Protein 2W8D (pdb70)

CATH classification: 3.30.1120.170 (+1 more: 3.40.720.10)

Foldseek 3Di:
DQVLVVVQLVVLVQAFDDDPLQFQLLAFFAAEEEAQEQFWLVLAVADAPNHRLQVQVNCLLVDFFKAKEFQEFEQDDVLLVQLVPLALFGFDLDDGCLVPQLVFQGDGPVQLCVLVVAQAEEAEQADCPVSDNLSVLSSVHFAYHYNVQADDDPQQDPRGALQRSLVSPVVVVVGDPPYYYYYYGDQLAPLQADPPLDDDFFHDLPDSSNRNNSVSSSSSSVSVVVNVVVCVVVVSLLRYKYKKHSWHRDDPVCQSSCVSVVHPTQDLLNVVSRSHMMMMIRRHSGGHDHDHANAYSSQPSVLVCRSNNHDCSQDGFAHRPNGPSHDRWADHSNLFTDGCQWGADPRWIAGNVPRHTDDPVPDDCVSSVVRVVSNVSCCCSVVSNVVNGDGDSGDTRDSVSHDHDDD/DDQCLCPVLLVVLVPAQDDDVLQFALQAQFAEEEEAQEQFFLVLQVADDPNHRLQVLVNVLLVDQFKAKEFQEFEQAAPLLVQLVPLALFGFALDDGCLVPQLVFQGQGPQLLCVLVVAAAEEQEQADCPVSDNLSVLSSPHFEYHYNVQADDPPQQDDRGALQSSLVSPVVVVPDDPPYYYYYYGDQLAPLADDPPLFDDAFHDLPDVSNRRSSGRSSSSSVSVVVNQVVCVVVVNNLRHKYKKHSWHRDDPVCQRSVVSVVHPTQDQLNVLSRSHMMMMIRRHSDRHDHDHQRYYSSAVSCQVQRSHNHDCSFGGFAHRPNRPPHDRWAAHSNLFTDGCQWGGDPRWIAGNPPRHTDDPVPDDCVSSVVRVVSNCSCSCSVVSNVVNGDGPPGDGRDSVVHDHDDD

Secondary structure (DSSP, 8-state):
-TTHHHHHHH---S-----TTTTTTTTT-EEEEEEBTT--GGGTT-EETTEESSHHHHHHHHSSS-EEESSEE----TT--TTT---S----SSS-HHHH-TTS----HHHHGGGGT-EEEEEESS-TTGGGTT--TTTT--EEE-GGG---GGG--S---HHHHHHH--TGGGSPSSEEEEEE--SS-TT---TTS--PPPP-SS-HHHHHHHHHHHHHHHHHHHHHHHHHHTT-STTEEE--B-S-SS-GGG----TTTT-S---HHHHHHTTB--EEEEETTS---EE---EEGGGHHHHHHHHTT---TT------TTSTT----EE-TTS-EE-SSEEEETTEEEETTT--EE-GGG--THHHHHHHHHH--HHHHHTTGGGG---SS-----GGG------/--GGGHHHHHH--TT-----TTTTTTTTT-EEEEEEBTT--GGGTT-EETTEESSHHHHHHHHSSSSEEESSEE----TT--TTT--------SSS-HHHH-TTS----HHHHGGGGT-EEEEEESS-TTGGGTT--TTTT--EEE-GGG---TTT--S---HHHHHHH--TTTTS-SSEEEEEE--SS-TT---BTTB-PPPP-SS-HHHHHHHHHHHHHHHHHHHHHHHHHHTS-GGGEEE--B-S-SS-GGGS---TTTTSS---HHHHHHTTB--EEEEETTS---EE-S-EEGGGHHHHHHHHTT---TT------TTSTT----EE-TTS-EE-SSEEEETTEEEETTT--B--TTTS-THHHHHHHHHH--HHHHHHTGGGG---TT-----GGG---S--

Nearest PDB structures (foldseek):
  2w8d-assembly1_A  TM=1.001E+00  e=4.281E-83  Bacillus subtilis
  4uor-assembly1_A  TM=9.825E-01  e=2.312E-56  Listeria monocytogenes EGD-e
  2w5r-assembly1_A  TM=9.721E-01  e=2.677E-51  Staphylococcus aureus
  2w5s-assembly1_A  TM=9.723E-01  e=6.902E-51  Staphylococcus aureus
  4uop-assembly1_A  TM=8.738E-01  e=2.005E-29  Listeria monocytogenes EGD-e

InterPro domains:
  IPR000917 Sulfatase, N-terminal [PF00884] (245-536)
  IPR012160 Lipoteichoic acid synthase-like [PIRSF005091] (9-619)
  IPR017850 Alkaline-phosphatase-like, core domain superfamily [G3DSA:3.40.720.10] (237-546)
  IPR017850 Alkaline-phosphatase-like, core domain superfamily [SSF53649] (243-636)
  IPR050448 OpgB/LTA synthase bacterial cell wall biosynthesis [PTHR47371] (1-624)
  IPR060270 Lipoteichoic acid synthase, N-terminal domain [PF27449] (1-213)

Structure (mmCIF, N/CA/C/O backbone):
data_2W8D
#
_entry.id   2W8D
#
_cell.length_a   56.627
_cell.length_b   54.408
_cell.length_c   140.783
_cell.angle_alpha   90.00
_cell.angle_beta   90.97
_cell.angle_gamma   90.00
#
_symmetry.space_group_name_H-M   'P 1 21 1'
#
loop_
_entity.id
_entity.type
_entity.pdbx_description
1 polymer 'PROCESSED GLYCEROL PHOSPHATE LIPOTEICHOIC ACID SYNTHASE 2'
2 non-polymer 'MAGNESIUM ION'
3 non-polymer 'TETRAETHYLENE GLYCOL'
4 non-polymer DI(HYDROXYETHYL)ETHER
5 water water
#
loop_
_atom_site.group_PDB
_atom_site.id
_atom_site.type_symbol
_atom_site.label_atom_id
_atom_site.label_alt_id
_atom_site.label_comp_id
_atom_site.label_asym_id
_atom_site.label_entity_id
_atom_site.label_seq_id
_atom_site.pdbx_PDB_ins_code
_atom_site.Cartn_x
_atom_site.Cartn_y
_atom_site.Cartn_z
_atom_site.occupancy
_atom_site.B_iso_or_equiv
_atom_site.auth_seq_id
_atom_site.auth_comp_id
_atom_site.auth_asym_id
_atom_site.auth_atom_id
_atom_site.pdbx_PDB_model_num
ATOM 1 N N . ASP A 1 3 ? 58.430 -28.416 121.157 1.00 42.96 216 ASP A N 1
ATOM 2 C CA . ASP A 1 3 ? 58.375 -29.488 122.203 1.00 43.51 216 ASP A CA 1
ATOM 3 C C . ASP A 1 3 ? 58.460 -28.929 123.635 1.00 43.69 216 ASP A C 1
ATOM 4 O O . ASP A 1 3 ? 58.542 -27.717 123.823 1.00 43.70 216 ASP A O 1
ATOM 9 N N . SER A 1 4 ? 58.463 -29.825 124.626 1.00 44.13 217 SER A N 1
ATOM 10 C CA . SER A 1 4 ? 58.404 -29.467 126.057 1.00 44.25 217 SER A CA 1
ATOM 11 C C . SER A 1 4 ? 59.513 -28.542 126.574 1.00 44.22 217 SER A C 1
ATOM 12 O O . SER A 1 4 ? 59.267 -27.714 127.463 1.00 44.43 217 SER A O 1
ATOM 15 N N . SER A 1 5 ? 60.722 -28.694 126.031 1.00 43.81 218 SER A N 1
ATOM 16 C CA . SER A 1 5 ? 61.883 -27.895 126.450 1.00 43.14 218 SER A CA 1
ATOM 17 C C . SER A 1 5 ? 61.862 -26.412 126.032 1.00 42.46 218 SER A C 1
ATOM 18 O O . SER A 1 5 ? 62.603 -25.608 126.589 1.00 42.48 218 SER A O 1
ATOM 21 N N . ASP A 1 6 ? 61.014 -26.038 125.075 1.00 41.80 219 ASP A N 1
ATOM 22 C CA . ASP A 1 6 ? 60.945 -24.636 124.632 1.00 41.12 219 ASP A CA 1
ATOM 23 C C . ASP A 1 6 ? 60.107 -23.768 125.566 1.00 40.32 219 ASP A C 1
ATOM 24 O O . ASP A 1 6 ? 60.182 -22.533 125.521 1.00 40.25 219 ASP A O 1
ATOM 29 N N . VAL A 1 7 ? 59.300 -24.426 126.394 1.00 39.29 220 VAL A N 1
ATOM 30 C CA . VAL A 1 7 ? 58.475 -23.767 127.396 1.00 38.36 220 VAL A CA 1
ATOM 31 C C . VAL A 1 7 ? 59.364 -23.159 128.475 1.00 37.86 220 VAL A C 1
ATOM 32 O O . VAL A 1 7 ? 59.052 -22.088 129.016 1.00 37.72 220 VAL A O 1
ATOM 36 N N . THR A 1 8 ? 60.481 -23.831 128.752 1.00 37.08 221 THR A N 1
ATOM 37 C CA . THR A 1 8 ? 61.367 -23.467 129.856 1.00 36.59 221 THR A CA 1
ATOM 38 C C . THR A 1 8 ? 61.807 -22.004 129.787 1.00 36.38 221 THR A C 1
ATOM 39 O O . THR A 1 8 ? 61.647 -21.259 130.758 1.00 36.05 221 THR A O 1
ATOM 43 N N . GLU A 1 9 ? 62.343 -21.604 128.636 1.00 36.23 222 GLU A N 1
ATOM 44 C CA . GLU A 1 9 ? 62.863 -20.251 128.445 1.00 36.39 222 GLU A CA 1
ATOM 45 C C . GLU A 1 9 ? 61.763 -19.195 128.618 1.00 36.04 222 GLU A C 1
ATOM 46 O O . GLU A 1 9 ? 61.986 -18.144 129.245 1.00 35.58 222 GLU A O 1
ATOM 52 N N . VAL A 1 10 ? 60.580 -19.486 128.073 1.00 35.78 223 VAL A N 1
ATOM 53 C CA . VAL A 1 10 ? 59.443 -18.578 128.198 1.00 35.81 223 VAL A CA 1
ATOM 54 C C . VAL A 1 10 ? 58.934 -18.503 129.641 1.00 35.72 223 VAL A C 1
ATOM 55 O O . VAL A 1 10 ? 58.595 -17.423 130.132 1.00 35.62 223 VAL A O 1
ATOM 59 N N . GLU A 1 11 ? 58.903 -19.641 130.325 1.00 35.44 224 GLU A N 1
ATOM 60 C CA . GLU A 1 11 ? 58.447 -19.668 131.709 1.00 35.31 224 GLU A CA 1
ATOM 61 C C . GLU A 1 11 ? 59.385 -18.886 132.643 1.00 35.08 224 GLU A C 1
ATOM 62 O O . GLU A 1 11 ? 58.924 -18.176 133.540 1.00 34.82 224 GLU A O 1
ATOM 68 N N . ASN A 1 12 ? 60.691 -19.006 132.414 1.00 34.93 225 ASN A N 1
ATOM 69 C CA . ASN A 1 12 ? 61.688 -18.307 133.233 1.00 35.34 225 ASN A CA 1
ATOM 70 C C . ASN A 1 12 ? 61.644 -16.790 133.096 1.00 35.69 225 ASN A C 1
ATOM 71 O O . ASN A 1 12 ? 61.932 -16.059 134.042 1.00 35.63 225 ASN A O 1
ATOM 76 N N . TYR A 1 13 ? 61.282 -16.330 131.907 1.00 36.21 226 TYR A N 1
ATOM 77 C CA . TYR A 1 13 ? 61.121 -14.915 131.654 1.00 36.62 226 TYR A CA 1
ATOM 78 C C . TYR A 1 13 ? 59.786 -14.390 132.225 1.00 36.85 226 TYR A C 1
ATOM 79 O O . TYR A 1 13 ? 59.769 -13.326 132.845 1.00 36.32 226 TYR A O 1
ATOM 96 N N . LYS A 1 15 ? 58.163 -15.460 134.823 1.00 37.34 228 LYS A N 1
ATOM 97 C CA . LYS A 1 15 ? 58.399 -15.355 136.267 1.00 36.56 228 LYS A CA 1
ATOM 98 C C . LYS A 1 15 ? 59.429 -14.284 136.647 1.00 35.92 228 LYS A C 1
ATOM 99 O O . LYS A 1 15 ? 59.355 -13.706 137.728 1.00 35.82 228 LYS A O 1
ATOM 105 N N . ALA A 1 16 ? 60.382 -14.017 135.760 1.00 35.14 229 ALA A N 1
ATOM 106 C CA . ALA A 1 16 ? 61.410 -13.012 136.023 1.00 34.53 229 ALA A CA 1
ATOM 107 C C . ALA A 1 16 ? 60.910 -11.586 135.822 1.00 34.44 229 ALA A C 1
ATOM 108 O O . ALA A 1 16 ? 61.652 -10.636 136.046 1.00 34.50 229 ALA A O 1
ATOM 110 N N . ASN A 1 17 ? 59.657 -11.435 135.402 1.00 34.23 230 ASN A N 1
ATOM 111 C CA . ASN A 1 17 ? 59.100 -10.113 135.130 1.00 33.98 230 ASN A CA 1
ATOM 112 C C . ASN A 1 17 ? 57.769 -9.866 135.804 1.00 33.29 230 ASN A C 1
ATOM 113 O O . ASN A 1 17 ? 57.291 -8.735 135.860 1.00 33.94 230 ASN A O 1
ATOM 118 N N . TYR A 1 18 ? 57.183 -10.925 136.334 1.00 32.17 231 TYR A N 1
ATOM 119 C CA . TYR A 1 18 ? 55.885 -10.829 136.939 1.00 30.71 231 TYR A CA 1
ATOM 120 C C . TYR A 1 18 ? 55.843 -9.620 137.849 1.00 30.27 231 TYR A C 1
ATOM 121 O O . TYR A 1 18 ? 56.770 -9.352 138.618 1.00 30.19 231 TYR A O 1
ATOM 130 N N . ASP A 1 19 ? 54.769 -8.865 137.712 1.00 29.79 232 ASP A N 1
ATOM 131 C CA . ASP A 1 19 ? 54.552 -7.694 138.528 1.00 29.03 232 ASP A CA 1
ATOM 132 C C . ASP A 1 19 ? 53.459 -8.035 139.556 1.00 28.51 232 ASP A C 1
ATOM 133 O O . ASP A 1 19 ? 52.291 -8.220 139.192 1.00 28.48 232 ASP A O 1
ATOM 138 N N . VAL A 1 20 ? 53.860 -8.142 140.829 1.00 27.75 233 VAL A N 1
ATOM 139 C CA . VAL A 1 20 ? 52.984 -8.629 141.920 1.00 27.01 233 VAL A CA 1
ATOM 140 C C . VAL A 1 20 ? 51.793 -7.682 142.203 1.00 26.46 233 VAL A C 1
ATOM 141 O O . VAL A 1 20 ? 51.870 -6.497 141.887 1.00 26.40 233 VAL A O 1
ATOM 145 N N . PRO A 1 21 ? 50.692 -8.212 142.788 1.00 25.79 234 PRO A N 1
ATOM 146 C CA . PRO A 1 21 ? 49.459 -7.439 143.023 1.00 24.90 234 PRO A CA 1
ATOM 147 C C . PRO A 1 21 ? 49.518 -6.398 144.151 1.00 24.29 234 PRO A C 1
ATOM 148 O O . PRO A 1 21 ? 50.163 -6.618 145.169 1.00 23.92 234 PRO A O 1
ATOM 152 N N . ASN A 1 22 ? 48.837 -5.270 143.926 1.00 23.66 235 ASN A N 1
ATOM 153 C CA . ASN A 1 22 ? 48.566 -4.214 144.904 1.00 22.66 235 ASN A CA 1
ATOM 154 C C . ASN A 1 22 ? 47.540 -4.730 145.945 1.00 22.29 235 ASN A C 1
ATOM 155 O O . ASN A 1 22 ? 46.390 -5.006 145.576 1.00 21.94 235 ASN A O 1
ATOM 160 N N . ASN A 1 23 ? 47.926 -4.877 147.223 1.00 21.36 236 ASN A N 1
ATOM 161 C CA . ASN A 1 23 ? 46.941 -5.365 148.206 1.00 21.28 236 ASN A CA 1
ATOM 162 C C . ASN A 1 23 ? 45.822 -4.383 148.548 1.00 20.98 236 ASN A C 1
ATOM 163 O O . ASN A 1 23 ? 44.826 -4.768 149.153 1.00 20.88 236 ASN A O 1
ATOM 168 N N . VAL A 1 24 ? 45.974 -3.125 148.149 1.00 20.56 237 VAL A N 1
ATOM 169 C CA . VAL A 1 24 ? 44.855 -2.191 148.188 1.00 19.99 237 VAL A CA 1
ATOM 170 C C . VAL A 1 24 ? 43.714 -2.706 147.311 1.00 19.30 237 VAL A C 1
ATOM 171 O O . VAL A 1 24 ? 42.540 -2.433 147.588 1.00 20.15 237 VAL A O 1
ATOM 175 N N . TYR A 1 25 ? 44.056 -3.471 146.277 1.00 17.42 238 TYR A N 1
ATOM 176 C CA . TYR A 1 25 ? 43.068 -3.910 145.282 1.00 15.69 238 TYR A CA 1
ATOM 177 C C . TYR A 1 25 ? 42.884 -5.425 145.146 1.00 14.56 238 TYR A C 1
ATOM 178 O O . TYR A 1 25 ? 41.844 -5.869 144.690 1.00 13.95 238 TYR A O 1
ATOM 187 N N . PHE A 1 26 ? 43.878 -6.210 145.550 1.00 14.02 239 PHE A N 1
ATOM 188 C CA . PHE A 1 26 ? 43.877 -7.634 145.265 1.00 13.86 239 PHE A CA 1
ATOM 189 C C . PHE A 1 26 ? 42.803 -8.373 146.037 1.00 14.71 239 PHE A C 1
ATOM 190 O O . PHE A 1 26 ? 42.824 -8.401 147.267 1.00 14.86 239 PHE A O 1
ATOM 198 N N . GLY A 1 27 ? 41.862 -8.973 145.322 1.00 15.09 240 GLY A N 1
ATOM 199 C CA . GLY A 1 27 ? 40.839 -9.791 145.971 1.00 15.39 240 GLY A CA 1
ATOM 200 C C . GLY A 1 27 ? 39.640 -8.979 146.422 1.00 15.91 240 GLY A C 1
ATOM 201 O O . GLY A 1 27 ? 38.665 -9.539 146.901 1.00 15.75 240 GLY A O 1
ATOM 202 N N . LYS A 1 28 ? 39.696 -7.664 146.219 1.00 16.11 241 LYS A N 1
ATOM 203 C CA . LYS A 1 28 ? 38.653 -6.749 146.692 1.00 16.56 241 LYS A CA 1
ATOM 204 C C . LYS A 1 28 ? 37.333 -6.874 145.933 1.00 16.20 241 LYS A C 1
ATOM 205 O O . LYS A 1 28 ? 36.317 -6.305 146.336 1.00 16.42 241 LYS A O 1
ATOM 211 N N . ALA A 1 29 ? 37.350 -7.614 144.840 1.00 16.00 242 ALA A N 1
ATOM 212 C CA . ALA A 1 29 ? 36.143 -7.857 144.065 1.00 16.46 242 ALA A CA 1
ATOM 213 C C . ALA A 1 29 ? 35.916 -9.362 143.919 1.00 16.95 242 ALA A C 1
ATOM 214 O O . ALA A 1 29 ? 35.198 -9.836 143.023 1.00 17.10 242 ALA A O 1
ATOM 216 N N . GLU A 1 30 ? 36.538 -10.110 144.816 1.00 17.48 243 GLU A N 1
ATOM 217 C CA . GLU A 1 30 ? 36.337 -11.533 144.877 1.00 18.37 243 GLU A CA 1
ATOM 218 C C . GLU A 1 30 ? 34.866 -11.918 144.952 1.00 18.25 243 GLU A C 1
ATOM 219 O O . GLU A 1 30 ? 34.118 -11.387 145.768 1.00 17.44 243 GLU A O 1
ATOM 225 N N . GLY A 1 31 ? 34.482 -12.860 144.084 1.00 18.58 244 GLY A N 1
ATOM 226 C CA . GLY A 1 31 ? 33.131 -13.434 144.049 1.00 18.18 244 GLY A CA 1
ATOM 227 C C . GLY A 1 31 ? 32.209 -12.825 143.003 1.00 17.89 244 GLY A C 1
ATOM 228 O O . GLY A 1 31 ? 31.144 -13.392 142.692 1.00 17.81 244 GLY A O 1
ATOM 229 N N . LYS A 1 32 ? 32.608 -11.668 142.475 1.00 16.81 245 LYS A N 1
ATOM 230 C CA . LYS A 1 32 ? 31.770 -10.918 141.551 1.00 16.78 245 LYS A CA 1
ATOM 231 C C . LYS A 1 32 ? 31.712 -11.444 140.120 1.00 16.60 245 LYS A C 1
ATOM 232 O O . LYS A 1 32 ? 32.646 -12.091 139.616 1.00 16.54 245 LYS A O 1
ATOM 238 N N . ASN A 1 33 ? 30.587 -11.170 139.474 1.00 15.39 246 ASN A N 1
ATOM 239 C CA . ASN A 1 33 ? 30.462 -11.394 138.073 1.00 14.71 246 ASN A CA 1
ATOM 240 C C . ASN A 1 33 ? 31.437 -10.466 137.314 1.00 14.95 246 ASN A C 1
ATOM 241 O O . ASN A 1 33 ? 31.919 -9.457 137.860 1.00 14.23 246 ASN A O 1
ATOM 246 N N . VAL A 1 34 ? 31.733 -10.833 136.068 1.00 14.20 247 VAL A N 1
ATOM 247 C CA . VAL A 1 34 ? 32.478 -9.983 135.187 1.00 14.23 247 VAL A CA 1
ATOM 248 C C . VAL A 1 34 ? 31.589 -9.792 133.963 1.00 14.47 247 VAL A C 1
ATOM 249 O O . VAL A 1 34 ? 31.011 -10.757 133.451 1.00 14.12 247 VAL A O 1
ATOM 253 N N . ILE A 1 35 ? 31.491 -8.542 133.502 1.00 14.02 248 ILE A N 1
ATOM 254 C CA . ILE A 1 35 ? 30.785 -8.200 132.276 1.00 12.79 248 ILE A CA 1
ATOM 255 C C . ILE A 1 35 ? 31.768 -7.370 131.416 1.00 13.31 248 ILE A C 1
ATOM 256 O O . ILE A 1 35 ? 32.107 -6.238 131.758 1.00 13.07 248 ILE A O 1
ATOM 261 N N . TYR A 1 36 ? 32.252 -7.934 130.316 1.00 12.75 249 TYR A N 1
ATOM 262 C CA . TYR A 1 36 ? 33.089 -7.160 129.428 1.00 13.54 249 TYR A CA 1
ATOM 263 C C . TYR A 1 36 ? 32.185 -6.550 128.379 1.00 13.14 249 TYR A C 1
ATOM 264 O O . TYR A 1 36 ? 31.235 -7.205 127.923 1.00 14.85 249 TYR A O 1
ATOM 273 N N . VAL A 1 37 ? 32.499 -5.329 127.969 1.00 12.87 250 VAL A N 1
ATOM 274 C CA . VAL A 1 37 ? 31.875 -4.684 126.810 1.00 12.62 250 VAL A CA 1
ATOM 275 C C . VAL A 1 37 ? 32.929 -4.157 125.853 1.00 13.71 250 VAL A C 1
ATOM 276 O O . VAL A 1 37 ? 33.741 -3.323 126.225 1.00 14.77 250 VAL A O 1
ATOM 280 N N . SER A 1 38 ? 32.914 -4.663 124.626 1.00 14.08 251 SER A N 1
ATOM 281 C CA . SER A 1 38 ? 33.775 -4.182 123.575 1.00 14.58 251 SER A CA 1
ATOM 282 C C . SER A 1 38 ? 33.069 -3.057 122.843 1.00 15.10 251 SER A C 1
ATOM 283 O O . SER A 1 38 ? 32.060 -3.284 122.174 1.00 15.73 251 SER A O 1
ATOM 286 N N . LEU A 1 39 ? 33.618 -1.845 122.970 1.00 16.30 252 LEU A N 1
ATOM 287 C CA . LEU A 1 39 ? 33.092 -0.597 122.380 1.00 15.85 252 LEU A CA 1
ATOM 288 C C . LEU A 1 39 ? 33.688 -0.390 121.010 1.00 16.30 252 LEU A C 1
ATOM 289 O O . LEU A 1 39 ? 34.816 0.120 120.882 1.00 18.00 252 LEU A O 1
ATOM 294 N N . GLU A 1 40 ? 32.954 -0.793 119.983 1.00 15.91 253 GLU A N 1
ATOM 295 C CA . GLU A 1 40 ? 33.448 -0.848 118.613 1.00 15.63 253 GLU A CA 1
ATOM 296 C C . GLU A 1 40 ? 34.062 0.471 118.118 1.00 16.20 253 GLU A C 1
ATOM 297 O O . GLU A 1 40 ? 33.387 1.535 118.144 1.00 15.88 253 GLU A O 1
ATOM 303 N N . SER A 1 41 ? 35.317 0.384 117.649 1.00 15.80 254 SER A N 1
ATOM 304 C CA . SER A 1 41 ? 35.992 1.471 116.919 1.00 15.92 254 SER A CA 1
ATOM 305 C C . SER A 1 41 ? 36.060 2.789 117.693 1.00 16.65 254 SER A C 1
ATOM 306 O O . SER A 1 41 ? 36.228 3.846 117.092 1.00 16.28 254 SER A O 1
ATOM 309 N N . LEU A 1 42 ? 35.912 2.718 119.019 1.00 17.29 255 LEU A N 1
ATOM 310 C CA . LEU A 1 42 ? 35.882 3.913 119.871 1.00 17.65 255 LEU A CA 1
ATOM 311 C C . LEU A 1 42 ? 37.273 4.329 120.389 1.00 17.84 255 LEU A C 1
ATOM 312 O O . LEU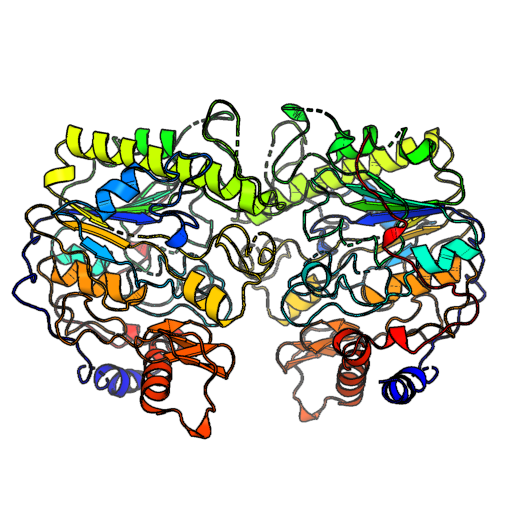 A 1 42 ? 37.945 3.569 121.094 1.00 18.84 255 LEU A O 1
ATOM 317 N N . GLN A 1 43 ? 37.704 5.528 120.029 1.00 17.30 256 GLN A N 1
ATOM 318 C CA . GLN A 1 43 ? 39.058 6.035 120.409 1.00 16.28 256 GLN A CA 1
ATOM 319 C C . GLN A 1 43 ? 38.918 7.025 121.565 1.00 15.94 256 GLN A C 1
ATOM 320 O O . GLN A 1 43 ? 37.898 7.685 121.698 1.00 14.08 256 GLN A O 1
ATOM 326 N N . SER A 1 44 ? 39.972 7.153 122.358 1.00 16.34 257 SER A N 1
ATOM 327 C CA . SER A 1 44 ? 39.974 8.002 123.532 1.00 16.42 257 SER A CA 1
ATOM 328 C C . SER A 1 44 ? 39.783 9.487 123.221 1.00 16.44 257 SER A C 1
ATOM 329 O O . SER A 1 44 ? 39.306 10.205 124.077 1.00 16.67 257 SER A O 1
ATOM 332 N N . PHE A 1 45 ? 40.154 9.961 122.030 1.00 15.84 258 PHE A N 1
ATOM 333 C CA . PHE A 1 45 ? 39.950 11.389 121.734 1.00 15.80 258 PHE A CA 1
ATOM 334 C C . PHE A 1 45 ? 38.489 11.835 121.840 1.00 15.61 258 PHE A C 1
ATOM 335 O O . PHE A 1 45 ? 38.227 13.006 122.095 1.00 16.55 258 PHE A O 1
ATOM 343 N N . ILE A 1 46 ? 37.568 10.905 121.618 1.00 14.95 259 ILE A N 1
ATOM 344 C CA . ILE A 1 46 ? 36.139 11.123 121.759 1.00 15.96 259 ILE A CA 1
ATOM 345 C C . ILE A 1 46 ? 35.684 11.495 123.175 1.00 15.36 259 ILE A C 1
ATOM 346 O O . ILE A 1 46 ? 34.690 12.211 123.337 1.00 14.25 259 ILE A O 1
ATOM 351 N N . ILE A 1 47 ? 36.403 10.998 124.180 1.00 15.39 260 ILE A N 1
ATOM 352 C CA . ILE A 1 47 ? 36.089 11.279 125.574 1.00 16.54 260 ILE A CA 1
ATOM 353 C C . ILE A 1 47 ? 36.289 12.768 125.834 1.00 17.20 260 ILE A C 1
ATOM 354 O O . ILE A 1 47 ? 37.362 13.327 125.562 1.00 18.79 260 ILE A O 1
ATOM 359 N N . ASP A 1 48 ? 35.223 13.414 126.267 1.00 17.68 261 ASP A N 1
ATOM 360 C CA . ASP A 1 48 ? 35.175 14.855 126.548 1.00 18.10 261 ASP A CA 1
ATOM 361 C C . ASP A 1 48 ? 35.108 15.726 125.344 1.00 17.30 261 ASP A C 1
ATOM 362 O O . ASP A 1 48 ? 35.102 16.938 125.486 1.00 17.07 261 ASP A O 1
ATOM 367 N N . TYR A 1 49 ? 35.061 15.122 124.158 1.00 17.08 262 TYR A N 1
ATOM 368 C CA . TYR A 1 49 ? 34.932 15.887 122.930 1.00 16.38 262 TYR A CA 1
ATOM 369 C C . TYR A 1 49 ? 33.515 16.461 122.814 1.00 16.76 262 TYR A C 1
ATOM 370 O O . TYR A 1 49 ? 32.528 15.831 123.232 1.00 15.58 262 TYR A O 1
ATOM 379 N N . LYS A 1 50 ? 33.424 17.650 122.239 1.00 16.99 263 LYS A N 1
ATOM 380 C CA . LYS A 1 50 ? 32.124 18.277 122.002 1.00 18.44 263 LYS A CA 1
ATOM 381 C C . LYS A 1 50 ? 32.030 18.790 120.580 1.00 18.68 263 LYS A C 1
ATOM 382 O O . LYS A 1 50 ? 33.031 19.176 119.987 1.00 18.91 263 LYS A O 1
ATOM 388 N N . ILE A 1 51 ? 30.801 18.764 120.072 1.00 18.97 264 ILE A N 1
ATOM 389 C CA . ILE A 1 51 ? 30.394 19.302 118.780 1.00 19.37 264 ILE A CA 1
ATOM 390 C C . ILE A 1 51 ? 29.274 20.301 119.115 1.00 20.01 264 ILE A C 1
ATOM 391 O O . ILE A 1 51 ? 28.294 19.912 119.763 1.00 19.17 264 ILE A O 1
ATOM 396 N N . ASP A 1 52 ? 29.422 21.562 118.684 1.00 20.46 265 ASP A N 1
ATOM 397 C CA . ASP A 1 52 ? 28.459 22.657 118.965 1.00 21.88 265 ASP A CA 1
ATOM 398 C C . ASP A 1 52 ? 28.081 22.798 120.454 1.00 21.66 265 ASP A C 1
ATOM 399 O O . ASP A 1 52 ? 26.909 23.071 120.800 1.00 21.51 265 ASP A O 1
ATOM 404 N N . GLY A 1 53 ? 29.062 22.589 121.328 1.00 21.24 266 GLY A N 1
ATOM 405 C CA . GLY A 1 53 ? 28.809 22.597 122.763 1.00 20.95 266 GLY A CA 1
ATOM 406 C C . GLY A 1 53 ? 28.092 21.376 123.332 1.00 20.52 266 GLY A C 1
ATOM 407 O O . GLY A 1 53 ? 27.891 21.310 124.536 1.00 20.49 266 GLY A O 1
ATOM 408 N N . LYS A 1 54 ? 27.715 20.415 122.479 1.00 20.12 267 LYS A N 1
ATOM 409 C CA . LYS A 1 54 ? 27.077 19.162 122.896 1.00 19.41 267 LYS A CA 1
ATOM 410 C C . LYS A 1 54 ? 28.102 18.036 122.982 1.00 18.93 267 LYS A C 1
ATOM 411 O O . LYS A 1 54 ? 28.850 17.788 122.037 1.00 19.25 267 LYS A O 1
ATOM 417 N N . GLU A 1 55 ? 28.115 17.330 124.106 1.00 18.00 268 GLU A N 1
ATOM 418 C CA . GLU A 1 55 ? 29.036 16.225 124.300 1.00 16.89 268 GLU A CA 1
ATOM 419 C C . GLU A 1 55 ? 28.672 15.056 123.406 1.00 16.42 268 GLU A C 1
ATOM 420 O O . GLU A 1 55 ? 27.500 14.782 123.165 1.00 16.15 268 GLU A O 1
ATOM 426 N N . VAL A 1 56 ? 29.694 14.370 122.906 1.00 16.04 269 VAL A N 1
ATOM 427 C CA . VAL A 1 56 ? 29.510 13.265 121.998 1.00 14.36 269 VAL A CA 1
ATOM 428 C C . VAL A 1 56 ? 29.232 12.031 122.827 1.00 14.40 269 VAL A C 1
ATOM 429 O O . VAL A 1 56 ? 28.316 11.272 122.521 1.00 14.57 269 VAL A O 1
ATOM 433 N N . THR A 1 57 ? 30.021 11.801 123.871 1.00 14.53 270 THR A N 1
ATOM 434 C CA . THR A 1 57 ? 29.775 10.609 124.715 1.00 14.48 270 THR A CA 1
ATOM 435 C C . THR A 1 57 ? 29.431 10.942 126.208 1.00 14.32 270 THR A C 1
ATOM 436 O O . THR A 1 57 ? 30.199 10.599 127.121 1.00 14.42 270 THR A O 1
ATOM 440 N N . PRO A 1 58 ? 28.284 11.629 126.455 1.00 13.19 271 PRO A N 1
ATOM 441 C CA . PRO A 1 58 ? 28.024 12.118 127.822 1.00 13.82 271 PRO A CA 1
ATOM 442 C C . PRO A 1 58 ? 27.984 11.044 128.926 1.00 14.44 271 PRO A C 1
ATOM 443 O O . PRO A 1 58 ? 28.381 11.330 130.068 1.00 14.33 271 PRO A O 1
ATOM 447 N N . PHE A 1 59 ? 27.508 9.834 128.631 1.00 14.48 272 PHE A N 1
ATOM 448 C CA . PHE A 1 59 ? 27.547 8.805 129.684 1.00 14.80 272 PHE A CA 1
ATOM 449 C C . PHE A 1 59 ? 28.969 8.376 130.037 1.00 14.47 272 PHE A C 1
ATOM 450 O O . PHE A 1 59 ? 29.327 8.278 131.218 1.00 13.99 272 PHE A O 1
ATOM 458 N N . LEU A 1 60 ? 29.768 8.143 129.001 1.00 14.61 273 LEU A N 1
ATOM 459 C CA . LEU A 1 60 ? 31.139 7.668 129.165 1.00 14.94 273 LEU A CA 1
ATOM 460 C C . LEU A 1 60 ? 31.938 8.750 129.862 1.00 15.90 273 LEU A C 1
ATOM 461 O O . LEU A 1 60 ? 32.728 8.448 130.757 1.00 17.33 273 LEU A O 1
ATOM 466 N N . ASN A 1 61 ? 31.705 10.007 129.481 1.00 15.95 274 ASN A N 1
ATOM 467 C CA . ASN A 1 61 ? 32.277 11.166 130.193 1.00 17.16 274 ASN A CA 1
ATOM 468 C C . ASN A 1 61 ? 31.987 11.182 131.686 1.00 17.19 274 ASN A C 1
ATOM 469 O O . ASN A 1 61 ? 32.884 11.443 132.485 1.00 17.65 274 ASN A O 1
ATOM 474 N N . LYS A 1 62 ? 30.750 10.898 132.070 1.00 17.74 275 LYS A N 1
ATOM 475 C CA . LYS A 1 62 ? 30.413 10.897 133.499 1.00 18.72 275 LYS A CA 1
ATOM 476 C C . LYS A 1 62 ? 31.240 9.817 134.221 1.00 17.87 275 LYS A C 1
ATOM 477 O O . LYS A 1 62 ? 31.822 10.064 135.265 1.00 18.74 275 LYS A O 1
ATOM 483 N N . LEU A 1 63 ? 31.336 8.646 133.632 1.00 16.62 276 LEU A N 1
ATOM 484 C CA . LEU A 1 63 ? 32.166 7.578 134.203 1.00 16.71 276 LEU A CA 1
ATOM 485 C C . LEU A 1 63 ? 33.627 7.991 134.316 1.00 17.09 276 LEU A C 1
ATOM 486 O O . LEU A 1 63 ? 34.296 7.673 135.299 1.00 16.93 276 LEU A O 1
ATOM 491 N N . ALA A 1 64 ? 34.114 8.655 133.269 1.00 17.29 277 ALA A N 1
ATOM 492 C CA . ALA A 1 64 ? 35.449 9.183 133.234 1.00 18.28 277 ALA A CA 1
ATOM 493 C C . ALA A 1 64 ? 35.674 10.187 134.345 1.00 19.23 277 ALA A C 1
ATOM 494 O O . ALA A 1 64 ? 36.793 10.297 134.837 1.00 19.66 277 ALA A O 1
ATOM 496 N N . HIS A 1 65 ? 34.617 10.891 134.770 1.00 19.90 278 HIS A N 1
ATOM 497 C CA . HIS A 1 65 ? 34.784 11.941 135.760 1.00 20.66 278 HIS A CA 1
ATOM 498 C C . HIS A 1 65 ? 34.267 11.638 137.154 1.00 20.28 278 HIS A C 1
ATOM 499 O O . HIS A 1 65 ? 34.439 12.457 138.060 1.00 18.72 278 HIS A O 1
ATOM 506 N N . ASP A 1 66 ? 33.682 10.445 137.331 1.00 20.24 279 ASP A N 1
ATOM 507 C CA . ASP A 1 66 ? 33.044 10.107 138.612 1.00 19.88 279 ASP A CA 1
ATOM 508 C C . ASP A 1 66 ? 34.051 9.759 139.702 1.00 19.34 279 ASP A C 1
ATOM 509 O O . ASP A 1 66 ? 35.239 9.675 139.464 1.00 19.42 279 ASP A O 1
ATOM 514 N N . ASN A 1 67 ? 33.550 9.543 140.905 1.00 19.22 280 ASN A N 1
ATOM 515 C CA . ASN A 1 67 ? 34.384 9.229 142.046 1.00 18.91 280 ASN A CA 1
ATOM 516 C C . ASN A 1 67 ? 34.592 7.727 142.283 1.00 19.22 280 ASN A C 1
ATOM 517 O O . ASN A 1 67 ? 35.196 7.341 143.279 1.00 20.30 280 ASN A O 1
ATOM 522 N N . GLU A 1 68 ? 34.122 6.881 141.367 1.00 19.13 281 GLU A N 1
ATOM 523 C CA . GLU A 1 68 ? 34.084 5.426 141.617 1.00 18.94 281 GLU A CA 1
ATOM 524 C C . GLU A 1 68 ? 34.614 4.535 140.504 1.00 18.21 281 GLU A C 1
ATOM 525 O O . GLU A 1 68 ? 35.048 3.415 140.761 1.00 18.51 281 GLU A O 1
ATOM 531 N N . THR A 1 69 ? 34.581 5.019 139.267 1.00 17.30 282 THR A N 1
ATOM 532 C CA . THR A 1 69 ? 34.977 4.198 138.129 1.00 15.40 282 THR A CA 1
ATOM 533 C C . THR A 1 69 ? 36.450 4.431 137.796 1.00 14.77 282 THR A C 1
ATOM 534 O O . THR A 1 69 ? 36.905 5.571 137.760 1.00 13.81 282 THR A O 1
ATOM 538 N N . PHE A 1 70 ? 37.193 3.339 137.608 1.00 14.04 283 PHE A N 1
ATOM 539 C CA . PHE A 1 70 ? 38.567 3.409 137.130 1.00 14.01 283 PHE A CA 1
ATOM 540 C C . PHE A 1 70 ?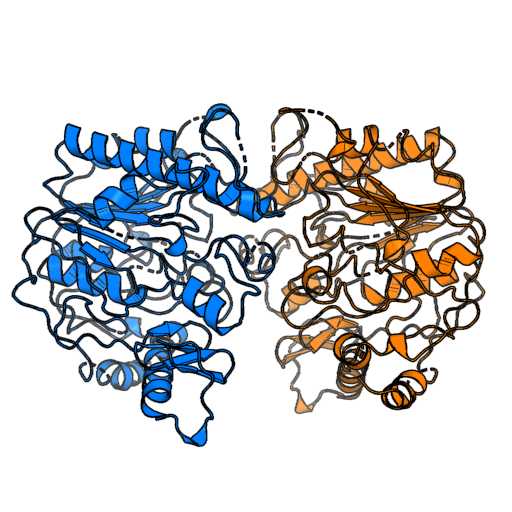 38.474 3.790 135.685 1.00 14.26 283 PHE A C 1
ATOM 541 O O . PHE A 1 70 ? 37.785 3.118 134.911 1.00 14.28 283 PHE A O 1
ATOM 549 N N . TYR A 1 71 ? 39.163 4.859 135.315 1.00 14.82 284 TYR A N 1
ATOM 550 C CA . TYR A 1 71 ? 39.300 5.218 133.916 1.00 15.24 284 TYR A CA 1
ATOM 551 C C . TYR A 1 71 ? 40.796 5.368 133.612 1.00 15.80 284 TYR A C 1
ATOM 552 O O . TYR A 1 71 ? 41.524 5.958 134.408 1.00 15.72 284 TYR A O 1
ATOM 561 N N . PHE A 1 72 ? 41.229 4.801 132.484 1.00 15.69 285 PHE A N 1
ATOM 562 C CA . PHE A 1 72 ? 42.618 4.796 132.051 1.00 15.99 285 PHE A CA 1
ATOM 563 C C . PHE A 1 72 ? 42.716 5.566 130.731 1.00 16.41 285 PHE A C 1
ATOM 564 O O . PHE A 1 72 ? 42.201 5.103 129.700 1.00 16.60 285 PHE A O 1
ATOM 572 N N . ASP A 1 73 ? 43.388 6.728 130.769 1.00 16.12 286 ASP A N 1
ATOM 573 C CA . ASP A 1 73 ? 43.493 7.640 129.628 1.00 16.04 286 ASP A CA 1
ATOM 574 C C . ASP A 1 73 ? 44.793 7.491 128.789 1.00 15.39 286 ASP A C 1
ATOM 575 O O . ASP A 1 73 ? 44.989 8.175 127.761 1.00 14.82 286 ASP A O 1
ATOM 580 N N . ASN A 1 74 ? 45.674 6.608 129.236 1.00 14.64 287 ASN A N 1
ATOM 581 C CA . ASN A 1 74 ? 46.833 6.219 128.456 1.00 13.91 287 ASN A CA 1
ATOM 582 C C . ASN A 1 74 ? 46.869 4.698 128.182 1.00 13.69 287 ASN A C 1
ATOM 583 O O . ASN A 1 74 ? 47.872 4.028 128.384 1.00 13.12 287 ASN A O 1
ATOM 588 N N . PHE A 1 75 ? 45.748 4.178 127.710 1.00 13.51 288 PHE A N 1
ATOM 589 C CA . PHE A 1 75 ? 45.594 2.765 127.434 1.00 13.84 288 PHE A CA 1
ATOM 590 C C . PHE A 1 75 ? 45.497 2.600 125.913 1.00 13.73 288 PHE A C 1
ATOM 591 O O . PHE A 1 75 ? 44.781 3.327 125.264 1.00 15.22 288 PHE A O 1
ATOM 599 N N . PHE A 1 76 ? 46.254 1.675 125.356 1.00 13.66 289 PHE A N 1
ATOM 600 C CA . PHE A 1 76 ? 46.406 1.554 123.931 1.00 13.75 289 PHE A CA 1
ATOM 601 C C . PHE A 1 76 ? 45.896 0.202 123.415 1.00 13.76 289 PHE A C 1
ATOM 602 O O . PHE A 1 76 ? 46.174 -0.848 124.010 1.00 13.34 289 PHE A O 1
ATOM 610 N N . HIS A 1 77 ? 45.217 0.207 122.268 1.00 14.07 290 HIS A N 1
ATOM 611 C CA . HIS A 1 77 ? 44.947 -1.084 121.599 1.00 15.31 290 HIS A CA 1
ATOM 612 C C . HIS A 1 77 ? 46.262 -1.668 121.029 1.00 16.09 290 HIS A C 1
ATOM 613 O O . HIS A 1 77 ? 47.164 -0.935 120.654 1.00 15.64 290 HIS A O 1
ATOM 620 N N . GLN A 1 78 ? 46.370 -2.988 120.974 1.00 16.94 291 GLN A N 1
ATOM 621 C CA . GLN A 1 78 ? 47.586 -3.603 120.456 1.00 17.46 291 GLN A CA 1
ATOM 622 C C . GLN A 1 78 ? 47.272 -4.550 119.306 1.00 18.01 291 GLN A C 1
ATOM 623 O O . GLN A 1 78 ? 48.041 -5.480 119.049 1.00 19.12 291 GLN A O 1
ATOM 629 N N . THR A 1 79 ? 46.164 -4.295 118.614 1.00 17.34 292 THR A N 1
ATOM 630 C CA . THR A 1 79 ? 45.657 -5.159 117.573 1.00 18.18 292 THR A CA 1
ATOM 631 C C . THR A 1 79 ? 46.412 -5.046 116.266 1.00 19.65 292 THR A C 1
ATOM 632 O O . THR A 1 79 ? 47.118 -4.045 116.009 1.00 19.36 292 THR A O 1
ATOM 636 N N . GLY A 1 80 ? 46.275 -6.099 115.457 1.00 20.15 293 GLY A N 1
ATOM 637 C CA . GLY A 1 80 ? 46.787 -6.129 114.083 1.00 20.82 293 GLY A CA 1
ATOM 638 C C . GLY A 1 80 ? 45.607 -6.405 113.144 1.00 21.41 293 GLY A C 1
ATOM 639 O O . GLY A 1 80 ? 44.478 -5.852 113.316 1.00 22.22 293 GLY A O 1
ATOM 640 N N . GLN A 1 81 ? 45.804 -7.294 112.194 1.00 20.28 294 GLN A N 1
ATOM 641 C CA . GLN A 1 81 ? 44.729 -7.505 111.204 1.00 21.85 294 GLN A CA 1
ATOM 642 C C . GLN A 1 81 ? 43.446 -8.225 111.654 1.00 21.59 294 GLN A C 1
ATOM 643 O O . GLN A 1 81 ? 42.448 -8.196 110.949 1.00 23.08 294 GLN A O 1
ATOM 649 N N . GLY A 1 82 ? 43.450 -8.838 112.829 1.00 21.55 295 GLY A N 1
ATOM 650 C CA . GLY A 1 82 ? 42.248 -9.491 113.330 1.00 21.02 295 GLY A CA 1
ATOM 651 C C . GLY A 1 82 ? 41.356 -8.516 114.077 1.00 20.83 295 GLY A C 1
ATOM 652 O O . GLY A 1 82 ? 40.347 -8.914 114.609 1.00 21.39 295 GLY A O 1
ATOM 653 N N . LYS A 1 83 ? 41.754 -7.246 114.141 1.00 20.98 296 LYS A N 1
ATOM 654 C CA . LYS A 1 83 ? 40.902 -6.125 114.640 1.00 21.14 296 LYS A CA 1
ATOM 655 C C . LYS A 1 83 ? 40.049 -6.456 115.888 1.00 19.61 296 LYS A C 1
ATOM 656 O O . LYS A 1 83 ? 40.613 -6.657 116.947 1.00 20.33 296 LYS A O 1
ATOM 673 N N . SER A 1 85 ? 38.468 -9.181 116.897 1.00 16.47 298 SER A N 1
ATOM 674 C CA . SER A 1 85 ? 38.841 -10.451 117.501 1.00 16.66 298 SER A CA 1
ATOM 675 C C . SER A 1 85 ? 40.285 -10.519 118.075 1.00 16.76 298 SER A C 1
ATOM 676 O O . SER A 1 85 ? 40.514 -11.254 119.029 1.00 17.50 298 SER A O 1
ATOM 679 N N . ASP A 1 86 ? 41.237 -9.781 117.497 1.00 16.90 299 ASP A N 1
ATOM 680 C CA . ASP A 1 86 ? 42.555 -9.553 118.108 1.00 17.01 299 ASP A CA 1
ATOM 681 C C . ASP A 1 86 ? 42.401 -8.981 119.504 1.00 16.79 299 ASP A C 1
ATOM 682 O O . ASP A 1 86 ? 43.012 -9.480 120.413 1.00 17.61 299 ASP A O 1
ATOM 687 N N . ALA A 1 87 ? 41.589 -7.934 119.695 1.00 17.19 300 ALA A N 1
ATOM 688 C CA . ALA A 1 87 ? 41.369 -7.426 121.055 1.00 17.03 300 ALA A CA 1
ATOM 689 C C . ALA A 1 87 ? 40.687 -8.483 121.967 1.00 17.28 300 ALA A C 1
ATOM 690 O O . ALA A 1 87 ? 41.083 -8.661 123.117 1.00 18.02 300 ALA A O 1
ATOM 692 N N . GLU A 1 88 ? 39.709 -9.223 121.466 1.00 17.49 301 GLU A N 1
ATOM 693 C CA . GLU A 1 88 ? 39.099 -10.309 122.311 1.00 18.46 301 GLU A CA 1
ATOM 694 C C . GLU A 1 88 ? 40.142 -11.360 122.703 1.00 17.88 301 GLU A C 1
ATOM 695 O O . GLU A 1 88 ? 40.151 -11.868 123.839 1.00 18.70 301 GLU A O 1
ATOM 701 N N . PHE A 1 89 ? 41.022 -11.695 121.774 1.00 17.35 302 PHE A N 1
ATOM 702 C CA . PHE A 1 89 ? 42.052 -12.692 122.066 1.00 17.48 302 PHE A CA 1
ATOM 703 C C . PHE A 1 89 ? 42.963 -12.284 123.225 1.00 16.92 302 PHE A C 1
ATOM 704 O O . PHE A 1 89 ? 43.321 -13.097 124.073 1.00 16.80 302 PHE A O 1
ATOM 728 N N . GLU A 1 92 ? 41.131 -12.380 126.712 1.00 20.95 305 GLU A N 1
ATOM 729 C CA . GLU A 1 92 ? 41.019 -13.746 127.266 1.00 21.01 305 GLU A CA 1
ATOM 730 C C . GLU A 1 92 ? 42.364 -14.415 127.522 1.00 20.18 305 GLU A C 1
ATOM 731 O O . GLU A 1 92 ? 42.415 -15.349 128.282 1.00 20.35 305 GLU A O 1
ATOM 737 N N . ASN A 1 93 ? 43.451 -13.960 126.894 1.00 19.27 306 ASN A N 1
ATOM 738 C CA . ASN A 1 93 ? 44.700 -14.740 126.972 1.00 18.05 306 ASN A CA 1
ATOM 739 C C . ASN A 1 93 ? 45.938 -14.041 127.474 1.00 16.83 306 ASN A C 1
ATOM 740 O O . ASN A 1 93 ? 46.868 -14.709 127.897 1.00 17.16 306 ASN A O 1
ATOM 745 N N . SER A 1 94 ? 45.949 -12.715 127.411 1.00 16.59 307 SER A N 1
ATOM 746 C CA . SER A 1 94 ? 47.137 -11.908 127.713 1.00 16.32 307 SER A CA 1
ATOM 747 C C . SER A 1 94 ? 48.310 -12.391 126.865 1.00 16.07 307 SER A C 1
ATOM 748 O O . SER A 1 94 ? 49.436 -12.577 127.331 1.00 16.32 307 SER A O 1
ATOM 751 N N . LEU A 1 95 ? 47.993 -12.643 125.607 1.00 16.66 308 LEU A N 1
ATOM 752 C CA . LEU A 1 95 ? 48.961 -13.005 124.588 1.00 16.66 308 LEU A CA 1
ATOM 753 C C . LEU A 1 95 ? 48.671 -12.201 123.331 1.00 16.51 308 LEU A C 1
ATOM 754 O O . LEU A 1 95 ? 47.523 -11.964 122.977 1.00 16.08 308 LEU A O 1
ATOM 759 N N . TYR A 1 96 ? 49.727 -11.773 122.660 1.00 16.92 309 TYR A N 1
ATOM 760 C CA . TYR A 1 96 ? 49.589 -10.990 121.438 1.00 16.69 309 TYR A CA 1
ATOM 761 C C . TYR A 1 96 ? 49.009 -11.804 120.270 1.00 17.29 309 TYR A C 1
ATOM 762 O O . TYR A 1 96 ? 49.260 -13.005 120.136 1.00 16.16 309 TYR A O 1
ATOM 771 N N . PRO A 1 97 ? 48.224 -11.131 119.420 1.00 17.83 310 PRO A N 1
ATOM 772 C CA . PRO A 1 97 ? 47.680 -11.706 118.195 1.00 17.96 310 PRO A CA 1
ATOM 773 C C . PRO A 1 97 ? 48.797 -11.878 117.171 1.00 18.24 310 PRO A C 1
ATOM 774 O O . PRO A 1 97 ? 49.959 -11.577 117.461 1.00 18.36 310 PRO A O 1
ATOM 778 N N . LEU A 1 98 ? 48.468 -12.376 115.988 1.00 18.95 311 LEU A N 1
ATOM 779 C CA . LEU A 1 98 ? 49.519 -12.603 114.970 1.00 19.11 311 LEU A CA 1
ATOM 780 C C . LEU A 1 98 ? 49.976 -11.267 114.361 1.00 18.37 311 LEU A C 1
ATOM 781 O O . LEU A 1 98 ? 49.197 -10.321 114.297 1.00 18.28 311 LEU A O 1
ATOM 786 N N . ALA A 1 99 ? 51.226 -11.209 113.936 1.00 18.18 312 ALA A N 1
ATOM 787 C CA . ALA A 1 99 ? 51.765 -10.069 113.239 1.00 19.91 312 ALA A CA 1
ATOM 788 C C . ALA A 1 99 ? 51.087 -9.806 111.885 1.00 20.61 312 ALA A C 1
ATOM 789 O O . ALA A 1 99 ? 51.005 -8.638 111.488 1.00 21.70 312 ALA A O 1
ATOM 791 N N . GLN A 1 100 ? 50.680 -10.878 111.182 1.00 20.18 313 GLN A N 1
ATOM 792 C CA . GLN A 1 100 ? 49.865 -10.838 109.943 1.00 21.02 313 GLN A CA 1
ATOM 793 C C . GLN A 1 100 ? 48.707 -11.873 110.018 1.00 19.95 313 GLN A C 1
ATOM 794 O O . GLN A 1 100 ? 48.891 -12.964 110.555 1.00 19.71 313 GLN A O 1
ATOM 800 N N . GLY A 1 101 ? 47.553 -11.549 109.440 1.00 17.89 314 GLY A N 1
ATOM 801 C CA . GLY A 1 101 ? 46.417 -12.424 109.495 1.00 16.93 314 GLY A CA 1
ATOM 802 C C . GLY A 1 101 ? 45.803 -12.422 110.897 1.00 17.21 314 GLY A C 1
ATOM 803 O O . GLY A 1 101 ? 46.210 -11.660 111.793 1.00 18.41 314 GLY A O 1
ATOM 804 N N . SER A 1 102 ? 44.816 -13.277 111.082 1.00 16.18 315 SER A N 1
ATOM 805 C CA . SER A 1 102 ? 43.999 -13.267 112.255 1.00 15.19 315 SER A CA 1
ATOM 806 C C . SER A 1 102 ? 44.281 -14.517 113.102 1.00 14.45 315 SER A C 1
ATOM 807 O O . SER A 1 102 ? 44.166 -15.666 112.611 1.00 12.89 315 SER A O 1
ATOM 810 N N . VAL A 1 103 ? 44.594 -14.281 114.381 1.00 13.59 316 VAL A N 1
ATOM 811 C CA . VAL A 1 103 ? 44.806 -15.385 115.311 1.00 13.53 316 VAL A CA 1
ATOM 812 C C . VAL A 1 103 ? 43.520 -16.212 115.537 1.00 13.75 316 VAL A C 1
ATOM 813 O O . VAL A 1 103 ? 43.600 -17.419 115.641 1.00 14.06 316 VAL A O 1
ATOM 817 N N . PHE A 1 104 ? 42.356 -15.561 115.595 1.00 14.03 317 PHE A N 1
ATOM 818 C CA . PHE A 1 104 ? 41.068 -16.282 115.673 1.00 14.96 317 PHE A CA 1
ATOM 819 C C . PHE A 1 104 ? 40.858 -17.255 114.531 1.00 15.12 317 PHE A C 1
ATOM 820 O O . PHE A 1 104 ? 40.381 -18.378 114.742 1.00 15.75 317 PHE A O 1
ATOM 828 N N . VAL A 1 105 ? 41.184 -16.814 113.311 1.00 15.14 318 VAL A N 1
ATOM 829 C CA . VAL A 1 105 ? 41.002 -17.654 112.148 1.00 14.44 318 VAL A CA 1
ATOM 830 C C . VAL A 1 105 ? 42.029 -18.776 112.114 1.00 15.53 318 VAL A C 1
ATOM 831 O O . VAL A 1 105 ? 41.698 -19.895 111.729 1.00 15.69 318 VAL A O 1
ATOM 835 N N . ASN A 1 106 ? 43.276 -18.497 112.494 1.00 15.91 319 ASN A N 1
ATOM 836 C CA . ASN A 1 106 ? 44.355 -19.456 112.166 1.00 16.66 319 ASN A CA 1
ATOM 837 C C . ASN A 1 106 ? 44.857 -20.316 113.333 1.00 16.56 319 ASN A C 1
ATOM 838 O O . ASN A 1 106 ? 45.459 -21.357 113.101 1.00 16.81 319 ASN A O 1
ATOM 843 N N . LYS A 1 107 ? 44.591 -19.894 114.570 1.00 16.01 320 LYS A N 1
ATOM 844 C CA . LYS A 1 107 ? 45.159 -20.555 115.737 1.00 15.66 320 LYS A CA 1
ATOM 845 C C . LYS A 1 107 ? 44.119 -21.105 116.673 1.00 15.60 320 LYS A C 1
ATOM 846 O O . LYS A 1 107 ? 44.412 -21.319 117.865 1.00 14.96 320 LYS A O 1
ATOM 852 N N . ALA A 1 108 ? 42.914 -21.349 116.147 1.00 15.96 321 ALA A N 1
ATOM 853 C CA . ALA A 1 108 ? 41.787 -21.814 116.980 1.00 16.71 321 ALA A CA 1
ATOM 854 C C . ALA A 1 108 ? 41.947 -23.254 117.496 1.00 16.53 321 ALA A C 1
ATOM 855 O O . ALA A 1 108 ? 41.214 -23.660 118.400 1.00 16.35 321 ALA A O 1
ATOM 857 N N . GLN A 1 109 ? 42.924 -23.978 116.957 1.00 15.70 322 GLN A N 1
ATOM 858 C CA . GLN A 1 109 ? 43.284 -25.305 117.454 1.00 16.92 322 GLN A CA 1
ATOM 859 C C . GLN A 1 109 ? 44.458 -25.271 118.439 1.00 16.52 322 GLN A C 1
ATOM 860 O O . GLN A 1 109 ? 44.855 -26.324 118.972 1.00 15.71 322 GLN A O 1
ATOM 866 N N . ASN A 1 110 ? 45.022 -24.088 118.694 1.00 15.78 323 ASN A N 1
ATOM 867 C CA . ASN A 1 110 ? 46.014 -24.000 119.775 1.00 16.03 323 ASN A CA 1
ATOM 868 C C . ASN A 1 110 ? 45.406 -24.491 121.113 1.00 15.93 323 ASN A C 1
ATOM 869 O O . ASN A 1 110 ? 44.184 -24.419 121.291 1.00 15.98 323 ASN A O 1
ATOM 874 N N . THR A 1 111 ? 46.240 -25.007 122.022 1.00 15.49 324 THR A N 1
ATOM 875 C CA . THR A 1 111 ? 45.815 -25.227 123.401 1.00 15.45 324 THR A CA 1
ATOM 876 C C . THR A 1 111 ? 45.911 -23.908 124.187 1.00 16.22 324 THR A C 1
ATOM 877 O O . THR A 1 111 ? 46.963 -23.265 124.244 1.00 16.32 324 THR A O 1
ATOM 881 N N . LEU A 1 112 ? 44.797 -23.495 124.777 1.00 16.49 325 LEU A N 1
ATOM 882 C CA . LEU A 1 112 ? 44.738 -22.224 125.478 1.00 16.35 325 LEU A CA 1
ATOM 883 C C . LEU A 1 112 ? 44.398 -22.371 126.962 1.00 16.51 325 LEU A C 1
ATOM 884 O O . LEU A 1 112 ? 43.790 -23.361 127.385 1.00 15.57 325 LEU A O 1
ATOM 889 N N . GLN A 1 113 ? 44.805 -21.378 127.749 1.00 16.70 326 GLN A N 1
ATOM 890 C CA . GLN A 1 113 ? 44.508 -21.372 129.175 1.00 17.25 326 GLN A CA 1
ATOM 891 C C . GLN A 1 113 ? 43.900 -20.024 129.527 1.00 17.91 326 GLN A C 1
ATOM 892 O O . GLN A 1 113 ? 44.466 -19.231 130.269 1.00 18.96 326 GLN A O 1
ATOM 898 N N . SER A 1 114 ? 42.729 -19.777 128.958 1.00 18.41 327 SER A N 1
ATOM 899 C CA . SER A 1 114 ? 42.031 -18.499 129.080 1.00 19.73 327 SER A CA 1
ATOM 900 C C . SER A 1 114 ? 41.463 -18.189 130.466 1.00 19.31 327 SER A C 1
ATOM 901 O O . SER A 1 114 ? 41.257 -19.092 131.290 1.00 20.32 327 SER A O 1
ATOM 904 N N . VAL A 1 115 ? 41.166 -16.913 130.673 1.00 17.91 328 VAL A N 1
ATOM 905 C CA . VAL A 1 115 ? 40.428 -16.428 131.827 1.00 17.08 328 VAL A CA 1
ATOM 906 C C . VAL A 1 115 ? 39.086 -17.151 132.036 1.00 16.51 328 VAL A C 1
ATOM 907 O O . VAL A 1 115 ? 38.866 -17.711 133.096 1.00 17.12 328 VAL A O 1
ATOM 911 N N . PRO A 1 116 ? 38.203 -17.181 131.026 1.00 16.31 329 PRO A N 1
ATOM 912 C CA . PRO A 1 116 ? 36.993 -17.963 131.327 1.00 16.58 329 PRO A CA 1
ATOM 913 C C . PRO A 1 116 ? 37.283 -19.385 131.777 1.00 16.83 329 PRO A C 1
ATOM 914 O O . PRO A 1 116 ? 36.521 -19.928 132.572 1.00 18.04 329 PRO A O 1
ATOM 918 N N . ALA A 1 117 ? 38.377 -19.976 131.307 1.00 17.06 330 ALA A N 1
ATOM 919 C CA . ALA A 1 117 ? 38.732 -21.347 131.701 1.00 17.10 330 ALA A CA 1
ATOM 920 C C . ALA A 1 117 ? 39.363 -21.401 133.102 1.00 17.68 330 ALA A C 1
ATOM 921 O O . ALA A 1 117 ? 39.056 -22.305 133.892 1.00 17.78 330 ALA A O 1
ATOM 923 N N . ILE A 1 118 ? 40.217 -20.420 133.408 1.00 17.83 331 ILE A N 1
ATOM 924 C CA . ILE A 1 118 ? 40.790 -20.278 134.742 1.00 17.99 331 ILE A CA 1
ATOM 925 C C . ILE A 1 118 ? 39.664 -20.190 135.784 1.00 18.40 331 ILE A C 1
ATOM 926 O O . ILE A 1 118 ? 39.646 -20.911 136.781 1.00 18.36 331 ILE A O 1
ATOM 931 N N . LEU A 1 119 ? 38.712 -19.315 135.501 1.00 18.99 332 LEU A N 1
ATOM 932 C CA . LEU A 1 119 ? 37.594 -19.065 136.373 1.00 19.49 332 LEU A CA 1
ATOM 933 C C . LEU A 1 119 ? 36.624 -20.241 136.602 1.00 20.45 332 LEU A C 1
ATOM 934 O O . LEU A 1 119 ? 35.779 -20.151 137.484 1.00 20.20 332 LEU A O 1
ATOM 939 N N . LYS A 1 120 ? 36.749 -21.337 135.842 1.00 21.51 333 LYS A N 1
ATOM 940 C CA . LYS A 1 120 ? 35.862 -22.496 136.019 1.00 22.65 333 LYS A CA 1
ATOM 941 C C . LYS A 1 120 ? 36.021 -23.114 137.389 1.00 22.85 333 LYS A C 1
ATOM 942 O O . LYS A 1 120 ? 35.058 -23.592 137.965 1.00 23.31 333 LYS A O 1
ATOM 948 N N . SER A 1 121 ? 37.252 -23.126 137.886 1.00 23.02 334 SER A N 1
ATOM 949 C CA . SER A 1 121 ? 37.577 -23.710 139.184 1.00 22.61 334 SER A CA 1
ATOM 950 C C . SER A 1 121 ? 37.008 -22.861 140.330 1.00 21.87 334 SER A C 1
ATOM 951 O O . SER A 1 121 ? 36.928 -23.325 141.480 1.00 22.04 334 SER A O 1
ATOM 954 N N . LYS A 1 122 ? 36.626 -21.629 140.003 1.00 20.19 335 LYS A N 1
ATOM 955 C CA . LYS A 1 122 ? 35.824 -20.780 140.875 1.00 19.21 335 LYS A CA 1
ATOM 956 C C . LYS A 1 122 ? 34.315 -20.799 140.514 1.00 18.31 335 LYS A C 1
ATOM 957 O O . LYS A 1 122 ? 33.556 -19.984 141.026 1.00 18.25 335 LYS A O 1
ATOM 963 N N . ASN A 1 123 ? 33.887 -21.727 139.646 1.00 17.25 336 ASN A N 1
ATOM 964 C CA . ASN A 1 123 ? 32.453 -21.924 139.279 1.00 16.31 336 ASN A CA 1
ATOM 965 C C . ASN A 1 123 ? 31.798 -20.850 138.392 1.00 15.63 336 ASN A C 1
ATOM 966 O O . ASN A 1 123 ? 30.571 -20.658 138.439 1.00 15.25 336 ASN A O 1
ATOM 971 N N . TYR A 1 124 ? 32.599 -20.167 137.577 1.00 14.55 337 TYR A N 1
ATOM 972 C CA . TYR A 1 124 ? 32.055 -19.160 136.655 1.00 14.12 337 TYR A CA 1
ATOM 973 C C . TYR A 1 124 ? 31.450 -19.815 135.418 1.00 13.68 337 TYR A C 1
ATOM 974 O O . TYR A 1 124 ? 32.070 -20.667 134.772 1.00 13.83 337 TYR A O 1
ATOM 983 N N . THR A 1 125 ? 30.235 -19.418 135.081 1.00 13.07 338 THR A N 1
ATOM 984 C CA . THR A 1 125 ? 29.701 -19.767 133.790 1.00 13.14 338 THR A CA 1
ATOM 985 C C . THR A 1 125 ? 30.118 -18.636 132.840 1.00 13.02 338 THR A C 1
ATOM 986 O O . THR A 1 125 ? 30.076 -17.477 133.215 1.00 13.45 338 THR A O 1
ATOM 990 N N . SER A 1 126 ? 30.574 -18.957 131.641 1.00 12.61 339 SER A N 1
ATOM 991 C CA . SER A 1 126 ? 30.976 -17.925 130.695 1.00 13.23 339 SER A CA 1
ATOM 992 C C . SER A 1 126 ? 30.084 -17.924 129.452 1.00 13.45 339 SER A C 1
ATOM 993 O O . SER A 1 126 ? 29.666 -18.998 128.978 1.00 13.25 339 SER A O 1
ATOM 996 N N . ALA A 1 127 ? 29.773 -16.722 128.957 1.00 14.04 340 ALA A N 1
ATOM 997 C CA . ALA A 1 127 ? 28.962 -16.545 127.738 1.00 14.66 340 ALA A CA 1
ATOM 998 C C . ALA A 1 127 ? 29.370 -15.294 126.946 1.00 15.47 340 ALA A C 1
ATOM 999 O O . ALA A 1 127 ? 29.686 -14.266 127.539 1.00 15.08 340 ALA A O 1
ATOM 1001 N N . THR A 1 128 ? 29.337 -15.372 125.609 1.00 15.79 341 THR A N 1
ATOM 1002 C CA . THR A 1 128 ? 29.484 -14.183 124.780 1.00 15.73 341 THR A CA 1
ATOM 1003 C C . THR A 1 128 ? 28.133 -13.786 124.217 1.00 15.80 341 THR A C 1
ATOM 1004 O O . THR A 1 128 ? 27.336 -14.665 123.891 1.00 15.24 341 THR A O 1
ATOM 1008 N N . PHE A 1 129 ? 27.883 -12.472 124.103 1.00 15.82 342 PHE A N 1
ATOM 1009 C CA . PHE A 1 129 ? 26.696 -11.948 123.434 1.00 15.91 342 PHE A CA 1
ATOM 1010 C C . PHE A 1 129 ? 27.125 -11.167 122.218 1.00 16.15 342 PHE A C 1
ATOM 1011 O O . PHE A 1 129 ? 28.056 -10.375 122.283 1.00 17.72 342 PHE A O 1
ATOM 1019 N N . HIS A 1 130 ? 26.453 -11.354 121.102 1.00 16.30 343 HIS A N 1
ATOM 1020 C CA . HIS A 1 130 ? 26.825 -10.641 119.896 1.00 16.21 343 HIS A CA 1
ATOM 1021 C C . HIS A 1 130 ? 25.717 -10.785 118.876 1.00 16.60 343 HIS A C 1
ATOM 1022 O O . HIS A 1 130 ? 25.173 -11.872 118.687 1.00 16.22 343 HIS A O 1
ATOM 1029 N N . GLY A 1 131 ? 25.363 -9.676 118.234 1.00 16.78 344 GLY A N 1
ATOM 1030 C CA . GLY A 1 131 ? 24.210 -9.650 117.337 1.00 16.85 344 GLY A CA 1
ATOM 1031 C C . GLY A 1 131 ? 24.543 -9.994 115.902 1.00 17.23 344 GLY A C 1
ATOM 1032 O O . GLY A 1 131 ? 24.058 -9.335 115.001 1.00 18.20 344 GLY A O 1
ATOM 1033 N N . ASN A 1 132 ? 25.370 -11.013 115.687 1.00 16.95 345 ASN A N 1
ATOM 1034 C CA . ASN A 1 132 ? 25.781 -11.421 114.344 1.00 17.72 345 ASN A CA 1
ATOM 1035 C C . ASN A 1 132 ? 26.049 -12.920 114.380 1.00 17.72 345 ASN A C 1
ATOM 1036 O O . ASN A 1 132 ? 26.149 -13.485 115.460 1.00 18.04 345 ASN A O 1
ATOM 1041 N N . THR A 1 133 ? 26.148 -13.567 113.227 1.00 17.28 346 THR A N 1
ATOM 1042 C CA . THR A 1 133 ? 26.354 -14.998 113.225 1.00 18.35 346 THR A CA 1
ATOM 1043 C C . THR A 1 133 ? 27.667 -15.385 113.930 1.00 17.80 346 THR A C 1
ATOM 1044 O O . THR A 1 133 ? 28.639 -14.639 113.921 1.00 18.34 346 THR A O 1
ATOM 1048 N N . GLN A 1 134 ? 27.628 -16.528 114.600 1.00 17.47 347 GLN A N 1
ATOM 1049 C CA . GLN A 1 134 ? 28.762 -17.104 115.324 1.00 16.97 347 GLN A CA 1
ATOM 1050 C C . GLN A 1 134 ? 29.968 -17.468 114.446 1.00 17.01 347 GLN A C 1
ATOM 1051 O O . GLN A 1 134 ? 31.068 -17.618 114.962 1.00 18.37 347 GLN A O 1
ATOM 1057 N N . THR A 1 135 ? 29.783 -17.607 113.138 1.00 16.53 348 THR A N 1
ATOM 1058 C CA . THR A 1 135 ? 30.914 -17.947 112.267 1.00 16.25 348 THR A CA 1
ATOM 1059 C C . THR A 1 135 ? 31.800 -16.745 111.985 1.00 16.55 348 THR A C 1
ATOM 1060 O O . THR A 1 135 ? 32.946 -16.928 111.577 1.00 15.85 348 THR A O 1
ATOM 1064 N N . PHE A 1 136 ? 31.290 -15.525 112.233 1.00 16.18 349 PHE A N 1
ATOM 1065 C CA . PHE A 1 136 ? 32.049 -14.317 111.934 1.00 15.93 349 PHE A CA 1
ATOM 1066 C C . PHE A 1 136 ? 33.329 -14.326 112.765 1.00 16.06 349 PHE A C 1
ATOM 1067 O O . PHE A 1 136 ? 33.295 -14.679 113.933 1.00 15.21 349 PHE A O 1
ATOM 1075 N N . TRP A 1 137 ? 34.452 -13.946 112.139 1.00 15.59 350 TRP A N 1
ATOM 1076 C CA . TRP A 1 137 ? 35.769 -14.061 112.758 1.00 15.48 350 TRP A CA 1
ATOM 1077 C C . TRP A 1 137 ? 36.046 -15.441 113.352 1.00 15.30 350 TRP A C 1
ATOM 1078 O O . TRP A 1 137 ? 36.846 -15.548 114.264 1.00 16.10 350 TRP A O 1
ATOM 1089 N N . ASN A 1 138 ? 35.431 -16.505 112.835 1.00 15.27 351 ASN A N 1
ATOM 1090 C CA . ASN A 1 138 ? 35.682 -17.855 113.356 1.00 15.14 351 ASN A CA 1
ATOM 1091 C C . ASN A 1 138 ? 35.449 -17.986 114.902 1.00 15.84 351 ASN A C 1
ATOM 1092 O O . ASN A 1 138 ? 36.024 -18.870 115.570 1.00 16.31 351 ASN A O 1
ATOM 1097 N N . ARG A 1 139 ? 34.607 -17.119 115.464 1.00 15.79 352 ARG A N 1
ATOM 1098 C CA . ARG A 1 139 ? 34.358 -17.133 116.908 1.00 16.64 352 ARG A CA 1
ATOM 1099 C C . ARG A 1 139 ? 33.871 -18.487 117.411 1.00 16.35 352 ARG A C 1
ATOM 1100 O O . ARG A 1 139 ? 34.291 -18.924 118.452 1.00 15.94 352 ARG A O 1
ATOM 1108 N N . ASN A 1 140 ? 32.974 -19.136 116.696 1.00 17.14 353 ASN A N 1
ATOM 1109 C CA . ASN A 1 140 ? 32.476 -20.405 117.198 1.00 19.42 353 ASN A CA 1
ATOM 1110 C C . ASN A 1 140 ? 33.547 -21.493 117.370 1.00 19.53 353 ASN A C 1
ATOM 1111 O O . ASN A 1 140 ? 33.381 -22.378 118.188 1.00 21.01 353 ASN A O 1
ATOM 1116 N N . GLU A 1 141 ? 34.638 -21.423 116.622 1.00 19.93 354 GLU A N 1
ATOM 1117 C CA . GLU A 1 141 ? 35.742 -22.390 116.806 1.00 19.86 354 GLU A CA 1
ATOM 1118 C C . GLU A 1 141 ? 36.654 -21.939 117.971 1.00 18.67 354 GLU A C 1
ATOM 1119 O O . GLU A 1 141 ? 36.954 -22.743 118.857 1.00 19.88 354 GLU A O 1
ATOM 1133 N N . TYR A 1 143 ? 36.216 -19.742 120.583 1.00 15.91 356 TYR A N 1
ATOM 1134 C CA . TYR A 1 143 ? 35.621 -19.679 121.893 1.00 16.48 356 TYR A CA 1
ATOM 1135 C C . TYR A 1 143 ? 35.622 -21.042 122.536 1.00 17.23 356 TYR A C 1
ATOM 1136 O O . TYR A 1 143 ? 35.701 -21.146 123.746 1.00 18.06 356 TYR A O 1
ATOM 1145 N N . LYS A 1 144 ? 35.550 -22.094 121.731 1.00 17.50 357 LYS A N 1
ATOM 1146 C CA . LYS A 1 144 ? 35.516 -23.436 122.286 1.00 17.70 357 LYS A CA 1
ATOM 1147 C C . LYS A 1 144 ? 36.877 -23.735 122.877 1.00 17.91 357 LYS A C 1
ATOM 1148 O O . LYS A 1 144 ? 36.980 -24.340 123.956 1.00 18.41 357 LYS A O 1
ATOM 1154 N N . ALA A 1 145 ? 37.921 -23.295 122.178 1.00 17.32 358 ALA A N 1
ATOM 1155 C CA . ALA A 1 145 ? 39.280 -23.466 122.666 1.00 17.39 358 ALA A CA 1
ATOM 1156 C C . ALA A 1 145 ? 39.467 -22.655 123.959 1.00 16.72 358 ALA A C 1
ATOM 1157 O O . ALA A 1 145 ? 40.269 -23.025 124.826 1.00 16.23 358 ALA A O 1
ATOM 1159 N N . GLU A 1 146 ? 38.724 -21.558 124.078 1.00 16.33 359 GLU A N 1
ATOM 1160 C CA . GLU A 1 146 ? 38.879 -20.644 125.226 1.00 17.41 359 GLU A CA 1
ATOM 1161 C C . GLU A 1 146 ? 38.041 -21.052 126.449 1.00 17.79 359 GLU A C 1
ATOM 1162 O O . GLU A 1 146 ? 38.135 -20.438 127.514 1.00 18.64 359 GLU A O 1
ATOM 1168 N N . GLY A 1 147 ? 37.245 -22.102 126.271 1.00 17.92 360 GLY A N 1
ATOM 1169 C CA . GLY A 1 147 ? 36.313 -22.575 127.259 1.00 17.73 360 GLY A CA 1
ATOM 1170 C C . GLY A 1 147 ? 35.049 -21.774 127.468 1.00 17.54 360 GLY A C 1
ATOM 1171 O O . GLY A 1 147 ? 34.430 -21.885 128.527 1.00 18.19 360 GLY A O 1
ATOM 1172 N N . ILE A 1 148 ? 34.641 -20.957 126.509 1.00 17.64 361 ILE A N 1
ATOM 1173 C CA . ILE A 1 148 ? 33.443 -20.173 126.735 1.00 17.42 361 ILE A CA 1
ATOM 1174 C C . ILE A 1 148 ? 32.260 -21.161 126.699 1.00 16.89 361 ILE A C 1
ATOM 1175 O O . ILE A 1 148 ? 32.112 -21.890 125.707 1.00 15.97 361 ILE A O 1
ATOM 1180 N N . ASP A 1 149 ? 31.437 -21.187 127.765 1.00 16.42 362 ASP A N 1
ATOM 1181 C CA . ASP A 1 149 ? 30.339 -22.191 127.867 1.00 16.65 362 ASP A CA 1
ATOM 1182 C C . ASP A 1 149 ? 29.222 -21.890 126.899 1.00 16.05 362 ASP A C 1
ATOM 1183 O O . ASP A 1 149 ? 28.598 -22.807 126.398 1.00 16.19 362 ASP A O 1
ATOM 1188 N N . LYS A 1 150 ? 28.935 -20.608 126.673 1.00 14.93 363 LYS A N 1
ATOM 1189 C CA . LYS A 1 150 ? 27.761 -20.255 125.880 1.00 14.68 363 LYS A CA 1
ATOM 1190 C C . LYS A 1 150 ? 28.004 -19.122 124.879 1.00 15.65 363 LYS A C 1
ATOM 1191 O O . LYS A 1 150 ? 28.692 -18.145 125.167 1.00 16.20 363 LYS A O 1
ATOM 1197 N N . PHE A 1 151 ? 27.412 -19.250 123.697 1.00 15.83 364 PHE A N 1
ATOM 1198 C CA . PHE A 1 151 ? 27.542 -18.221 122.693 1.00 14.80 364 PHE A CA 1
ATOM 1199 C C . PHE A 1 151 ? 26.165 -17.739 122.247 1.00 14.25 364 PHE A C 1
ATOM 1200 O O . PHE A 1 151 ? 25.521 -18.381 121.460 1.00 14.03 364 PHE A O 1
ATOM 1208 N N . PHE A 1 152 ? 25.714 -16.595 122.761 1.00 14.78 365 PHE A N 1
ATOM 1209 C CA . PHE A 1 152 ? 24.436 -16.016 122.330 1.00 14.95 365 PHE A CA 1
ATOM 1210 C C . PHE A 1 152 ? 24.625 -15.188 121.076 1.00 15.13 365 PHE A C 1
ATOM 1211 O O . PHE A 1 152 ? 24.779 -13.975 121.154 1.00 15.59 365 PHE A O 1
ATOM 1219 N N . ASP A 1 153 ? 24.619 -15.832 119.915 1.00 15.29 366 ASP A N 1
ATOM 1220 C CA . ASP A 1 153 ? 24.791 -15.086 118.672 1.00 16.17 366 ASP A CA 1
ATOM 1221 C C . ASP A 1 153 ? 23.438 -14.579 118.124 1.00 15.72 366 ASP A C 1
ATOM 1222 O O . ASP A 1 153 ? 22.415 -14.581 118.844 1.00 15.88 366 ASP A O 1
ATOM 1227 N N . SER A 1 154 ? 23.455 -14.138 116.862 1.00 15.45 367 SER A N 1
ATOM 1228 C CA . SER A 1 154 ? 22.289 -13.570 116.187 1.00 15.27 367 SER A CA 1
ATOM 1229 C C . SER A 1 154 ? 21.065 -14.480 116.148 1.00 15.20 367 SER A C 1
ATOM 1230 O O . SER A 1 154 ? 19.955 -13.996 115.963 1.00 15.95 367 SER A O 1
ATOM 1233 N N . ALA A 1 155 ? 21.241 -15.780 116.337 1.00 14.97 368 ALA A N 1
ATOM 1234 C CA . ALA A 1 155 ? 20.076 -16.681 116.377 1.00 14.60 368 ALA A CA 1
ATOM 1235 C C . ALA A 1 155 ? 19.144 -16.349 117.560 1.00 15.13 368 ALA A C 1
ATOM 1236 O O . ALA A 1 155 ? 17.975 -16.695 117.537 1.00 15.11 368 ALA A O 1
ATOM 1238 N N . TYR A 1 156 ? 19.661 -15.672 118.580 1.00 16.08 369 TYR A N 1
ATOM 1239 C CA . TYR A 1 156 ? 18.882 -15.400 119.779 1.00 17.73 369 TYR A CA 1
ATOM 1240 C C . TYR A 1 156 ? 18.257 -14.006 119.814 1.00 19.14 369 TYR A C 1
ATOM 1241 O O . TYR A 1 156 ? 17.602 -13.655 120.794 1.00 19.63 369 TYR A O 1
ATOM 1250 N N . TYR A 1 157 ? 18.469 -13.225 118.754 1.00 20.91 370 TYR A N 1
ATOM 1251 C CA . TYR A 1 157 ? 17.867 -11.911 118.600 1.00 22.61 370 TYR A CA 1
ATOM 1252 C C . TYR A 1 157 ? 16.876 -11.873 117.440 1.00 24.83 370 TYR A C 1
ATOM 1253 O O . TYR A 1 157 ? 17.023 -12.604 116.478 1.00 25.33 370 TYR A O 1
ATOM 1262 N N . ASP A 1 158 ? 15.838 -11.055 117.578 1.00 27.77 371 ASP A N 1
ATOM 1263 C CA . ASP A 1 158 ? 14.898 -10.723 116.507 1.00 30.75 371 ASP A CA 1
ATOM 1264 C C . ASP A 1 158 ? 15.597 -9.884 115.423 1.00 32.49 371 ASP A C 1
ATOM 1265 O O . ASP A 1 158 ? 15.858 -8.687 115.615 1.00 32.47 371 ASP A O 1
ATOM 1278 N N . ASN A 1 160 ? 14.838 -8.358 112.634 1.00 37.78 373 ASN A N 1
ATOM 1279 C CA . ASN A 1 160 ? 13.927 -7.703 111.693 1.00 38.31 373 ASN A CA 1
ATOM 1280 C C . ASN A 1 160 ? 14.432 -6.396 111.066 1.00 38.41 373 ASN A C 1
ATOM 1281 O O . ASN A 1 160 ? 15.469 -5.858 111.450 1.00 37.94 373 ASN A O 1
ATOM 1286 N N . GLU A 1 161 ? 13.679 -5.936 110.069 1.00 38.82 374 GLU A N 1
ATOM 1287 C CA . GLU A 1 161 ? 13.770 -4.602 109.458 1.00 39.21 374 GLU A CA 1
ATOM 1288 C C . GLU A 1 161 ? 14.546 -3.570 110.280 1.00 38.84 374 GLU A C 1
ATOM 1289 O O . GLU A 1 161 ? 15.669 -3.200 109.940 1.00 38.65 374 GLU A O 1
ATOM 1295 N N . GLU A 1 162 ? 13.928 -3.130 111.372 1.00 38.60 375 GLU A N 1
ATOM 1296 C CA . GLU A 1 162 ? 14.370 -1.960 112.129 1.00 38.31 375 GLU A CA 1
ATOM 1297 C C . GLU A 1 162 ? 15.435 -2.233 113.193 1.00 38.04 375 GLU A C 1
ATOM 1298 O O . GLU A 1 162 ? 15.952 -1.300 113.803 1.00 38.00 375 GLU A O 1
ATOM 1304 N N . ASN A 1 163 ? 15.750 -3.505 113.423 1.00 37.82 376 ASN A N 1
ATOM 1305 C CA . ASN A 1 163 ? 16.772 -3.883 114.408 1.00 37.67 376 ASN A CA 1
ATOM 1306 C C . ASN A 1 163 ? 18.167 -4.107 113.798 1.00 37.17 376 ASN A C 1
ATOM 1307 O O . ASN A 1 163 ? 19.141 -4.218 114.526 1.00 36.52 376 ASN A O 1
ATOM 1312 N N . THR A 1 164 ? 18.232 -4.154 112.467 1.00 37.41 377 THR A N 1
ATOM 1313 C CA . THR A 1 164 ? 19.399 -4.590 111.701 1.00 38.45 377 THR A CA 1
ATOM 1314 C C . THR A 1 164 ? 20.024 -3.460 110.910 1.00 38.72 377 THR A C 1
ATOM 1315 O O . THR A 1 164 ? 19.311 -2.709 110.243 1.00 39.39 377 THR A O 1
ATOM 1319 N N . LYS A 1 165 ? 21.345 -3.331 110.960 1.00 38.92 378 LYS A N 1
ATOM 1320 C CA . LYS A 1 165 ? 21.988 -2.332 110.108 1.00 39.40 378 LYS A CA 1
ATOM 1321 C C . LYS A 1 165 ? 22.855 -2.986 109.049 1.00 39.39 378 LYS A C 1
ATOM 1322 O O . LYS A 1 165 ? 22.358 -3.329 107.978 1.00 40.21 378 LYS A O 1
ATOM 1328 N N . ASN A 1 166 ? 24.137 -3.165 109.340 1.00 38.82 379 ASN A N 1
ATOM 1329 C CA . ASN A 1 166 ? 25.060 -3.741 108.360 1.00 38.66 379 ASN A CA 1
ATOM 1330 C C . ASN A 1 166 ? 25.595 -5.116 108.779 1.00 37.58 379 ASN A C 1
ATOM 1331 O O . ASN A 1 166 ? 25.310 -6.124 108.116 1.00 37.50 379 ASN A O 1
ATOM 1336 N N . TYR A 1 167 ? 26.345 -5.163 109.882 1.00 36.00 380 TYR A N 1
ATOM 1337 C CA . TYR A 1 167 ? 26.857 -6.445 110.373 1.00 34.94 380 TYR A CA 1
ATOM 1338 C C . TYR A 1 167 ? 25.865 -7.233 111.223 1.00 33.54 380 TYR A C 1
ATOM 1339 O O . TYR A 1 167 ? 26.150 -8.385 111.578 1.00 33.73 380 TYR A O 1
ATOM 1348 N N . GLY A 1 168 ? 24.713 -6.630 111.534 1.00 31.73 381 GLY A N 1
ATOM 1349 C CA . GLY A 1 168 ? 23.662 -7.314 112.286 1.00 28.66 381 GLY A CA 1
ATOM 1350 C C . GLY A 1 168 ? 22.903 -6.393 113.212 1.00 27.35 381 GLY A C 1
ATOM 1351 O O . GLY A 1 168 ? 22.458 -5.311 112.807 1.00 27.21 381 GLY A O 1
ATOM 1360 N N . LYS A 1 170 ? 21.611 -3.702 115.791 1.00 21.36 383 LYS A N 1
ATOM 1361 C CA . LYS A 1 170 ? 21.950 -2.424 116.399 1.00 20.34 383 LYS A CA 1
ATOM 1362 C C . LYS A 1 170 ? 22.114 -2.579 117.920 1.00 19.59 383 LYS A C 1
ATOM 1363 O O . LYS A 1 170 ? 21.392 -3.355 118.541 1.00 20.72 383 LYS A O 1
ATOM 1369 N N . ASP A 1 171 ? 23.039 -1.833 118.514 1.00 18.27 384 ASP A N 1
ATOM 1370 C CA . ASP A 1 171 ? 23.321 -1.894 119.944 1.00 17.38 384 ASP A CA 1
ATOM 1371 C C . ASP A 1 171 ? 22.109 -1.698 120.902 1.00 17.37 384 ASP A C 1
ATOM 1372 O O . ASP A 1 171 ? 21.968 -2.465 121.831 1.00 17.91 384 ASP A O 1
ATOM 1377 N N . LYS A 1 172 ? 21.256 -0.694 120.690 1.00 16.64 385 LYS A N 1
ATOM 1378 C CA . LYS A 1 172 ? 20.085 -0.480 121.572 1.00 17.75 385 LYS A CA 1
ATOM 1379 C C . LYS A 1 172 ? 19.175 -1.700 121.751 1.00 17.19 385 LYS A C 1
ATOM 1380 O O . LYS A 1 172 ? 19.003 -2.128 122.880 1.00 17.42 385 LYS A O 1
ATOM 1386 N N . PRO A 1 173 ? 18.640 -2.290 120.656 1.00 16.78 386 PRO A N 1
ATOM 1387 C CA . PRO A 1 173 ? 17.870 -3.544 120.840 1.00 17.06 386 PRO A CA 1
ATOM 1388 C C . PRO A 1 173 ? 18.730 -4.763 121.206 1.00 17.23 386 PRO A C 1
ATOM 1389 O O . PRO A 1 173 ? 18.248 -5.678 121.864 1.00 16.74 386 PRO A O 1
ATOM 1393 N N . PHE A 1 174 ? 19.995 -4.777 120.789 1.00 17.93 387 PHE A N 1
ATOM 1394 C CA . PHE A 1 174 ? 20.880 -5.868 121.174 1.00 17.66 387 PHE A CA 1
ATOM 1395 C C . PHE A 1 174 ? 21.005 -5.895 122.700 1.00 17.89 387 PHE A C 1
ATOM 1396 O O . PHE A 1 174 ? 20.840 -6.939 123.306 1.00 18.75 387 PHE A O 1
ATOM 1404 N N . PHE A 1 175 ? 21.247 -4.747 123.323 1.00 18.25 388 PHE A N 1
ATOM 1405 C CA . PHE A 1 175 ? 21.297 -4.691 124.789 1.00 18.38 388 PHE A CA 1
ATOM 1406 C C . PHE A 1 175 ? 19.980 -4.991 125.524 1.00 19.05 388 PHE A C 1
ATOM 1407 O O . PHE A 1 175 ? 20.011 -5.622 126.580 1.00 19.40 388 PHE A O 1
ATOM 1415 N N . LYS A 1 176 ? 18.840 -4.563 124.982 1.00 19.74 389 LYS A N 1
ATOM 1416 C CA . LYS A 1 176 ? 17.556 -4.871 125.586 1.00 20.82 389 LYS A CA 1
ATOM 1417 C C . LYS A 1 176 ? 17.306 -6.370 125.661 1.00 20.96 389 LYS A C 1
ATOM 1418 O O . LYS A 1 176 ? 17.004 -6.910 126.723 1.00 20.40 389 LYS A O 1
ATOM 1424 N N . GLU A 1 177 ? 17.423 -7.010 124.497 1.00 21.46 390 GLU A N 1
ATOM 1425 C CA . GLU A 1 177 ? 17.202 -8.441 124.299 1.00 21.99 390 GLU A CA 1
ATOM 1426 C C . GLU A 1 177 ? 18.178 -9.349 125.061 1.00 21.36 390 GLU A C 1
ATOM 1427 O O . GLU A 1 177 ? 17.814 -10.462 125.462 1.00 21.46 390 GLU A O 1
ATOM 1433 N N . SER A 1 178 ? 19.389 -8.848 125.298 1.00 20.30 391 SER A N 1
ATOM 1434 C CA . SER A 1 178 ? 20.373 -9.575 126.094 1.00 19.30 391 SER A CA 1
ATOM 1435 C C . SER A 1 178 ? 20.032 -9.701 127.587 1.00 19.00 391 SER A C 1
ATOM 1436 O O . SER A 1 178 ? 20.522 -10.624 128.240 1.00 19.10 391 SER A O 1
ATOM 1447 N N . PRO A 1 180 ? 17.182 -10.675 129.535 1.00 17.48 393 PRO A N 1
ATOM 1448 C CA . PRO A 1 180 ? 16.696 -11.976 130.059 1.00 17.20 393 PRO A CA 1
ATOM 1449 C C . PRO A 1 180 ? 17.681 -13.114 129.826 1.00 16.57 393 PRO A C 1
ATOM 1450 O O . PRO A 1 180 ? 17.746 -14.053 130.601 1.00 15.90 393 PRO A O 1
ATOM 1454 N N . LEU A 1 181 ? 18.471 -13.020 128.767 1.00 16.28 394 LEU A N 1
ATOM 1455 C CA . LEU A 1 181 ? 19.453 -14.039 128.534 1.00 15.39 394 LEU A CA 1
ATOM 1456 C C . LEU A 1 181 ? 20.507 -13.947 129.637 1.00 16.15 394 LEU A C 1
ATOM 1457 O O . LEU A 1 181 ? 20.887 -14.944 130.233 1.00 17.23 394 LEU A O 1
ATOM 1462 N N . LEU A 1 182 ? 20.936 -12.742 129.955 1.00 16.60 395 LEU A N 1
ATOM 1463 C CA . LEU A 1 182 ? 21.965 -12.558 130.969 1.00 17.20 395 LEU A CA 1
ATOM 1464 C C . LEU A 1 182 ? 21.497 -12.932 132.371 1.00 18.17 395 LEU A C 1
ATOM 1465 O O . LEU A 1 182 ? 22.275 -13.476 133.154 1.00 19.21 395 LEU A O 1
ATOM 1470 N N . GLU A 1 183 ? 20.238 -12.628 132.672 1.00 18.40 396 GLU A N 1
ATOM 1471 C CA . GLU A 1 183 ? 19.641 -12.893 133.965 1.00 19.26 396 GLU A CA 1
ATOM 1472 C C . GLU A 1 183 ? 19.318 -14.386 134.165 1.00 19.30 396 GLU A C 1
ATOM 1473 O O . GLU A 1 183 ? 19.015 -14.815 135.274 1.00 18.84 396 GLU A O 1
ATOM 1479 N N . SER A 1 184 ? 19.404 -15.180 133.096 1.00 19.56 397 SER A N 1
ATOM 1480 C CA . SER A 1 184 ? 19.192 -16.622 133.205 1.00 19.50 397 SER A CA 1
ATOM 1481 C C . SER A 1 184 ? 20.513 -17.357 133.545 1.00 19.02 397 SER A C 1
ATOM 1482 O O . SER A 1 184 ? 20.522 -18.555 133.798 1.00 18.65 397 SER A O 1
ATOM 1485 N N . LEU A 1 185 ? 21.618 -16.628 133.585 1.00 18.90 398 LEU A N 1
ATOM 1486 C CA . LEU A 1 185 ? 22.922 -17.260 133.784 1.00 19.29 398 LEU A CA 1
ATOM 1487 C C . LEU A 1 185 ? 23.165 -17.619 135.246 1.00 19.68 398 LEU A C 1
ATOM 1488 O O . LEU A 1 185 ? 23.052 -16.770 136.131 1.00 19.58 398 LEU A O 1
ATOM 1493 N N . PRO A 1 186 ? 23.535 -18.884 135.510 1.00 20.42 399 PRO A N 1
ATOM 1494 C CA . PRO A 1 186 ? 23.859 -19.212 136.903 1.00 20.53 399 PRO A CA 1
ATOM 1495 C C . PRO A 1 186 ? 25.080 -18.374 137.329 1.00 20.72 399 PRO A C 1
ATOM 1496 O O . PRO A 1 186 ? 25.997 -18.157 136.539 1.00 21.16 399 PRO A O 1
ATOM 1500 N N . GLN A 1 187 ? 25.047 -17.875 138.554 1.00 20.33 400 GLN A N 1
ATOM 1501 C CA . GLN A 1 187 ? 26.043 -16.947 139.071 1.00 19.58 400 GLN A CA 1
ATOM 1502 C C . GLN A 1 187 ? 27.075 -17.690 139.919 1.00 18.62 400 GLN A C 1
ATOM 1503 O O . GLN A 1 187 ? 26.721 -18.643 140.602 1.00 19.21 400 GLN A O 1
ATOM 1509 N N . PRO A 1 188 ? 28.356 -17.275 139.875 1.00 17.47 401 PRO A N 1
ATOM 1510 C CA . PRO A 1 188 ? 28.925 -16.120 139.172 1.00 16.30 401 PRO A CA 1
ATOM 1511 C C . PRO A 1 188 ? 29.100 -16.363 137.689 1.00 15.84 401 PRO A C 1
ATOM 1512 O O . PRO A 1 188 ? 29.310 -17.493 137.268 1.00 14.94 401 PRO A O 1
ATOM 1516 N N . PHE A 1 189 ? 29.026 -15.299 136.893 1.00 15.75 402 PHE A N 1
ATOM 1517 C CA . PHE A 1 189 ? 29.208 -15.438 135.454 1.00 15.11 402 PHE A CA 1
ATOM 1518 C C . PHE A 1 189 ? 30.244 -14.487 134.906 1.00 15.48 402 PHE A C 1
ATOM 1519 O O . PHE A 1 189 ? 30.450 -13.400 135.445 1.00 15.87 402 PHE A O 1
ATOM 1527 N N . TYR A 1 190 ? 30.884 -14.894 133.808 1.00 15.86 403 TYR A N 1
ATOM 1528 C CA . TYR A 1 190 ? 31.863 -14.086 133.103 1.00 15.63 403 TYR A CA 1
ATOM 1529 C C . TYR A 1 190 ? 31.375 -13.945 131.658 1.00 15.32 403 TYR A C 1
ATOM 1530 O O . TYR A 1 190 ? 31.230 -14.952 130.962 1.00 15.99 403 TYR A O 1
ATOM 1539 N N . THR A 1 191 ? 31.130 -12.717 131.214 1.00 13.75 404 THR A N 1
ATOM 1540 C CA . THR A 1 191 ? 30.377 -12.462 129.981 1.00 13.02 404 THR A CA 1
ATOM 1541 C C . THR A 1 191 ? 30.996 -11.378 129.130 1.00 13.72 404 THR A C 1
ATOM 1542 O O . THR A 1 191 ? 31.641 -10.467 129.664 1.00 12.90 404 THR A O 1
ATOM 1546 N N . LYS A 1 192 ? 30.802 -11.496 127.811 1.00 13.84 405 LYS A N 1
ATOM 1547 C CA . LYS A 1 192 ? 31.346 -10.559 126.841 1.00 14.89 405 LYS A CA 1
ATOM 1548 C C . LYS A 1 192 ? 30.240 -10.034 125.957 1.00 14.90 405 LYS A C 1
ATOM 1549 O O . LYS A 1 192 ? 29.529 -10.830 125.327 1.00 14.73 405 LYS A O 1
ATOM 1555 N N . PHE A 1 193 ? 30.113 -8.704 125.897 1.00 14.53 406 PHE A N 1
ATOM 1556 C CA . PHE A 1 193 ? 29.192 -8.061 124.975 1.00 15.15 406 PHE A CA 1
ATOM 1557 C C . PHE A 1 193 ? 29.935 -7.360 123.835 1.00 15.84 406 PHE A C 1
ATOM 1558 O O . PHE A 1 193 ? 30.681 -6.389 124.055 1.00 16.22 406 PHE A O 1
ATOM 1566 N N . ILE A 1 194 ? 29.771 -7.868 122.617 1.00 16.41 407 ILE A N 1
ATOM 1567 C CA . ILE A 1 194 ? 30.485 -7.294 121.474 1.00 16.56 407 ILE A CA 1
ATOM 1568 C C . ILE A 1 194 ? 29.536 -6.410 120.667 1.00 16.22 407 ILE A C 1
ATOM 1569 O O . ILE A 1 194 ? 28.652 -6.918 119.965 1.00 15.73 407 ILE A O 1
ATOM 1574 N N . THR A 1 195 ? 29.704 -5.093 120.795 1.00 16.19 408 THR A N 1
ATOM 1575 C CA . THR A 1 195 ? 28.842 -4.129 120.111 1.00 16.38 408 THR A CA 1
ATOM 1576 C C . THR A 1 195 ? 29.193 -4.130 118.633 1.00 16.98 408 THR A C 1
ATOM 1577 O O . THR A 1 195 ? 30.263 -4.573 118.275 1.00 17.60 408 THR A O 1
ATOM 1581 N N . LEU A 1 196 ? 28.302 -3.585 117.807 1.00 17.84 409 LEU A N 1
ATOM 1582 C CA . LEU A 1 196 ? 28.371 -3.597 116.341 1.00 17.64 409 LEU A CA 1
ATOM 1583 C C . LEU A 1 196 ? 28.176 -2.254 115.642 1.00 18.06 409 LEU A C 1
ATOM 1584 O O . LEU A 1 196 ? 28.667 -2.077 114.512 1.00 18.65 409 LEU A O 1
ATOM 1589 N N . SER A 1 197 ? 27.396 -1.360 116.258 1.00 17.64 410 SER A N 1
ATOM 1590 C CA . SER A 1 197 ? 26.837 -0.201 115.591 1.00 17.81 410 SER A CA 1
ATOM 1591 C C . SER A 1 197 ? 27.884 0.844 115.175 1.00 18.66 410 SER A C 1
ATOM 1592 O O . SER A 1 197 ? 27.721 1.466 114.143 1.00 18.48 410 SER A O 1
ATOM 1595 N N . ASN A 1 198 ? 28.954 1.032 115.950 1.00 18.38 411 ASN A N 1
ATOM 1596 C CA . ASN A 1 198 ? 29.948 2.052 115.586 1.00 19.61 411 ASN A CA 1
ATOM 1597 C C . ASN A 1 198 ? 31.007 1.514 114.605 1.00 20.34 411 ASN A C 1
ATOM 1598 O O . ASN A 1 198 ? 32.215 1.625 114.865 1.00 20.30 411 ASN A O 1
ATOM 1603 N N . HIS A 1 199 ? 30.542 0.916 113.502 1.00 21.02 412 HIS A N 1
ATOM 1604 C CA . HIS A 1 199 ? 31.406 0.307 112.473 1.00 21.44 412 HIS A CA 1
ATOM 1605 C C . HIS A 1 199 ? 31.574 1.250 111.311 1.00 20.74 412 HIS A C 1
ATOM 1606 O O . HIS A 1 199 ? 30.622 1.929 110.936 1.00 20.24 412 HIS A O 1
ATOM 1613 N N . PHE A 1 200 ? 32.808 1.336 110.776 1.00 20.30 413 PHE A N 1
ATOM 1614 C CA . PHE A 1 200 ? 33.098 2.049 109.528 1.00 19.10 413 PHE A CA 1
ATOM 1615 C C . PHE A 1 200 ? 32.070 1.677 108.442 1.00 19.09 413 PHE A C 1
ATOM 1616 O O . PHE A 1 200 ? 31.701 0.525 108.354 1.00 19.35 413 PHE A O 1
ATOM 1624 N N . PRO A 1 201 ? 31.606 2.631 107.611 1.00 19.10 414 PRO A N 1
ATOM 1625 C CA . PRO A 1 201 ? 31.847 4.081 107.497 1.00 20.10 414 PRO A CA 1
ATOM 1626 C C . PRO A 1 201 ? 31.023 4.947 108.469 1.00 21.06 414 PRO A C 1
ATOM 1627 O O . PRO A 1 201 ? 30.973 6.142 108.279 1.00 20.38 414 PRO A O 1
ATOM 1631 N N . PHE A 1 202 ? 30.391 4.350 109.488 1.00 22.80 415 PHE A N 1
ATOM 1632 C CA . PHE A 1 202 ? 29.789 5.121 110.608 1.00 24.95 415 PHE A CA 1
ATOM 1633 C C . PHE A 1 202 ? 28.454 5.849 110.308 1.00 26.23 415 PHE A C 1
ATOM 1634 O O . PHE A 1 202 ? 27.998 6.684 111.093 1.00 26.64 415 PHE A O 1
ATOM 1642 N N . GLY A 1 203 ? 27.824 5.563 109.184 1.00 28.55 416 GLY A N 1
ATOM 1643 C CA . GLY A 1 203 ? 26.461 6.104 108.988 1.00 32.62 416 GLY A CA 1
ATOM 1644 C C . GLY A 1 203 ? 25.555 5.623 110.128 1.00 35.01 416 GLY A C 1
ATOM 1645 O O . GLY A 1 203 ? 25.769 4.548 110.698 1.00 35.76 416 GLY A O 1
ATOM 1654 N N . ASP A 1 205 ? 21.143 5.522 110.794 1.00 40.56 418 ASP A N 1
ATOM 1655 C CA . ASP A 1 205 ? 19.850 5.884 110.184 1.00 41.05 418 ASP A CA 1
ATOM 1656 C C . ASP A 1 205 ? 19.142 6.960 111.002 1.00 40.58 418 ASP A C 1
ATOM 1657 O O . ASP A 1 205 ? 19.129 6.896 112.226 1.00 40.33 418 ASP A O 1
ATOM 1662 N N . GLU A 1 206 ? 18.569 7.959 110.333 1.00 40.96 419 GLU A N 1
ATOM 1663 C CA . GLU A 1 206 ? 17.552 8.812 110.974 1.00 40.84 419 GLU A CA 1
ATOM 1664 C C . GLU A 1 206 ? 16.311 7.955 111.139 1.00 40.63 419 GLU A C 1
ATOM 1665 O O . GLU A 1 206 ? 15.977 7.165 110.255 1.00 41.04 419 GLU A O 1
ATOM 1671 N N . GLY A 1 207 ? 15.653 8.057 112.288 1.00 40.25 420 GLY A N 1
ATOM 1672 C CA . GLY A 1 207 ? 16.112 8.862 113.399 1.00 39.56 420 GLY A CA 1
ATOM 1673 C C . GLY A 1 207 ? 16.407 7.910 114.530 1.00 39.19 420 GLY A C 1
ATOM 1674 O O . GLY A 1 207 ? 15.615 7.779 115.458 1.00 39.87 420 GLY A O 1
ATOM 1675 N N . ASP A 1 208 ? 17.538 7.220 114.438 1.00 38.46 421 ASP A N 1
ATOM 1676 C CA . ASP A 1 208 ? 18.022 6.412 115.553 1.00 37.49 421 ASP A CA 1
ATOM 1677 C C . ASP A 1 208 ? 18.860 7.200 116.553 1.00 36.82 421 ASP A C 1
ATOM 1678 O O . ASP A 1 208 ? 19.033 6.774 117.697 1.00 37.08 421 ASP A O 1
ATOM 1683 N N . THR A 1 209 ? 19.360 8.354 116.124 1.00 35.56 422 THR A N 1
ATOM 1684 C CA . THR A 1 209 ? 19.953 9.299 117.056 1.00 34.78 422 THR A CA 1
ATOM 1685 C C . THR A 1 209 ? 19.731 10.731 116.550 1.00 34.16 422 THR A C 1
ATOM 1686 O O . THR A 1 209 ? 19.413 10.943 115.372 1.00 33.80 422 THR A O 1
ATOM 1690 N N . ASP A 1 210 ? 19.837 11.700 117.453 1.00 33.53 423 ASP A N 1
ATOM 1691 C CA . ASP A 1 210 ? 19.521 13.099 117.123 1.00 33.26 423 ASP A CA 1
ATOM 1692 C C . ASP A 1 210 ? 20.758 13.995 116.999 1.00 32.08 423 ASP A C 1
ATOM 1693 O O . ASP A 1 210 ? 20.648 15.205 116.752 1.00 32.49 423 ASP A O 1
ATOM 1698 N N . PHE A 1 211 ? 21.928 13.402 117.170 1.00 29.75 424 PHE A N 1
ATOM 1699 C CA . PHE A 1 211 ? 23.161 14.175 117.232 1.00 28.16 424 PHE A CA 1
ATOM 1700 C C . PHE A 1 211 ? 23.543 14.807 115.894 1.00 27.45 424 PHE A C 1
ATOM 1701 O O . PHE A 1 211 ? 23.380 14.180 114.863 1.00 27.68 424 PHE A O 1
ATOM 1709 N N . PRO A 1 212 ? 24.079 16.039 115.907 1.00 26.82 425 PRO A N 1
ATOM 1710 C CA . PRO A 1 212 ? 24.611 16.595 114.661 1.00 26.58 425 PRO A CA 1
ATOM 1711 C C . PRO A 1 212 ? 25.860 15.855 114.152 1.00 26.85 425 PRO A C 1
ATOM 1712 O O . PRO A 1 212 ? 26.577 15.188 114.925 1.00 26.48 425 PRO A O 1
ATOM 1716 N N . ALA A 1 213 ? 26.118 15.954 112.853 1.00 26.69 426 ALA A N 1
ATOM 1717 C CA . ALA A 1 213 ? 27.358 15.404 112.313 1.00 26.03 426 ALA A CA 1
ATOM 1718 C C . ALA A 1 213 ? 28.353 16.541 112.434 1.00 24.92 426 ALA A C 1
ATOM 1719 O O . ALA A 1 213 ? 27.958 17.696 112.384 1.00 24.38 426 ALA A O 1
ATOM 1721 N N . GLY A 1 214 ? 29.630 16.226 112.646 1.00 24.02 427 GLY A N 1
ATOM 1722 C CA . GLY A 1 214 ? 30.648 17.269 112.675 1.00 23.12 427 GLY A CA 1
ATOM 1723 C C . GLY A 1 214 ? 30.779 17.861 111.282 1.00 22.68 427 GLY A C 1
ATOM 1724 O O . GLY A 1 214 ? 30.189 17.347 110.335 1.00 22.28 427 GLY A O 1
ATOM 1725 N N . ASP A 1 215 ? 31.557 18.928 111.150 1.00 22.82 428 ASP A N 1
ATOM 1726 C CA . ASP A 1 215 ? 31.746 19.582 109.865 1.00 23.31 428 ASP A CA 1
ATOM 1727 C C . ASP A 1 215 ? 33.246 19.673 109.591 1.00 23.23 428 ASP A C 1
ATOM 1728 O O . ASP A 1 215 ? 33.844 20.747 109.761 1.00 23.81 428 ASP A O 1
ATOM 1733 N N . PHE A 1 216 ? 33.854 18.544 109.187 1.00 22.50 429 PHE A N 1
ATOM 1734 C CA . PHE A 1 216 ? 35.305 18.470 108.958 1.00 22.04 429 PHE A CA 1
ATOM 1735 C C . PHE A 1 216 ? 35.757 18.140 107.518 1.00 21.64 429 PHE A C 1
ATOM 1736 O O . PHE A 1 216 ? 36.938 17.897 107.274 1.00 21.65 429 PHE A O 1
ATOM 1744 N N . GLY A 1 217 ? 34.824 18.129 106.572 1.00 21.19 430 GLY A N 1
ATOM 1745 C CA . GLY A 1 217 ? 35.148 17.910 105.162 1.00 20.36 430 GLY A CA 1
ATOM 1746 C C . GLY A 1 217 ? 35.349 16.462 104.765 1.00 20.77 430 GLY A C 1
ATOM 1747 O O . GLY A 1 217 ? 36.042 16.171 103.782 1.00 20.65 430 GLY A O 1
ATOM 1748 N N . ASP A 1 218 ? 34.736 15.544 105.514 1.00 20.21 431 ASP A N 1
ATOM 1749 C CA . ASP A 1 218 ? 34.943 14.129 105.294 1.00 20.20 431 ASP A CA 1
ATOM 1750 C C . ASP A 1 218 ? 33.847 13.389 106.048 1.00 20.64 431 ASP A C 1
ATOM 1751 O O . ASP A 1 218 ? 33.748 13.474 107.272 1.00 20.84 431 ASP A O 1
ATOM 1756 N N . SER A 1 219 ? 33.025 12.673 105.291 1.00 20.41 432 SER A N 1
ATOM 1757 C CA . SER A 1 219 ? 31.786 12.145 105.786 1.00 19.89 432 SER A CA 1
ATOM 1758 C C . SER A 1 219 ? 32.001 10.927 106.651 1.00 20.09 432 SER A C 1
ATOM 1759 O O . SER A 1 219 ? 31.180 10.637 107.516 1.00 21.29 432 SER A O 1
ATOM 1762 N N . VAL A 1 220 ? 33.096 10.199 106.444 1.00 19.43 433 VAL A N 1
ATOM 1763 C CA . VAL A 1 220 ? 33.442 9.133 107.382 1.00 18.35 433 VAL A CA 1
ATOM 1764 C C . VAL A 1 220 ? 33.661 9.685 108.811 1.00 17.37 433 VAL A C 1
ATOM 1765 O O . VAL A 1 220 ? 33.090 9.177 109.792 1.00 17.20 433 VAL A O 1
ATOM 1769 N N . VAL A 1 221 ? 34.477 10.727 108.900 1.00 15.70 434 VAL A N 1
ATOM 1770 C CA . VAL A 1 221 ? 34.793 11.409 110.152 1.00 14.74 434 VAL A CA 1
ATOM 1771 C C . VAL A 1 221 ? 33.581 12.176 110.690 1.00 14.11 434 VAL A C 1
ATOM 1772 O O . VAL A 1 221 ? 33.338 12.147 111.875 1.00 13.52 434 VAL A O 1
ATOM 1776 N N . ASP A 1 222 ? 32.861 12.872 109.823 1.00 14.23 435 ASP A N 1
ATOM 1777 C CA . ASP A 1 222 ? 31.610 13.546 110.198 1.00 16.29 435 ASP A CA 1
ATOM 1778 C C . ASP A 1 222 ? 30.606 12.624 110.879 1.00 16.40 435 ASP A C 1
ATOM 1779 O O . ASP A 1 222 ? 29.984 13.034 111.850 1.00 16.82 435 ASP A O 1
ATOM 1784 N N . ASN A 1 223 ? 30.478 11.385 110.388 1.00 16.81 436 ASN A N 1
ATOM 1785 C CA . ASN A 1 223 ? 29.438 10.453 110.858 1.00 16.74 436 ASN A CA 1
ATOM 1786 C C . ASN A 1 223 ? 29.900 9.632 112.051 1.00 16.47 436 ASN A C 1
ATOM 1787 O O . ASN A 1 223 ? 29.091 9.031 112.776 1.00 17.24 436 ASN A O 1
ATOM 1792 N N . TYR A 1 224 ? 31.211 9.597 112.248 1.00 15.73 437 TYR A N 1
ATOM 1793 C CA . TYR A 1 224 ? 31.770 8.950 113.414 1.00 14.49 437 TYR A CA 1
ATOM 1794 C C . TYR A 1 224 ? 31.058 9.436 114.690 1.00 14.05 437 TYR A C 1
ATOM 1795 O O . TYR A 1 224 ? 30.703 8.633 115.533 1.00 12.85 437 TYR A O 1
ATOM 1804 N N . PHE A 1 225 ? 30.892 10.750 114.818 1.00 13.78 438 PHE A N 1
ATOM 1805 C CA . PHE A 1 225 ? 30.424 11.355 116.053 1.00 15.52 438 PHE A CA 1
ATOM 1806 C C . PHE A 1 225 ? 28.992 10.993 116.358 1.00 15.73 438 PHE A C 1
ATOM 1807 O O . PHE A 1 225 ? 28.656 10.890 117.524 1.00 15.37 438 PHE A O 1
ATOM 1815 N N . GLN A 1 226 ? 28.172 10.817 115.312 1.00 16.45 439 GLN A N 1
ATOM 1816 C CA . GLN A 1 226 ? 26.796 10.350 115.436 1.00 17.37 439 GLN A CA 1
ATOM 1817 C C . GLN A 1 226 ? 26.670 8.913 115.911 1.00 16.44 439 GLN A C 1
ATOM 1818 O O . GLN A 1 226 ? 25.871 8.633 116.803 1.00 15.63 439 GLN A O 1
ATOM 1824 N N . SER A 1 227 ? 27.435 7.990 115.326 1.00 15.96 440 SER A N 1
ATOM 1825 C CA . SER A 1 227 ? 27.337 6.604 115.787 1.00 15.73 440 SER A CA 1
ATOM 1826 C C . SER A 1 227 ? 28.012 6.412 117.137 1.00 15.07 440 SER A C 1
ATOM 1827 O O . SER A 1 227 ? 27.603 5.555 117.918 1.00 14.99 440 SER A O 1
ATOM 1830 N N . ALA A 1 228 ? 29.020 7.228 117.432 1.00 14.23 441 ALA A N 1
ATOM 1831 C CA . ALA A 1 228 ? 29.616 7.205 118.772 1.00 13.74 441 ALA A CA 1
ATOM 1832 C C . ALA A 1 228 ? 28.564 7.653 119.825 1.00 13.58 441 ALA A C 1
ATOM 1833 O O . ALA A 1 228 ? 28.470 7.069 120.900 1.00 13.76 441 ALA A O 1
ATOM 1835 N N . HIS A 1 229 ? 27.794 8.679 119.500 1.00 12.89 442 HIS A N 1
ATOM 1836 C CA . HIS A 1 229 ? 26.765 9.206 120.398 1.00 13.81 442 HIS A CA 1
ATOM 1837 C C . HIS A 1 229 ? 25.723 8.114 120.610 1.00 14.36 442 HIS A C 1
ATOM 1838 O O . HIS A 1 229 ? 25.329 7.880 121.728 1.00 14.99 442 HIS A O 1
ATOM 1845 N N . TYR A 1 230 ? 25.341 7.406 119.542 1.00 14.82 443 TYR A N 1
ATOM 1846 C CA . TYR A 1 230 ? 24.428 6.281 119.649 1.00 14.98 443 TYR A CA 1
ATOM 1847 C C . TYR A 1 230 ? 24.970 5.151 120.580 1.00 15.72 443 TYR A C 1
ATOM 1848 O O . TYR A 1 230 ? 24.226 4.622 121.451 1.00 16.58 443 TYR A O 1
ATOM 1857 N N . LEU A 1 231 ? 26.232 4.775 120.385 1.00 15.60 444 LEU A N 1
ATOM 1858 C CA . LEU A 1 231 ? 26.936 3.823 121.257 1.00 15.25 444 LEU A CA 1
ATOM 1859 C C . LEU A 1 231 ? 26.825 4.265 122.732 1.00 15.26 444 LEU A C 1
ATOM 1860 O O . LEU A 1 231 ? 26.509 3.465 123.606 1.00 14.86 444 LEU A O 1
ATOM 1865 N N . ASP A 1 232 ? 27.077 5.539 122.979 1.00 15.08 445 ASP A N 1
ATOM 1866 C CA . ASP A 1 232 ? 27.018 6.080 124.324 1.00 16.57 445 ASP A CA 1
ATOM 1867 C C . ASP A 1 232 ? 25.624 5.955 124.982 1.00 15.79 445 ASP A C 1
ATOM 1868 O O . ASP A 1 232 ? 25.522 5.599 126.138 1.00 15.65 445 ASP A O 1
ATOM 1873 N N . GLN A 1 233 ? 24.563 6.226 124.238 1.00 15.92 446 GLN A N 1
ATOM 1874 C CA . GLN A 1 233 ? 23.200 5.985 124.730 1.00 16.26 446 GLN A CA 1
ATOM 1875 C C . GLN A 1 233 ? 22.924 4.520 125.038 1.00 16.24 446 GLN A C 1
ATOM 1876 O O . GLN A 1 233 ? 22.233 4.218 126.004 1.00 17.93 446 GLN A O 1
ATOM 1882 N N . SER A 1 234 ? 23.461 3.618 124.223 1.00 16.26 447 SER A N 1
ATOM 1883 C CA . SER A 1 234 ? 23.318 2.182 124.404 1.00 16.18 447 SER A CA 1
ATOM 1884 C C . SER A 1 234 ? 23.968 1.721 125.692 1.00 15.55 447 SER A C 1
ATOM 1885 O O . SER A 1 234 ? 23.439 0.858 126.357 1.00 16.03 447 SER A O 1
ATOM 1888 N N . ILE A 1 235 ? 25.132 2.267 126.030 1.00 15.14 448 ILE A N 1
ATOM 1889 C CA . ILE A 1 235 ? 25.833 1.871 127.252 1.00 14.24 448 ILE A CA 1
ATOM 1890 C C . ILE A 1 235 ? 25.038 2.371 128.461 1.00 14.36 448 ILE A C 1
ATOM 1891 O O . ILE A 1 235 ? 24.842 1.627 129.432 1.00 13.44 448 ILE A O 1
ATOM 1896 N N . GLU A 1 236 ? 24.587 3.620 128.377 1.00 14.03 449 GLU A N 1
ATOM 1897 C CA . GLU A 1 236 ? 23.669 4.206 129.377 1.00 14.70 449 GLU A CA 1
ATOM 1898 C C . GLU A 1 236 ? 22.462 3.306 129.642 1.00 14.61 449 GLU A C 1
ATOM 1899 O O . GLU A 1 236 ? 22.188 2.954 130.796 1.00 14.69 449 GLU A O 1
ATOM 1905 N N . GLN A 1 237 ? 21.755 2.904 128.585 1.00 14.81 450 GLN A N 1
ATOM 1906 C CA . GLN A 1 237 ? 20.593 2.007 128.765 1.00 14.76 450 GLN A CA 1
ATOM 1907 C C . GLN A 1 237 ? 21.038 0.693 129.427 1.00 14.57 450 GLN A C 1
ATOM 1908 O O . GLN A 1 237 ? 20.476 0.290 130.431 1.00 15.92 450 GLN A O 1
ATOM 1914 N N . PHE A 1 238 ? 22.065 0.050 128.900 1.00 14.40 451 PHE A N 1
ATOM 1915 C CA . PHE A 1 238 ? 22.628 -1.167 129.515 1.00 14.31 451 PHE A CA 1
ATOM 1916 C C . PHE A 1 238 ? 22.900 -1.017 131.023 1.00 14.80 451 PHE A C 1
ATOM 1917 O O . PHE A 1 238 ? 22.500 -1.879 131.826 1.00 14.47 451 PHE A O 1
ATOM 1925 N N . PHE A 1 239 ? 23.572 0.067 131.404 1.00 15.69 452 PHE A N 1
ATOM 1926 C CA . PHE A 1 239 ? 23.807 0.386 132.816 1.00 16.88 452 PHE A CA 1
ATOM 1927 C C . PHE A 1 239 ? 22.515 0.586 133.603 1.00 17.83 452 PHE A C 1
ATOM 1928 O O . PHE A 1 239 ? 22.392 0.055 134.699 1.00 18.89 452 PHE A O 1
ATOM 1936 N N . ASN A 1 240 ? 21.552 1.344 133.075 1.00 18.74 453 ASN A N 1
ATOM 1937 C CA . ASN A 1 240 ? 20.263 1.500 133.775 1.00 19.79 453 ASN A CA 1
ATOM 1938 C C . ASN A 1 240 ? 19.645 0.136 134.052 1.00 19.44 453 ASN A C 1
ATOM 1939 O O . ASN A 1 240 ? 19.247 -0.149 135.168 1.00 19.72 453 ASN A O 1
ATOM 1944 N N . ASP A 1 241 ? 19.597 -0.714 133.031 1.00 19.98 454 ASP A N 1
ATOM 1945 C CA . ASP A 1 241 ? 19.046 -2.076 133.176 1.00 19.74 454 ASP A CA 1
ATOM 1946 C C . ASP A 1 241 ? 19.863 -2.973 134.110 1.00 19.42 454 ASP A C 1
ATOM 1947 O O . ASP A 1 241 ? 19.294 -3.759 134.847 1.00 19.74 454 ASP A O 1
ATOM 1952 N N . LEU A 1 242 ? 21.185 -2.842 134.118 1.00 19.14 455 LEU A N 1
ATOM 1953 C CA . LEU A 1 242 ? 21.985 -3.591 135.090 1.00 19.33 455 LEU A CA 1
ATOM 1954 C C . LEU A 1 242 ? 21.686 -3.200 136.558 1.00 19.99 455 LEU A C 1
ATOM 1955 O O . LEU A 1 242 ? 21.941 -3.968 137.497 1.00 19.01 455 LEU A O 1
ATOM 1960 N N . LYS A 1 243 ? 21.160 -1.991 136.738 1.00 20.54 456 LYS A N 1
ATOM 1961 C CA . LYS A 1 243 ? 20.839 -1.472 138.052 1.00 21.02 456 LYS A CA 1
ATOM 1962 C C . LYS A 1 243 ? 19.428 -1.840 138.468 1.00 20.94 456 LYS A C 1
ATOM 1963 O O . LYS A 1 243 ? 19.196 -2.043 139.646 1.00 20.98 456 LYS A O 1
ATOM 1969 N N . LYS A 1 244 ? 18.495 -1.951 137.521 1.00 21.44 457 LYS A N 1
ATOM 1970 C CA . LYS A 1 244 ? 17.159 -2.481 137.846 1.00 22.26 457 LYS A CA 1
ATOM 1971 C C . LYS A 1 244 ? 17.285 -3.915 138.360 1.00 22.20 457 LYS A C 1
ATOM 1972 O O . LYS A 1 244 ? 16.756 -4.227 139.416 1.00 21.73 457 LYS A O 1
ATOM 1978 N N . ASP A 1 245 ? 17.981 -4.784 137.613 1.00 21.88 458 ASP A N 1
ATOM 1979 C CA . ASP A 1 245 ? 17.985 -6.208 137.956 1.00 21.80 458 ASP A CA 1
ATOM 1980 C C . ASP A 1 245 ? 18.955 -6.601 139.073 1.00 21.14 458 ASP A C 1
ATOM 1981 O O . ASP A 1 245 ? 18.990 -7.755 139.480 1.00 20.57 458 ASP A O 1
ATOM 1986 N N . GLY A 1 246 ? 19.725 -5.641 139.579 1.00 20.82 459 GLY A N 1
ATOM 1987 C CA . GLY A 1 246 ? 20.615 -5.894 140.723 1.00 20.59 459 GLY A CA 1
ATOM 1988 C C . GLY A 1 246 ? 22.006 -6.436 140.385 1.00 20.10 459 GLY A C 1
ATOM 1989 O O . GLY A 1 246 ? 22.812 -6.722 141.275 1.00 20.03 459 GLY A O 1
ATOM 1990 N N . LEU A 1 247 ? 22.309 -6.572 139.103 1.00 19.92 460 LEU A N 1
ATOM 1991 C CA . L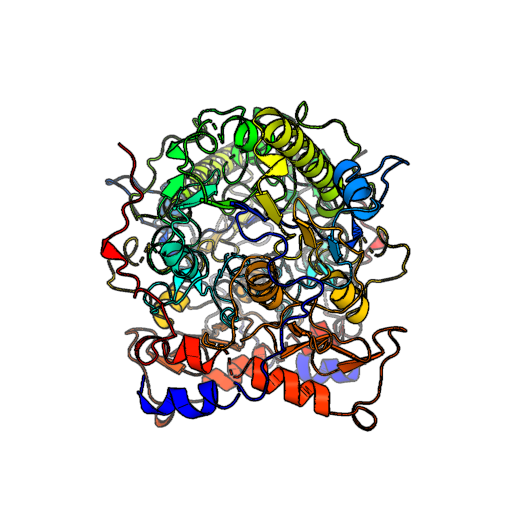EU A 1 247 ? 23.608 -7.129 138.705 1.00 19.52 460 LEU A CA 1
ATOM 1992 C C . LEU A 1 247 ? 24.761 -6.119 138.776 1.00 19.18 460 LEU A C 1
ATOM 1993 O O . LEU A 1 247 ? 25.929 -6.512 138.765 1.00 18.68 460 LEU A O 1
ATOM 1998 N N . TYR A 1 248 ? 24.428 -4.831 138.875 1.00 19.38 461 TYR A N 1
ATOM 1999 C CA . TYR A 1 248 ? 25.436 -3.753 138.873 1.00 19.97 461 TYR A CA 1
ATOM 2000 C C . TYR A 1 248 ? 26.343 -3.799 140.098 1.00 19.86 461 TYR A C 1
ATOM 2001 O O . TYR A 1 248 ? 27.562 -3.663 139.978 1.00 19.51 461 TYR A O 1
ATOM 2010 N N . ASP A 1 249 ? 25.740 -4.014 141.265 1.00 19.39 462 ASP A N 1
ATOM 2011 C CA . ASP A 1 249 ? 26.453 -4.163 142.532 1.00 19.89 462 ASP A CA 1
ATOM 2012 C C . ASP A 1 249 ? 27.101 -5.553 142.675 1.00 19.51 462 ASP A C 1
ATOM 2013 O O . ASP A 1 249 ? 27.946 -5.791 143.539 1.00 19.22 462 ASP A O 1
ATOM 2018 N N . LYS A 1 250 ? 26.707 -6.478 141.820 1.00 19.95 463 LYS A N 1
ATOM 2019 C CA . LYS A 1 250 ? 27.251 -7.821 141.910 1.00 20.28 463 LYS A CA 1
ATOM 2020 C C . LYS A 1 250 ? 28.330 -8.048 140.887 1.00 20.42 463 LYS A C 1
ATOM 2021 O O . LYS A 1 250 ? 28.678 -9.209 140.619 1.00 21.23 463 LYS A O 1
ATOM 2027 N N . SER A 1 251 ? 28.859 -6.976 140.300 1.00 19.90 464 SER A N 1
ATOM 2028 C CA . SER A 1 251 ? 29.679 -7.165 139.114 1.00 19.90 464 SER A CA 1
ATOM 2029 C C . SER A 1 251 ? 30.890 -6.263 138.938 1.00 19.83 464 SER A C 1
ATOM 2030 O O . SER A 1 251 ? 30.998 -5.184 139.534 1.00 19.90 464 SER A O 1
ATOM 2033 N N . ILE A 1 252 ? 31.811 -6.741 138.110 1.00 19.09 465 ILE A N 1
ATOM 2034 C CA . ILE A 1 252 ? 32.878 -5.920 137.614 1.00 18.39 465 ILE A CA 1
ATOM 2035 C C . ILE A 1 252 ? 32.550 -5.712 136.146 1.00 18.53 465 ILE A C 1
ATOM 2036 O O . ILE A 1 252 ? 32.536 -6.665 135.345 1.00 18.27 465 ILE A O 1
ATOM 2041 N N . ILE A 1 253 ? 32.271 -4.462 135.791 1.00 18.35 466 ILE A N 1
ATOM 2042 C CA . ILE A 1 253 ? 32.025 -4.121 134.394 1.00 17.34 466 ILE A CA 1
ATOM 2043 C C . ILE A 1 253 ? 33.301 -3.526 133.858 1.00 17.53 466 ILE A C 1
ATOM 2044 O O . ILE A 1 253 ? 33.860 -2.613 134.460 1.00 17.45 466 ILE A O 1
ATOM 2049 N N . VAL A 1 254 ? 33.770 -4.070 132.742 1.00 17.60 467 VAL A N 1
ATOM 2050 C CA . VAL A 1 254 ? 35.017 -3.666 132.114 1.00 16.85 467 VAL A CA 1
ATOM 2051 C C . VAL A 1 254 ? 34.699 -3.332 130.668 1.00 17.22 467 VAL A C 1
ATOM 2052 O O . VAL A 1 254 ? 34.271 -4.215 129.909 1.00 17.76 467 VAL A O 1
ATOM 2064 N N . TYR A 1 256 ? 36.000 -1.465 126.936 1.00 15.51 469 TYR A N 1
ATOM 2065 C CA . TYR A 1 256 ? 37.155 -1.018 126.174 1.00 15.32 469 TYR A CA 1
ATOM 2066 C C . TYR A 1 256 ? 36.837 -0.747 124.709 1.00 15.16 469 TYR A C 1
ATOM 2067 O O . TYR A 1 256 ? 36.108 -1.523 124.054 1.00 13.91 469 TYR A O 1
ATOM 2076 N N . GLY A 1 257 ? 37.448 0.307 124.168 1.00 14.86 470 GLY A N 1
ATOM 2077 C CA . GLY A 1 257 ? 37.426 0.479 122.719 1.00 15.54 470 GLY A CA 1
ATOM 2078 C C . GLY A 1 257 ? 38.293 -0.627 122.136 1.00 16.18 470 GLY A C 1
ATOM 2079 O O . GLY A 1 257 ? 39.359 -0.922 122.690 1.00 16.18 470 GLY A O 1
ATOM 2080 N N . ASP A 1 258 ? 37.858 -1.261 121.046 1.00 16.51 471 ASP A N 1
ATOM 2081 C CA . ASP A 1 258 ? 38.644 -2.422 120.535 1.00 17.08 471 ASP A CA 1
ATOM 2082 C C . ASP A 1 258 ? 39.880 -2.030 119.684 1.00 16.90 471 ASP A C 1
ATOM 2083 O O . ASP A 1 258 ? 40.926 -2.684 119.758 1.00 16.73 471 ASP A O 1
ATOM 2088 N N . HIS A 1 259 ? 39.787 -0.932 118.923 1.00 17.14 472 HIS A N 1
ATOM 2089 C CA . HIS A 1 259 ? 40.919 -0.482 118.092 1.00 17.36 472 HIS A CA 1
ATOM 2090 C C . HIS A 1 259 ? 40.506 0.820 117.479 1.00 18.06 472 HIS A C 1
ATOM 2091 O O . HIS A 1 259 ? 39.385 1.258 117.738 1.00 18.18 472 HIS A O 1
ATOM 2098 N N . TYR A 1 260 ? 41.345 1.425 116.623 1.00 17.42 473 TYR A N 1
ATOM 2099 C CA . TYR A 1 260 ? 40.947 2.728 116.065 1.00 17.81 473 TYR A CA 1
ATOM 2100 C C . TYR A 1 260 ? 39.792 2.571 115.117 1.00 17.24 473 TYR A C 1
ATOM 2101 O O . TYR A 1 260 ? 39.673 1.554 114.475 1.00 18.00 473 TYR A O 1
ATOM 2110 N N . GLY A 1 261 ? 38.965 3.599 114.995 1.00 17.20 474 GLY A N 1
ATOM 2111 C CA . GLY A 1 261 ? 37.958 3.622 113.956 1.00 17.01 474 GLY A CA 1
ATOM 2112 C C . GLY A 1 261 ? 38.386 4.466 112.759 1.00 17.75 474 GLY A C 1
ATOM 2113 O O . GLY A 1 261 ? 37.967 4.206 111.620 1.00 17.72 474 GLY A O 1
ATOM 2114 N N . ILE A 1 262 ? 39.200 5.491 113.015 1.00 17.59 475 ILE A N 1
ATOM 2115 C CA . ILE A 1 262 ? 39.607 6.427 111.974 1.00 17.08 475 ILE A CA 1
ATOM 2116 C C . ILE A 1 262 ? 41.085 6.220 111.582 1.00 17.39 475 ILE A C 1
ATOM 2117 O O . ILE A 1 262 ? 41.992 6.611 112.334 1.00 16.95 475 ILE A O 1
ATOM 2122 N N . SER A 1 263 ? 41.324 5.664 110.395 1.00 17.07 476 SER A N 1
ATOM 2123 C CA . SER A 1 263 ? 42.694 5.472 109.902 1.00 16.91 476 SER A CA 1
ATOM 2124 C C . SER A 1 263 ? 43.364 6.759 109.375 1.00 17.16 476 SER A C 1
ATOM 2125 O O . SER A 1 263 ? 42.771 7.852 109.386 1.00 17.55 476 SER A O 1
ATOM 2128 N N . GLU A 1 264 ? 44.606 6.609 108.911 1.00 17.32 477 GLU A N 1
ATOM 2129 C CA . GLU A 1 264 ? 45.393 7.688 108.284 1.00 17.14 477 GLU A CA 1
ATOM 2130 C C . GLU A 1 264 ? 44.889 8.173 106.921 1.00 16.26 477 GLU A C 1
ATOM 2131 O O . GLU A 1 264 ? 45.289 9.233 106.475 1.00 16.40 477 GLU A O 1
ATOM 2137 N N . ASN A 1 265 ? 43.961 7.440 106.294 1.00 15.85 478 ASN A N 1
ATOM 2138 C CA . ASN A 1 265 ? 43.269 7.912 105.078 1.00 15.73 478 ASN A CA 1
ATOM 2139 C C . ASN A 1 265 ? 42.430 9.186 105.310 1.00 15.48 478 ASN A C 1
ATOM 2140 O O . ASN A 1 265 ? 42.060 9.891 104.340 1.00 15.68 478 ASN A O 1
ATOM 2145 N N . HIS A 1 266 ? 42.148 9.475 106.576 1.00 14.24 479 HIS A N 1
ATOM 2146 C CA . HIS A 1 266 ? 41.328 10.629 106.976 1.00 14.60 479 HIS A CA 1
ATOM 2147 C C . HIS A 1 266 ? 42.120 11.669 107.762 1.00 14.73 479 HIS A C 1
ATOM 2148 O O . HIS A 1 266 ? 41.553 12.434 108.536 1.00 16.09 479 HIS A O 1
ATOM 2155 N N . ASN A 1 267 ? 43.429 11.696 107.570 1.00 15.25 480 ASN A N 1
ATOM 2156 C CA . ASN A 1 267 ? 44.290 12.646 108.264 1.00 15.71 480 ASN A CA 1
ATOM 2157 C C . ASN A 1 267 ? 43.908 14.090 108.015 1.00 15.60 480 ASN A C 1
ATOM 2158 O O . ASN A 1 267 ? 44.027 14.908 108.913 1.00 16.53 480 ASN A O 1
ATOM 2163 N N . LYS A 1 268 ? 43.484 14.423 106.802 1.00 15.39 481 LYS A N 1
ATOM 2164 C CA . LYS A 1 268 ? 43.122 15.803 106.507 1.00 15.23 481 LYS A CA 1
ATOM 2165 C C . LYS A 1 268 ? 41.994 16.259 107.427 1.00 15.23 481 LYS A C 1
ATOM 2166 O O . LYS A 1 268 ? 42.079 17.319 107.991 1.00 14.49 481 LYS A O 1
ATOM 2172 N N . ALA A 1 269 ? 40.968 15.430 107.619 1.00 15.74 482 ALA A N 1
ATOM 2173 C CA . ALA A 1 269 ? 39.840 15.828 108.461 1.00 16.22 482 ALA A CA 1
ATOM 2174 C C . ALA A 1 269 ? 40.183 15.731 109.958 1.00 16.78 482 ALA A C 1
ATOM 2175 O O . ALA A 1 269 ? 39.739 16.568 110.764 1.00 17.58 482 ALA A O 1
ATOM 2185 N N . ALA A 1 271 ? 42.987 16.326 111.421 1.00 17.16 484 ALA A N 1
ATOM 2186 C CA . ALA A 1 271 ? 43.700 17.534 111.842 1.00 17.36 484 ALA A CA 1
ATOM 2187 C C . ALA A 1 271 ? 42.742 18.672 112.208 1.00 17.26 484 ALA A C 1
ATOM 2188 O O . ALA A 1 271 ? 43.014 19.433 113.135 1.00 17.00 484 ALA A O 1
ATOM 2190 N N . LYS A 1 272 ? 41.647 18.816 111.459 1.00 17.59 485 LYS A N 1
ATOM 2191 C CA . LYS A 1 272 ? 40.592 19.756 111.856 1.00 17.98 485 LYS A CA 1
ATOM 2192 C C . LYS A 1 272 ? 39.911 19.330 113.148 1.00 17.67 485 LYS A C 1
ATOM 2193 O O . LYS A 1 272 ? 39.655 20.169 114.010 1.00 17.48 485 LYS A O 1
ATOM 2199 N N . VAL A 1 273 ? 39.647 18.036 113.300 1.00 18.08 486 VAL A N 1
ATOM 2200 C CA . VAL A 1 273 ? 38.998 17.536 114.523 1.00 18.97 486 VAL A CA 1
ATOM 2201 C C . VAL A 1 273 ? 39.838 17.994 115.725 1.00 19.55 486 VAL A C 1
ATOM 2202 O O . VAL A 1 273 ? 39.301 18.553 116.707 1.00 19.35 486 VAL A O 1
ATOM 2206 N N . LEU A 1 274 ? 41.155 17.820 115.600 1.00 19.51 487 LEU A N 1
ATOM 2207 C CA . LEU A 1 274 ? 42.100 18.160 116.659 1.00 20.76 487 LEU A CA 1
ATOM 2208 C C . LEU A 1 274 ? 42.533 19.637 116.703 1.00 21.19 487 LEU A C 1
ATOM 2209 O O . LEU A 1 274 ? 43.256 20.035 117.602 1.00 21.78 487 LEU A O 1
ATOM 2214 N N . GLY A 1 275 ? 42.090 20.459 115.762 1.00 21.81 488 GLY A N 1
ATOM 2215 C CA . GLY A 1 275 ? 42.594 21.819 115.700 1.00 23.24 488 GLY A CA 1
ATOM 2216 C C . GLY A 1 275 ? 44.109 21.808 115.502 1.00 24.93 488 GLY A C 1
ATOM 2217 O O . GLY A 1 275 ? 44.845 22.453 116.245 1.00 25.27 488 GLY A O 1
ATOM 2218 N N . LYS A 1 276 ? 44.586 21.036 114.527 1.00 26.11 489 LYS A N 1
ATOM 2219 C CA . LYS A 1 276 ? 46.018 20.989 114.181 1.00 27.28 489 LYS A CA 1
ATOM 2220 C C . LYS A 1 276 ? 46.199 21.269 112.690 1.00 27.11 489 LYS A C 1
ATOM 2221 O O . LYS A 1 276 ? 45.270 21.061 111.886 1.00 26.93 489 LYS A O 1
ATOM 2227 N N . ASP A 1 277 ? 47.394 21.706 112.306 1.00 26.83 490 ASP A N 1
ATOM 2228 C CA . ASP A 1 277 ? 47.675 21.921 110.899 1.00 26.69 490 ASP A CA 1
ATOM 2229 C C . ASP A 1 277 ? 47.741 20.596 110.117 1.00 26.07 490 ASP A C 1
ATOM 2230 O O . ASP A 1 277 ? 47.207 20.480 109.005 1.00 25.65 490 ASP A O 1
ATOM 2235 N N . GLU A 1 278 ? 48.376 19.591 110.703 1.00 25.01 491 GLU A N 1
ATOM 2236 C CA . GLU A 1 278 ? 48.470 18.302 110.065 1.00 24.91 491 GLU A CA 1
ATOM 2237 C C . GLU A 1 278 ? 48.538 17.235 111.142 1.00 23.80 491 GLU A C 1
ATOM 2238 O O . GLU A 1 278 ? 48.828 17.524 112.286 1.00 23.26 491 GLU A O 1
ATOM 2244 N N . ILE A 1 279 ? 48.217 16.006 110.766 1.00 23.60 492 ILE A N 1
ATOM 2245 C CA . ILE A 1 279 ? 48.408 14.835 111.613 1.00 23.01 492 ILE A CA 1
ATOM 2246 C C . ILE A 1 279 ? 49.741 14.220 111.221 1.00 22.59 492 ILE A C 1
ATOM 2247 O O . ILE A 1 279 ? 49.866 13.710 110.117 1.00 23.18 492 ILE A O 1
ATOM 2252 N N . THR A 1 280 ? 50.731 14.264 112.106 1.00 22.23 493 THR A N 1
ATOM 2253 C CA . THR A 1 280 ? 52.014 13.557 111.865 1.00 22.08 493 THR A CA 1
ATOM 2254 C C . THR A 1 280 ? 51.974 12.062 112.285 1.00 22.76 493 THR A C 1
ATOM 2255 O O . THR A 1 280 ? 50.987 11.595 112.869 1.00 23.25 493 THR A O 1
ATOM 2259 N N . ASP A 1 281 ? 53.043 11.313 112.025 1.00 23.18 494 ASP A N 1
ATOM 2260 C CA . ASP A 1 281 ? 53.192 9.920 112.525 1.00 23.21 494 ASP A CA 1
ATOM 2261 C C . ASP A 1 281 ? 53.058 9.873 114.031 1.00 21.63 494 ASP A C 1
ATOM 2262 O O . ASP A 1 281 ? 52.420 8.987 114.575 1.00 21.95 494 ASP A O 1
ATOM 2267 N N . TYR A 1 282 ? 53.714 10.819 114.692 1.00 20.23 495 TYR A N 1
ATOM 2268 C CA . TYR A 1 282 ? 53.652 10.987 116.126 1.00 18.81 495 TYR A CA 1
ATOM 2269 C C . TYR A 1 282 ? 52.189 11.196 116.587 1.00 18.86 495 TYR A C 1
ATOM 2270 O O . TYR A 1 282 ? 51.764 10.543 117.521 1.00 19.80 495 TYR A O 1
ATOM 2279 N N . ASP A 1 283 ? 51.433 12.111 115.962 1.00 18.61 496 ASP A N 1
ATOM 2280 C CA . ASP A 1 283 ? 50.045 12.400 116.387 1.00 18.39 496 ASP A CA 1
ATOM 2281 C C . ASP A 1 283 ? 49.190 11.156 116.222 1.00 17.44 496 ASP A C 1
ATOM 2282 O O . ASP A 1 283 ? 48.458 10.793 117.131 1.00 17.37 496 ASP A O 1
ATOM 2287 N N . ASN A 1 284 ? 49.302 10.501 115.065 1.00 17.00 497 ASN A N 1
ATOM 2288 C CA . ASN A 1 284 ? 48.649 9.229 114.855 1.00 17.37 497 ASN A CA 1
ATOM 2289 C C . ASN A 1 284 ? 48.933 8.153 115.912 1.00 16.99 497 ASN A C 1
ATOM 2290 O O . ASN A 1 284 ? 48.029 7.415 116.291 1.00 17.72 497 ASN A O 1
ATOM 2295 N N . ALA A 1 285 ? 50.161 8.084 116.415 1.00 16.46 498 ALA A N 1
ATOM 2296 C CA . ALA A 1 285 ? 50.477 7.147 117.487 1.00 15.75 498 ALA A CA 1
ATOM 2297 C C . ALA A 1 285 ? 49.678 7.503 118.767 1.00 16.05 498 ALA A C 1
ATOM 2298 O O . ALA A 1 285 ? 49.110 6.607 119.444 1.00 13.73 498 ALA A O 1
ATOM 2300 N N . GLN A 1 286 ? 49.602 8.811 119.043 1.00 15.41 499 GLN A N 1
ATOM 2301 C CA . GLN A 1 286 ? 48.823 9.304 120.173 1.00 16.28 499 GLN A CA 1
ATOM 2302 C C . GLN A 1 286 ? 47.351 8.972 120.032 1.00 15.92 499 GLN A C 1
ATOM 2303 O O . GLN A 1 286 ? 46.684 8.787 121.040 1.00 15.72 499 GLN A O 1
ATOM 2309 N N . LEU A 1 287 ? 46.859 8.886 118.791 1.00 16.20 500 LEU A N 1
ATOM 2310 C CA . LEU A 1 287 ? 45.437 8.606 118.538 1.00 16.37 500 LEU A CA 1
ATOM 2311 C C . LEU A 1 287 ? 45.051 7.116 118.685 1.00 16.88 500 LEU A C 1
ATOM 2312 O O . LEU A 1 287 ? 43.905 6.749 118.444 1.00 16.89 500 LEU A O 1
ATOM 2317 N N . GLN A 1 288 ? 46.026 6.268 119.013 1.00 16.77 501 GLN A N 1
ATOM 2318 C CA . GLN A 1 288 ? 45.767 4.852 119.239 1.00 16.61 501 GLN A CA 1
ATOM 2319 C C . GLN A 1 288 ? 45.347 4.605 120.687 1.00 17.01 501 GLN A C 1
ATOM 2320 O O . GLN A 1 288 ? 45.111 3.468 121.055 1.00 17.26 501 GLN A O 1
ATOM 2326 N N . ARG A 1 289 ? 45.267 5.668 121.514 1.00 16.08 502 ARG A N 1
ATOM 2327 C CA . ARG A 1 289 ? 44.613 5.533 122.806 1.00 15.22 502 ARG A CA 1
ATOM 2328 C C . ARG A 1 289 ? 43.144 5.104 122.572 1.00 15.33 502 ARG A C 1
ATOM 2329 O O . ARG A 1 289 ? 42.430 5.717 121.763 1.00 14.88 502 ARG A O 1
ATOM 2337 N N . VAL A 1 290 ? 42.737 4.029 123.241 1.00 14.79 503 VAL A N 1
ATOM 2338 C CA . VAL A 1 290 ? 41.326 3.650 123.379 1.00 14.74 503 VAL A CA 1
ATOM 2339 C C . VAL A 1 290 ? 40.906 3.663 124.864 1.00 14.62 503 VAL A C 1
ATOM 2340 O O . VAL A 1 290 ? 41.712 3.362 125.755 1.00 13.84 503 VAL A O 1
ATOM 2344 N N . PRO A 1 291 ? 39.645 4.031 125.131 1.00 14.64 504 PRO A N 1
ATOM 2345 C CA . PRO A 1 291 ? 39.250 4.123 126.534 1.00 15.14 504 PRO A CA 1
ATOM 2346 C C . PRO A 1 291 ? 39.131 2.745 127.171 1.00 15.45 504 PRO A C 1
ATOM 2347 O O . PRO A 1 291 ? 38.867 1.767 126.468 1.00 15.59 504 PRO A O 1
ATOM 2351 N N . LEU A 1 292 ? 39.413 2.682 128.474 1.00 14.64 505 LEU A N 1
ATOM 2352 C CA . LEU A 1 292 ? 39.240 1.495 129.268 1.00 14.89 505 LEU A CA 1
ATOM 2353 C C . LEU A 1 292 ? 38.565 1.964 130.536 1.00 14.95 505 LEU A C 1
ATOM 2354 O O . LEU A 1 292 ? 39.055 2.885 131.173 1.00 14.74 505 LEU A O 1
ATOM 2359 N N . PHE A 1 293 ? 37.439 1.352 130.872 1.00 15.14 506 PHE A N 1
ATOM 2360 C CA . PHE A 1 293 ? 36.693 1.673 132.099 1.00 15.80 506 PHE A CA 1
ATOM 2361 C C . PHE A 1 293 ? 36.562 0.374 132.893 1.00 15.87 506 PHE A C 1
ATOM 2362 O O . PHE A 1 293 ? 36.315 -0.672 132.297 1.00 16.38 506 PHE A O 1
ATOM 2370 N N . ILE A 1 294 ? 36.771 0.432 134.208 1.00 15.10 507 ILE A N 1
ATOM 2371 C CA . ILE A 1 294 ? 36.502 -0.702 135.076 1.00 15.00 507 ILE A CA 1
ATOM 2372 C C . ILE A 1 294 ? 35.691 -0.195 136.277 1.00 15.38 507 ILE A C 1
ATOM 2373 O O . ILE A 1 294 ? 36.190 0.610 137.069 1.00 14.42 507 ILE A O 1
ATOM 2378 N N . HIS A 1 295 ? 34.451 -0.652 136.393 1.00 15.41 508 HIS A N 1
ATOM 2379 C CA . HIS A 1 295 ? 33.686 -0.401 137.595 1.00 16.64 508 HIS A CA 1
ATOM 2380 C C . HIS A 1 295 ? 33.547 -1.723 138.315 1.00 16.12 508 HIS A C 1
ATOM 2381 O O . HIS A 1 295 ? 32.873 -2.629 137.853 1.00 15.71 508 HIS A O 1
ATOM 2388 N N . ALA A 1 296 ? 34.289 -1.844 139.407 1.00 16.63 509 ALA A N 1
ATOM 2389 C CA . ALA A 1 296 ? 34.292 -3.003 140.250 1.00 16.67 509 ALA A CA 1
ATOM 2390 C C . ALA A 1 296 ? 33.507 -2.554 141.451 1.00 17.62 509 ALA A C 1
ATOM 2391 O O . ALA A 1 296 ? 33.892 -1.598 142.150 1.00 18.35 509 ALA A O 1
ATOM 2393 N N . ALA A 1 297 ? 32.381 -3.216 141.680 1.00 18.33 510 ALA A N 1
ATOM 2394 C CA . ALA A 1 297 ? 31.474 -2.817 142.763 1.00 18.88 510 ALA A CA 1
ATOM 2395 C C . ALA A 1 297 ? 32.058 -3.221 144.099 1.00 19.03 510 ALA A C 1
ATOM 2396 O O . ALA A 1 297 ? 32.572 -4.347 144.239 1.00 19.54 510 ALA A O 1
ATOM 2398 N N . GLY A 1 298 ? 31.951 -2.329 145.086 1.00 18.49 511 GLY A N 1
ATOM 2399 C CA . GLY A 1 298 ? 32.598 -2.547 146.375 1.00 17.93 511 GLY A CA 1
ATOM 2400 C C . GLY A 1 298 ? 34.015 -1.995 146.430 1.00 18.57 511 GLY A C 1
ATOM 2401 O O . GLY A 1 298 ? 34.616 -1.964 147.514 1.00 17.83 511 GLY A O 1
ATOM 2402 N N . VAL A 1 299 ? 34.538 -1.555 145.265 1.00 18.58 512 VAL A N 1
ATOM 2403 C CA . VAL A 1 299 ? 35.896 -1.009 145.136 1.00 18.88 512 VAL A CA 1
ATOM 2404 C C . VAL A 1 299 ? 35.903 0.428 144.587 1.00 19.55 512 VAL A C 1
ATOM 2405 O O . VAL A 1 299 ? 35.348 0.707 143.521 1.00 20.59 512 VAL A O 1
ATOM 2409 N N . LYS A 1 300 ? 36.565 1.328 145.298 1.00 19.27 513 LYS A N 1
ATOM 2410 C CA . LYS A 1 300 ? 36.679 2.705 144.862 1.00 19.53 513 LYS A CA 1
ATOM 2411 C C . LYS A 1 300 ? 37.730 2.877 143.742 1.00 19.48 513 LYS A C 1
ATOM 2412 O O . LYS A 1 300 ? 38.933 2.780 143.992 1.00 19.83 513 LYS A O 1
ATOM 2418 N N . GLY A 1 301 ? 37.268 3.128 142.518 1.00 18.92 514 GLY A N 1
ATOM 2419 C CA . GLY A 1 301 ? 38.151 3.297 141.380 1.00 18.52 514 GLY A CA 1
ATOM 2420 C C . GLY A 1 301 ? 38.917 4.613 141.379 1.00 18.89 514 GLY A C 1
ATOM 2421 O O . GLY A 1 301 ? 38.603 5.526 142.117 1.00 17.68 514 GLY A O 1
ATOM 2422 N N . GLU A 1 302 ? 39.951 4.678 140.547 1.00 19.30 515 GLU A N 1
ATOM 2423 C CA . GLU A 1 302 ? 40.760 5.872 140.394 1.00 19.83 515 GLU A CA 1
ATOM 2424 C C . GLU A 1 302 ? 40.935 6.136 138.909 1.00 19.21 515 GLU A C 1
ATOM 2425 O O . GLU A 1 302 ? 40.905 5.196 138.106 1.00 18.69 515 GLU A O 1
ATOM 2431 N N . LYS A 1 303 ? 41.130 7.402 138.558 1.00 18.16 516 LYS A N 1
ATOM 2432 C CA . LYS A 1 303 ? 41.517 7.804 137.201 1.00 18.12 516 LYS A CA 1
ATOM 2433 C C . LYS A 1 303 ? 42.996 7.565 137.055 1.00 17.27 516 LYS A C 1
ATOM 2434 O O . LYS A 1 303 ? 43.792 8.404 137.451 1.00 17.34 516 LYS A O 1
ATOM 2440 N N . VAL A 1 304 ? 43.387 6.415 136.520 1.00 16.66 517 VAL A N 1
ATOM 2441 C CA . VAL A 1 304 ? 44.833 6.088 136.473 1.00 16.40 517 VAL A CA 1
ATOM 2442 C C . VAL A 1 304 ? 45.537 6.477 135.161 1.00 16.25 517 VAL A C 1
ATOM 2443 O O . VAL A 1 304 ? 44.986 6.267 134.088 1.00 16.58 517 VAL A O 1
ATOM 2447 N N . HIS A 1 305 ? 46.729 7.079 135.269 1.00 15.85 518 HIS A N 1
ATOM 2448 C CA . HIS A 1 305 ? 47.457 7.634 134.102 1.00 15.89 518 HIS A CA 1
ATOM 2449 C C . HIS A 1 305 ? 48.618 6.773 133.617 1.00 15.49 518 HIS A C 1
ATOM 2450 O O . HIS A 1 305 ? 49.343 7.146 132.686 1.00 14.66 518 HIS A O 1
ATOM 2457 N N . LYS A 1 306 ? 48.806 5.642 134.267 1.00 15.59 519 LYS A N 1
ATOM 2458 C CA . LYS A 1 306 ? 49.811 4.695 133.833 1.00 16.27 519 LYS A CA 1
ATOM 2459 C C . LYS A 1 306 ? 49.564 4.243 132.385 1.00 15.68 519 LYS A C 1
ATOM 2460 O O . LYS A 1 306 ? 48.451 3.918 132.010 1.00 15.56 519 LYS A O 1
ATOM 2466 N N . TYR A 1 307 ? 50.621 4.242 131.587 1.00 15.57 520 TYR A N 1
ATOM 2467 C CA . TYR A 1 307 ? 50.614 3.658 130.233 1.00 15.01 520 TYR A CA 1
ATOM 2468 C C . TYR A 1 307 ? 50.330 2.164 130.359 1.00 14.87 520 TYR A C 1
ATOM 2469 O O . TYR A 1 307 ? 50.826 1.531 131.284 1.00 14.23 520 TYR A O 1
ATOM 2478 N N . ALA A 1 308 ? 49.485 1.637 129.466 1.00 14.99 521 ALA A N 1
ATOM 2479 C CA . ALA A 1 308 ? 49.032 0.252 129.503 1.00 15.97 521 ALA A CA 1
ATOM 2480 C C . ALA A 1 308 ? 48.497 -0.168 128.145 1.00 16.25 521 ALA A C 1
ATOM 2481 O O . ALA A 1 308 ? 48.049 0.670 127.394 1.00 17.02 521 ALA A O 1
ATOM 2483 N N . GLY A 1 309 ? 48.487 -1.466 127.846 1.00 16.73 522 GLY A N 1
ATOM 2484 C CA . GLY A 1 309 ? 47.893 -1.970 126.600 1.00 16.77 522 GLY A CA 1
ATOM 2485 C C . GLY A 1 309 ? 46.883 -3.091 126.820 1.00 17.10 522 GLY A C 1
ATOM 2486 O O . GLY A 1 309 ? 46.702 -3.545 127.940 1.00 18.02 522 GLY A O 1
ATOM 2487 N N . ASP A 1 310 ? 46.204 -3.516 125.758 1.00 16.93 523 ASP A N 1
ATOM 2488 C CA . ASP A 1 310 ? 45.246 -4.620 125.818 1.00 17.44 523 ASP A CA 1
ATOM 2489 C C . ASP A 1 310 ? 45.661 -5.827 126.662 1.00 17.57 523 ASP A C 1
ATOM 2490 O O . ASP A 1 310 ? 44.807 -6.360 127.343 1.00 17.65 523 ASP A O 1
ATOM 2495 N N . VAL A 1 311 ? 46.933 -6.279 126.584 1.00 17.36 524 VAL A N 1
ATOM 2496 C CA . VAL A 1 311 ? 47.376 -7.525 127.250 1.00 16.74 524 VAL A CA 1
ATOM 2497 C C . VAL A 1 311 ? 47.415 -7.365 128.785 1.00 17.31 524 VAL A C 1
ATOM 2498 O O . VAL A 1 311 ? 47.512 -8.355 129.535 1.00 16.18 524 VAL A O 1
ATOM 2502 N N . ASP A 1 312 ? 47.334 -6.116 129.246 1.00 16.70 525 ASP A N 1
ATOM 2503 C CA . ASP A 1 312 ? 47.324 -5.838 130.673 1.00 16.96 525 ASP A CA 1
ATOM 2504 C C . ASP A 1 312 ? 45.950 -6.013 131.333 1.00 16.63 525 ASP A C 1
ATOM 2505 O O . ASP A 1 312 ? 45.880 -6.107 132.547 1.00 17.09 525 ASP A O 1
ATOM 2510 N N . VAL A 1 313 ? 44.868 -6.050 130.558 1.00 16.46 526 VAL A N 1
ATOM 2511 C CA . VAL A 1 313 ? 43.523 -6.115 131.155 1.00 16.59 526 VAL A CA 1
ATOM 2512 C C . VAL A 1 313 ? 43.252 -7.387 131.971 1.00 16.87 526 VAL A C 1
ATOM 2513 O O . VAL A 1 313 ? 42.765 -7.310 133.108 1.00 18.22 526 VAL A O 1
ATOM 2517 N N . ALA A 1 314 ? 43.589 -8.536 131.413 1.00 16.81 527 ALA A N 1
ATOM 2518 C CA . ALA A 1 314 ? 43.230 -9.830 132.011 1.00 17.34 527 ALA A CA 1
ATOM 2519 C C . ALA A 1 314 ? 43.797 -10.023 133.420 1.00 17.17 527 ALA A C 1
ATOM 2520 O O . ALA A 1 314 ? 43.055 -10.442 134.303 1.00 17.01 527 ALA A O 1
ATOM 2522 N N . PRO A 1 315 ? 45.114 -9.724 133.624 1.00 17.32 528 PRO A N 1
ATOM 2523 C CA . PRO A 1 315 ? 45.681 -9.770 134.996 1.00 16.84 528 PRO A CA 1
ATOM 2524 C C . PRO A 1 315 ? 45.172 -8.693 135.942 1.00 17.57 528 PRO A C 1
ATOM 2525 O O . PRO A 1 315 ? 45.192 -8.890 137.153 1.00 18.90 528 PRO A O 1
ATOM 2529 N N . THR A 1 316 ? 44.736 -7.552 135.427 1.00 17.36 529 THR A N 1
ATOM 2530 C CA . THR A 1 316 ? 44.191 -6.530 136.294 1.00 16.47 529 THR A CA 1
ATOM 2531 C C . THR A 1 316 ? 42.923 -7.135 136.914 1.00 16.37 529 THR A C 1
ATOM 2532 O O . THR A 1 316 ? 42.746 -7.142 138.144 1.00 16.39 529 THR A O 1
ATOM 2536 N N . ILE A 1 317 ? 42.084 -7.688 136.044 1.00 16.26 530 ILE A N 1
ATOM 2537 C CA . ILE A 1 317 ? 40.789 -8.232 136.401 1.00 16.33 530 ILE A CA 1
ATOM 2538 C C . ILE A 1 317 ? 40.914 -9.436 137.291 1.00 17.05 530 ILE A C 1
ATOM 2539 O O . ILE A 1 317 ? 40.228 -9.531 138.296 1.00 17.85 530 ILE A O 1
ATOM 2544 N N . LEU A 1 318 ? 41.792 -10.360 136.926 1.00 17.51 531 LEU A N 1
ATOM 2545 C CA . LEU A 1 318 ? 42.009 -11.556 137.721 1.00 17.88 531 LEU A CA 1
ATOM 2546 C C . LEU A 1 318 ? 42.457 -11.186 139.133 1.00 17.51 531 LEU A C 1
ATOM 2547 O O . LEU A 1 318 ? 41.931 -11.709 140.106 1.00 17.78 531 LEU A O 1
ATOM 2552 N N . HIS A 1 319 ? 43.392 -10.244 139.224 1.00 17.51 532 HIS A N 1
ATOM 2553 C CA . HIS A 1 319 ? 43.872 -9.731 140.500 1.00 17.12 532 HIS A CA 1
ATOM 2554 C C . HIS A 1 319 ? 42.756 -9.140 141.333 1.00 16.63 532 HIS A C 1
ATOM 2555 O O . HIS A 1 319 ? 42.653 -9.467 142.509 1.00 16.53 532 HIS A O 1
ATOM 2562 N N . LEU A 1 320 ? 41.904 -8.325 140.713 1.00 16.67 533 LEU A N 1
ATOM 2563 C CA . LEU A 1 320 ? 40.733 -7.773 141.401 1.00 17.20 533 LEU A CA 1
ATOM 2564 C C . LEU A 1 320 ? 39.863 -8.900 141.993 1.00 17.84 533 LEU A C 1
ATOM 2565 O O . LEU A 1 320 ? 39.310 -8.752 143.088 1.00 17.99 533 LEU A O 1
ATOM 2570 N N . LEU A 1 321 ? 39.789 -10.032 141.291 1.00 18.32 534 LEU A N 1
ATOM 2571 C CA . LEU A 1 321 ? 38.977 -11.174 141.740 1.00 19.02 534 LEU A CA 1
ATOM 2572 C C . LEU A 1 321 ? 39.696 -12.067 142.737 1.00 19.46 534 LEU A C 1
ATOM 2573 O O . LEU A 1 321 ? 39.160 -13.084 143.185 1.00 19.88 534 LEU A O 1
ATOM 2578 N N . GLY A 1 322 ? 40.916 -11.698 143.088 1.00 20.25 535 GLY A N 1
ATOM 2579 C CA . GLY A 1 322 ? 41.658 -12.478 144.072 1.00 20.89 535 GLY A CA 1
ATOM 2580 C C . GLY A 1 322 ? 42.344 -13.693 143.480 1.00 21.43 535 GLY A C 1
ATOM 2581 O O . GLY A 1 322 ? 42.727 -14.586 144.209 1.00 21.08 535 GLY A O 1
ATOM 2582 N N . VAL A 1 323 ? 42.531 -13.741 142.160 1.00 22.51 536 VAL A N 1
ATOM 2583 C CA . VAL A 1 323 ? 43.279 -14.873 141.616 1.00 23.51 536 VAL A CA 1
ATOM 2584 C C . VAL A 1 323 ? 44.698 -14.574 141.176 1.00 24.63 536 VAL A C 1
ATOM 2585 O O . VAL A 1 323 ? 44.957 -13.678 140.396 1.00 25.18 536 VAL A O 1
ATOM 2589 N N . ASP A 1 324 ? 45.609 -15.347 141.745 1.00 26.52 537 ASP A N 1
ATOM 2590 C CA . ASP A 1 324 ? 47.043 -15.220 141.535 1.00 28.26 537 ASP A CA 1
ATOM 2591 C C . ASP A 1 324 ? 47.475 -15.699 140.145 1.00 28.28 537 ASP A C 1
ATOM 2592 O O . ASP A 1 324 ? 47.270 -16.862 139.790 1.00 28.46 537 ASP A O 1
ATOM 2597 N N . THR A 1 325 ? 48.101 -14.796 139.388 1.00 28.69 538 THR A N 1
ATOM 2598 C CA . THR A 1 325 ? 48.466 -15.043 137.996 1.00 28.43 538 THR A CA 1
ATOM 2599 C C . THR A 1 325 ? 49.936 -15.403 137.775 1.00 28.37 538 THR A C 1
ATOM 2600 O O . THR A 1 325 ? 50.363 -15.566 136.630 1.00 28.79 538 THR A O 1
ATOM 2604 N N . LYS A 1 326 ? 50.701 -15.528 138.856 1.00 28.05 539 LYS A N 1
ATOM 2605 C CA . LYS A 1 326 ? 52.122 -15.887 138.773 1.00 27.95 539 LYS A CA 1
ATOM 2606 C C . LYS A 1 326 ? 52.408 -17.208 138.059 1.00 27.17 539 LYS A C 1
ATOM 2607 O O . LYS A 1 326 ? 53.481 -17.375 137.482 1.00 26.92 539 LYS A O 1
ATOM 2613 N N . ASP A 1 327 ? 51.472 -18.148 138.116 1.00 26.68 540 ASP A N 1
ATOM 2614 C CA . ASP A 1 327 ? 51.713 -19.450 137.497 1.00 26.31 540 ASP A CA 1
ATOM 2615 C C . ASP A 1 327 ? 51.266 -19.554 136.026 1.00 25.44 540 ASP A C 1
ATOM 2616 O O . ASP A 1 327 ? 51.479 -20.579 135.386 1.00 25.47 540 ASP A O 1
ATOM 2621 N N . TYR A 1 328 ? 50.684 -18.488 135.483 1.00 24.27 541 TYR A N 1
ATOM 2622 C CA . TYR A 1 328 ? 50.266 -18.469 134.072 1.00 23.07 541 TYR A CA 1
ATOM 2623 C C . TYR A 1 328 ? 51.240 -17.769 133.156 1.00 22.36 541 TYR A C 1
ATOM 2624 O O . TYR A 1 328 ? 51.884 -16.796 133.539 1.00 22.04 541 TYR A O 1
ATOM 2633 N N . LEU A 1 329 ? 51.299 -18.234 131.916 1.00 21.82 542 LEU A N 1
ATOM 2634 C CA . LEU A 1 329 ? 52.159 -17.625 130.928 1.00 21.21 542 LEU A CA 1
ATOM 2635 C C . LEU A 1 329 ? 51.372 -16.549 130.189 1.00 21.49 542 LEU A C 1
ATOM 2636 O O . LEU A 1 329 ? 50.722 -16.818 129.177 1.00 22.23 542 LEU A O 1
ATOM 2649 N N . SER A 1 331 ? 51.477 -12.352 128.902 1.00 19.16 544 SER A N 1
ATOM 2650 C CA . SER A 1 331 ? 52.384 -11.299 128.483 1.00 19.17 544 SER A CA 1
ATOM 2651 C C . SER A 1 331 ? 52.176 -9.995 129.233 1.00 18.38 544 SER A C 1
ATOM 2652 O O . SER A 1 331 ? 53.112 -9.203 129.372 1.00 18.35 544 SER A O 1
ATO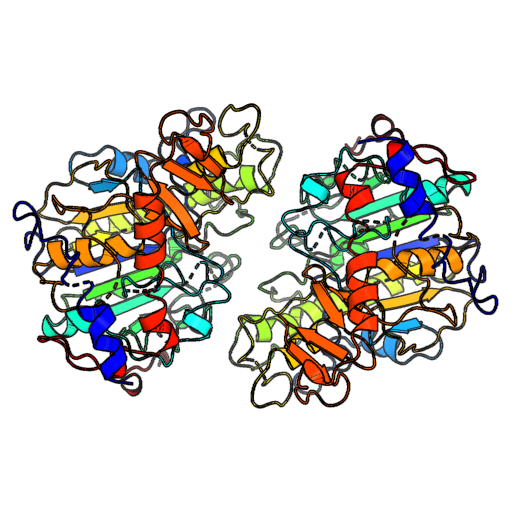M 2655 N N . GLY A 1 332 ? 50.953 -9.772 129.711 1.00 17.80 545 GLY A N 1
ATOM 2656 C CA . GLY A 1 332 ? 50.576 -8.476 130.291 1.00 17.74 545 GLY A CA 1
ATOM 2657 C C . GLY A 1 332 ? 50.910 -8.265 131.758 1.00 17.58 545 GLY A C 1
ATOM 2658 O O . GLY A 1 332 ? 51.277 -9.178 132.483 1.00 17.05 545 GLY A O 1
ATOM 2659 N N . SER A 1 333 ? 50.779 -7.031 132.192 1.00 18.05 546 SER A N 1
ATOM 2660 C CA . SER A 1 333 ? 51.167 -6.669 133.532 1.00 18.33 546 SER A CA 1
ATOM 2661 C C . SER A 1 333 ? 49.974 -5.961 134.169 1.00 17.56 546 SER A C 1
ATOM 2662 O O . SER A 1 333 ? 49.440 -5.047 133.590 1.00 17.49 546 SER A O 1
ATOM 2665 N N . ASP A 1 334 ? 49.517 -6.452 135.317 1.00 17.48 547 ASP A N 1
ATOM 2666 C CA . ASP A 1 334 ? 48.450 -5.822 136.100 1.00 16.42 547 ASP A CA 1
ATOM 2667 C C . ASP A 1 334 ? 48.691 -4.315 136.209 1.00 16.51 547 ASP A C 1
ATOM 2668 O O . ASP A 1 334 ? 49.703 -3.874 136.751 1.00 16.39 547 ASP A O 1
ATOM 2673 N N . ILE A 1 335 ? 47.750 -3.534 135.697 1.00 16.75 548 ILE A N 1
ATOM 2674 C CA . ILE A 1 335 ? 47.880 -2.085 135.704 1.00 17.99 548 ILE A CA 1
ATOM 2675 C C . ILE A 1 335 ? 47.899 -1.529 137.116 1.00 18.61 548 ILE A C 1
ATOM 2676 O O . ILE A 1 335 ? 48.584 -0.552 137.384 1.00 19.62 548 ILE A O 1
ATOM 2681 N N . LEU A 1 336 ? 47.179 -2.168 138.040 1.00 19.34 549 LEU A N 1
ATOM 2682 C CA . LEU A 1 336 ? 47.121 -1.646 139.417 1.00 19.27 549 LEU A CA 1
ATOM 2683 C C . LEU A 1 336 ? 48.347 -2.016 140.235 1.00 18.97 549 LEU A C 1
ATOM 2684 O O . LEU A 1 336 ? 48.499 -1.543 141.340 1.00 18.96 549 LEU A O 1
ATOM 2689 N N . SER A 1 337 ? 49.217 -2.859 139.690 1.00 18.66 550 SER A N 1
ATOM 2690 C CA . SER A 1 337 ? 50.444 -3.252 140.378 1.00 18.86 550 SER A CA 1
ATOM 2691 C C . SER A 1 337 ? 51.444 -2.105 140.499 1.00 19.26 550 SER A C 1
ATOM 2692 O O . SER A 1 337 ? 51.632 -1.334 139.544 1.00 18.84 550 SER A O 1
ATOM 2695 N N . LYS A 1 338 ? 52.105 -2.010 141.656 1.00 19.48 551 LYS A N 1
ATOM 2696 C CA . LYS A 1 338 ? 53.158 -1.006 141.845 1.00 20.22 551 LYS A CA 1
ATOM 2697 C C . LYS A 1 338 ? 54.273 -1.118 140.794 1.00 20.42 551 LYS A C 1
ATOM 2698 O O . LYS A 1 338 ? 54.768 -0.103 140.308 1.00 20.37 551 LYS A O 1
ATOM 2704 N N . GLU A 1 339 ? 54.645 -2.353 140.458 1.00 20.78 552 GLU A N 1
ATOM 2705 C CA . GLU A 1 339 ? 55.747 -2.655 139.551 1.00 21.34 552 GLU A CA 1
ATOM 2706 C C . GLU A 1 339 ? 55.336 -2.619 138.073 1.00 21.79 552 GLU A C 1
ATOM 2707 O O . GLU A 1 339 ? 56.157 -2.935 137.202 1.00 23.10 552 GLU A O 1
ATOM 2713 N N . HIS A 1 340 ? 54.085 -2.247 137.781 1.00 21.22 553 HIS A N 1
ATOM 2714 C CA . HIS A 1 340 ? 53.519 -2.308 136.413 1.00 20.81 553 HIS A CA 1
ATOM 2715 C C . HIS A 1 340 ? 54.406 -1.647 135.355 1.00 20.43 553 HIS A C 1
ATOM 2716 O O . HIS A 1 340 ? 54.708 -0.460 135.492 1.00 19.77 553 HIS A O 1
ATOM 2723 N N . ARG A 1 341 ? 54.806 -2.399 134.317 1.00 19.87 554 ARG A N 1
ATOM 2724 C CA . ARG A 1 341 ? 55.655 -1.840 133.238 1.00 20.27 554 ARG A CA 1
ATOM 2725 C C . ARG A 1 341 ? 54.867 -0.911 132.323 1.00 20.63 554 ARG A C 1
ATOM 2726 O O . ARG A 1 341 ? 53.709 -1.162 132.056 1.00 21.61 554 ARG A O 1
ATOM 2734 N N . GLU A 1 342 ? 55.484 0.169 131.849 1.00 20.92 555 GLU A N 1
ATOM 2735 C CA . GLU A 1 342 ? 54.758 1.165 131.070 1.00 20.08 555 GLU A CA 1
ATOM 2736 C C . GLU A 1 342 ? 55.282 1.359 129.661 1.00 20.30 555 GLU A C 1
ATOM 2737 O O . GLU A 1 342 ? 54.890 2.296 128.984 1.00 21.31 555 GLU A O 1
ATOM 2743 N N . VAL A 1 343 ? 56.148 0.466 129.209 1.00 19.53 556 VAL A N 1
ATOM 2744 C CA . VAL A 1 343 ? 56.650 0.496 127.862 1.00 18.96 556 VAL A CA 1
ATOM 2745 C C . VAL A 1 343 ? 55.699 -0.423 127.064 1.00 20.22 556 VAL A C 1
ATOM 2746 O O . VAL A 1 343 ? 55.730 -1.635 127.237 1.00 20.33 556 VAL A O 1
ATOM 2750 N N . ILE A 1 344 ? 54.856 0.162 126.205 1.00 20.06 557 ILE A N 1
ATOM 2751 C CA . ILE A 1 344 ? 53.712 -0.557 125.647 1.00 18.92 557 ILE A CA 1
ATOM 2752 C C . ILE A 1 344 ? 53.993 -0.966 124.217 1.00 19.42 557 ILE A C 1
ATOM 2753 O O . ILE A 1 344 ? 54.071 -0.121 123.340 1.00 19.91 557 ILE A O 1
ATOM 2758 N N . PRO A 1 345 ? 54.162 -2.272 123.968 1.00 19.63 558 PRO A N 1
ATOM 2759 C CA . PRO A 1 345 ? 54.357 -2.664 122.559 1.00 19.91 558 PRO A CA 1
ATOM 2760 C C . PRO A 1 345 ? 53.107 -2.464 121.732 1.00 19.82 558 PRO A C 1
ATOM 2761 O O . PRO A 1 345 ? 51.978 -2.604 122.248 1.00 20.37 558 PRO A O 1
ATOM 2765 N N . PHE A 1 346 ? 53.338 -2.151 120.460 1.00 19.63 559 PHE A N 1
ATOM 2766 C CA . PHE A 1 346 ? 52.364 -2.278 119.375 1.00 19.18 559 PHE A CA 1
ATOM 2767 C C . PHE A 1 346 ? 52.663 -3.561 118.610 1.00 18.72 559 PHE A C 1
ATOM 2768 O O . PHE A 1 346 ? 53.813 -4.031 118.585 1.00 18.50 559 PHE A O 1
ATOM 2776 N N . ARG A 1 347 ? 51.653 -4.147 117.976 1.00 18.58 560 ARG A N 1
ATOM 2777 C CA . ARG A 1 347 ? 51.881 -5.403 117.249 1.00 18.59 560 ARG A CA 1
ATOM 2778 C C . ARG A 1 347 ? 53.026 -5.314 116.181 1.00 19.15 560 ARG A C 1
ATOM 2779 O O . ARG A 1 347 ? 53.762 -6.273 115.965 1.00 18.66 560 ARG A O 1
ATOM 2787 N N . ASN A 1 348 ? 53.174 -4.181 115.512 1.00 19.07 561 ASN A N 1
ATOM 2788 C CA . ASN A 1 348 ? 54.156 -4.131 114.453 1.00 20.13 561 ASN A CA 1
ATOM 2789 C C . ASN A 1 348 ? 55.578 -3.823 114.982 1.00 20.49 561 ASN A C 1
ATOM 2790 O O . ASN A 1 348 ? 56.494 -3.656 114.197 1.00 20.75 561 ASN A O 1
ATOM 2795 N N . GLY A 1 349 ? 55.770 -3.748 116.297 1.00 20.51 562 GLY A N 1
ATOM 2796 C CA . GLY A 1 349 ? 57.123 -3.489 116.807 1.00 20.69 562 GLY A CA 1
ATOM 2797 C C . GLY A 1 349 ? 57.371 -2.027 117.192 1.00 21.13 562 GLY A C 1
ATOM 2798 O O . GLY A 1 349 ? 58.299 -1.753 117.929 1.00 21.07 562 GLY A O 1
ATOM 2799 N N . ASP A 1 350 ? 56.574 -1.081 116.670 1.00 20.16 563 ASP A N 1
ATOM 2800 C CA . ASP A 1 350 ? 56.508 0.251 117.239 1.00 20.36 563 ASP A CA 1
ATOM 2801 C C . ASP A 1 350 ? 56.149 0.102 118.719 1.00 20.32 563 ASP A C 1
ATOM 2802 O O . ASP A 1 350 ? 55.773 -0.990 119.197 1.00 19.85 563 ASP A O 1
ATOM 2807 N N . PHE A 1 351 ? 56.317 1.179 119.457 1.00 19.69 564 PHE A N 1
ATOM 2808 C CA . PHE A 1 351 ? 55.922 1.175 120.849 1.00 20.35 564 PHE A CA 1
ATOM 2809 C C . PHE A 1 351 ? 55.704 2.552 121.384 1.00 20.24 564 PHE A C 1
ATOM 2810 O O . PHE A 1 351 ? 56.066 3.531 120.746 1.00 19.41 564 PHE A O 1
ATOM 2818 N N . ILE A 1 352 ? 55.080 2.622 122.557 1.00 20.60 565 ILE A N 1
ATOM 2819 C CA . ILE A 1 352 ? 54.919 3.884 123.238 1.00 20.57 565 ILE A CA 1
ATOM 2820 C C . ILE A 1 352 ? 55.173 3.678 124.708 1.00 21.01 565 ILE A C 1
ATOM 2821 O O . ILE A 1 352 ? 54.847 2.632 125.258 1.00 21.74 565 ILE A O 1
ATOM 2826 N N . SER A 1 353 ? 55.795 4.674 125.330 1.00 21.04 566 SER A N 1
ATOM 2827 C CA . SER A 1 353 ? 56.033 4.687 126.765 1.00 19.89 566 SER A CA 1
ATOM 2828 C C . SER A 1 353 ? 56.003 6.143 127.257 1.00 19.92 566 SER A C 1
ATOM 2829 O O . SER A 1 353 ? 55.983 7.060 126.446 1.00 19.28 566 SER A O 1
ATOM 2832 N N . PRO A 1 354 ? 56.024 6.360 128.587 1.00 20.03 567 PRO A N 1
ATOM 2833 C CA . PRO A 1 354 ? 56.006 7.752 129.036 1.00 20.43 567 PRO A CA 1
ATOM 2834 C C . PRO A 1 354 ? 57.183 8.535 128.473 1.00 20.37 567 PRO A C 1
ATOM 2835 O O . PRO A 1 354 ? 57.055 9.719 128.217 1.00 20.73 567 PRO A O 1
ATOM 2839 N N . LYS A 1 355 ? 58.312 7.869 128.291 1.00 20.34 568 LYS A N 1
ATOM 2840 C CA . LYS A 1 355 ? 59.490 8.485 127.687 1.00 20.68 568 LYS A CA 1
ATOM 2841 C C . LYS A 1 355 ? 59.456 8.644 126.148 1.00 19.89 568 LYS A C 1
ATOM 2842 O O . LYS A 1 355 ? 59.696 9.735 125.622 1.00 19.13 568 LYS A O 1
ATOM 2848 N N . TYR A 1 356 ? 59.174 7.553 125.443 1.00 19.35 569 TYR A N 1
ATOM 2849 C CA . TYR A 1 356 ? 59.391 7.506 123.994 1.00 19.72 569 TYR A CA 1
ATOM 2850 C C . TYR A 1 356 ? 58.190 7.029 123.229 1.00 20.27 569 TYR A C 1
ATOM 2851 O O . TYR A 1 356 ? 57.462 6.134 123.689 1.00 20.98 569 TYR A O 1
ATOM 2860 N N . THR A 1 357 ? 57.969 7.631 122.064 1.00 20.99 570 THR A N 1
ATOM 2861 C CA . THR A 1 357 ? 57.156 6.993 121.047 1.00 21.12 570 THR A CA 1
ATOM 2862 C C . THR A 1 357 ? 57.989 6.654 119.804 1.00 21.61 570 THR A C 1
ATOM 2863 O O . THR A 1 357 ? 58.661 7.524 119.216 1.00 22.23 570 THR A O 1
ATOM 2867 N N . LYS A 1 358 ? 58.029 5.371 119.479 1.00 20.85 571 LYS A N 1
ATOM 2868 C CA . LYS A 1 358 ? 58.824 4.888 118.367 1.00 20.62 571 LYS A CA 1
ATOM 2869 C C . LYS A 1 358 ? 57.926 4.451 117.238 1.00 20.92 571 LYS A C 1
ATOM 2870 O O . LYS A 1 358 ? 57.137 3.534 117.422 1.00 20.62 571 LYS A O 1
ATOM 2876 N N . ILE A 1 359 ? 58.078 5.065 116.068 1.00 21.46 572 ILE A N 1
ATOM 2877 C CA . ILE A 1 359 ? 57.243 4.758 114.898 1.00 21.41 572 ILE A CA 1
ATOM 2878 C C . ILE A 1 359 ? 58.126 4.618 113.648 1.00 22.18 572 ILE A C 1
ATOM 2879 O O . ILE A 1 359 ? 58.888 5.535 113.312 1.00 21.98 572 ILE A O 1
ATOM 2884 N N . SER A 1 360 ? 58.029 3.460 112.981 1.00 22.83 573 SER A N 1
ATOM 2885 C CA . SER A 1 360 ? 58.880 3.107 111.818 1.00 23.78 573 SER A CA 1
ATOM 2886 C C . SER A 1 360 ? 60.328 3.491 112.036 1.00 23.08 573 SER A C 1
ATOM 2887 O O . SER A 1 360 ? 60.937 4.136 111.182 1.00 22.79 573 SER A O 1
ATOM 2890 N N . GLY A 1 361 ? 60.867 3.119 113.189 1.00 22.82 574 GLY A N 1
ATOM 2891 C CA . GLY A 1 361 ? 62.270 3.410 113.500 1.00 23.12 574 GLY A CA 1
ATOM 2892 C C . GLY A 1 361 ? 62.632 4.836 113.909 1.00 22.83 574 GLY A C 1
ATOM 2893 O O . GLY A 1 361 ? 63.778 5.105 114.211 1.00 23.86 574 GLY A O 1
ATOM 2894 N N . LYS A 1 362 ? 61.683 5.762 113.918 1.00 22.51 575 LYS A N 1
ATOM 2895 C CA . LYS A 1 362 ? 61.953 7.089 114.463 1.00 21.98 575 LYS A CA 1
ATOM 2896 C C . LYS A 1 362 ? 61.489 7.211 115.935 1.00 20.66 575 LYS A C 1
ATOM 2897 O O . LYS A 1 362 ? 60.456 6.655 116.330 1.00 19.84 575 LYS A O 1
ATOM 2903 N N . TYR A 1 363 ? 62.249 7.962 116.724 1.00 19.53 576 TYR A N 1
ATOM 2904 C CA . TYR A 1 363 ? 61.889 8.202 118.110 1.00 18.52 576 TYR A CA 1
ATOM 2905 C C . TYR A 1 363 ? 61.467 9.641 118.362 1.00 18.34 576 TYR A C 1
ATOM 2906 O O . TYR A 1 363 ? 62.120 10.599 117.923 1.00 17.92 576 TYR A O 1
ATOM 2915 N N . TYR A 1 364 ? 60.404 9.776 119.139 1.00 17.57 577 TYR A N 1
ATOM 2916 C CA . TYR A 1 364 ? 59.925 11.069 119.529 1.00 17.27 577 TYR A CA 1
ATOM 2917 C C . TYR A 1 364 ? 59.814 11.102 121.027 1.00 17.60 577 TYR A C 1
ATOM 2918 O O . TYR A 1 364 ? 59.604 10.052 121.662 1.00 17.35 577 TYR A O 1
ATOM 2927 N N . ASP A 1 365 ? 59.951 12.302 121.588 1.00 17.14 578 ASP A N 1
ATOM 2928 C CA . ASP A 1 365 ? 59.642 12.482 122.990 1.00 17.92 578 ASP A CA 1
ATOM 2929 C C . ASP A 1 365 ? 58.128 12.353 123.171 1.00 17.80 578 ASP A C 1
ATOM 2930 O O . ASP A 1 365 ? 57.361 13.088 122.560 1.00 17.19 578 ASP A O 1
ATOM 2935 N N . THR A 1 366 ? 57.705 11.399 123.989 1.00 18.68 579 THR A N 1
ATOM 2936 C CA . THR A 1 366 ? 56.282 11.147 124.180 1.00 19.58 579 THR A CA 1
ATOM 2937 C C . THR A 1 366 ? 55.522 12.393 124.638 1.00 20.74 579 THR A C 1
ATOM 2938 O O . THR A 1 366 ? 54.456 12.687 124.104 1.00 20.46 579 THR A O 1
ATOM 2942 N N . LYS A 1 367 ? 56.093 13.126 125.592 1.00 22.38 580 LYS A N 1
ATOM 2943 C CA . LYS A 1 367 ? 55.474 14.354 126.114 1.00 24.41 580 LYS A CA 1
ATOM 2944 C C . LYS A 1 367 ? 55.303 15.449 125.053 1.00 24.42 580 LYS A C 1
ATOM 2945 O O . LYS A 1 367 ? 54.213 16.013 124.927 1.00 24.40 580 LYS A O 1
ATOM 2951 N N . THR A 1 368 ? 56.365 15.734 124.283 1.00 23.91 581 THR A N 1
ATOM 2952 C CA . THR A 1 368 ? 56.373 16.930 123.452 1.00 23.03 581 THR A CA 1
ATOM 2953 C C . THR A 1 368 ? 56.194 16.706 121.951 1.00 23.13 581 THR A C 1
ATOM 2954 O O . THR A 1 368 ? 55.929 17.658 121.217 1.00 22.95 581 THR A O 1
ATOM 2958 N N . GLY A 1 369 ? 56.337 15.462 121.492 1.00 23.08 582 GLY A N 1
ATOM 2959 C CA . GLY A 1 369 ? 56.414 15.178 120.038 1.00 22.36 582 GLY A CA 1
ATOM 2960 C C . GLY A 1 369 ? 57.725 15.508 119.337 1.00 21.77 582 GLY A C 1
ATOM 2961 O O . GLY A 1 369 ? 57.890 15.241 118.141 1.00 21.75 582 GLY A O 1
ATOM 2962 N N . LYS A 1 370 ? 58.660 16.103 120.066 1.00 21.69 583 LYS A N 1
ATOM 2963 C CA . LYS A 1 370 ? 59.967 16.467 119.493 1.00 21.04 583 LYS A CA 1
ATOM 2964 C C . LYS A 1 370 ? 60.720 15.236 118.977 1.00 20.58 583 LYS A C 1
ATOM 2965 O O . LYS A 1 370 ? 60.871 14.244 119.683 1.00 19.58 583 LYS A O 1
ATOM 2971 N N . GLU A 1 371 ? 61.174 15.291 117.731 1.00 21.58 584 GLU A N 1
ATOM 2972 C CA . GLU A 1 371 ? 61.926 14.178 117.164 1.00 22.53 584 GLU A CA 1
ATOM 2973 C C . GLU A 1 371 ? 63.292 14.091 117.851 1.00 21.81 584 GLU A C 1
ATOM 2974 O O . GLU A 1 371 ? 63.911 15.090 118.100 1.00 20.72 584 GLU A O 1
ATOM 2980 N N . LEU A 1 372 ? 63.687 12.876 118.199 1.00 22.04 585 LEU A N 1
ATOM 2981 C CA . LEU A 1 372 ? 64.936 12.583 118.866 1.00 23.06 585 LEU A CA 1
ATOM 2982 C C . LEU A 1 372 ? 65.893 11.909 117.895 1.00 23.88 585 LEU A C 1
ATOM 2983 O O . LEU A 1 372 ? 65.495 11.012 117.164 1.00 23.53 585 LEU A O 1
ATOM 2988 N N . ASP A 1 373 ? 67.160 12.305 117.874 1.00 25.65 586 ASP A N 1
ATOM 2989 C CA . ASP A 1 373 ? 68.089 11.473 117.121 1.00 26.95 586 ASP A CA 1
ATOM 2990 C C . ASP A 1 373 ? 68.502 10.205 117.872 1.00 26.83 586 ASP A C 1
ATOM 2991 O O . ASP A 1 373 ? 68.662 10.188 119.097 1.00 25.69 586 ASP A O 1
ATOM 2996 N N . GLU A 1 374 ? 68.601 9.135 117.090 1.00 27.69 587 GLU A N 1
ATOM 2997 C CA . GLU A 1 374 ? 69.017 7.799 117.520 1.00 28.31 587 GLU A CA 1
ATOM 2998 C C . GLU A 1 374 ? 70.141 7.786 118.544 1.00 27.82 587 GLU A C 1
ATOM 2999 O O . GLU A 1 374 ? 70.128 6.948 119.450 1.00 28.42 587 GLU A O 1
ATOM 3005 N N . SER A 1 375 ? 71.098 8.705 118.400 1.00 26.47 588 SER A N 1
ATOM 3006 C CA . SER A 1 375 ? 72.273 8.763 119.267 1.00 26.02 588 SER A CA 1
ATOM 3007 C C . SER A 1 375 ? 71.959 8.915 120.753 1.00 25.84 588 SER A C 1
ATOM 3008 O O . SER A 1 375 ? 72.702 8.419 121.604 1.00 25.88 588 SER A O 1
ATOM 3011 N N . GLU A 1 376 ? 70.879 9.627 121.063 1.00 25.44 589 GLU A N 1
ATOM 3012 C CA . GLU A 1 376 ? 70.582 10.003 122.444 1.00 25.03 589 GLU A CA 1
ATOM 3013 C C . GLU A 1 376 ? 69.493 9.152 123.081 1.00 24.09 589 GLU A C 1
ATOM 3014 O O . GLU A 1 376 ? 69.063 9.415 124.206 1.00 24.00 589 GLU A O 1
ATOM 3020 N N . VAL A 1 377 ? 69.058 8.127 122.355 1.00 22.60 590 VAL A N 1
ATOM 3021 C CA . VAL A 1 377 ? 68.013 7.247 122.831 1.00 21.83 590 VAL A CA 1
ATOM 3022 C C . VAL A 1 377 ? 68.592 6.026 123.562 1.00 21.25 590 VAL A C 1
ATOM 3023 O O . VAL A 1 377 ? 69.498 5.352 123.070 1.00 20.53 590 VAL A O 1
ATOM 3027 N N . ASP A 1 378 ? 68.062 5.767 124.749 1.00 20.83 591 ASP A N 1
ATOM 3028 C CA . ASP A 1 378 ? 68.365 4.559 125.479 1.00 20.58 591 ASP A CA 1
ATOM 3029 C C . ASP A 1 378 ? 67.615 3.392 124.825 1.00 20.39 591 ASP A C 1
ATOM 3030 O O . ASP A 1 378 ? 66.373 3.352 124.827 1.00 20.40 591 ASP A O 1
ATOM 3035 N N . LYS A 1 379 ? 68.382 2.456 124.275 1.00 19.69 592 LYS A N 1
ATOM 3036 C CA . LYS A 1 379 ? 67.879 1.267 123.603 1.00 19.49 592 LYS A CA 1
ATOM 3037 C C . LYS A 1 379 ? 67.206 0.234 124.516 1.00 19.35 592 LYS A C 1
ATOM 3038 O O . LYS A 1 379 ? 66.613 -0.727 124.034 1.00 19.48 592 LYS A O 1
ATOM 3044 N N . SER A 1 380 ? 67.322 0.399 125.824 1.00 19.34 593 SER A N 1
ATOM 3045 C CA . SER A 1 380 ? 66.776 -0.577 126.768 1.00 20.03 593 SER A CA 1
ATOM 3046 C C . SER A 1 380 ? 65.265 -0.782 126.649 1.00 19.83 593 SER A C 1
ATOM 3047 O O . SER A 1 380 ? 64.780 -1.876 126.908 1.00 21.32 593 SER A O 1
ATOM 3050 N N . GLU A 1 381 ? 64.519 0.242 126.256 1.00 18.75 594 GLU A N 1
ATOM 3051 C CA . GLU A 1 381 ? 63.081 0.077 126.106 1.00 18.55 594 GLU A CA 1
ATOM 3052 C C . GLU A 1 381 ? 62.759 -0.729 124.868 1.00 17.97 594 GLU A C 1
ATOM 3053 O O . GLU A 1 381 ? 61.887 -1.606 124.898 1.00 18.26 594 GLU A O 1
ATOM 3059 N N . ASP A 1 382 ? 63.433 -0.422 123.769 1.00 17.17 595 ASP A N 1
ATOM 3060 C CA . ASP A 1 382 ? 63.219 -1.163 122.529 1.00 16.34 595 ASP A CA 1
ATOM 3061 C C . ASP A 1 382 ? 63.467 -2.676 122.737 1.00 15.23 595 ASP A C 1
ATOM 3062 O O . ASP A 1 382 ? 62.672 -3.503 122.271 1.00 13.71 595 ASP A O 1
ATOM 3067 N N . SER A 1 383 ? 64.548 -3.023 123.447 1.00 13.73 596 SER A N 1
ATOM 3068 C CA . SER A 1 383 ? 64.838 -4.430 123.778 1.00 14.16 596 SER A CA 1
ATOM 3069 C C . SER A 1 383 ? 63.754 -5.094 124.620 1.00 12.96 596 SER A C 1
ATOM 3070 O O . SER A 1 383 ? 63.471 -6.257 124.417 1.00 12.06 596 SER A O 1
ATOM 3073 N N . LEU A 1 384 ? 63.194 -4.359 125.583 1.00 12.48 597 LEU A N 1
ATOM 3074 C CA . LEU A 1 384 ? 62.127 -4.883 126.420 1.00 13.00 597 LEU A CA 1
ATOM 3075 C C . LEU A 1 384 ? 60.927 -5.238 125.539 1.00 12.40 597 LEU A C 1
ATOM 3076 O O . LEU A 1 384 ? 60.316 -6.299 125.719 1.00 11.99 597 LEU A O 1
ATOM 3081 N N . VAL A 1 385 ? 60.626 -4.364 124.579 1.00 12.48 598 VAL A N 1
ATOM 3082 C CA . VAL A 1 385 ? 59.525 -4.563 123.623 1.00 12.93 598 VAL A CA 1
ATOM 3083 C C . VAL A 1 385 ? 59.729 -5.825 122.768 1.00 13.93 598 VAL A C 1
ATOM 3084 O O . VAL A 1 385 ? 58.844 -6.678 122.718 1.00 13.47 598 VAL A O 1
ATOM 3088 N N . LYS A 1 386 ? 60.908 -5.948 122.142 1.00 14.46 599 LYS A N 1
ATOM 3089 C CA . LYS A 1 386 ? 61.228 -7.077 121.280 1.00 14.99 599 LYS A CA 1
ATOM 3090 C C . LYS A 1 386 ? 61.028 -8.377 122.027 1.00 14.73 599 LYS A C 1
ATOM 3091 O O . LYS A 1 386 ? 60.315 -9.253 121.529 1.00 14.98 599 LYS A O 1
ATOM 3097 N N . LYS A 1 387 ? 61.643 -8.475 123.211 1.00 14.26 600 LYS A N 1
ATOM 3098 C CA . LYS A 1 387 ? 61.517 -9.615 124.105 1.00 14.64 600 LYS A CA 1
ATOM 3099 C C . LYS A 1 387 ? 60.059 -9.905 124.517 1.00 15.15 600 LYS A C 1
ATOM 3100 O O . LYS A 1 387 ? 59.629 -11.065 124.481 1.00 15.35 600 LYS A O 1
ATOM 3106 N N . GLU A 1 388 ? 59.295 -8.870 124.884 1.00 15.13 601 GLU A N 1
ATOM 3107 C CA . GLU A 1 388 ? 57.898 -9.069 125.266 1.00 15.03 601 GLU A CA 1
ATOM 3108 C C . GLU A 1 388 ? 57.141 -9.718 124.110 1.00 15.28 601 GLU A C 1
ATOM 3109 O O . GLU A 1 388 ? 56.451 -10.708 124.299 1.00 16.51 601 GLU A O 1
ATOM 3115 N N . LEU A 1 389 ? 57.292 -9.179 122.909 1.00 15.52 602 LEU A N 1
ATOM 3116 C CA . LEU A 1 389 ? 56.655 -9.736 121.713 1.00 15.62 602 LEU A CA 1
ATOM 3117 C C . LEU A 1 389 ? 57.180 -11.141 121.373 1.00 15.67 602 LEU A C 1
ATOM 3118 O O . LEU A 1 389 ? 56.400 -12.038 121.060 1.00 15.15 602 LEU A O 1
ATOM 3123 N N . GLU A 1 390 ? 58.497 -11.326 121.470 1.00 15.89 603 GLU A N 1
ATOM 3124 C CA . GLU A 1 390 ? 59.124 -12.605 121.134 1.00 16.48 603 GLU A CA 1
ATOM 3125 C C . GLU A 1 390 ? 58.601 -13.765 122.018 1.00 16.16 603 GLU A C 1
ATOM 3126 O O . GLU A 1 390 ? 58.300 -14.849 121.512 1.00 15.87 603 GLU A O 1
ATOM 3140 N N . SER A 1 392 ? 55.741 -14.012 123.712 1.00 16.45 605 SER A N 1
ATOM 3141 C CA . SER A 1 392 ? 54.396 -14.294 123.282 1.00 16.25 605 SER A CA 1
ATOM 3142 C C . SER A 1 392 ? 54.380 -15.099 121.960 1.00 15.85 605 SER A C 1
ATOM 3143 O O . SER A 1 392 ? 53.689 -16.131 121.877 1.00 15.69 605 SER A O 1
ATOM 3146 N N . ASP A 1 393 ? 55.118 -14.635 120.945 1.00 15.22 606 ASP A N 1
ATOM 3147 C CA . ASP A 1 393 ? 55.194 -15.345 119.639 1.00 15.27 606 ASP A CA 1
ATOM 3148 C C . ASP A 1 393 ? 55.689 -16.782 119.763 1.00 15.55 606 ASP A C 1
ATOM 3149 O O . ASP A 1 393 ? 55.172 -17.666 119.075 1.00 16.11 606 ASP A O 1
ATOM 3154 N N . LYS A 1 394 ? 56.632 -17.049 120.663 1.00 15.26 607 LYS A N 1
ATOM 3155 C CA . LYS A 1 394 ? 57.048 -18.452 120.870 1.00 15.68 607 LYS A CA 1
ATOM 3156 C C . LYS A 1 394 ? 55.890 -19.317 121.338 1.00 15.10 607 LYS A C 1
ATOM 3157 O O . LYS A 1 394 ? 55.741 -20.457 120.891 1.00 14.94 607 LYS A O 1
ATOM 3163 N N . ILE A 1 395 ? 55.066 -18.761 122.221 1.00 14.90 608 ILE A N 1
ATOM 3164 C CA . ILE A 1 395 ? 53.928 -19.497 122.757 1.00 15.06 608 ILE A CA 1
ATOM 3165 C C . ILE A 1 395 ? 52.918 -19.826 121.655 1.00 15.40 608 ILE A C 1
ATOM 3166 O O . ILE A 1 395 ? 52.488 -20.981 121.513 1.00 15.11 608 ILE A O 1
ATOM 3171 N N . ILE A 1 396 ? 52.595 -18.826 120.848 1.00 15.81 609 ILE A N 1
ATOM 3172 C CA . ILE A 1 396 ? 51.557 -18.971 119.859 1.00 16.58 609 ILE A CA 1
ATOM 3173 C C . ILE A 1 396 ? 52.016 -19.800 118.665 1.00 17.10 609 ILE A C 1
ATOM 3174 O O . ILE A 1 396 ? 51.299 -20.712 118.231 1.00 17.53 609 ILE A O 1
ATOM 3179 N N . ASN A 1 397 ? 53.228 -19.525 118.179 1.00 17.00 610 ASN A N 1
ATOM 3180 C CA . ASN A 1 397 ? 53.781 -20.217 117.027 1.00 17.24 610 ASN A CA 1
ATOM 3181 C C . ASN A 1 397 ? 54.089 -21.675 117.326 1.00 17.37 610 ASN A C 1
ATOM 3182 O O . ASN A 1 397 ? 53.976 -22.517 116.444 1.00 17.03 610 ASN A O 1
ATOM 3187 N N . GLY A 1 398 ? 54.554 -21.960 118.542 1.00 17.45 611 GLY A N 1
ATOM 3188 C CA . GLY A 1 398 ? 54.921 -23.332 118.891 1.00 16.60 611 GLY A CA 1
ATOM 3189 C C . GLY A 1 398 ? 53.829 -24.023 119.687 1.00 16.80 611 GLY A C 1
ATOM 3190 O O . GLY A 1 398 ? 54.057 -25.101 120.205 1.00 16.12 611 GLY A O 1
ATOM 3191 N N . ASP A 1 399 ? 52.652 -23.376 119.828 1.00 16.70 612 ASP A N 1
ATOM 3192 C CA . ASP A 1 399 ? 51.536 -23.957 120.583 1.00 16.30 612 ASP A CA 1
ATOM 3193 C C . ASP A 1 399 ? 52.062 -24.586 121.903 1.00 16.12 612 ASP A C 1
ATOM 3194 O O . ASP A 1 399 ? 51.873 -25.778 122.180 1.00 16.74 612 ASP A O 1
ATOM 3199 N N . LEU A 1 400 ? 52.711 -23.754 122.710 1.00 15.94 613 LEU A N 1
ATOM 3200 C CA . LEU A 1 400 ? 53.561 -24.216 123.819 1.00 16.00 613 LEU A CA 1
ATOM 3201 C C . LEU A 1 400 ? 52.776 -24.625 125.047 1.00 15.64 613 LEU A C 1
ATOM 3202 O O . LEU A 1 400 ? 53.261 -25.412 125.871 1.00 15.56 613 LEU A O 1
ATOM 3207 N N . LEU A 1 401 ? 51.574 -24.078 125.171 1.00 15.14 614 LEU A N 1
ATOM 3208 C CA . LEU A 1 401 ? 50.680 -24.422 126.271 1.00 15.05 614 LEU A CA 1
ATOM 3209 C C . LEU A 1 401 ? 50.239 -25.913 126.314 1.00 15.52 614 LEU A C 1
ATOM 3210 O O . LEU A 1 401 ? 49.740 -26.365 127.341 1.00 16.55 614 LEU A O 1
ATOM 3215 N N . ARG A 1 402 ? 50.447 -26.682 125.242 1.00 15.42 615 ARG A N 1
ATOM 3216 C CA . ARG A 1 402 ? 50.339 -28.157 125.331 1.00 16.23 615 ARG A CA 1
ATOM 3217 C C . ARG A 1 402 ? 51.297 -28.745 126.383 1.00 16.79 615 ARG A C 1
ATOM 3218 O O . ARG A 1 402 ? 51.081 -29.851 126.888 1.00 16.64 615 ARG A O 1
ATOM 3226 N N . PHE A 1 403 ? 52.368 -28.016 126.679 1.00 17.34 616 PHE A N 1
ATOM 3227 C CA . PHE A 1 403 ? 53.445 -28.524 127.526 1.00 18.20 616 PHE A CA 1
ATOM 3228 C C . PHE A 1 403 ? 53.572 -27.769 128.852 1.00 19.27 616 PHE A C 1
ATOM 3229 O O . PHE A 1 403 ? 54.570 -27.905 129.535 1.00 19.55 616 PHE A O 1
ATOM 3237 N N . TYR A 1 404 ? 52.569 -26.961 129.205 1.00 20.46 617 TYR A N 1
ATOM 3238 C CA . TYR A 1 404 ? 52.585 -26.223 130.457 1.00 20.99 617 TYR A CA 1
ATOM 3239 C C . TYR A 1 404 ? 51.328 -26.468 131.276 1.00 21.78 617 TYR A C 1
ATOM 3240 O O . TYR A 1 404 ? 50.223 -26.240 130.785 1.00 22.19 617 TYR A O 1
ATOM 3249 N N . GLU A 1 405 ? 51.493 -26.899 132.527 1.00 22.27 618 GLU A N 1
ATOM 3250 C CA . GLU A 1 405 ? 50.354 -27.038 133.441 1.00 23.65 618 GLU A CA 1
ATOM 3251 C C . GLU A 1 405 ? 50.458 -26.121 134.663 1.00 23.81 618 GLU A C 1
ATOM 3252 O O . GLU A 1 405 ? 51.286 -26.359 135.542 1.00 24.11 618 GLU A O 1
ATOM 3258 N N . PRO A 1 406 ? 49.617 -25.067 134.715 1.00 23.81 619 PRO A N 1
ATOM 3259 C CA . PRO A 1 406 ? 49.515 -24.201 135.888 1.00 24.02 619 PRO A CA 1
ATOM 3260 C C . PRO A 1 406 ? 48.776 -24.962 136.973 1.00 23.98 619 PRO A C 1
ATOM 3261 O O . PRO A 1 406 ? 48.098 -25.934 136.660 1.00 23.78 619 PRO A O 1
ATOM 3265 N N . LYS A 1 407 ? 48.878 -24.513 138.224 1.00 24.28 620 LYS A N 1
ATOM 3266 C CA . LYS A 1 407 ? 48.455 -25.344 139.359 1.00 24.87 620 LYS A CA 1
ATOM 3267 C C . LYS A 1 407 ? 46.951 -25.543 139.510 1.00 24.78 620 LYS A C 1
ATOM 3268 O O . LYS A 1 407 ? 46.488 -26.653 139.787 1.00 24.25 620 LYS A O 1
ATOM 3274 N N . GLY A 1 408 ? 46.184 -24.475 139.351 1.00 24.78 621 GLY A N 1
ATOM 3275 C CA . GLY A 1 408 ? 44.754 -24.620 139.550 1.00 24.70 621 GLY A CA 1
ATOM 3276 C C . GLY A 1 408 ? 44.203 -25.403 138.384 1.00 24.22 621 GLY A C 1
ATOM 3277 O O . GLY A 1 408 ? 43.357 -26.266 138.545 1.00 24.60 621 GLY A O 1
ATOM 3278 N N . PHE A 1 409 ? 44.782 -25.136 137.222 1.00 23.77 622 PHE A N 1
ATOM 3279 C CA . PHE A 1 409 ? 44.129 -25.302 135.934 1.00 22.70 622 PHE A CA 1
ATOM 3280 C C . PHE A 1 409 ? 43.763 -26.698 135.514 1.00 22.27 622 PHE A C 1
ATOM 3281 O O . PHE A 1 409 ? 44.597 -27.605 135.492 1.00 21.95 622 PHE A O 1
ATOM 3289 N N . LYS A 1 410 ? 42.518 -26.848 135.105 1.00 21.90 623 LYS A N 1
ATOM 3290 C CA . LYS A 1 410 ? 42.147 -28.070 134.428 1.00 22.37 623 LYS A CA 1
ATOM 3291 C C . LYS A 1 410 ? 41.922 -27.833 132.924 1.00 21.60 623 LYS A C 1
ATOM 3292 O O . LYS A 1 410 ? 41.148 -26.962 132.511 1.00 21.33 623 LYS A O 1
ATOM 3298 N N . LYS A 1 411 ? 42.655 -28.615 132.143 1.00 21.05 624 LYS A N 1
ATOM 3299 C CA . LYS A 1 411 ? 42.714 -28.556 130.694 1.00 21.28 624 LYS A CA 1
ATOM 3300 C C . LYS A 1 411 ? 41.346 -28.414 130.044 1.00 20.85 624 LYS A C 1
ATOM 3301 O O . LYS A 1 411 ? 40.402 -29.114 130.409 1.00 20.81 624 LYS A O 1
ATOM 3307 N N . VAL A 1 412 ? 41.244 -27.506 129.076 1.00 20.30 625 VAL A N 1
ATOM 3308 C CA . VAL A 1 412 ? 40.005 -27.347 128.323 1.00 19.64 625 VAL A CA 1
ATOM 3309 C C . VAL A 1 412 ? 39.805 -28.435 127.271 1.00 19.22 625 VAL A C 1
ATOM 3310 O O . VAL A 1 412 ? 40.731 -28.777 126.567 1.00 19.07 625 VAL A O 1
ATOM 3314 N N . ASN A 1 413 ? 38.595 -28.991 127.196 1.00 19.06 626 ASN A N 1
ATOM 3315 C CA . ASN A 1 413 ? 38.231 -29.883 126.093 1.00 19.75 626 ASN A CA 1
ATOM 3316 C C . ASN A 1 413 ? 37.237 -29.218 125.120 1.00 19.47 626 ASN A C 1
ATOM 3317 O O . ASN A 1 413 ? 36.031 -29.219 125.370 1.00 20.04 626 ASN A O 1
ATOM 3322 N N . PRO A 1 414 ? 37.732 -28.673 123.988 1.00 18.61 627 PRO A N 1
ATOM 3323 C CA . PRO A 1 414 ? 36.865 -27.965 123.050 1.00 17.60 627 PRO A CA 1
ATOM 3324 C C . PRO A 1 414 ? 35.560 -28.704 122.666 1.00 17.18 627 PRO A C 1
ATOM 3325 O O . PRO A 1 414 ? 34.530 -28.063 122.440 1.00 17.15 627 PRO A O 1
ATOM 3329 N N . SER A 1 415 ? 35.598 -30.027 122.604 1.00 16.79 628 SER A N 1
ATOM 3330 C CA . SER A 1 415 ? 34.417 -30.833 122.257 1.00 17.04 628 SER A CA 1
ATOM 3331 C C . SER A 1 415 ? 33.232 -30.789 123.229 1.00 16.56 628 SER A C 1
ATOM 3332 O O . SER A 1 415 ? 32.164 -31.285 122.882 1.00 16.62 628 SER A O 1
ATOM 3335 N N . ASP A 1 416 ? 33.440 -30.224 124.421 1.00 16.23 629 ASP A N 1
ATOM 3336 C CA . ASP A 1 416 ? 32.392 -30.019 125.433 1.00 17.11 629 ASP A CA 1
ATOM 3337 C C . ASP A 1 416 ? 31.380 -28.968 125.029 1.00 18.00 629 ASP A C 1
ATOM 3338 O O . ASP A 1 416 ? 30.258 -28.975 125.505 1.00 18.00 629 ASP A O 1
ATOM 3343 N N . TYR A 1 417 ? 31.803 -28.009 124.205 1.00 19.44 630 TYR A N 1
ATOM 3344 C CA . TYR A 1 417 ? 30.982 -26.838 123.913 1.00 19.91 630 TYR A CA 1
ATOM 3345 C C . TYR A 1 417 ? 30.158 -27.023 122.649 1.00 21.06 630 TYR A C 1
ATOM 3346 O O . TYR A 1 417 ? 30.597 -27.630 121.686 1.00 22.01 630 TYR A O 1
ATOM 3355 N N . ASP A 1 418 ? 28.915 -26.588 122.695 1.00 22.71 631 ASP A N 1
ATOM 3356 C CA . ASP A 1 418 ? 28.041 -26.702 121.545 1.00 24.05 631 ASP A CA 1
ATOM 3357 C C . ASP A 1 418 ? 27.238 -25.427 121.481 1.00 24.33 631 ASP A C 1
ATOM 3358 O O . ASP A 1 418 ? 26.629 -25.033 122.469 1.00 25.10 631 ASP A O 1
ATOM 3363 N N . TYR A 1 419 ? 27.263 -24.768 120.327 1.00 24.45 632 TYR A N 1
ATOM 3364 C CA . TYR A 1 419 ? 26.618 -23.470 120.190 1.00 24.48 632 TYR A CA 1
ATOM 3365 C C . TYR A 1 419 ? 25.459 -23.422 119.183 1.00 25.62 632 TYR A C 1
ATOM 3366 O O . TYR A 1 419 ? 25.127 -22.358 118.645 1.00 26.32 632 TYR A O 1
ATOM 3375 N N . THR A 1 420 ? 24.840 -24.566 118.944 1.00 26.88 633 THR A N 1
ATOM 3376 C CA . THR A 1 420 ? 23.613 -24.634 118.184 1.00 28.45 633 THR A CA 1
ATOM 3377 C C . THR A 1 420 ? 22.454 -24.178 119.097 1.00 29.07 633 THR A C 1
ATOM 3378 O O . THR A 1 420 ? 22.365 -24.605 120.262 1.00 28.57 633 THR A O 1
ATOM 3382 N N . LYS A 1 421 ? 21.605 -23.279 118.588 1.00 30.37 634 LYS A N 1
ATOM 3383 C CA . LYS A 1 421 ? 20.373 -22.898 119.283 1.00 31.92 634 LYS A CA 1
ATOM 3384 C C . LYS A 1 421 ? 19.359 -23.999 119.038 1.00 32.79 634 LYS A C 1
ATOM 3385 O O . LYS A 1 421 ? 19.224 -24.459 117.906 1.00 33.39 634 LYS A O 1
ATOM 3391 N N . HIS A 1 422 ? 18.662 -24.444 120.078 1.00 33.80 635 HIS A N 1
ATOM 3392 C CA . HIS A 1 422 ? 17.718 -25.531 119.868 1.00 35.02 635 HIS A CA 1
ATOM 3393 C C . HIS A 1 422 ? 16.297 -25.073 119.564 1.00 34.89 635 HIS A C 1
ATOM 3394 O O . HIS A 1 422 ? 15.751 -25.446 118.520 1.00 34.77 635 HIS A O 1
ATOM 3401 N N . ALA B 1 2 ? 62.654 15.077 93.745 1.00 46.33 215 ALA B N 1
ATOM 3402 C CA . ALA B 1 2 ? 62.454 16.442 93.191 1.00 46.53 215 ALA B CA 1
ATOM 3403 C C . ALA B 1 2 ? 63.739 16.964 92.559 1.00 46.48 215 ALA B C 1
ATOM 3404 O O . ALA B 1 2 ? 64.480 17.716 93.193 1.00 46.69 215 ALA B O 1
ATOM 3406 N N . ASP B 1 3 ? 63.999 16.555 91.314 1.00 46.50 216 ASP B N 1
ATOM 3407 C CA . ASP B 1 3 ? 65.178 17.007 90.541 1.00 46.21 216 ASP B CA 1
ATOM 3408 C C . ASP B 1 3 ? 65.014 16.701 89.045 1.00 45.91 216 ASP B C 1
ATOM 3409 O O . ASP B 1 3 ? 64.697 15.572 88.669 1.00 45.88 216 ASP B O 1
ATOM 3414 N N . SER B 1 4 ? 65.256 17.713 88.210 1.00 45.67 217 SER B N 1
ATOM 3415 C CA . SER B 1 4 ? 65.045 17.649 86.745 1.00 45.25 217 SER B CA 1
ATOM 3416 C C . SER B 1 4 ? 65.738 16.500 85.973 1.00 44.88 217 SER B C 1
ATOM 3417 O O . SER B 1 4 ? 65.097 15.842 85.153 1.00 45.12 217 SER B O 1
ATOM 3420 N N . SER B 1 5 ? 67.034 16.283 86.211 1.00 43.97 218 SER B N 1
ATOM 3421 C CA . SER B 1 5 ? 67.794 15.245 85.488 1.00 42.94 218 SER B CA 1
ATOM 3422 C C . SER B 1 5 ? 67.534 13.801 85.959 1.00 42.17 218 SER B C 1
ATOM 3423 O O . SER B 1 5 ? 67.989 12.849 85.313 1.00 42.06 218 SER B O 1
ATOM 3426 N N . ASP B 1 6 ? 66.808 13.649 87.072 1.00 41.21 219 ASP B N 1
ATOM 3427 C CA . ASP B 1 6 ? 66.356 12.330 87.558 1.00 40.28 219 ASP B CA 1
ATOM 3428 C C . ASP B 1 6 ? 65.366 11.649 86.602 1.00 39.22 219 ASP B C 1
ATOM 3429 O O . ASP B 1 6 ? 65.172 10.437 86.662 1.00 39.20 219 ASP B O 1
ATOM 3434 N N . VAL B 1 7 ? 64.748 12.432 85.725 1.00 37.91 220 VAL B N 1
ATOM 3435 C CA . VAL B 1 7 ? 63.805 11.899 84.755 1.00 37.26 220 VAL B CA 1
ATOM 3436 C C . VAL B 1 7 ? 64.461 11.071 83.620 1.00 36.81 220 VAL B C 1
ATOM 3437 O O . VAL B 1 7 ? 63.800 10.232 83.002 1.00 36.04 220 VAL B O 1
ATOM 3441 N N . THR B 1 8 ? 65.756 11.306 83.375 1.00 36.67 221 THR B N 1
ATOM 3442 C CA . THR B 1 8 ? 66.467 10.778 82.203 1.00 36.31 221 THR B CA 1
ATOM 3443 C C . THR B 1 8 ? 66.480 9.258 82.127 1.00 36.34 221 THR B C 1
ATOM 3444 O O . THR B 1 8 ? 66.020 8.687 81.136 1.00 36.05 221 THR B O 1
ATOM 3448 N N . GLU B 1 9 ? 67.005 8.610 83.166 1.00 36.63 222 GLU B N 1
ATOM 3449 C CA . GLU B 1 9 ? 67.134 7.149 83.169 1.00 37.27 222 GLU B CA 1
ATOM 3450 C C . GLU B 1 9 ? 65.766 6.471 83.134 1.00 37.18 222 GLU B C 1
ATOM 3451 O O . GLU B 1 9 ? 65.628 5.401 82.540 1.00 37.46 222 GLU B O 1
ATOM 3457 N N . VAL B 1 10 ? 64.774 7.116 83.759 1.00 37.07 223 VAL B N 1
ATOM 3458 C CA . VAL B 1 10 ? 63.373 6.681 83.758 1.00 37.02 223 VAL B CA 1
ATOM 3459 C C . VAL B 1 10 ? 62.807 6.699 82.338 1.00 37.22 223 VAL B C 1
ATOM 3460 O O . VAL B 1 10 ? 62.132 5.759 81.901 1.00 36.96 223 VAL B O 1
ATOM 3464 N N . GLU B 1 11 ? 63.093 7.788 81.635 1.00 37.58 224 GLU B N 1
ATOM 3465 C CA . GLU B 1 11 ? 62.750 7.931 80.232 1.00 38.18 224 GLU B CA 1
ATOM 3466 C C . GLU B 1 11 ? 63.526 6.928 79.359 1.00 38.47 224 GLU B C 1
ATOM 3467 O O . GLU B 1 11 ? 62.944 6.303 78.477 1.00 38.39 224 GLU B O 1
ATOM 3473 N N . ASN B 1 12 ? 64.829 6.774 79.604 1.00 38.97 225 ASN B N 1
ATOM 3474 C CA . ASN B 1 12 ? 65.629 5.792 78.865 1.00 39.84 225 ASN B CA 1
ATOM 3475 C C . ASN B 1 12 ? 65.056 4.395 79.032 1.00 40.63 225 ASN B C 1
ATOM 3476 O O . ASN B 1 12 ? 64.834 3.692 78.049 1.00 40.14 225 ASN B O 1
ATOM 3481 N N . TYR B 1 13 ? 64.806 4.016 80.286 1.00 41.90 226 TYR B N 1
ATOM 3482 C CA . TYR B 1 13 ? 64.239 2.714 80.602 1.00 43.31 226 TYR B CA 1
ATOM 3483 C C . TYR B 1 13 ? 62.851 2.520 79.998 1.00 43.80 226 TYR B C 1
ATOM 3484 O O . TYR B 1 13 ? 62.618 1.506 79.357 1.00 44.12 226 TYR B O 1
ATOM 3501 N N . LYS B 1 15 ? 61.529 3.897 77.394 1.00 44.18 228 LYS B N 1
ATOM 3502 C CA . LYS B 1 15 ? 61.625 3.822 75.938 1.00 43.31 228 LYS B CA 1
ATOM 3503 C C . LYS B 1 15 ? 62.306 2.555 75.415 1.00 42.51 228 LYS B C 1
ATOM 3504 O O . LYS B 1 15 ? 61.906 2.022 74.387 1.00 42.43 228 LYS B O 1
ATOM 3510 N N . ALA B 1 16 ? 63.315 2.075 76.134 1.00 41.82 229 ALA B N 1
ATOM 3511 C CA . ALA B 1 16 ? 63.972 0.809 75.817 1.00 41.35 229 ALA B CA 1
ATOM 3512 C C . ALA B 1 16 ? 63.042 -0.397 76.020 1.00 41.05 229 ALA B C 1
ATOM 3513 O O . ALA B 1 16 ? 63.233 -1.443 75.412 1.00 40.93 229 ALA B O 1
ATOM 3515 N N . ASN B 1 17 ? 62.027 -0.240 76.866 1.00 40.90 230 ASN B N 1
ATOM 3516 C CA . ASN B 1 17 ? 61.096 -1.341 77.169 1.00 40.72 230 ASN B CA 1
ATOM 3517 C C . ASN B 1 17 ? 59.656 -1.126 76.671 1.00 40.06 230 ASN B C 1
ATOM 3518 O O . ASN B 1 17 ? 58.724 -1.773 77.149 1.00 40.23 230 ASN B O 1
ATOM 3523 N N . TYR B 1 18 ? 59.496 -0.242 75.683 1.00 39.20 231 TYR B N 1
ATOM 3524 C CA . TYR B 1 18 ? 58.185 0.057 75.100 1.00 38.29 231 TYR B CA 1
ATOM 3525 C C . TYR B 1 18 ? 57.667 -1.123 74.290 1.00 37.23 231 TYR B C 1
ATOM 3526 O O . TYR B 1 18 ? 58.359 -1.623 73.408 1.00 37.13 231 TYR B O 1
ATOM 3535 N N . ASP B 1 19 ? 56.449 -1.561 74.596 1.00 35.87 232 ASP B N 1
ATOM 3536 C CA . ASP B 1 19 ? 55.859 -2.689 73.884 1.00 34.42 232 ASP B CA 1
ATOM 3537 C C . ASP B 1 19 ? 54.956 -2.231 72.729 1.00 33.38 232 ASP B C 1
ATOM 3538 O O . ASP B 1 19 ? 53.789 -1.894 72.919 1.00 33.16 232 ASP B O 1
ATOM 3543 N N . VAL B 1 20 ? 55.553 -2.239 71.533 1.00 32.28 233 VAL B N 1
ATOM 3544 C CA . VAL B 1 20 ? 54.988 -1.735 70.263 1.00 30.86 233 VAL B CA 1
ATOM 3545 C C . VAL B 1 20 ? 53.537 -2.173 69.973 1.00 29.85 233 VAL B C 1
ATOM 3546 O O . VAL B 1 20 ? 53.194 -3.328 70.224 1.00 29.65 233 VAL B O 1
ATOM 3550 N N . PRO B 1 21 ? 52.692 -1.251 69.442 1.00 28.75 234 PRO B N 1
ATOM 3551 C CA . PRO B 1 21 ? 51.310 -1.612 69.151 1.00 27.85 234 PRO B CA 1
ATOM 3552 C C . PRO B 1 21 ? 51.209 -2.608 67.999 1.00 27.26 234 PRO B C 1
ATOM 3553 O O . PRO B 1 21 ? 52.037 -2.606 67.077 1.00 26.85 234 PRO B O 1
ATOM 3557 N N . ASN B 1 22 ? 50.190 -3.453 68.078 1.00 26.31 235 ASN B N 1
ATOM 3558 C CA . ASN B 1 22 ? 49.932 -4.482 67.101 1.00 25.48 235 ASN B CA 1
ATOM 3559 C C . ASN B 1 22 ? 48.903 -3.952 66.107 1.00 25.08 235 ASN B C 1
ATOM 3560 O O . ASN B 1 22 ? 47.753 -3.711 66.497 1.00 25.18 235 ASN B O 1
ATOM 3565 N N . ASN B 1 23 ? 49.303 -3.761 64.840 1.00 24.18 236 ASN B N 1
ATOM 3566 C CA . ASN B 1 23 ? 48.419 -3.098 63.852 1.00 23.52 236 ASN B CA 1
ATOM 3567 C C . ASN B 1 23 ? 47.215 -3.906 63.313 1.00 22.47 236 ASN B C 1
ATOM 3568 O O . ASN B 1 23 ? 46.464 -3.422 62.468 1.00 21.82 236 ASN B O 1
ATOM 3573 N N . VAL B 1 24 ? 47.032 -5.115 63.840 1.00 21.47 237 VAL B N 1
ATOM 3574 C CA . VAL B 1 24 ? 45.770 -5.848 63.739 1.00 20.39 237 VAL B CA 1
ATOM 3575 C C . VAL B 1 24 ? 44.713 -5.184 64.655 1.00 19.63 237 VAL B C 1
ATOM 3576 O O . VAL B 1 24 ? 43.515 -5.277 64.400 1.00 19.64 237 VAL B O 1
ATOM 3580 N N . TYR B 1 25 ? 45.157 -4.498 65.705 1.00 18.74 238 TYR B N 1
ATOM 3581 C CA . TYR B 1 25 ? 44.225 -3.802 66.610 1.00 17.86 238 TYR B CA 1
ATOM 3582 C C . TYR B 1 25 ? 44.357 -2.274 66.685 1.00 17.78 238 TYR B C 1
ATOM 3583 O O . TYR B 1 25 ? 43.399 -1.595 67.070 1.00 18.12 238 TYR B O 1
ATOM 3592 N N . PHE B 1 26 ? 45.523 -1.731 66.334 1.00 17.49 239 PHE B N 1
ATOM 3593 C CA . PHE B 1 26 ? 45.811 -0.307 66.566 1.00 17.21 239 PHE B CA 1
ATOM 3594 C C . PHE B 1 26 ? 44.816 0.586 65.825 1.00 17.41 239 PHE B C 1
ATOM 3595 O O . PHE B 1 26 ? 44.704 0.523 64.611 1.00 16.69 239 PHE B O 1
ATOM 3603 N N . GLY B 1 27 ? 44.073 1.399 66.563 1.00 17.54 240 GLY B N 1
ATOM 3604 C CA . GLY B 1 27 ? 43.152 2.340 65.929 1.00 17.31 240 GLY B CA 1
ATOM 3605 C C . GLY B 1 27 ? 41.857 1.792 65.353 1.00 17.13 240 GLY B C 1
ATOM 3606 O O . GLY B 1 27 ? 41.111 2.539 64.738 1.00 17.09 240 GLY B O 1
ATOM 3607 N N . LYS B 1 28 ? 41.549 0.514 65.562 1.00 17.27 241 LYS B N 1
ATOM 3608 C CA . LYS B 1 28 ? 40.296 -0.023 65.019 1.00 17.64 241 LYS B CA 1
ATOM 3609 C C . LYS B 1 28 ? 39.016 0.464 65.734 1.00 17.36 241 LYS B C 1
ATOM 3610 O O . LYS B 1 28 ? 37.896 0.202 65.272 1.00 17.44 241 LYS B O 1
ATOM 3616 N N . ALA B 1 29 ? 39.188 1.193 66.836 1.00 17.33 242 ALA B N 1
ATOM 3617 C CA . ALA B 1 29 ? 38.079 1.868 67.508 1.00 17.41 242 ALA B CA 1
ATOM 3618 C C . ALA B 1 29 ? 38.343 3.365 67.687 1.00 17.64 242 ALA B C 1
ATOM 3619 O O . ALA B 1 29 ? 38.003 3.956 68.716 1.00 17.42 242 ALA B O 1
ATOM 3621 N N . GLU B 1 30 ? 38.921 3.977 66.661 1.00 18.49 243 GLU B N 1
ATOM 3622 C CA . GLU B 1 30 ? 39.401 5.354 66.727 1.00 19.28 243 GLU B CA 1
ATOM 3623 C C . GLU B 1 30 ? 38.422 6.410 67.247 1.00 19.50 243 GLU B C 1
ATOM 3624 O O . GLU B 1 30 ? 38.732 7.126 68.197 1.00 19.98 243 GLU B O 1
ATOM 3630 N N . GLY B 1 31 ? 37.255 6.532 66.631 1.00 19.67 244 GLY B N 1
ATOM 3631 C CA . GLY B 1 31 ? 36.353 7.602 67.054 1.00 19.58 244 GLY B CA 1
ATOM 3632 C C . GLY B 1 31 ? 35.642 7.375 68.379 1.00 19.36 244 GLY B C 1
ATOM 3633 O O . GLY B 1 31 ? 35.023 8.295 68.918 1.00 19.49 244 GLY B O 1
ATOM 3634 N N . LYS B 1 32 ? 35.758 6.162 68.913 1.00 18.81 245 LYS B N 1
ATOM 3635 C CA . LYS B 1 32 ? 34.771 5.642 69.849 1.00 18.52 245 LYS B CA 1
ATOM 3636 C C . LYS B 1 32 ? 34.848 6.221 71.254 1.00 18.57 245 LYS B C 1
ATOM 3637 O O . LYS B 1 32 ? 35.942 6.449 71.778 1.00 18.95 245 LYS B O 1
ATOM 3643 N N . ASN B 1 33 ? 33.689 6.455 71.871 1.00 18.32 246 ASN B N 1
ATOM 3644 C CA . ASN B 1 33 ? 33.645 6.792 73.308 1.00 18.12 246 ASN B CA 1
ATOM 3645 C C . ASN B 1 33 ? 34.232 5.677 74.149 1.00 18.02 246 ASN B C 1
ATOM 3646 O O . ASN B 1 33 ? 34.177 4.517 73.762 1.00 18.05 246 ASN B O 1
ATOM 3651 N N . VAL B 1 34 ? 34.758 6.043 75.314 1.00 18.09 247 VAL B N 1
ATOM 3652 C CA . VAL B 1 34 ? 35.201 5.095 76.326 1.00 17.81 247 VAL B CA 1
ATOM 3653 C C . VAL B 1 34 ? 34.261 5.116 77.529 1.00 17.79 247 VAL B C 1
ATOM 3654 O O . VAL B 1 34 ? 33.925 6.176 78.043 1.00 17.96 247 VAL B O 1
ATOM 3658 N N . ILE B 1 35 ? 33.838 3.938 77.973 1.00 17.81 248 ILE B N 1
ATOM 3659 C CA . ILE B 1 35 ? 33.044 3.805 79.195 1.00 17.57 248 ILE B CA 1
ATOM 3660 C C . ILE B 1 35 ? 33.679 2.727 80.049 1.00 17.45 248 ILE B C 1
ATOM 3661 O O . ILE B 1 35 ? 33.743 1.575 79.629 1.00 17.67 248 ILE B O 1
ATOM 3666 N N . TYR B 1 36 ? 34.136 3.105 81.241 1.00 17.18 249 TYR B N 1
ATOM 3667 C CA . TYR B 1 36 ? 34.769 2.181 82.196 1.00 17.68 249 TYR B CA 1
ATOM 3668 C C . TYR B 1 36 ? 33.764 1.843 83.279 1.00 17.55 249 TYR B C 1
ATOM 3669 O O . TYR B 1 36 ? 33.078 2.732 83.790 1.00 18.26 249 TYR B O 1
ATOM 3678 N N . VAL B 1 37 ? 33.696 0.573 83.658 1.00 17.18 250 VAL B N 1
ATOM 3679 C CA . VAL B 1 37 ? 32.950 0.194 84.846 1.00 16.52 250 VAL B CA 1
ATOM 3680 C C . VAL B 1 37 ? 33.868 -0.533 85.814 1.00 16.37 250 VAL B C 1
ATOM 3681 O O . VAL B 1 37 ? 34.447 -1.555 85.454 1.00 16.35 250 VAL B O 1
ATOM 3685 N N . SER B 1 38 ? 33.997 0.004 87.030 1.00 16.04 251 SER B N 1
ATOM 3686 C CA . SER B 1 38 ? 34.641 -0.711 88.126 1.00 16.64 251 SER B CA 1
ATOM 3687 C C . SER B 1 38 ? 33.594 -1.611 88.806 1.00 17.01 251 SER B C 1
ATOM 3688 O O . SER B 1 38 ? 32.639 -1.127 89.429 1.00 16.76 251 SER B O 1
ATOM 3691 N N . LEU B 1 39 ? 33.790 -2.917 88.656 1.00 17.12 252 LEU B N 1
ATOM 3692 C CA . LEU B 1 39 ? 32.918 -3.954 89.204 1.00 17.87 252 LEU B CA 1
ATOM 3693 C C . LEU B 1 39 ? 33.375 -4.252 90.626 1.00 18.00 252 LEU B C 1
ATOM 3694 O O . LEU B 1 39 ? 34.396 -4.895 90.814 1.00 18.95 252 LEU B O 1
ATOM 3699 N N . GLU B 1 40 ? 32.634 -3.797 91.627 1.00 18.16 253 GLU B N 1
ATOM 3700 C CA . GLU B 1 40 ? 33.162 -3.789 92.992 1.00 18.35 253 GLU B CA 1
ATOM 3701 C C . GLU B 1 40 ? 33.489 -5.178 93.533 1.00 18.46 253 GLU B C 1
ATOM 3702 O O . GLU B 1 40 ? 32.630 -6.058 93.535 1.00 17.93 253 GLU B O 1
ATOM 3708 N N . SER B 1 41 ? 34.743 -5.370 93.971 1.00 17.95 254 SER B N 1
ATOM 3709 C CA . SER B 1 41 ? 35.128 -6.594 94.668 1.00 18.28 254 SER B CA 1
ATOM 3710 C C . SER B 1 41 ? 34.866 -7.884 93.862 1.00 18.71 254 SER B C 1
ATOM 3711 O O . SER B 1 41 ? 34.781 -8.954 94.434 1.00 19.45 254 SER B O 1
ATOM 3714 N N . LEU B 1 42 ? 34.749 -7.790 92.544 1.00 18.99 255 LEU B N 1
ATOM 3715 C CA . LEU B 1 42 ? 34.434 -8.978 91.731 1.00 19.37 255 LEU B CA 1
ATOM 3716 C C . LEU B 1 42 ? 35.700 -9.780 91.361 1.00 19.01 255 LEU B C 1
ATOM 3717 O O . LEU B 1 42 ? 36.643 -9.239 90.773 1.00 18.23 255 LEU B O 1
ATOM 3722 N N . GLN B 1 43 ? 35.710 -11.063 91.735 1.00 19.37 256 GLN B N 1
ATOM 3723 C CA . GLN B 1 43 ? 36.839 -11.958 91.436 1.00 19.85 256 GLN B CA 1
ATOM 3724 C C . GLN B 1 43 ? 36.516 -12.940 90.294 1.00 20.11 256 GLN B C 1
ATOM 3725 O O . GLN B 1 43 ? 35.373 -13.370 90.140 1.00 19.46 256 GLN B O 1
ATOM 3731 N N . SER B 1 44 ? 37.528 -13.265 89.490 1.00 20.27 257 SER B N 1
ATOM 3732 C CA . SER B 1 44 ? 37.327 -14.057 88.279 1.00 20.74 257 SER B CA 1
ATOM 3733 C C . SER B 1 44 ? 36.769 -15.450 88.550 1.00 20.62 257 SER B C 1
ATOM 3734 O O . SER B 1 44 ? 36.173 -16.027 87.663 1.00 20.38 257 SER B O 1
ATOM 3737 N N . PHE B 1 45 ? 36.960 -15.996 89.752 1.00 20.85 258 PHE B N 1
ATOM 3738 C CA . PHE B 1 45 ? 36.487 -17.360 90.025 1.00 20.90 258 PHE B CA 1
ATOM 3739 C C . PHE B 1 45 ? 34.969 -17.444 89.881 1.00 21.30 258 PHE B C 1
ATOM 3740 O O . PHE B 1 45 ? 34.447 -18.537 89.636 1.00 20.78 258 PHE B O 1
ATOM 3748 N N . ILE B 1 46 ? 34.268 -16.310 90.032 1.00 21.05 259 ILE B N 1
ATOM 3749 C CA . ILE B 1 46 ? 32.812 -16.341 89.931 1.00 22.26 259 ILE B CA 1
ATOM 3750 C C . ILE B 1 46 ? 32.270 -16.495 88.514 1.00 21.94 259 ILE B C 1
ATOM 3751 O O . ILE B 1 46 ? 31.171 -17.019 88.361 1.00 21.95 259 ILE B O 1
ATOM 3756 N N . ILE B 1 47 ? 33.008 -16.067 87.488 1.00 21.64 260 ILE B N 1
ATOM 3757 C CA . ILE B 1 47 ? 32.480 -16.268 86.149 1.00 21.38 260 ILE B CA 1
ATOM 3758 C C . ILE B 1 47 ? 32.393 -17.776 85.851 1.00 21.19 260 ILE B C 1
ATOM 3759 O O . ILE B 1 47 ? 33.297 -18.557 86.195 1.00 20.37 260 ILE B O 1
ATOM 3764 N N . ASP B 1 48 ? 31.259 -18.150 85.257 1.00 20.88 261 ASP B N 1
ATOM 3765 C CA . ASP B 1 48 ? 30.844 -19.543 85.044 1.00 21.25 261 ASP B CA 1
ATOM 3766 C C . ASP B 1 48 ? 30.504 -20.283 86.331 1.00 20.72 261 ASP B C 1
ATOM 3767 O O . ASP B 1 48 ? 30.110 -21.427 86.272 1.00 20.53 261 ASP B O 1
ATOM 3772 N N . TYR B 1 49 ? 30.667 -19.644 87.489 1.00 20.70 262 TYR B N 1
ATOM 3773 C CA . TYR B 1 49 ? 30.338 -20.297 88.762 1.00 20.18 262 TYR B CA 1
ATOM 3774 C C . TYR B 1 49 ? 28.814 -20.415 89.022 1.00 20.38 262 TYR B C 1
ATOM 3775 O O . TYR B 1 49 ? 28.072 -19.464 88.759 1.00 20.16 262 TYR B O 1
ATOM 3784 N N . LYS B 1 50 ? 28.372 -21.573 89.535 1.00 20.59 263 LYS B N 1
ATOM 3785 C CA . LYS B 1 50 ? 26.943 -21.857 89.809 1.00 21.21 263 LYS B CA 1
ATOM 3786 C C . LYS B 1 50 ? 26.637 -22.126 91.284 1.00 21.35 263 LYS B C 1
ATOM 3787 O O . LYS B 1 50 ? 27.369 -22.861 91.939 1.00 21.57 263 LYS B O 1
ATOM 3793 N N . ILE B 1 51 ? 25.543 -21.545 91.785 1.00 21.87 264 ILE B N 1
ATOM 3794 C CA . ILE B 1 51 ? 24.972 -21.896 93.100 1.00 22.28 264 ILE B CA 1
ATOM 3795 C C . ILE B 1 51 ? 23.627 -22.580 92.919 1.00 22.76 264 ILE B C 1
ATOM 3796 O O . ILE B 1 51 ? 22.706 -21.994 92.349 1.00 23.26 264 ILE B O 1
ATOM 3801 N N . ASP B 1 52 ? 23.514 -23.808 93.419 1.00 23.00 265 ASP B N 1
ATOM 3802 C CA . ASP B 1 52 ? 22.307 -24.627 93.251 1.00 23.22 265 ASP B CA 1
ATOM 3803 C C . ASP B 1 52 ? 21.920 -24.767 91.780 1.00 22.91 265 ASP B C 1
ATOM 3804 O O . ASP B 1 52 ? 20.735 -24.805 91.449 1.00 22.73 265 ASP B O 1
ATOM 3809 N N . GLY B 1 53 ? 22.924 -24.830 90.905 1.00 22.57 266 GLY B N 1
ATOM 3810 C CA . GLY B 1 53 ? 22.692 -25.011 89.466 1.00 21.53 266 GLY B CA 1
ATOM 3811 C C . GLY B 1 53 ? 22.265 -23.738 88.750 1.00 21.16 266 GLY B C 1
ATOM 3812 O O . GLY B 1 53 ? 21.873 -23.786 87.590 1.00 20.86 266 GLY B O 1
ATOM 3813 N N . LYS B 1 54 ? 22.355 -22.598 89.438 1.00 20.67 267 LYS B N 1
ATOM 3814 C CA . LYS B 1 54 ? 22.059 -21.290 88.844 1.00 20.21 267 LYS B CA 1
ATOM 3815 C C . LYS B 1 54 ? 23.329 -20.456 88.644 1.00 19.74 267 LYS B C 1
ATOM 3816 O O . LYS B 1 54 ? 24.087 -20.236 89.588 1.00 19.41 267 LYS B O 1
ATOM 3822 N N . GLU B 1 55 ? 23.556 -19.992 87.418 1.00 19.02 268 GLU B N 1
ATOM 3823 C CA . GLU B 1 55 ? 24.683 -19.109 87.130 1.00 18.54 268 GLU B CA 1
ATOM 3824 C C . GLU B 1 55 ? 24.625 -17.870 88.029 1.00 17.76 268 GLU B C 1
ATOM 3825 O O . GLU B 1 55 ? 23.574 -17.227 88.144 1.00 17.38 268 GLU B O 1
ATOM 3831 N N . VAL B 1 56 ? 25.753 -17.565 88.677 1.00 16.39 269 VAL B N 1
ATOM 3832 C CA . VAL B 1 56 ? 25.871 -16.424 89.575 1.00 15.24 269 VAL B CA 1
ATOM 3833 C C . VAL B 1 56 ? 26.002 -15.130 88.763 1.00 15.57 269 VAL B C 1
ATOM 3834 O O . VAL B 1 56 ? 25.372 -14.129 89.109 1.00 14.97 269 VAL B O 1
ATOM 3838 N N . THR B 1 57 ? 26.819 -15.147 87.696 1.00 15.38 270 THR B N 1
ATOM 3839 C CA . THR B 1 57 ? 26.953 -13.971 86.820 1.00 15.64 270 THR B CA 1
ATOM 3840 C C . THR B 1 57 ? 26.550 -14.228 85.350 1.00 16.03 270 THR B C 1
ATOM 3841 O O . THR B 1 57 ? 27.358 -14.082 84.425 1.00 16.44 270 THR B O 1
ATOM 3845 N N . PRO B 1 58 ? 25.271 -14.566 85.118 1.00 16.10 271 PRO B N 1
ATOM 3846 C CA . PRO B 1 58 ? 24.957 -15.086 83.792 1.00 16.18 271 PRO B CA 1
ATOM 3847 C C . PRO B 1 58 ? 25.285 -14.138 82.638 1.00 16.18 271 PRO B C 1
ATOM 3848 O O . PRO B 1 58 ? 25.771 -14.589 81.592 1.00 16.51 271 PRO B O 1
ATOM 3852 N N . PHE B 1 59 ? 25.008 -12.849 82.813 1.00 16.13 272 PHE B N 1
ATOM 3853 C CA . PHE B 1 59 ? 25.235 -11.893 81.736 1.00 16.34 272 PHE B CA 1
ATOM 3854 C C . PHE B 1 59 ? 26.726 -11.716 81.446 1.00 16.59 272 PHE B C 1
ATOM 3855 O O . PHE B 1 59 ? 27.134 -11.649 80.277 1.00 16.87 272 PHE B O 1
ATOM 3863 N N . LEU B 1 60 ? 27.528 -11.654 82.503 1.00 16.18 273 LEU B N 1
ATOM 3864 C CA . LEU B 1 60 ? 28.974 -11.548 82.341 1.00 16.76 273 LEU B CA 1
ATOM 3865 C C . LEU B 1 60 ? 29.566 -12.872 81.827 1.00 17.29 273 LEU B C 1
ATOM 3866 O O . LEU B 1 60 ? 30.545 -12.869 81.085 1.00 17.57 273 LEU B O 1
ATOM 3871 N N . ASN B 1 61 ? 28.963 -13.994 82.208 1.00 17.92 274 ASN B N 1
ATOM 3872 C CA . ASN B 1 61 ? 29.370 -15.296 81.677 1.00 18.37 274 ASN B CA 1
ATOM 3873 C C . ASN B 1 61 ? 29.201 -15.376 80.171 1.00 18.66 274 ASN B C 1
ATOM 3874 O O . ASN B 1 61 ? 30.043 -15.935 79.468 1.00 18.46 274 ASN B O 1
ATOM 3879 N N . LYS B 1 62 ? 28.095 -14.824 79.684 1.00 19.17 275 LYS B N 1
ATOM 3880 C CA . LYS B 1 62 ? 27.823 -14.815 78.267 1.00 19.75 275 LYS B CA 1
ATOM 3881 C C . LYS B 1 62 ? 28.921 -14.012 77.588 1.00 19.71 275 LYS B C 1
ATOM 3882 O O . LYS B 1 62 ? 29.584 -14.504 76.667 1.00 20.21 275 LYS B O 1
ATOM 3888 N N . LEU B 1 63 ? 29.137 -12.795 78.073 1.00 19.10 276 LEU B N 1
ATOM 3889 C CA . LEU B 1 63 ? 30.185 -11.935 77.556 1.00 18.67 276 LEU B CA 1
ATOM 3890 C C . LEU B 1 63 ? 31.560 -12.621 77.501 1.00 18.17 276 LEU B C 1
ATOM 3891 O O . LEU B 1 63 ? 32.368 -12.347 76.614 1.00 18.17 276 LEU B O 1
ATOM 3896 N N . ALA B 1 64 ? 31.806 -13.533 78.430 1.00 17.69 277 ALA B N 1
ATOM 3897 C CA . ALA B 1 64 ? 33.057 -14.301 78.452 1.00 17.57 277 ALA B CA 1
ATOM 3898 C C . ALA B 1 64 ? 33.138 -15.409 77.376 1.00 18.00 277 ALA B C 1
ATOM 3899 O O . ALA B 1 64 ? 34.233 -15.890 77.064 1.00 17.45 277 ALA B O 1
ATOM 3901 N N . HIS B 1 65 ? 31.982 -15.805 76.832 1.00 18.37 278 HIS B N 1
ATOM 3902 C CA . HIS B 1 65 ? 31.900 -16.883 75.833 1.00 19.85 278 HIS B CA 1
ATOM 3903 C C . HIS B 1 65 ? 31.438 -16.460 74.433 1.00 19.85 278 HIS B C 1
ATOM 3904 O O . HIS B 1 65 ? 31.338 -17.313 73.557 1.00 19.26 278 HIS B O 1
ATOM 3911 N N . ASP B 1 66 ? 31.163 -15.169 74.226 1.00 20.28 279 ASP B N 1
ATOM 3912 C CA . ASP B 1 66 ? 30.742 -14.696 72.910 1.00 21.17 279 ASP B CA 1
ATOM 3913 C C . ASP B 1 66 ? 31.875 -14.759 71.855 1.00 21.46 279 ASP B C 1
ATOM 3914 O O . ASP B 1 66 ? 33.002 -15.146 72.162 1.00 21.60 279 ASP B O 1
ATOM 3919 N N . ASN B 1 67 ? 31.565 -14.416 70.609 1.00 21.78 280 ASN B N 1
ATOM 3920 C CA . ASN B 1 67 ? 32.586 -14.412 69.562 1.00 22.11 280 ASN B CA 1
ATOM 3921 C C . ASN B 1 67 ? 32.994 -12.987 69.194 1.00 21.98 280 ASN B C 1
ATOM 3922 O O . ASN B 1 67 ? 33.440 -12.708 68.086 1.00 22.04 280 ASN B O 1
ATOM 3927 N N . GLU B 1 68 ? 32.887 -12.108 70.183 1.00 22.22 281 GLU B N 1
ATOM 3928 C CA . GLU B 1 68 ? 32.977 -10.672 69.980 1.00 22.32 281 GLU B CA 1
ATOM 3929 C C . GLU B 1 68 ? 33.814 -9.947 71.052 1.00 21.94 281 GLU B C 1
ATOM 3930 O O . GLU B 1 68 ? 34.677 -9.123 70.723 1.00 22.26 281 GLU B O 1
ATOM 3936 N N . THR B 1 69 ? 33.562 -10.260 72.323 1.00 21.02 282 THR B N 1
ATOM 3937 C CA . THR B 1 69 ? 34.056 -9.453 73.443 1.00 20.29 282 THR B CA 1
ATOM 3938 C C . THR B 1 69 ? 35.423 -9.939 73.937 1.00 19.59 282 THR B C 1
ATOM 3939 O O . THR B 1 69 ? 35.606 -11.133 74.145 1.00 19.85 282 THR B O 1
ATOM 3943 N N . PHE B 1 70 ? 36.385 -9.024 74.090 1.00 18.35 283 PHE B N 1
ATOM 3944 C CA . PHE B 1 70 ? 37.679 -9.369 74.690 1.00 17.42 283 PHE B CA 1
ATOM 3945 C C . PHE B 1 70 ? 37.494 -9.770 76.160 1.00 17.36 283 PHE B C 1
ATOM 3946 O O . PHE B 1 70 ? 36.998 -8.976 76.976 1.00 16.21 283 PHE B O 1
ATOM 3954 N N . TYR B 1 71 ? 37.897 -10.996 76.491 1.00 17.21 284 TYR B N 1
ATOM 3955 C CA . TYR B 1 71 ? 37.876 -11.446 77.869 1.00 17.55 284 TYR B CA 1
ATOM 3956 C C . TYR B 1 71 ? 39.259 -11.929 78.286 1.00 17.45 284 TYR B C 1
ATOM 3957 O O . TYR B 1 71 ? 39.910 -12.663 77.543 1.00 17.84 284 TYR B O 1
ATOM 3966 N N . PHE B 1 72 ? 39.694 -11.500 79.468 1.00 16.95 285 PHE B N 1
ATOM 3967 C CA . PHE B 1 72 ? 41.038 -11.788 79.991 1.00 16.93 285 PHE B CA 1
ATOM 3968 C C . PHE B 1 72 ? 40.902 -12.553 81.301 1.00 17.04 285 PHE B C 1
ATOM 3969 O O . PHE B 1 72 ? 40.366 -12.028 82.292 1.00 16.14 285 PHE B O 1
ATOM 3977 N N . ASP B 1 73 ? 41.362 -13.805 81.285 1.00 17.30 286 ASP B N 1
ATOM 3978 C CA . ASP B 1 73 ? 41.175 -14.710 82.419 1.00 17.54 286 ASP B CA 1
ATOM 3979 C C . ASP B 1 73 ? 42.467 -14.958 83.205 1.00 17.48 286 ASP B C 1
ATOM 3980 O O . ASP B 1 73 ? 42.511 -15.759 84.142 1.00 16.99 286 ASP B O 1
ATOM 3985 N N . ASN B 1 74 ? 43.517 -14.244 82.801 1.00 17.69 287 ASN B N 1
ATOM 3986 C CA . ASN B 1 74 ? 44.752 -14.173 83.553 1.00 17.48 287 ASN B CA 1
ATOM 3987 C C . ASN B 1 74 ? 45.097 -12.713 83.803 1.00 17.81 287 ASN B C 1
ATOM 3988 O O . ASN B 1 74 ? 46.214 -12.287 83.569 1.00 17.96 287 ASN B O 1
ATOM 3993 N N . PHE B 1 75 ? 44.106 -11.948 84.245 1.00 17.79 288 PHE B N 1
ATOM 3994 C CA . PHE B 1 75 ? 44.293 -10.559 84.577 1.00 18.50 288 PHE B CA 1
ATOM 3995 C C . PHE B 1 75 ? 44.198 -10.403 86.090 1.00 18.78 288 PHE B C 1
ATOM 3996 O O . PHE B 1 75 ? 43.251 -10.896 86.722 1.00 19.08 288 PHE B O 1
ATOM 4004 N N . PHE B 1 76 ? 45.192 -9.722 86.653 1.00 18.78 289 PHE B N 1
ATOM 4005 C CA . PHE B 1 76 ? 45.330 -9.552 88.090 1.00 18.79 289 PHE B CA 1
ATOM 4006 C C . PHE B 1 76 ? 45.216 -8.093 88.557 1.00 18.98 289 PHE B C 1
ATOM 4007 O O . PHE B 1 76 ? 45.730 -7.175 87.918 1.00 19.52 289 PHE B O 1
ATOM 4015 N N . HIS B 1 77 ? 44.571 -7.873 89.693 1.00 18.77 290 HIS B N 1
ATOM 4016 C CA . HIS B 1 77 ? 44.594 -6.540 90.274 1.00 18.56 290 HIS B CA 1
ATOM 4017 C C . HIS B 1 77 ? 45.956 -6.347 90.958 1.00 18.88 290 HIS B C 1
ATOM 4018 O O . HIS B 1 77 ? 46.592 -7.311 91.392 1.00 18.83 290 HIS B O 1
ATOM 4025 N N . GLN B 1 78 ? 46.391 -5.091 91.037 1.00 18.85 291 GLN B N 1
ATOM 4026 C CA . GLN B 1 78 ? 47.717 -4.745 91.538 1.00 18.48 291 GLN B CA 1
ATOM 4027 C C . GLN B 1 78 ? 47.593 -3.676 92.641 1.00 18.22 291 GLN B C 1
ATOM 4028 O O . GLN B 1 78 ? 48.501 -2.844 92.821 1.00 19.10 291 GLN B O 1
ATOM 4034 N N . THR B 1 79 ? 46.477 -3.712 93.362 1.00 16.33 292 THR B N 1
ATOM 4035 C CA . THR B 1 79 ? 46.158 -2.688 94.339 1.00 16.28 292 THR B CA 1
ATOM 4036 C C . THR B 1 79 ? 46.871 -2.905 95.671 1.00 16.49 292 THR B C 1
ATOM 4037 O O . THR B 1 79 ? 47.431 -3.987 95.951 1.00 17.27 292 THR B O 1
ATOM 4041 N N . GLY B 1 80 ? 46.883 -1.868 96.490 1.00 16.67 293 GLY B N 1
ATOM 4042 C CA . GLY B 1 80 ? 47.511 -1.942 97.812 1.00 17.30 293 GLY B CA 1
ATOM 4043 C C . GLY B 1 80 ? 46.449 -1.442 98.754 1.00 19.10 293 GLY B C 1
ATOM 4044 O O . GLY B 1 80 ? 45.256 -1.809 98.615 1.00 18.26 293 GLY B O 1
ATOM 4045 N N . GLN B 1 81 ? 46.811 -0.547 99.663 1.00 19.39 294 GLN B N 1
ATOM 4046 C CA . GLN B 1 81 ? 45.809 -0.188 100.667 1.00 21.74 294 GLN B CA 1
ATOM 4047 C C . GLN B 1 81 ? 44.750 0.800 100.178 1.00 22.14 294 GLN B C 1
ATOM 4048 O O . GLN B 1 81 ? 43.752 1.006 100.846 1.00 23.26 294 GLN B O 1
ATOM 4054 N N . GLY B 1 82 ? 44.941 1.379 98.997 1.00 22.50 295 GLY B N 1
ATOM 4055 C CA . GLY B 1 82 ? 43.980 2.352 98.466 1.00 22.08 295 GLY B CA 1
ATOM 4056 C C . GLY B 1 82 ? 42.821 1.693 97.750 1.00 22.58 295 GLY B C 1
ATOM 4057 O O . GLY B 1 82 ? 41.873 2.369 97.333 1.00 23.68 295 GLY B O 1
ATOM 4058 N N . LYS B 1 83 ? 42.915 0.378 97.591 1.00 22.00 296 LYS B N 1
ATOM 4059 C CA . LYS B 1 83 ? 41.893 -0.463 96.991 1.00 22.01 296 LYS B CA 1
ATOM 4060 C C . LYS B 1 83 ? 41.140 0.080 95.760 1.00 21.52 296 LYS B C 1
ATOM 4061 O O . LYS B 1 83 ? 41.708 0.091 94.674 1.00 21.59 296 LYS B O 1
ATOM 4078 N N . SER B 1 85 ? 40.384 3.013 94.777 1.00 18.23 298 SER B N 1
ATOM 4079 C CA . SER B 1 85 ? 41.059 4.169 94.229 1.00 17.89 298 SER B CA 1
ATOM 4080 C C . SER B 1 85 ? 42.441 3.820 93.655 1.00 17.96 298 SER B C 1
ATOM 4081 O O . SER B 1 85 ? 42.856 4.446 92.684 1.00 18.59 298 SER B O 1
ATOM 4084 N N . ASP B 1 86 ? 43.123 2.818 94.211 1.00 16.43 299 ASP B N 1
ATOM 4085 C CA . ASP B 1 86 ? 44.399 2.340 93.629 1.00 16.74 299 ASP B CA 1
ATOM 4086 C C . ASP B 1 86 ? 44.206 1.833 92.188 1.00 16.53 299 ASP B C 1
ATOM 4087 O O . ASP B 1 86 ? 44.979 2.172 91.291 1.00 17.41 299 ASP B O 1
ATOM 4092 N N . ALA B 1 87 ? 43.168 1.032 91.981 1.00 16.25 300 ALA B N 1
ATOM 4093 C CA . ALA B 1 87 ? 42.782 0.561 90.654 1.00 16.90 300 ALA B CA 1
ATOM 4094 C C . ALA B 1 87 ? 42.485 1.702 89.668 1.00 17.12 300 ALA B C 1
ATOM 4095 O O . ALA B 1 87 ? 42.946 1.682 88.518 1.00 18.25 300 ALA B O 1
ATOM 4097 N N . GLU B 1 88 ? 41.705 2.677 90.117 1.00 17.35 301 GLU B N 1
ATOM 4098 C CA . GLU B 1 88 ? 41.417 3.884 89.334 1.00 17.74 301 GLU B CA 1
ATOM 4099 C C . GLU B 1 88 ? 42.687 4.588 88.943 1.00 17.26 301 GLU B C 1
ATOM 4100 O O . GLU B 1 88 ? 42.809 5.028 87.813 1.00 18.48 301 GLU B O 1
ATOM 4106 N N . PHE B 1 89 ? 43.599 4.748 89.895 1.00 17.33 302 PHE B N 1
ATOM 4107 C CA . PHE B 1 89 ? 44.827 5.507 89.655 1.00 16.95 302 PHE B CA 1
ATOM 4108 C C . PHE B 1 89 ? 45.599 4.832 88.534 1.00 16.84 302 PHE B C 1
ATOM 4109 O O . PHE B 1 89 ? 46.114 5.510 87.658 1.00 16.87 302 PHE B O 1
ATOM 4133 N N . GLU B 1 92 ? 43.914 5.270 84.954 1.00 19.08 305 GLU B N 1
ATOM 4134 C CA . GLU B 1 92 ? 44.126 6.617 84.453 1.00 18.99 305 GLU B CA 1
ATOM 4135 C C . GLU B 1 92 ? 45.601 6.943 84.174 1.00 18.67 305 GLU B C 1
ATOM 4136 O O . GLU B 1 92 ? 45.902 7.695 83.254 1.00 19.30 305 GLU B O 1
ATOM 4142 N N . ASN B 1 93 ? 46.522 6.376 84.931 1.00 18.25 306 ASN B N 1
ATOM 4143 C CA . ASN B 1 93 ? 47.904 6.846 84.866 1.00 18.27 306 ASN B CA 1
ATOM 4144 C C . ASN B 1 93 ? 48.913 5.825 84.366 1.00 18.51 306 ASN B C 1
ATOM 4145 O O . ASN B 1 93 ? 49.985 6.214 83.874 1.00 18.28 306 ASN B O 1
ATOM 4150 N N . SER B 1 94 ? 48.552 4.539 84.487 1.00 18.13 307 SER B N 1
ATOM 4151 C CA . SER B 1 94 ? 49.470 3.409 84.224 1.00 17.99 307 SER B CA 1
ATOM 4152 C C . SER B 1 94 ? 50.738 3.508 85.077 1.00 17.67 307 SER B C 1
ATOM 4153 O O . SER B 1 94 ? 51.853 3.218 84.616 1.00 18.06 307 SER B O 1
ATOM 4156 N N . LEU B 1 95 ? 50.536 3.930 86.322 1.00 17.72 308 LEU B N 1
ATOM 4157 C CA . LEU B 1 95 ? 51.578 3.984 87.349 1.00 17.40 308 LEU B CA 1
ATOM 4158 C C . LEU B 1 95 ? 51.080 3.201 88.551 1.00 17.83 308 LEU B C 1
ATOM 4159 O O . LEU B 1 95 ? 49.878 3.186 88.843 1.00 18.38 308 LEU B O 1
ATOM 4164 N N . TYR B 1 96 ? 52.003 2.560 89.259 1.00 17.93 309 TYR B N 1
ATOM 4165 C CA . TYR B 1 96 ? 51.664 1.847 90.464 1.00 17.82 309 TYR B CA 1
ATOM 4166 C C . TYR B 1 96 ? 51.292 2.784 91.612 1.00 17.78 309 TYR B C 1
ATOM 4167 O O . TYR B 1 96 ? 51.822 3.900 91.697 1.00 17.41 309 TYR B O 1
ATOM 4176 N N . PRO B 1 97 ? 50.400 2.318 92.513 1.00 17.74 310 PRO B N 1
ATOM 4177 C CA . PRO B 1 97 ? 50.041 3.075 93.705 1.00 18.06 310 PRO B CA 1
ATOM 4178 C C . PRO B 1 97 ? 51.170 2.997 94.759 1.00 18.38 310 PRO B C 1
ATOM 4179 O O . PRO B 1 97 ? 52.265 2.486 94.468 1.00 18.76 310 PRO B O 1
ATOM 4183 N N . LEU B 1 98 ? 50.926 3.512 95.960 1.00 18.05 311 LEU B N 1
ATOM 4184 C CA . LEU B 1 98 ? 51.966 3.501 97.001 1.00 17.84 311 LEU B CA 1
ATOM 4185 C C . LEU B 1 98 ? 52.023 2.107 97.658 1.00 17.12 311 LEU B C 1
ATOM 4186 O O . LEU B 1 98 ? 51.054 1.358 97.629 1.00 16.94 311 LEU B O 1
ATOM 4191 N N . ALA B 1 99 ? 53.179 1.761 98.189 1.00 17.18 312 ALA B N 1
ATOM 4192 C CA . ALA B 1 99 ? 53.415 0.484 98.860 1.00 17.69 312 ALA B CA 1
ATOM 4193 C C . ALA B 1 99 ? 52.638 0.450 100.175 1.00 17.92 312 ALA B C 1
ATOM 4194 O O . ALA B 1 99 ? 52.169 -0.610 100.588 1.00 16.91 312 ALA B O 1
ATOM 4196 N N . GLN B 1 100 ? 52.519 1.629 100.800 1.00 18.89 313 GLN B N 1
ATOM 4197 C CA . GLN B 1 100 ? 51.704 1.879 102.003 1.00 20.57 313 GLN B CA 1
ATOM 4198 C C . GLN B 1 100 ? 50.802 3.134 101.855 1.00 19.59 313 GLN B C 1
ATOM 4199 O O . GLN B 1 100 ? 51.221 4.141 101.278 1.00 19.87 313 GLN B O 1
ATOM 4205 N N . GLY B 1 101 ? 49.597 3.091 102.421 1.00 18.24 314 GLY B N 1
ATOM 4206 C CA . GLY B 1 101 ? 48.678 4.220 102.337 1.00 17.60 314 GLY B CA 1
ATOM 4207 C C . GLY B 1 101 ? 48.061 4.392 100.953 1.00 17.76 314 GLY B C 1
ATOM 4208 O O . GLY B 1 101 ? 48.149 3.524 100.100 1.00 17.00 314 GLY B O 1
ATOM 4209 N N . SER B 1 102 ? 47.468 5.554 100.721 1.00 17.94 315 SER B N 1
ATOM 4210 C CA . SER B 1 102 ? 46.643 5.756 99.545 1.00 16.98 315 SER B CA 1
ATOM 4211 C C . SER B 1 102 ? 47.257 6.846 98.680 1.00 16.20 315 SER B C 1
ATOM 4212 O O . SER B 1 102 ? 47.449 7.987 99.127 1.00 16.14 315 SER B O 1
ATOM 4215 N N . VAL B 1 103 ? 47.542 6.490 97.441 1.00 15.39 316 VAL B N 1
ATOM 4216 C CA . VAL B 1 103 ? 48.026 7.444 96.463 1.00 15.36 316 VAL B CA 1
ATOM 4217 C C . VAL B 1 103 ? 46.991 8.576 96.256 1.00 15.11 316 VAL B C 1
ATOM 4218 O O . VAL B 1 103 ? 47.403 9.734 96.127 1.00 15.51 316 VAL B O 1
ATOM 4222 N N . PHE B 1 104 ? 45.688 8.257 96.234 1.00 14.43 317 PHE B N 1
ATOM 4223 C CA . PHE B 1 104 ? 44.616 9.278 96.065 1.00 14.69 317 PHE B CA 1
ATOM 4224 C C . PHE B 1 104 ? 44.624 10.310 97.197 1.00 15.11 317 PHE B C 1
ATOM 4225 O O . PHE B 1 104 ? 44.437 11.508 96.958 1.00 16.05 317 PHE B O 1
ATOM 4233 N N . VAL B 1 105 ? 44.818 9.837 98.432 1.00 15.55 318 VAL B N 1
ATOM 4234 C CA . VAL B 1 105 ? 44.803 10.700 99.580 1.00 15.06 318 VAL B CA 1
ATOM 4235 C C . VAL B 1 105 ? 46.056 11.559 99.654 1.00 15.72 318 VAL B C 1
ATOM 4236 O O . VAL B 1 105 ? 45.997 12.716 100.089 1.00 15.13 318 VAL B O 1
ATOM 4240 N N . ASN B 1 106 ? 47.187 10.991 99.232 1.00 16.38 319 ASN B N 1
ATOM 4241 C CA . ASN B 1 106 ? 48.504 11.520 99.599 1.00 16.84 319 ASN B CA 1
ATOM 4242 C C . ASN B 1 106 ? 49.319 12.207 98.489 1.00 16.53 319 ASN B C 1
ATOM 4243 O O . ASN B 1 106 ? 50.263 12.943 98.783 1.00 17.35 319 ASN B O 1
ATOM 4248 N N . LYS B 1 107 ? 48.920 11.995 97.240 1.00 15.71 320 LYS B N 1
ATOM 4249 C CA . LYS B 1 107 ? 49.691 12.381 96.055 1.00 15.09 320 LYS B CA 1
ATOM 4250 C C . LYS B 1 107 ? 48.796 13.105 95.084 1.00 15.32 320 LYS B C 1
ATOM 4251 O O . LYS B 1 107 ? 49.099 13.164 93.887 1.00 15.90 320 LYS B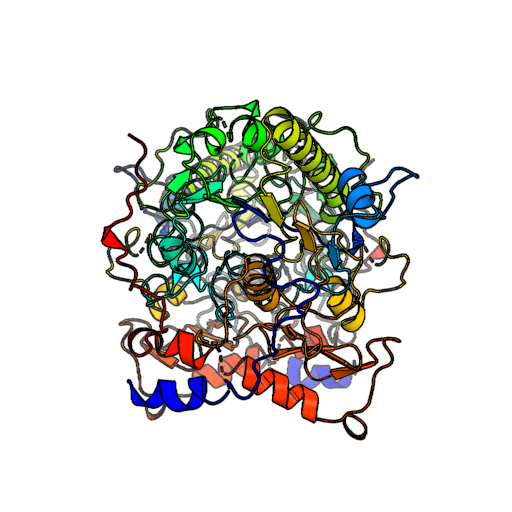 O 1
ATOM 4257 N N . ALA B 1 108 ? 47.684 13.648 95.574 1.00 15.15 321 ALA B N 1
ATOM 4258 C CA . ALA B 1 108 ? 46.795 14.410 94.701 1.00 15.52 321 ALA B CA 1
ATOM 4259 C C . ALA B 1 108 ? 47.421 15.709 94.214 1.00 15.82 321 ALA B C 1
ATOM 4260 O O . ALA B 1 108 ? 46.967 16.271 93.228 1.00 16.81 321 ALA B O 1
ATOM 4262 N N . GLN B 1 109 ? 48.464 16.177 94.886 1.00 16.63 322 GLN B N 1
ATOM 4263 C CA . GLN B 1 109 ? 49.228 17.357 94.425 1.00 17.44 322 GLN B CA 1
ATOM 4264 C C . GLN B 1 109 ? 50.278 17.007 93.401 1.00 17.24 322 GLN B C 1
ATOM 4265 O O . GLN B 1 109 ? 50.929 17.907 92.867 1.00 17.86 322 GLN B O 1
ATOM 4271 N N . ASN B 1 110 ? 50.457 15.716 93.112 1.00 17.09 323 ASN B N 1
ATOM 4272 C CA . ASN B 1 110 ? 51.385 15.325 92.048 1.00 17.00 323 ASN B CA 1
ATOM 4273 C C . ASN B 1 110 ? 50.887 15.834 90.693 1.00 16.79 323 ASN B C 1
ATOM 4274 O O . ASN B 1 110 ? 49.672 15.953 90.492 1.00 16.32 323 ASN B O 1
ATOM 4279 N N . THR B 1 111 ? 51.821 16.178 89.795 1.00 16.73 324 THR B N 1
ATOM 4280 C CA . THR B 1 111 ? 51.505 16.585 88.422 1.00 16.26 324 THR B CA 1
ATOM 4281 C C . THR B 1 111 ? 51.274 15.298 87.638 1.00 17.27 324 THR B C 1
ATOM 4282 O O . THR B 1 111 ? 52.067 14.352 87.717 1.00 18.10 324 THR B O 1
ATOM 4286 N N . LEU B 1 112 ? 50.181 15.228 86.897 1.00 17.23 325 LEU B N 1
ATOM 4287 C CA . LEU B 1 112 ? 49.816 13.961 86.268 1.00 17.14 325 LEU B CA 1
ATOM 4288 C C . LEU B 1 112 ? 49.519 14.149 84.789 1.00 17.33 325 LEU B C 1
ATOM 4289 O O . LEU B 1 112 ? 49.147 15.245 84.348 1.00 16.84 325 LEU B O 1
ATOM 4294 N N . GLN B 1 113 ? 49.740 13.075 84.028 1.00 17.56 326 GLN B N 1
ATOM 4295 C CA . GLN B 1 113 ? 49.517 13.049 82.579 1.00 17.29 326 GLN B CA 1
ATOM 4296 C C . GLN B 1 113 ? 48.556 11.921 82.232 1.00 17.46 326 GLN B C 1
ATOM 4297 O O . GLN B 1 113 ? 48.837 11.048 81.430 1.00 17.32 326 GLN B O 1
ATOM 4303 N N . SER B 1 114 ? 47.397 11.988 82.878 1.00 18.00 327 SER B N 1
ATOM 4304 C CA . SER B 1 114 ? 46.358 10.983 82.809 1.00 18.33 327 SER B CA 1
ATOM 4305 C C . SER B 1 114 ? 45.663 10.860 81.472 1.00 17.90 327 SER B C 1
ATOM 4306 O O . SER B 1 114 ? 45.589 11.810 80.702 1.00 17.92 327 SER B O 1
ATOM 4309 N N . VAL B 1 115 ? 45.117 9.669 81.245 1.00 17.79 328 VAL B N 1
ATOM 4310 C CA . VAL B 1 115 ? 44.353 9.328 80.053 1.00 17.32 328 VAL B CA 1
ATOM 4311 C C . VAL B 1 115 ? 43.301 10.383 79.683 1.00 17.10 328 VAL B C 1
ATOM 4312 O O . VAL B 1 115 ? 43.364 10.909 78.577 1.00 17.70 328 VAL B O 1
ATOM 4316 N N . PRO B 1 116 ? 42.366 10.730 80.600 1.00 16.60 329 PRO B N 1
ATOM 4317 C CA . PRO B 1 116 ? 41.336 11.737 80.243 1.00 16.25 329 PRO B CA 1
ATOM 4318 C C . PRO B 1 116 ? 41.900 13.062 79.789 1.00 15.85 329 PRO B C 1
ATOM 4319 O O . PRO B 1 116 ? 41.267 13.774 78.960 1.00 16.69 329 PRO B O 1
ATOM 4323 N N . ALA B 1 117 ? 43.067 13.396 80.338 1.00 15.25 330 ALA B N 1
ATOM 4324 C CA . ALA B 1 117 ? 43.812 14.593 79.962 1.00 15.27 330 ALA B CA 1
ATOM 4325 C C . ALA B 1 117 ? 44.511 14.426 78.627 1.00 15.12 330 ALA B C 1
ATOM 4326 O O . ALA B 1 117 ? 44.659 15.394 77.892 1.00 15.81 330 ALA B O 1
ATOM 4328 N N . ILE B 1 118 ? 44.951 13.209 78.320 1.00 15.51 331 ILE B N 1
ATOM 4329 C CA . ILE B 1 118 ? 45.552 12.917 76.996 1.00 16.15 331 ILE B CA 1
ATOM 4330 C C . ILE B 1 118 ? 44.526 13.095 75.867 1.00 16.33 331 ILE B C 1
ATOM 4331 O O . ILE B 1 118 ? 44.798 13.768 74.873 1.00 16.77 331 ILE B O 1
ATOM 4336 N N . LEU B 1 119 ? 43.335 12.530 76.068 1.00 17.10 332 LEU B N 1
ATOM 4337 C CA . LEU B 1 119 ? 42.232 12.582 75.095 1.00 17.52 332 LEU B CA 1
ATOM 4338 C C . LEU B 1 119 ? 41.486 13.925 74.986 1.00 18.34 332 LEU B C 1
ATOM 4339 O O . LEU B 1 119 ? 40.580 14.056 74.166 1.00 18.81 332 LEU B O 1
ATOM 4344 N N . LYS B 1 120 ? 41.857 14.927 75.782 1.00 19.31 333 LYS B N 1
ATOM 4345 C CA . LYS B 1 120 ? 41.333 16.284 75.534 1.00 20.26 333 LYS B CA 1
ATOM 4346 C C . LYS B 1 120 ? 41.723 16.779 74.144 1.00 20.33 333 LYS B C 1
ATOM 4347 O O . LYS B 1 120 ? 40.919 17.399 73.452 1.00 20.92 333 LYS B O 1
ATOM 4353 N N . SER B 1 121 ? 42.957 16.486 73.735 1.00 20.21 334 SER B N 1
ATOM 4354 C CA . SER B 1 121 ? 43.484 16.975 72.477 1.00 20.12 334 SER B CA 1
ATOM 4355 C C . SER B 1 121 ? 42.749 16.341 71.300 1.00 19.56 334 SER B C 1
ATOM 4356 O O . SER B 1 121 ? 42.998 16.692 70.156 1.00 19.30 334 SER B O 1
ATOM 4359 N N . LYS B 1 122 ? 41.853 15.401 71.592 1.00 18.81 335 LYS B N 1
ATOM 4360 C CA . LYS B 1 122 ? 40.956 14.863 70.575 1.00 18.31 335 LYS B CA 1
ATOM 4361 C C . LYS B 1 122 ? 39.489 15.193 70.917 1.00 17.10 335 LYS B C 1
ATOM 4362 O O . LYS B 1 122 ? 38.572 14.516 70.448 1.00 16.99 335 LYS B O 1
ATOM 4368 N N . ASN B 1 123 ? 39.274 16.228 71.732 1.00 15.57 336 ASN B N 1
ATOM 4369 C CA . ASN B 1 123 ? 37.922 16.694 72.109 1.00 14.52 336 ASN B CA 1
ATOM 4370 C C . ASN B 1 123 ? 37.061 15.726 72.961 1.00 13.55 336 ASN B C 1
ATOM 4371 O O . ASN B 1 123 ? 35.817 15.797 72.916 1.00 12.73 336 ASN B O 1
ATOM 4376 N N . TYR B 1 124 ? 37.707 14.828 73.717 1.00 12.69 337 TYR B N 1
ATOM 4377 C CA . TYR B 1 124 ? 36.993 13.939 74.649 1.00 11.87 337 TYR B CA 1
ATOM 4378 C C . TYR B 1 124 ? 36.667 14.692 75.921 1.00 11.99 337 TYR B C 1
ATOM 4379 O O . TYR B 1 124 ? 37.573 15.181 76.590 1.00 11.83 337 TYR B O 1
ATOM 4388 N N . THR B 1 125 ? 35.378 14.755 76.248 1.00 12.24 338 THR B N 1
ATOM 4389 C CA . THR B 1 125 ? 34.878 15.250 77.540 1.00 12.93 338 THR B CA 1
ATOM 4390 C C . THR B 1 125 ? 34.886 14.105 78.574 1.00 13.41 338 THR B C 1
ATOM 4391 O O . THR B 1 125 ? 34.497 12.995 78.236 1.00 13.99 338 THR B O 1
ATOM 4395 N N . SER B 1 126 ? 35.278 14.371 79.822 1.00 13.52 339 SER B N 1
ATOM 4396 C CA . SER B 1 126 ? 35.349 13.304 80.827 1.00 14.62 339 SER B CA 1
ATOM 4397 C C . SER B 1 126 ? 34.500 13.516 82.080 1.00 14.70 339 SER B C 1
ATOM 4398 O O . SER B 1 126 ? 34.315 14.647 82.528 1.00 14.74 339 SER B O 1
ATOM 4401 N N . ALA B 1 127 ? 34.018 12.405 82.638 1.00 14.60 340 ALA B N 1
ATOM 4402 C CA . ALA B 1 127 ? 33.062 12.404 83.744 1.00 15.18 340 ALA B CA 1
ATOM 4403 C C . ALA B 1 127 ? 33.135 11.128 84.571 1.00 15.57 340 ALA B C 1
ATOM 4404 O O . ALA B 1 127 ? 33.202 10.025 84.012 1.00 15.93 340 ALA B O 1
ATOM 4406 N N . THR B 1 128 ? 33.096 11.269 85.898 1.00 15.74 341 THR B N 1
ATOM 4407 C CA . THR B 1 128 ? 32.901 10.110 86.761 1.00 15.49 341 THR B CA 1
ATOM 4408 C C . THR B 1 128 ? 31.517 10.119 87.374 1.00 15.59 341 THR B C 1
ATOM 4409 O O . THR B 1 128 ? 30.979 11.182 87.735 1.00 15.48 341 THR B O 1
ATOM 4413 N N . PHE B 1 129 ? 30.949 8.919 87.474 1.00 15.71 342 PHE B N 1
ATOM 4414 C CA . PHE B 1 129 ? 29.632 8.701 88.054 1.00 15.48 342 PHE B CA 1
ATOM 4415 C C . PHE B 1 129 ? 29.822 7.777 89.246 1.00 15.60 342 PHE B C 1
ATOM 4416 O O . PHE B 1 129 ? 30.365 6.685 89.096 1.00 15.86 342 PHE B O 1
ATOM 4424 N N . HIS B 1 130 ? 29.370 8.206 90.415 1.00 15.75 343 HIS B N 1
ATOM 4425 C CA . HIS B 1 130 ? 29.541 7.428 91.634 1.00 16.92 343 HIS B CA 1
ATOM 4426 C C . HIS B 1 130 ? 28.440 7.772 92.614 1.00 16.88 343 HIS B C 1
ATOM 4427 O O . HIS B 1 130 ? 28.161 8.946 92.849 1.00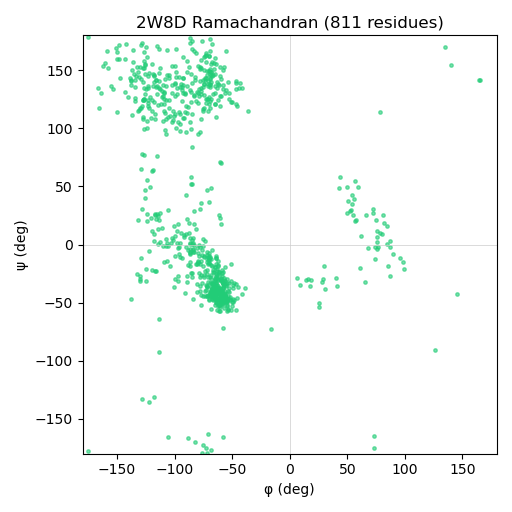 16.95 343 HIS B O 1
ATOM 4434 N N . GLY B 1 131 ? 27.831 6.749 93.206 1.00 17.17 344 GLY B N 1
ATOM 4435 C CA . GLY B 1 131 ? 26.715 6.950 94.125 1.00 17.40 344 GLY B CA 1
ATOM 4436 C C . GLY B 1 131 ? 27.106 7.285 95.555 1.00 17.18 344 GLY B C 1
ATOM 4437 O O . GLY B 1 131 ? 26.391 6.959 96.496 1.00 17.35 344 GLY B O 1
ATOM 4438 N N . ASN B 1 132 ? 28.249 7.926 95.726 1.00 17.19 345 ASN B N 1
ATOM 4439 C CA . ASN B 1 132 ? 28.703 8.317 97.051 1.00 17.43 345 ASN B CA 1
ATOM 4440 C C . ASN B 1 132 ? 29.218 9.738 96.959 1.00 17.46 345 ASN B C 1
ATOM 4441 O O . ASN B 1 132 ? 29.391 10.255 95.850 1.00 16.99 345 ASN B O 1
ATOM 4446 N N . THR B 1 133 ? 29.432 10.369 98.108 1.00 17.28 346 THR B N 1
ATOM 4447 C CA . THR B 1 133 ? 30.032 11.688 98.145 1.00 18.51 346 THR B CA 1
ATOM 4448 C C . THR B 1 133 ? 31.432 11.791 97.480 1.00 18.29 346 THR B C 1
ATOM 4449 O O . THR B 1 133 ? 32.210 10.829 97.432 1.00 18.06 346 THR B O 1
ATOM 4453 N N . GLN B 1 134 ? 31.723 12.974 96.950 1.00 18.63 347 GLN B N 1
ATOM 4454 C CA . GLN B 1 134 ? 32.953 13.200 96.165 1.00 18.57 347 GLN B CA 1
ATOM 4455 C C . GLN B 1 134 ? 34.260 13.186 96.977 1.00 18.60 347 GLN B C 1
ATOM 4456 O O . GLN B 1 134 ? 35.340 13.079 96.395 1.00 19.36 347 GLN B O 1
ATOM 4462 N N . THR B 1 135 ? 34.144 13.297 98.301 1.00 17.91 348 THR B N 1
ATOM 4463 C CA . THR B 1 135 ? 35.283 13.400 99.211 1.00 17.39 348 THR B CA 1
ATOM 4464 C C . THR B 1 135 ? 35.817 12.043 99.618 1.00 17.02 348 THR B C 1
ATOM 4465 O O . THR B 1 135 ? 36.916 11.957 100.156 1.00 17.44 348 THR B O 1
ATOM 4469 N N . PHE B 1 136 ? 35.045 10.987 99.381 1.00 16.19 349 PHE B N 1
ATOM 4470 C CA . PHE B 1 136 ? 35.491 9.640 99.695 1.00 15.45 349 PHE B CA 1
ATOM 4471 C C . PHE B 1 136 ? 36.735 9.281 98.851 1.00 15.13 349 PHE B C 1
ATOM 4472 O O . PHE B 1 136 ? 36.773 9.532 97.648 1.00 14.81 349 PHE B O 1
ATOM 4480 N N . TRP B 1 137 ? 37.749 8.696 99.489 1.00 15.40 350 TRP B N 1
ATOM 4481 C CA . TRP B 1 137 ? 39.065 8.478 98.858 1.00 15.28 350 TRP B CA 1
ATOM 4482 C C . TRP B 1 137 ? 39.645 9.750 98.251 1.00 14.81 350 TRP B C 1
ATOM 4483 O O . TRP B 1 137 ? 40.361 9.674 97.262 1.00 15.15 350 TRP B O 1
ATOM 4494 N N . ASN B 1 138 ? 39.315 10.911 98.803 1.00 14.66 351 ASN B N 1
ATOM 4495 C CA . ASN B 1 138 ? 39.868 12.166 98.301 1.00 15.58 351 ASN B CA 1
ATOM 4496 C C . ASN B 1 138 ? 39.667 12.352 96.769 1.00 16.25 351 ASN B C 1
ATOM 4497 O O . ASN B 1 138 ? 40.471 13.018 96.090 1.00 16.58 351 ASN B O 1
ATOM 4502 N N . ARG B 1 139 ? 38.589 11.786 96.228 1.00 17.17 352 ARG B N 1
ATOM 4503 C CA . ARG B 1 139 ? 38.390 11.790 94.771 1.00 18.68 352 ARG B CA 1
ATOM 4504 C C . ARG B 1 139 ? 38.247 13.179 94.130 1.00 19.58 352 ARG B C 1
ATOM 4505 O O . ARG B 1 139 ? 38.737 13.413 93.035 1.00 20.52 352 ARG B O 1
ATOM 4513 N N . ASN B 1 140 ? 37.620 14.107 94.830 1.00 20.91 353 ASN B N 1
ATOM 4514 C CA . ASN B 1 140 ? 37.413 15.455 94.296 1.00 22.13 353 ASN B CA 1
ATOM 4515 C C . ASN B 1 140 ? 38.711 16.240 94.083 1.00 22.83 353 ASN B C 1
ATOM 4516 O O . ASN B 1 140 ? 38.752 17.170 93.277 1.00 23.98 353 ASN B O 1
ATOM 4521 N N . GLU B 1 141 ? 39.760 15.881 94.806 1.00 23.58 354 GLU B N 1
ATOM 4522 C CA . GLU B 1 141 ? 41.073 16.501 94.631 1.00 24.20 354 GLU B CA 1
ATOM 4523 C C . GLU B 1 141 ? 41.886 15.753 93.578 1.00 23.55 354 GLU B C 1
ATOM 4524 O O . GLU B 1 141 ? 42.499 16.372 92.704 1.00 23.97 354 GLU B O 1
ATOM 4538 N N . TYR B 1 143 ? 40.868 13.736 91.066 1.00 20.86 356 TYR B N 1
ATOM 4539 C CA . TYR B 1 143 ? 40.300 13.853 89.707 1.00 20.58 356 TYR B CA 1
ATOM 4540 C C . TYR B 1 143 ? 40.693 15.143 88.987 1.00 20.86 356 TYR B C 1
ATOM 4541 O O . TYR B 1 143 ? 40.814 15.173 87.769 1.00 21.88 356 TYR B O 1
ATOM 4550 N N . LYS B 1 144 ? 40.869 16.218 89.730 1.00 21.00 357 LYS B N 1
ATOM 4551 C CA . LYS B 1 144 ? 41.254 17.471 89.109 1.00 21.26 357 LYS B CA 1
ATOM 4552 C C . LYS B 1 144 ? 42.671 17.331 88.551 1.00 21.22 357 LYS B C 1
ATOM 4553 O O . LYS B 1 144 ? 42.963 17.838 87.463 1.00 20.88 357 LYS B O 1
ATOM 4559 N N . ALA B 1 145 ? 43.535 16.622 89.285 1.00 20.75 358 ALA B N 1
ATOM 4560 C CA . ALA B 1 145 ? 44.903 16.351 88.811 1.00 20.50 358 ALA B CA 1
ATOM 4561 C C . ALA B 1 145 ? 44.935 15.435 87.579 1.00 20.20 358 ALA B C 1
ATOM 4562 O O . ALA B 1 145 ? 45.910 15.452 86.809 1.00 20.50 358 ALA B O 1
ATOM 4564 N N . GLU B 1 146 ? 43.858 14.667 87.388 1.00 19.03 359 GLU B N 1
ATOM 4565 C CA . GLU B 1 146 ? 43.741 13.741 86.285 1.00 18.58 359 GLU B CA 1
ATOM 4566 C C . GLU B 1 146 ? 42.975 14.363 85.129 1.00 18.46 359 GLU B C 1
ATOM 4567 O O . GLU B 1 146 ? 42.896 13.772 84.040 1.00 18.06 359 GLU B O 1
ATOM 4573 N N . GLY B 1 147 ? 42.413 15.549 85.380 1.00 17.93 360 GLY B N 1
ATOM 4574 C CA . GLY B 1 147 ? 41.681 16.315 84.379 1.00 17.13 360 GLY B CA 1
ATOM 4575 C C . GLY B 1 147 ? 40.328 15.748 84.003 1.00 16.75 360 GLY B C 1
ATOM 4576 O O . GLY B 1 147 ? 39.895 15.900 82.858 1.00 15.95 360 GLY B O 1
ATOM 4577 N N . ILE B 1 148 ? 39.664 15.075 84.942 1.00 16.19 361 ILE B N 1
ATOM 4578 C CA . ILE B 1 148 ? 38.269 14.705 84.734 1.00 16.30 361 ILE B CA 1
ATOM 4579 C C . ILE B 1 148 ? 37.412 15.993 84.773 1.00 16.22 361 ILE B C 1
ATOM 4580 O O . ILE B 1 148 ? 37.459 16.747 85.738 1.00 16.02 361 ILE B O 1
ATOM 4585 N N . ASP B 1 149 ? 36.646 16.255 83.721 1.00 16.47 362 ASP B N 1
ATOM 4586 C CA . ASP B 1 149 ? 35.873 17.501 83.649 1.00 16.69 362 ASP B CA 1
ATOM 4587 C C . ASP B 1 149 ? 34.696 17.531 84.608 1.00 16.28 362 ASP B C 1
ATOM 4588 O O . ASP B 1 149 ? 34.373 18.574 85.154 1.00 16.55 362 ASP B O 1
ATOM 4593 N N . LYS B 1 150 ? 34.064 16.386 84.812 1.00 15.72 363 LYS B N 1
ATOM 4594 C CA . LYS B 1 150 ? 32.798 16.351 85.513 1.00 15.39 363 LYS B CA 1
ATOM 4595 C C . LYS B 1 150 ? 32.713 15.203 86.500 1.00 15.91 363 LYS B C 1
ATOM 4596 O O . LYS B 1 150 ? 33.103 14.059 86.211 1.00 16.10 363 LYS B O 1
ATOM 4602 N N . PHE B 1 151 ? 32.174 15.499 87.669 1.00 15.81 364 PHE B N 1
ATOM 4603 C CA . PHE B 1 151 ? 32.015 14.478 88.674 1.00 15.22 364 PHE B CA 1
ATOM 4604 C C . PHE B 1 151 ? 30.569 14.415 89.155 1.00 15.87 364 PHE B C 1
ATOM 4605 O O . PHE B 1 151 ? 30.138 15.214 89.980 1.00 15.35 364 PHE B O 1
ATOM 4613 N N . PHE B 1 152 ? 29.821 13.451 88.625 1.00 16.69 365 PHE B N 1
ATOM 4614 C CA . PHE B 1 152 ? 28.457 13.218 89.080 1.00 17.12 365 PHE B CA 1
ATOM 4615 C C . PHE B 1 152 ? 28.523 12.291 90.281 1.00 17.79 365 PHE B C 1
ATOM 4616 O O . PHE B 1 152 ? 28.681 11.060 90.147 1.00 17.78 365 PHE B O 1
ATOM 4624 N N . ASP B 1 153 ? 28.439 12.891 91.464 1.00 17.91 366 ASP B N 1
ATOM 4625 C CA . ASP B 1 153 ? 28.522 12.111 92.679 1.00 18.25 366 ASP B CA 1
ATOM 4626 C C . ASP B 1 153 ? 27.124 12.014 93.295 1.00 18.48 366 ASP B C 1
ATOM 4627 O O . ASP B 1 153 ? 26.129 12.353 92.644 1.00 18.40 366 ASP B O 1
ATOM 4632 N N . SER B 1 154 ? 27.065 11.594 94.557 1.00 18.74 367 SER B N 1
ATOM 4633 C CA . SER B 1 154 ? 25.792 11.363 95.254 1.00 19.51 367 SER B CA 1
ATOM 4634 C C . SER B 1 154 ? 24.760 12.503 95.207 1.00 19.65 367 SER B C 1
ATOM 4635 O O . SER B 1 154 ? 23.596 12.265 95.478 1.00 20.06 367 SER B O 1
ATOM 4638 N N . ALA B 1 155 ? 25.172 13.719 94.852 1.00 19.97 368 ALA B N 1
ATOM 4639 C CA . ALA B 1 155 ? 24.252 14.862 94.879 1.00 20.78 368 ALA B CA 1
ATOM 4640 C C . ALA B 1 155 ? 23.330 14.910 93.649 1.00 21.30 368 ALA B C 1
ATOM 4641 O O . ALA B 1 155 ? 22.317 15.613 93.642 1.00 20.70 368 ALA B O 1
ATOM 4643 N N . TYR B 1 156 ? 23.698 14.147 92.622 1.00 22.00 369 TYR B N 1
ATOM 4644 C CA . TYR B 1 156 ? 22.922 14.048 91.400 1.00 22.81 369 TYR B CA 1
ATOM 4645 C C . TYR B 1 156 ? 21.956 12.872 91.435 1.00 23.64 369 TYR B C 1
ATOM 4646 O O . TYR B 1 156 ? 21.093 12.750 90.579 1.00 24.22 369 TYR B O 1
ATOM 4655 N N . TYR B 1 157 ? 22.109 11.999 92.419 1.00 24.72 370 TYR B N 1
ATOM 4656 C CA . TYR B 1 157 ? 21.248 10.838 92.549 1.00 25.70 370 TYR B CA 1
ATOM 4657 C C . TYR B 1 157 ? 20.310 11.089 93.726 1.00 27.05 370 TYR B C 1
ATOM 4658 O O . TYR B 1 157 ? 20.685 11.752 94.697 1.00 27.04 370 TYR B O 1
ATOM 4667 N N . ASP B 1 158 ? 19.084 10.589 93.625 1.00 28.84 371 ASP B N 1
ATOM 4668 C CA . ASP B 1 158 ? 18.100 10.771 94.691 1.00 30.96 371 ASP B CA 1
ATOM 4669 C C . ASP B 1 158 ? 18.337 9.721 95.777 1.00 32.09 371 ASP B C 1
ATOM 4670 O O . ASP B 1 158 ? 18.212 8.519 95.528 1.00 31.87 371 ASP B O 1
ATOM 4683 N N . ASN B 1 160 ? 17.034 8.403 98.521 1.00 36.28 373 ASN B N 1
ATOM 4684 C CA . ASN B 1 160 ? 15.968 7.814 99.372 1.00 36.21 373 ASN B CA 1
ATOM 4685 C C . ASN B 1 160 ? 16.434 6.654 100.257 1.00 36.07 373 ASN B C 1
ATOM 4686 O O . ASN B 1 160 ? 17.387 5.940 99.923 1.00 35.90 373 ASN B O 1
ATOM 4691 N N . GLU B 1 161 ? 15.724 6.463 101.367 1.00 35.92 374 GLU B N 1
ATOM 4692 C CA . GLU B 1 161 ? 15.919 5.325 102.270 1.00 35.69 374 GLU B CA 1
ATOM 4693 C C . GLU B 1 161 ? 15.943 3.978 101.506 1.00 35.34 374 GLU B C 1
ATOM 4694 O O . GLU B 1 161 ? 16.684 3.058 101.860 1.00 34.99 374 GLU B O 1
ATOM 4700 N N . GLU B 1 162 ? 15.143 3.890 100.443 1.00 35.00 375 GLU B N 1
ATOM 4701 C CA . GLU B 1 162 ? 15.010 2.672 99.638 1.00 34.67 375 GLU B CA 1
ATOM 4702 C C . GLU B 1 162 ? 16.235 2.357 98.765 1.00 34.23 375 GLU B C 1
ATOM 4703 O O . GLU B 1 162 ? 16.669 1.209 98.683 1.00 33.92 375 GLU B O 1
ATOM 4709 N N . ASN B 1 163 ? 16.765 3.378 98.102 1.00 33.84 376 ASN B N 1
ATOM 4710 C CA . ASN B 1 163 ? 17.755 3.192 97.048 1.00 33.80 376 ASN B CA 1
ATOM 4711 C C . ASN B 1 163 ? 19.205 3.116 97.550 1.00 34.21 376 ASN B C 1
ATOM 4712 O O . ASN B 1 163 ? 20.111 2.820 96.776 1.00 33.72 376 ASN B O 1
ATOM 4717 N N . THR B 1 164 ? 19.411 3.384 98.839 1.00 35.06 377 THR B N 1
ATOM 4718 C CA . THR B 1 164 ? 20.751 3.387 99.430 1.00 36.22 377 THR B CA 1
ATOM 4719 C C . THR B 1 164 ? 20.940 2.262 100.438 1.00 37.02 377 THR B C 1
ATOM 4720 O O . THR B 1 164 ? 20.035 1.937 101.214 1.00 37.25 377 THR B O 1
ATOM 4724 N N . LYS B 1 165 ? 22.126 1.669 100.414 1.00 37.82 378 LYS B N 1
ATOM 4725 C CA . LYS B 1 165 ? 22.546 0.791 101.480 1.00 38.96 378 LYS B CA 1
ATOM 4726 C C . LYS B 1 165 ? 23.787 1.406 102.138 1.00 39.49 378 LYS B C 1
ATOM 4727 O O . LYS B 1 165 ? 23.817 2.610 102.463 1.00 39.87 378 LYS B O 1
ATOM 4733 N N . ASN B 1 166 ? 24.813 0.588 102.310 1.00 39.55 379 ASN B N 1
ATOM 4734 C CA . ASN B 1 166 ? 25.920 0.924 103.175 1.00 39.84 379 ASN B CA 1
ATOM 4735 C C . ASN B 1 166 ? 26.625 2.233 102.780 1.00 39.45 379 ASN B C 1
ATOM 4736 O O . ASN B 1 166 ? 26.477 3.259 103.467 1.00 39.44 379 ASN B O 1
ATOM 4741 N N . TYR B 1 167 ? 27.357 2.183 101.664 1.00 38.33 380 TYR B N 1
ATOM 4742 C CA . TYR B 1 167 ? 28.192 3.284 101.199 1.00 37.46 380 TYR B CA 1
ATOM 4743 C C . TYR B 1 167 ? 27.484 4.331 100.327 1.00 36.46 380 TYR B C 1
ATOM 4744 O O . TYR B 1 167 ? 28.132 5.240 99.805 1.00 36.80 380 TYR B O 1
ATOM 4753 N N . GLY B 1 168 ? 26.170 4.207 100.170 1.00 35.14 381 GLY B N 1
ATOM 4754 C CA . GLY B 1 168 ? 25.413 5.027 99.227 1.00 33.21 381 GLY B CA 1
ATOM 4755 C C . GLY B 1 168 ? 24.583 4.182 98.268 1.00 32.03 381 GLY B C 1
ATOM 4756 O O . GLY B 1 168 ? 24.085 3.115 98.639 1.00 31.71 381 GLY B O 1
ATOM 4765 N N . LYS B 1 170 ? 22.582 1.956 95.590 1.00 25.27 383 LYS B N 1
ATOM 4766 C CA . LYS B 1 170 ? 22.535 0.626 94.982 1.00 23.39 383 LYS B CA 1
ATOM 4767 C C . LYS B 1 170 ? 22.769 0.760 93.480 1.00 22.65 383 LYS B C 1
ATOM 4768 O O . LYS B 1 170 ? 22.355 1.748 92.881 1.00 22.79 383 LYS B O 1
ATOM 4774 N N . ASP B 1 171 ? 23.417 -0.233 92.872 1.00 21.35 384 ASP B N 1
ATOM 4775 C CA . ASP B 1 171 ? 23.785 -0.183 91.449 1.00 20.11 384 ASP B CA 1
ATOM 4776 C C . ASP B 1 171 ? 22.616 -0.047 90.433 1.00 20.00 384 ASP B C 1
ATOM 4777 O O . ASP B 1 171 ? 22.766 0.668 89.437 1.00 20.22 384 ASP B O 1
ATOM 4782 N N . LYS B 1 172 ? 21.467 -0.694 90.679 1.00 18.31 385 LYS B N 1
ATOM 4783 C CA . LYS B 1 172 ? 20.345 -0.642 89.710 1.00 17.97 385 LYS B CA 1
ATOM 4784 C C . LYS B 1 172 ? 19.783 0.777 89.441 1.00 17.37 385 LYS B C 1
ATOM 4785 O O . LYS B 1 172 ? 19.744 1.193 88.275 1.00 17.08 385 LYS B O 1
ATOM 4791 N N . PRO B 1 173 ? 19.326 1.504 90.503 1.00 16.63 386 PRO B N 1
ATOM 4792 C CA . PRO B 1 173 ? 18.884 2.887 90.304 1.00 16.12 386 PRO B CA 1
ATOM 4793 C C . PRO B 1 173 ? 20.026 3.824 89.945 1.00 15.36 386 PRO B C 1
ATOM 4794 O O . PRO B 1 173 ? 19.811 4.801 89.238 1.00 15.70 386 PRO B O 1
ATOM 4798 N N . PHE B 1 174 ? 21.225 3.517 90.416 1.00 14.76 387 PHE B N 1
ATOM 4799 C CA . PHE B 1 174 ? 22.415 4.282 90.059 1.00 14.08 387 PHE B CA 1
ATOM 4800 C C . PHE B 1 174 ? 22.654 4.285 88.564 1.00 14.37 387 PHE B C 1
ATOM 4801 O O . PHE B 1 174 ? 22.885 5.333 87.993 1.00 14.28 387 PHE B O 1
ATOM 4809 N N . PHE B 1 175 ? 22.604 3.114 87.938 1.00 15.19 388 PHE B N 1
ATOM 4810 C CA . PHE B 1 175 ? 22.697 3.028 86.483 1.00 16.14 388 PHE B CA 1
ATOM 4811 C C . PHE B 1 175 ? 21.524 3.685 85.747 1.00 16.92 388 PHE B C 1
ATOM 4812 O O . PHE B 1 175 ? 21.738 4.431 84.787 1.00 17.80 388 PHE B O 1
ATOM 4820 N N . LYS B 1 176 ? 20.293 3.421 86.195 1.00 17.80 389 LYS B N 1
ATOM 4821 C CA . LYS B 1 176 ? 19.095 3.984 85.568 1.00 17.82 389 LYS B CA 1
ATOM 4822 C C . LYS B 1 176 ? 19.163 5.508 85.588 1.00 18.19 389 LYS B C 1
ATOM 4823 O O . LYS B 1 176 ? 18.915 6.159 84.581 1.00 18.38 389 LYS B O 1
ATOM 4829 N N . GLU B 1 177 ? 19.516 6.065 86.742 1.00 18.51 390 GLU B N 1
ATOM 4830 C CA . GLU B 1 177 ? 19.559 7.513 86.929 1.00 18.72 390 GLU B CA 1
ATOM 4831 C C . GLU B 1 177 ? 20.745 8.183 86.234 1.00 18.83 390 GLU B C 1
ATOM 4832 O O . GLU B 1 177 ? 20.706 9.381 85.968 1.00 18.87 390 GLU B O 1
ATOM 4838 N N . SER B 1 178 ? 21.799 7.415 85.962 1.00 18.81 391 SER B N 1
ATOM 4839 C CA . SER B 1 178 ? 22.978 7.927 85.273 1.00 18.87 391 SER B CA 1
ATOM 4840 C C . SER B 1 178 ? 22.722 8.203 83.784 1.00 19.18 391 SER B C 1
ATOM 4841 O O . SER B 1 178 ? 23.378 9.065 83.180 1.00 19.02 391 SER B O 1
ATOM 4852 N N . PRO B 1 180 ? 20.341 9.756 81.760 1.00 19.50 393 PRO B N 1
ATOM 4853 C CA . PRO B 1 180 ? 20.187 11.091 81.158 1.00 19.46 393 PRO B CA 1
ATOM 4854 C C . PRO B 1 180 ? 21.441 11.961 81.314 1.00 19.33 393 PRO B C 1
ATOM 4855 O O . PRO B 1 180 ? 21.770 12.737 80.412 1.00 19.31 393 PRO B O 1
ATOM 4859 N N . LEU B 1 181 ? 22.141 11.818 82.433 1.00 18.90 394 LEU B N 1
ATOM 4860 C CA . LEU B 1 181 ? 23.400 12.522 82.615 1.00 18.87 394 LEU B CA 1
ATOM 4861 C C . LEU B 1 181 ? 24.421 12.068 81.568 1.00 18.91 394 LEU B C 1
ATOM 4862 O O . LEU B 1 181 ? 25.128 12.893 80.994 1.00 19.04 394 LEU B O 1
ATOM 4867 N N . LEU B 1 182 ? 24.466 10.766 81.299 1.00 18.68 395 LEU B N 1
ATOM 4868 C CA . LEU B 1 182 ? 25.355 10.233 80.274 1.00 18.71 395 LEU B CA 1
ATOM 4869 C C . LEU B 1 182 ? 24.977 10.675 78.854 1.00 18.72 395 LEU B C 1
ATOM 4870 O O . LEU B 1 182 ? 25.838 11.105 78.089 1.00 18.75 395 LEU B O 1
ATOM 4875 N N . GLU B 1 183 ? 23.697 10.566 78.504 1.00 18.99 396 GLU B N 1
ATOM 4876 C CA . GLU B 1 183 ? 23.219 10.992 77.190 1.00 19.11 396 GLU B CA 1
ATOM 4877 C C . GLU B 1 183 ? 23.481 12.467 76.910 1.00 19.19 396 GLU B C 1
ATOM 4878 O O . GLU B 1 183 ? 23.548 12.870 75.749 1.00 19.22 396 GLU B O 1
ATOM 4884 N N . SER B 1 184 ? 23.603 13.264 77.969 1.00 19.18 397 SER B N 1
ATOM 4885 C CA . SER B 1 184 ? 23.747 14.719 77.842 1.00 19.37 397 SER B CA 1
ATOM 4886 C C . SER B 1 184 ? 25.218 15.174 77.785 1.00 19.25 397 SER B C 1
ATOM 4887 O O . SER B 1 184 ? 25.513 16.373 77.833 1.00 19.43 397 SER B O 1
ATOM 4890 N N . LEU B 1 185 ? 26.132 14.218 77.679 1.00 18.96 398 LEU B N 1
ATOM 4891 C CA . LEU B 1 185 ? 27.544 14.526 77.503 1.00 18.68 398 LEU B CA 1
ATOM 4892 C C . LEU B 1 185 ? 27.903 14.710 76.028 1.00 18.62 398 LEU B C 1
ATOM 4893 O O . LEU B 1 185 ? 27.516 13.892 75.193 1.00 18.68 398 LEU B O 1
ATOM 4898 N N . PRO B 1 186 ? 28.641 15.791 75.703 1.00 18.58 399 PRO B N 1
ATOM 4899 C CA . PRO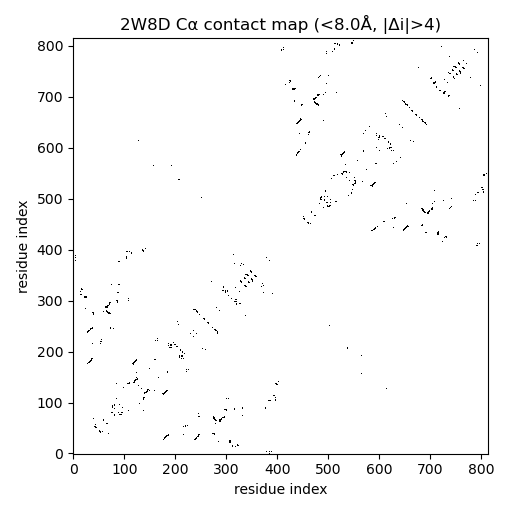 B 1 186 ? 29.164 16.055 74.353 1.00 18.47 399 PRO B CA 1
ATOM 4900 C C . PRO B 1 186 ? 30.192 15.015 73.858 1.00 18.55 399 PRO B C 1
ATOM 4901 O O . PRO B 1 186 ? 31.326 14.962 74.360 1.00 18.80 399 PRO B O 1
ATOM 4905 N N . GLN B 1 187 ? 29.791 14.210 72.873 1.00 18.35 400 GLN B N 1
ATOM 4906 C CA . GLN B 1 187 ? 30.628 13.134 72.313 1.00 18.29 400 GLN B CA 1
ATOM 4907 C C . GLN B 1 187 ? 31.754 13.677 71.426 1.00 17.87 400 GLN B C 1
ATOM 4908 O O . GLN B 1 187 ? 31.514 14.602 70.656 1.00 18.17 400 GLN B O 1
ATOM 4914 N N . PRO B 1 188 ? 32.961 13.072 71.474 1.00 17.40 401 PRO B N 1
ATOM 4915 C CA . PRO B 1 188 ? 33.331 11.834 72.174 1.00 17.34 401 PRO B CA 1
ATOM 4916 C C . PRO B 1 188 ? 33.632 12.040 73.667 1.00 17.34 401 PRO B C 1
ATOM 4917 O O . PRO B 1 188 ? 34.177 13.071 74.060 1.00 17.74 401 PRO B O 1
ATOM 4921 N N . PHE B 1 189 ? 33.273 11.070 74.495 1.00 17.17 402 PHE B N 1
ATOM 4922 C CA . PHE B 1 189 ? 33.547 11.199 75.907 1.00 16.97 402 PHE B CA 1
ATOM 4923 C C . PHE B 1 189 ? 34.333 10.028 76.443 1.00 17.16 402 PHE B C 1
ATOM 4924 O O . PHE B 1 189 ? 34.503 9.023 75.753 1.00 17.08 402 PHE B O 1
ATOM 4932 N N . TYR B 1 190 ? 34.793 10.185 77.685 1.00 17.42 403 TYR B N 1
ATOM 4933 C CA . TYR B 1 190 ? 35.539 9.193 78.455 1.00 17.66 403 TYR B CA 1
ATOM 4934 C C . TYR B 1 190 ? 34.965 9.226 79.863 1.00 17.80 403 TYR B C 1
ATOM 4935 O O . TYR B 1 190 ? 35.130 10.218 80.598 1.00 17.94 403 TYR B O 1
ATOM 4944 N N . THR B 1 191 ? 34.292 8.144 80.235 1.00 17.32 404 THR B N 1
ATOM 4945 C CA . THR B 1 191 ? 33.532 8.096 81.482 1.00 16.95 404 THR B CA 1
ATOM 4946 C C . THR B 1 191 ? 33.954 6.895 82.334 1.00 17.00 404 THR B C 1
ATOM 4947 O O . THR B 1 191 ? 34.466 5.897 81.827 1.00 16.63 404 THR B O 1
ATOM 4951 N N . LYS B 1 192 ? 33.734 7.007 83.634 1.00 17.24 405 LYS B N 1
ATOM 4952 C CA . LYS B 1 192 ? 33.918 5.887 84.543 1.00 17.76 405 LYS B CA 1
ATOM 4953 C C . LYS B 1 192 ? 32.738 5.785 85.509 1.00 17.67 405 LYS B C 1
ATOM 4954 O O . LYS B 1 192 ? 32.224 6.796 86.019 1.00 17.91 405 LYS B O 1
ATOM 4960 N N . PHE B 1 193 ? 32.267 4.560 85.699 1.00 17.33 406 PHE B N 1
ATOM 4961 C CA . PHE B 1 193 ? 31.102 4.319 86.524 1.00 17.12 406 PHE B CA 1
ATOM 4962 C C . PHE B 1 193 ? 31.607 3.410 87.604 1.00 16.86 406 PHE B C 1
ATOM 4963 O O . PHE B 1 193 ? 31.927 2.265 87.319 1.00 17.80 406 PHE B O 1
ATOM 4971 N N . ILE B 1 194 ? 31.717 3.928 88.828 1.00 16.87 407 ILE B N 1
ATOM 4972 C CA . ILE B 1 194 ? 32.261 3.202 89.960 1.00 15.44 407 ILE B CA 1
ATOM 4973 C C . ILE B 1 194 ? 31.129 2.592 90.793 1.00 15.69 407 ILE B C 1
ATOM 4974 O O . ILE B 1 194 ? 30.453 3.291 91.538 1.00 15.77 407 ILE B O 1
ATOM 4979 N N . THR B 1 195 ? 30.943 1.277 90.676 1.00 15.84 408 THR B N 1
ATOM 4980 C CA . THR B 1 195 ? 29.852 0.557 91.350 1.00 15.53 408 THR B CA 1
ATOM 4981 C C . THR B 1 195 ? 30.119 0.441 92.854 1.00 15.97 408 THR B C 1
ATOM 4982 O O . THR B 1 195 ? 31.268 0.528 93.291 1.00 15.62 408 THR B O 1
ATOM 4986 N N . LEU B 1 196 ? 29.045 0.255 93.626 1.00 16.41 409 LEU B N 1
ATOM 4987 C CA . LEU B 1 196 ? 29.067 0.278 95.084 1.00 17.21 409 LEU B CA 1
ATOM 4988 C C . LEU B 1 196 ? 28.507 -0.982 95.769 1.00 17.47 409 LEU B C 1
ATOM 4989 O O . LEU B 1 196 ? 28.948 -1.358 96.856 1.00 17.77 409 LEU B O 1
ATOM 4994 N N . SER B 1 197 ? 27.535 -1.623 95.139 1.00 17.65 410 SER B N 1
ATOM 4995 C CA . SER B 1 197 ? 26.715 -2.628 95.822 1.00 17.92 410 SER B CA 1
ATOM 4996 C C . SER B 1 197 ? 27.408 -3.896 96.286 1.00 18.41 410 SER B C 1
ATOM 4997 O O . SER B 1 197 ? 27.024 -4.431 97.321 1.00 18.41 410 SER B O 1
ATOM 5000 N N . ASN B 1 198 ? 28.401 -4.381 95.537 1.00 18.87 411 ASN B N 1
ATOM 5001 C CA . ASN B 1 198 ? 29.129 -5.583 95.928 1.00 19.50 411 ASN B CA 1
ATOM 5002 C C . ASN B 1 198 ? 30.299 -5.320 96.910 1.00 20.75 411 ASN B C 1
ATOM 5003 O O . ASN B 1 198 ? 31.426 -5.766 96.698 1.00 20.80 411 ASN B O 1
ATOM 5008 N N . HIS B 1 199 ? 30.011 -4.614 98.001 1.00 22.15 412 HIS B N 1
ATOM 5009 C CA . HIS B 1 199 ? 31.002 -4.299 99.032 1.00 23.12 412 HIS B CA 1
ATOM 5010 C C . HIS B 1 199 ? 30.893 -5.232 100.220 1.00 22.48 412 HIS B C 1
ATOM 5011 O O . HIS B 1 199 ? 29.802 -5.540 100.645 1.00 22.90 412 HIS B O 1
ATOM 5018 N N . PHE B 1 200 ? 32.024 -5.675 100.755 1.00 22.39 413 PHE B N 1
ATOM 5019 C CA . PHE B 1 200 ? 32.070 -6.401 102.036 1.00 22.49 413 PHE B CA 1
ATOM 5020 C C . PHE B 1 200 ? 31.162 -5.755 103.123 1.00 21.96 413 PHE B C 1
ATOM 5021 O O . PHE B 1 200 ? 31.093 -4.532 103.192 1.00 21.46 413 PHE B O 1
ATOM 5029 N N . PRO B 1 201 ? 30.431 -6.566 103.943 1.00 21.82 414 PRO B N 1
ATOM 5030 C CA . PRO B 1 201 ? 30.330 -8.026 103.970 1.00 21.99 414 PRO B CA 1
ATOM 5031 C C . PRO B 1 201 ? 29.264 -8.570 103.030 1.00 22.47 414 PRO B C 1
ATOM 5032 O O . PRO B 1 201 ? 28.860 -9.704 103.168 1.00 21.75 414 PRO B O 1
ATOM 5036 N N . PHE B 1 202 ? 28.847 -7.761 102.063 1.00 23.85 415 PHE B N 1
ATOM 5037 C CA . PHE B 1 202 ? 28.009 -8.220 100.952 1.00 25.66 415 PHE B CA 1
ATOM 5038 C C . PHE B 1 202 ? 26.531 -8.376 101.350 1.00 27.90 415 PHE B C 1
ATOM 5039 O O . PHE B 1 202 ? 26.199 -9.194 102.198 1.00 28.37 415 PHE B O 1
ATOM 5047 N N . GLY B 1 203 ? 25.666 -7.542 100.752 1.00 30.62 416 GLY B N 1
ATOM 5048 C CA . GLY B 1 203 ? 24.198 -7.605 100.902 1.00 32.56 416 GLY B CA 1
ATOM 5049 C C . GLY B 1 203 ? 23.706 -8.831 100.160 1.00 34.68 416 GLY B C 1
ATOM 5050 O O . GLY B 1 203 ? 24.483 -9.776 99.989 1.00 35.31 416 GLY B O 1
ATOM 5059 N N . ASP B 1 205 ? 19.396 -6.979 100.320 1.00 38.35 418 ASP B N 1
ATOM 5060 C CA . ASP B 1 205 ? 18.154 -6.998 101.089 1.00 38.37 418 ASP B CA 1
ATOM 5061 C C . ASP B 1 205 ? 17.118 -7.771 100.285 1.00 38.05 418 ASP B C 1
ATOM 5062 O O . ASP B 1 205 ? 17.325 -8.066 99.107 1.00 38.01 418 ASP B O 1
ATOM 5067 N N . GLU B 1 206 ? 16.009 -8.108 100.930 1.00 38.07 419 GLU B N 1
ATOM 5068 C CA . GLU B 1 206 ? 14.894 -8.776 100.263 1.00 37.91 419 GLU B CA 1
ATOM 5069 C C . GLU B 1 206 ? 14.220 -7.852 99.250 1.00 37.43 419 GLU B C 1
ATOM 5070 O O . GLU B 1 206 ? 14.126 -6.640 99.474 1.00 37.29 419 GLU B O 1
ATOM 5076 N N . GLY B 1 207 ? 13.753 -8.430 98.145 1.00 36.87 420 GLY B N 1
ATOM 5077 C CA . GLY B 1 207 ? 13.154 -7.654 97.062 1.00 36.17 420 GLY B CA 1
ATOM 5078 C C . GLY B 1 207 ? 14.175 -7.140 96.058 1.00 35.97 420 GLY B C 1
ATOM 5079 O O . GLY B 1 207 ? 13.833 -6.907 94.893 1.00 35.82 420 GLY B O 1
ATOM 5080 N N . ASP B 1 208 ? 15.422 -6.951 96.512 1.00 35.47 421 ASP B N 1
ATOM 5081 C CA . ASP B 1 208 ? 16.542 -6.581 95.647 1.00 35.02 421 ASP B CA 1
ATOM 5082 C C . ASP B 1 208 ? 16.882 -7.730 94.729 1.00 34.72 421 ASP B C 1
ATOM 5083 O O . ASP B 1 208 ? 16.910 -7.580 93.505 1.00 34.53 421 ASP B O 1
ATOM 5088 N N . THR B 1 209 ? 17.149 -8.874 95.353 1.00 34.36 422 THR B N 1
ATOM 5089 C CA . THR B 1 209 ? 17.539 -10.089 94.661 1.00 34.00 422 THR B CA 1
ATOM 5090 C C . THR B 1 209 ? 16.795 -11.277 95.238 1.00 33.25 422 THR B C 1
ATOM 5091 O O . THR B 1 209 ? 16.337 -11.243 96.382 1.00 33.30 422 THR B O 1
ATOM 5095 N N . ASP B 1 210 ? 16.681 -12.328 94.437 1.00 32.42 423 ASP B N 1
ATOM 5096 C CA . ASP B 1 210 ? 16.078 -13.577 94.892 1.00 31.44 423 ASP B CA 1
ATOM 5097 C C . ASP B 1 210 ? 17.018 -14.769 94.750 1.00 30.45 423 ASP B C 1
ATOM 5098 O O . ASP B 1 210 ? 16.695 -15.877 95.185 1.00 30.60 423 ASP B O 1
ATOM 5103 N N . PHE B 1 211 ? 18.178 -14.531 94.143 1.00 28.83 424 PHE B N 1
ATOM 5104 C CA . PHE B 1 211 ? 19.209 -15.545 93.999 1.00 27.45 424 PHE B CA 1
ATOM 5105 C C . PHE B 1 211 ? 19.574 -16.159 95.349 1.00 26.96 424 PHE B C 1
ATOM 5106 O O . PHE B 1 211 ? 19.654 -15.442 96.347 1.00 27.02 424 PHE B O 1
ATOM 5114 N N . PRO B 1 212 ? 19.795 -17.487 95.383 1.00 26.46 425 PRO B N 1
ATOM 5115 C CA . PRO B 1 212 ? 20.135 -18.188 96.618 1.00 26.09 425 PRO B CA 1
ATOM 5116 C C . PRO B 1 212 ? 21.470 -17.757 97.209 1.00 26.14 425 PRO B C 1
ATOM 5117 O O . PRO B 1 212 ? 22.351 -17.260 96.503 1.00 26.10 425 PRO B O 1
ATOM 5121 N N . ALA B 1 213 ? 21.606 -17.940 98.512 1.00 25.81 426 ALA B N 1
ATOM 5122 C CA . ALA B 1 213 ? 22.873 -17.734 99.169 1.00 25.05 426 ALA B CA 1
ATOM 5123 C C . ALA B 1 213 ? 23.636 -19.055 99.091 1.00 24.54 426 ALA B C 1
ATOM 5124 O O . ALA B 1 213 ? 23.027 -20.132 98.983 1.00 23.71 426 ALA B O 1
ATOM 5126 N N . GLY B 1 214 ? 24.970 -18.962 99.113 1.00 24.03 427 GLY B N 1
ATOM 5127 C CA . GLY B 1 214 ? 25.819 -20.155 99.162 1.00 22.95 427 GLY B CA 1
ATOM 5128 C C . GLY B 1 214 ? 25.663 -20.821 100.517 1.00 22.24 427 GLY B C 1
ATOM 5129 O O . GLY B 1 214 ? 25.120 -20.233 101.453 1.00 22.11 427 GLY B O 1
ATOM 5130 N N . ASP B 1 215 ? 26.133 -22.048 100.634 1.00 21.39 428 ASP B N 1
ATOM 5131 C CA . ASP B 1 215 ? 26.083 -22.717 101.907 1.00 20.81 428 ASP B CA 1
ATOM 5132 C C . ASP B 1 215 ? 27.480 -23.223 102.196 1.00 20.22 428 ASP B C 1
ATOM 5133 O O . ASP B 1 215 ? 27.785 -24.423 102.049 1.00 19.74 428 ASP B O 1
ATOM 5138 N N . PHE B 1 216 ? 28.333 -22.295 102.623 1.00 19.18 429 PHE B N 1
ATOM 5139 C CA . PHE B 1 216 ? 29.736 -22.618 102.784 1.00 18.79 429 PHE B CA 1
ATOM 5140 C C . PHE B 1 216 ? 30.291 -22.499 104.193 1.00 18.91 429 PHE B C 1
ATOM 5141 O O . PHE B 1 216 ? 31.483 -22.725 104.387 1.00 19.25 429 PHE B O 1
ATOM 5149 N N . GLY B 1 217 ? 29.430 -22.169 105.167 1.00 18.82 430 GLY B N 1
ATOM 5150 C CA . GLY B 1 217 ? 29.813 -22.095 106.586 1.00 18.48 430 GLY B CA 1
ATOM 5151 C C . GLY B 1 217 ? 30.424 -20.760 106.999 1.00 18.96 430 GLY B C 1
ATOM 5152 O O . GLY B 1 217 ? 31.032 -20.644 108.070 1.00 19.00 430 GLY B O 1
ATOM 5153 N N . ASP B 1 218 ? 30.244 -19.747 106.157 1.00 18.72 431 ASP B N 1
ATOM 5154 C CA . ASP B 1 218 ? 30.788 -18.413 106.374 1.00 18.96 431 ASP B CA 1
ATOM 5155 C C . ASP B 1 218 ? 29.812 -17.475 105.701 1.00 18.63 431 ASP B C 1
ATOM 5156 O O . ASP B 1 218 ? 29.663 -17.510 104.481 1.00 19.04 431 ASP B O 1
ATOM 5161 N N . SER B 1 219 ? 29.134 -16.648 106.483 1.00 18.39 432 SER B N 1
ATOM 5162 C CA . SER B 1 219 ? 28.090 -15.774 105.940 1.00 18.40 432 SER B CA 1
ATOM 5163 C C . SER B 1 219 ? 28.625 -14.724 104.940 1.00 17.97 432 SER B C 1
ATOM 5164 O O . SER B 1 219 ? 27.876 -14.261 104.088 1.00 18.23 432 SER B O 1
ATOM 5167 N N . VAL B 1 220 ? 29.902 -14.352 105.041 1.00 17.38 433 VAL B N 1
ATOM 5168 C CA . VAL B 1 220 ? 30.501 -13.413 104.093 1.00 16.92 433 VAL B CA 1
ATOM 5169 C C . VAL B 1 220 ? 30.661 -14.047 102.713 1.00 17.38 433 VAL B C 1
ATOM 5170 O O . VAL B 1 220 ? 30.322 -13.436 101.690 1.00 17.45 433 VAL B O 1
ATOM 5174 N N . VAL B 1 221 ? 31.190 -15.266 102.688 1.00 17.21 434 VAL B N 1
ATOM 5175 C CA . VAL B 1 221 ? 31.299 -16.043 101.466 1.00 17.22 434 VAL B CA 1
ATOM 5176 C C . VAL B 1 221 ? 29.886 -16.356 100.922 1.00 17.62 434 VAL B C 1
ATOM 5177 O O . VAL B 1 221 ? 29.598 -16.117 99.745 1.00 16.79 434 VAL B O 1
ATOM 5181 N N . ASP B 1 222 ? 29.022 -16.874 101.794 1.00 17.90 435 ASP B N 1
ATOM 5182 C CA . ASP B 1 222 ? 27.622 -17.141 101.468 1.00 18.55 435 ASP B CA 1
ATOM 5183 C C . ASP B 1 222 ? 26.958 -15.989 100.727 1.00 18.68 435 ASP B C 1
ATOM 5184 O O . ASP B 1 222 ? 26.292 -16.201 99.722 1.00 19.31 435 ASP B O 1
ATOM 5189 N N . ASN B 1 223 ? 27.170 -14.776 101.216 1.00 18.56 436 ASN B N 1
ATOM 5190 C CA . ASN B 1 223 ? 26.446 -13.613 100.745 1.00 18.79 436 ASN B CA 1
ATOM 5191 C C . ASN B 1 223 ? 27.053 -12.965 99.507 1.00 18.57 436 ASN B C 1
ATOM 5192 O O . ASN B 1 223 ? 26.332 -12.342 98.713 1.00 18.21 436 ASN B O 1
ATOM 5197 N N . TYR B 1 224 ? 28.375 -13.112 99.357 1.00 17.86 437 TYR B N 1
ATOM 5198 C CA . TYR B 1 224 ? 29.093 -12.677 98.164 1.00 17.12 437 TYR B CA 1
ATOM 5199 C C . TYR B 1 224 ? 28.357 -13.078 96.891 1.00 16.75 437 TYR B C 1
ATOM 5200 O O . TYR B 1 224 ? 28.340 -12.320 95.936 1.00 16.72 437 TYR B O 1
ATOM 5209 N N . PHE B 1 225 ? 27.735 -14.259 96.907 1.00 16.70 438 PHE B N 1
ATOM 5210 C CA . PHE B 1 225 ? 27.037 -14.810 95.735 1.00 16.88 438 PHE B CA 1
ATOM 5211 C C . PHE B 1 225 ? 25.774 -14.050 95.362 1.00 16.83 438 PHE B C 1
ATOM 5212 O O . PHE B 1 225 ? 25.557 -13.799 94.185 1.00 17.19 438 PHE B O 1
ATOM 5220 N N . GLN B 1 226 ? 24.974 -13.662 96.357 1.00 17.21 439 GLN B N 1
ATOM 5221 C CA . GLN B 1 226 ? 23.795 -12.801 96.156 1.00 17.69 439 GLN B CA 1
ATOM 5222 C C . GLN B 1 226 ? 24.082 -11.388 95.638 1.00 17.69 439 GLN B C 1
ATOM 5223 O O . GLN B 1 226 ? 23.303 -10.861 94.855 1.00 17.90 439 GLN B O 1
ATOM 5229 N N . SER B 1 227 ? 25.158 -10.748 96.089 1.00 18.21 440 SER B N 1
ATOM 5230 C CA . SER B 1 227 ? 25.459 -9.411 95.567 1.00 18.38 440 SER B CA 1
ATOM 5231 C C . SER B 1 227 ? 26.255 -9.405 94.264 1.00 18.12 440 SER B C 1
ATOM 5232 O O . SER B 1 227 ? 26.160 -8.448 93.493 1.00 18.41 440 SER B O 1
ATOM 5235 N N . ALA B 1 228 ? 27.013 -10.465 93.995 1.00 17.38 441 ALA B N 1
ATOM 5236 C CA . ALA B 1 228 ? 27.631 -10.592 92.680 1.00 16.48 441 ALA B CA 1
ATOM 5237 C C . ALA B 1 228 ? 26.518 -10.824 91.627 1.00 17.03 441 ALA B C 1
ATOM 5238 O O . ALA B 1 228 ? 26.557 -10.250 90.528 1.00 17.32 441 ALA B O 1
ATOM 5240 N N . HIS B 1 229 ? 25.519 -11.637 91.976 1.00 16.27 442 HIS B N 1
ATOM 5241 C CA . HIS B 1 229 ? 24.338 -11.815 91.117 1.00 16.70 442 HIS B CA 1
ATOM 5242 C C . HIS B 1 229 ? 23.540 -10.534 91.006 1.00 16.27 442 HIS B C 1
ATOM 5243 O O . HIS B 1 229 ? 22.980 -10.263 89.959 1.00 17.17 442 HIS B O 1
ATOM 5250 N N . TYR B 1 230 ? 23.476 -9.747 92.074 1.00 15.70 443 TYR B N 1
ATOM 5251 C CA . TYR B 1 230 ? 22.823 -8.468 91.953 1.00 15.07 443 TYR B CA 1
ATOM 5252 C C . TYR B 1 230 ? 23.628 -7.549 91.027 1.00 15.35 443 TYR B C 1
ATOM 5253 O O . TYR B 1 230 ? 23.037 -6.899 90.166 1.00 15.39 443 TYR B O 1
ATOM 5262 N N . LEU B 1 231 ? 24.957 -7.508 91.179 1.00 15.05 444 LEU B N 1
ATOM 5263 C CA . LEU B 1 231 ? 25.810 -6.682 90.299 1.00 15.54 444 LEU B CA 1
ATOM 5264 C C . LEU B 1 231 ? 25.674 -7.072 88.820 1.00 16.21 444 LEU B C 1
ATOM 5265 O O . LEU B 1 231 ? 25.625 -6.206 87.948 1.00 16.68 444 LEU B O 1
ATOM 5270 N N . ASP B 1 232 ? 25.580 -8.370 88.546 1.00 17.07 445 ASP B N 1
ATOM 5271 C CA . ASP B 1 232 ? 25.500 -8.857 87.175 1.00 17.64 445 ASP B CA 1
ATOM 5272 C C . ASP B 1 232 ? 24.249 -8.388 86.445 1.00 17.91 445 ASP B C 1
ATOM 5273 O O . ASP B 1 232 ? 24.305 -8.056 85.252 1.00 17.99 445 ASP B O 1
ATOM 5278 N N . GLN B 1 233 ? 23.122 -8.372 87.157 1.00 18.16 446 GLN B N 1
ATOM 5279 C CA . GLN B 1 233 ? 21.851 -7.865 86.619 1.00 18.06 446 GLN B CA 1
ATOM 5280 C C . GLN B 1 233 ? 21.937 -6.375 86.298 1.00 18.01 446 GLN B C 1
ATOM 5281 O O . GLN B 1 233 ? 21.397 -5.909 85.303 1.00 17.77 446 GLN B O 1
ATOM 5287 N N . SER B 1 234 ? 22.639 -5.637 87.146 1.00 18.27 447 SER B N 1
ATOM 5288 C CA . SER B 1 234 ? 22.811 -4.206 86.980 1.00 18.64 447 SER B CA 1
ATOM 5289 C C . SER B 1 234 ? 23.558 -3.851 85.696 1.00 18.25 447 SER B C 1
ATOM 5290 O O . SER B 1 234 ? 23.206 -2.886 85.041 1.00 18.07 447 SER B O 1
ATOM 5293 N N . ILE B 1 235 ? 24.599 -4.614 85.358 1.00 18.10 448 ILE B N 1
ATOM 5294 C CA . ILE B 1 235 ? 25.319 -4.449 84.084 1.00 18.12 448 ILE B CA 1
ATOM 5295 C C . ILE B 1 235 ? 24.429 -4.788 82.872 1.00 18.30 448 ILE B C 1
ATOM 5296 O O . ILE B 1 235 ? 24.431 -4.049 81.877 1.00 18.23 448 ILE B O 1
ATOM 5301 N N . GLU B 1 236 ? 23.670 -5.888 82.973 1.00 18.03 449 GLU B N 1
ATOM 5302 C CA . GLU B 1 236 ? 22.681 -6.269 81.965 1.00 17.86 449 GLU B CA 1
ATOM 5303 C C . GLU B 1 236 ? 21.778 -5.094 81.703 1.00 17.81 449 GLU B C 1
ATOM 5304 O O . GLU B 1 236 ? 21.518 -4.758 80.548 1.00 18.64 449 GLU B O 1
ATOM 5310 N N . GLN B 1 237 ? 21.294 -4.472 82.775 1.00 17.34 450 GLN B N 1
ATOM 5311 C CA . GLN B 1 237 ? 20.441 -3.294 82.657 1.00 17.07 450 GLN B CA 1
ATOM 5312 C C . GLN B 1 237 ? 21.171 -2.166 81.927 1.00 16.75 450 GLN B C 1
ATOM 5313 O O . GLN B 1 237 ? 20.665 -1.615 80.946 1.00 17.27 450 GLN B O 1
ATOM 5319 N N . PHE B 1 238 ? 22.370 -1.851 82.402 1.00 16.25 451 PHE B N 1
ATOM 5320 C CA . PHE B 1 238 ? 23.218 -0.822 81.806 1.00 15.58 451 PHE B CA 1
ATOM 5321 C C . PHE B 1 238 ? 23.361 -1.025 80.295 1.00 15.22 451 PHE B C 1
ATOM 5322 O O . PHE B 1 238 ? 23.145 -0.095 79.528 1.00 15.31 451 PHE B O 1
ATOM 5330 N N . PHE B 1 239 ? 23.682 -2.248 79.878 1.00 14.83 452 PHE B N 1
ATOM 5331 C CA . PHE B 1 239 ? 23.900 -2.554 78.467 1.00 14.55 452 PHE B CA 1
ATOM 5332 C C . PHE B 1 239 ? 22.619 -2.372 77.662 1.00 14.77 452 PHE B C 1
ATOM 5333 O O . PHE B 1 239 ? 22.612 -1.645 76.670 1.00 14.62 452 PHE B O 1
ATOM 5341 N N . ASN B 1 240 ? 21.536 -3.004 78.113 1.00 14.68 453 ASN B N 1
ATOM 5342 C CA . ASN B 1 240 ? 20.233 -2.792 77.522 1.00 15.17 453 ASN B CA 1
ATOM 5343 C C . ASN B 1 240 ? 19.937 -1.305 77.321 1.00 15.30 453 ASN B C 1
ATOM 5344 O O . ASN B 1 240 ? 19.327 -0.924 76.335 1.00 15.28 453 ASN B O 1
ATOM 5349 N N . ASP B 1 241 ? 20.420 -0.464 78.226 1.00 15.67 454 ASP B N 1
ATOM 5350 C CA . ASP B 1 241 ? 20.218 0.975 78.083 1.00 15.66 454 ASP B CA 1
ATOM 5351 C C . ASP B 1 241 ? 21.202 1.633 77.117 1.00 15.43 454 ASP B C 1
ATOM 5352 O O . ASP B 1 241 ? 20.805 2.484 76.334 1.00 15.00 454 ASP B O 1
ATOM 5357 N N . LEU B 1 242 ? 22.473 1.242 77.163 1.00 15.17 455 LEU B N 1
ATOM 5358 C CA . LEU B 1 242 ? 23.445 1.771 76.206 1.00 15.46 455 LEU B CA 1
ATOM 5359 C C . LEU B 1 242 ? 23.054 1.433 74.762 1.00 16.10 455 LEU B C 1
ATOM 5360 O O . LEU B 1 242 ? 23.205 2.257 73.856 1.00 15.86 455 LEU B O 1
ATOM 5365 N N . LYS B 1 243 ? 22.537 0.220 74.572 1.00 16.60 456 LYS B N 1
ATOM 5366 C CA . LYS B 1 243 ? 22.068 -0.260 73.282 1.00 17.26 456 LYS B CA 1
ATOM 5367 C C . LYS B 1 243 ? 20.844 0.515 72.790 1.00 17.76 456 LYS B C 1
ATOM 5368 O O . LYS B 1 243 ? 20.689 0.745 71.593 1.00 17.39 456 LYS B O 1
ATOM 5374 N N . LYS B 1 244 ? 19.997 0.926 73.734 1.00 18.45 457 LYS B N 1
ATOM 5375 C CA . LYS B 1 244 ? 18.750 1.639 73.444 1.00 18.90 457 LYS B CA 1
ATOM 5376 C C . LYS B 1 244 ? 18.848 3.176 73.298 1.00 19.18 457 LYS B C 1
ATOM 5377 O O . LYS B 1 244 ? 17.852 3.809 72.936 1.00 18.96 457 LYS B O 1
ATOM 5383 N N . ASP B 1 245 ? 20.008 3.781 73.576 1.00 19.36 458 ASP B N 1
ATOM 5384 C CA . ASP B 1 245 ? 20.250 5.170 73.126 1.00 20.14 458 ASP B CA 1
ATOM 5385 C C . ASP B 1 245 ? 21.406 5.281 72.136 1.00 20.13 458 ASP B C 1
ATOM 5386 O O . ASP B 1 245 ? 22.044 6.341 72.000 1.00 19.95 458 ASP B O 1
ATOM 5391 N N . GLY B 1 246 ? 21.636 4.168 71.432 1.00 20.52 459 GLY B N 1
ATOM 5392 C CA . GLY B 1 246 ? 22.610 4.092 70.351 1.00 20.94 459 GLY B CA 1
ATOM 5393 C C . GLY B 1 246 ? 24.042 4.075 70.837 1.00 21.14 459 GLY B C 1
ATOM 5394 O O . GLY B 1 246 ? 24.957 3.772 70.070 1.00 21.34 459 GLY B O 1
ATOM 5395 N N . LEU B 1 247 ? 24.230 4.386 72.120 1.00 21.32 460 LEU B N 1
ATOM 5396 C CA . LEU B 1 247 ? 25.545 4.615 72.688 1.00 21.25 460 LEU B CA 1
ATOM 5397 C C . LEU B 1 247 ? 26.444 3.374 72.686 1.00 21.48 460 LEU B C 1
ATOM 5398 O O . LEU B 1 247 ? 27.665 3.491 72.593 1.00 22.03 460 LEU B O 1
ATOM 5403 N N . TYR B 1 248 ? 25.845 2.193 72.785 1.00 21.26 461 TYR B N 1
ATOM 5404 C CA . TYR B 1 248 ? 26.600 0.935 72.827 1.00 21.33 461 TYR B CA 1
ATOM 5405 C C . TYR B 1 248 ? 27.503 0.702 71.599 1.00 21.27 461 TYR B C 1
ATOM 5406 O O . TYR B 1 248 ? 28.699 0.416 71.749 1.00 20.90 461 TYR B O 1
ATOM 5415 N N . ASP B 1 249 ? 26.920 0.831 70.398 1.00 21.10 462 ASP B N 1
ATOM 5416 C CA . ASP B 1 249 ? 27.625 0.628 69.121 1.00 20.93 462 ASP B CA 1
ATOM 5417 C C . ASP B 1 249 ? 28.662 1.725 68.786 1.00 20.85 462 ASP B C 1
ATOM 5418 O O . ASP B 1 249 ? 29.424 1.592 67.829 1.00 20.94 462 ASP B O 1
ATOM 5423 N N . LYS B 1 250 ? 28.701 2.791 69.579 1.00 20.57 463 LYS B N 1
ATOM 5424 C CA . LYS B 1 250 ? 29.595 3.911 69.314 1.00 20.32 463 LYS B CA 1
ATOM 5425 C C . LYS B 1 250 ? 30.733 4.009 70.325 1.00 20.64 463 LYS B C 1
ATOM 5426 O O . LYS B 1 250 ? 31.579 4.900 70.204 1.00 21.16 463 LYS B O 1
ATOM 5432 N N . SER B 1 251 ? 30.752 3.108 71.315 1.00 20.21 464 SER B N 1
ATOM 5433 C CA . SER B 1 251 ? 31.710 3.182 72.441 1.00 19.93 464 SER B CA 1
ATOM 5434 C C . SER B 1 251 ? 32.573 1.929 72.635 1.00 19.22 464 SER B C 1
ATOM 5435 O O . SER B 1 251 ? 32.252 0.844 72.126 1.00 19.26 464 SER B O 1
ATOM 5438 N N . ILE B 1 252 ? 33.678 2.109 73.359 1.00 18.51 465 ILE B N 1
ATOM 5439 C CA . ILE B 1 252 ? 34.438 1.008 73.929 1.00 17.87 465 ILE B CA 1
ATOM 5440 C C . ILE B 1 252 ? 34.029 0.932 75.408 1.00 17.57 465 ILE B C 1
ATOM 5441 O O . ILE B 1 252 ? 34.363 1.837 76.175 1.00 17.70 465 ILE B O 1
ATOM 5446 N N . ILE B 1 253 ? 33.306 -0.126 75.795 1.00 17.05 466 ILE B N 1
ATOM 5447 C CA . ILE B 1 253 ? 33.036 -0.455 77.217 1.00 16.44 466 ILE B CA 1
ATOM 5448 C C . ILE B 1 253 ? 34.125 -1.335 77.817 1.00 16.24 466 ILE B C 1
ATOM 5449 O O . ILE B 1 253 ? 34.314 -2.451 77.372 1.00 16.30 466 ILE B O 1
ATOM 5454 N N . VAL B 1 254 ? 34.808 -0.843 78.850 1.00 16.65 467 VAL B N 1
ATOM 5455 C CA . VAL B 1 254 ? 35.851 -1.590 79.554 1.00 16.37 467 VAL B CA 1
ATOM 5456 C C . VAL B 1 254 ? 35.419 -1.862 81.007 1.00 16.76 467 VAL B C 1
ATOM 5457 O O . VAL B 1 254 ? 35.197 -0.936 81.791 1.00 16.32 467 VAL B O 1
ATOM 5469 N N . TYR B 1 256 ? 36.178 -3.903 84.745 1.00 16.95 469 TYR B N 1
ATOM 5470 C CA . TYR B 1 256 ? 37.176 -4.579 85.566 1.00 16.62 469 TYR B CA 1
ATOM 5471 C C . TYR B 1 256 ? 36.719 -4.719 87.000 1.00 16.97 469 TYR B C 1
ATOM 5472 O O . TYR B 1 256 ? 36.093 -3.797 87.565 1.00 17.07 469 TYR B O 1
ATOM 5481 N N . GLY B 1 257 ? 37.041 -5.868 87.592 1.00 16.88 470 GLY B N 1
ATOM 5482 C CA . GLY B 1 257 ? 36.979 -6.036 89.031 1.00 17.63 470 GLY B CA 1
ATOM 5483 C C . GLY B 1 257 ? 38.084 -5.193 89.662 1.00 17.85 470 GLY B C 1
ATOM 5484 O O . GLY B 1 257 ? 39.199 -5.195 89.172 1.00 17.48 470 GLY B O 1
ATOM 5485 N N . ASP B 1 258 ? 37.809 -4.480 90.750 1.00 18.23 471 ASP B N 1
ATOM 5486 C CA . ASP B 1 258 ? 38.870 -3.596 91.276 1.00 18.85 471 ASP B CA 1
ATOM 5487 C C . ASP B 1 258 ? 39.978 -4.282 92.068 1.00 18.88 471 ASP B C 1
ATOM 5488 O O . ASP B 1 258 ? 41.128 -3.893 91.962 1.00 19.78 471 ASP B O 1
ATOM 5493 N N . HIS B 1 259 ? 39.632 -5.311 92.830 1.00 18.36 472 HIS B N 1
ATOM 5494 C CA . HIS B 1 259 ? 40.539 -6.002 93.764 1.00 18.14 472 HIS B CA 1
ATOM 5495 C C . HIS B 1 259 ? 39.716 -7.176 94.316 1.00 18.23 472 HIS B C 1
ATOM 5496 O O . HIS B 1 259 ? 38.515 -7.317 93.976 1.00 17.38 472 HIS B O 1
ATOM 5503 N N . TYR B 1 260 ? 40.332 -7.992 95.172 1.00 18.11 473 TYR B N 1
ATOM 5504 C CA . TYR B 1 260 ? 39.632 -9.138 95.753 1.00 18.91 473 TYR B CA 1
ATOM 5505 C C . TYR B 1 260 ? 38.487 -8.675 96.663 1.00 19.17 473 TYR B C 1
ATOM 5506 O O . TYR B 1 260 ? 38.531 -7.599 97.243 1.00 18.47 473 TYR B O 1
ATOM 5515 N N . GLY B 1 261 ? 37.456 -9.499 96.758 1.00 19.85 474 GLY B N 1
ATOM 5516 C CA . GLY B 1 261 ? 36.391 -9.251 97.728 1.00 20.80 474 GLY B CA 1
ATOM 5517 C C . GLY B 1 261 ? 36.565 -10.116 98.947 1.00 20.47 474 GLY B C 1
ATOM 5518 O O . GLY B 1 261 ? 36.295 -9.684 100.064 1.00 21.18 474 GLY B O 1
ATOM 5519 N N . ILE B 1 262 ? 37.034 -11.339 98.711 1.00 20.32 475 ILE B N 1
ATOM 5520 C CA . ILE B 1 262 ? 37.229 -12.339 99.751 1.00 19.46 475 ILE B CA 1
ATOM 5521 C C . ILE B 1 262 ? 38.704 -12.439 100.162 1.00 19.52 475 ILE B C 1
ATOM 5522 O O . ILE B 1 262 ? 39.556 -12.888 99.365 1.00 19.73 475 ILE B O 1
ATOM 5527 N N . SER B 1 263 ? 38.998 -12.071 101.407 1.00 18.40 476 SER B N 1
ATOM 5528 C CA . SER B 1 263 ? 40.359 -12.149 101.910 1.00 18.31 476 SER B CA 1
ATOM 5529 C C . SER B 1 263 ? 40.694 -13.522 102.478 1.00 18.05 476 SER B C 1
ATOM 5530 O O . SER B 1 263 ? 39.837 -14.403 102.566 1.00 16.83 476 SER B O 1
ATOM 5533 N N . GLU B 1 264 ? 41.948 -13.661 102.905 1.00 18.13 477 GLU B N 1
ATOM 5534 C CA . GLU B 1 264 ? 42.445 -14.891 103.542 1.00 19.13 477 GLU B CA 1
ATOM 5535 C C . GLU B 1 264 ? 41.794 -15.239 104.880 1.00 17.77 477 GLU B C 1
ATOM 5536 O O . GLU B 1 264 ? 42.000 -16.342 105.390 1.00 17.99 477 GLU B O 1
ATOM 5542 N N . ASN B 1 265 ? 41.035 -14.300 105.443 1.00 16.09 478 ASN B N 1
ATOM 5543 C CA . ASN B 1 265 ? 40.239 -14.556 106.643 1.00 15.50 478 ASN B CA 1
ATOM 5544 C C . ASN B 1 265 ? 39.145 -15.618 106.376 1.00 15.04 478 ASN B C 1
ATOM 5545 O O . ASN B 1 265 ? 38.584 -16.199 107.296 1.00 13.52 478 ASN B O 1
ATOM 5550 N N . HIS B 1 266 ? 38.863 -15.861 105.100 1.00 15.60 479 HIS B N 1
ATOM 5551 C CA . HIS B 1 266 ? 37.785 -16.797 104.694 1.00 16.45 479 HIS B CA 1
ATOM 5552 C C . HIS B 1 266 ? 38.289 -18.017 103.950 1.00 17.00 479 HIS B C 1
ATOM 5553 O O . HIS B 1 266 ? 37.549 -18.599 103.183 1.00 17.88 479 HIS B O 1
ATOM 5560 N N . ASN B 1 267 ? 39.540 -18.414 104.189 1.00 18.00 480 ASN B N 1
ATOM 5561 C CA . ASN B 1 267 ? 40.104 -19.568 103.507 1.00 18.10 480 ASN B CA 1
ATOM 5562 C C . ASN B 1 267 ? 39.291 -20.843 103.754 1.00 18.56 480 ASN B C 1
ATOM 5563 O O . ASN B 1 267 ? 39.112 -21.658 102.836 1.00 19.22 480 ASN B O 1
ATOM 5568 N N . LYS B 1 268 ? 38.776 -21.022 104.965 1.00 18.15 481 LYS B N 1
ATOM 5569 C CA . LYS B 1 268 ? 38.034 -22.247 105.263 1.00 18.65 481 LYS B CA 1
ATOM 5570 C C . LYS B 1 268 ? 36.844 -22.440 104.300 1.00 18.23 481 LYS B C 1
ATOM 5571 O O . LYS B 1 268 ? 36.743 -23.466 103.645 1.00 18.59 481 LYS B O 1
ATOM 5577 N N . ALA B 1 269 ? 35.971 -21.444 104.204 1.00 17.86 482 ALA B N 1
ATOM 5578 C CA . ALA B 1 269 ? 34.836 -21.506 103.309 1.00 17.87 482 ALA B CA 1
ATOM 5579 C C . ALA B 1 269 ? 35.254 -21.426 101.840 1.00 18.26 482 ALA B C 1
ATOM 5580 O O . ALA B 1 269 ? 34.588 -21.993 100.975 1.00 17.32 482 ALA B O 1
ATOM 5590 N N . ALA B 1 271 ? 37.971 -22.797 100.653 1.00 20.34 484 ALA B N 1
ATOM 5591 C CA . ALA B 1 271 ? 38.435 -24.131 100.320 1.00 20.56 484 ALA B CA 1
ATOM 5592 C C . ALA B 1 271 ? 37.272 -25.031 99.887 1.00 20.43 484 ALA B C 1
ATOM 5593 O O . ALA B 1 271 ? 37.507 -26.030 99.242 1.00 20.57 484 ALA B O 1
ATOM 5595 N N . LYS B 1 272 ? 36.038 -24.654 100.226 1.00 20.51 485 LYS B N 1
ATOM 5596 C CA . LYS B 1 272 ? 34.827 -25.413 99.858 1.00 20.88 485 LYS B CA 1
ATOM 5597 C C . LYS B 1 272 ? 34.173 -24.834 98.620 1.00 20.94 485 LYS B C 1
ATOM 5598 O O . LYS B 1 272 ? 33.546 -25.554 97.861 1.00 20.97 485 LYS B O 1
ATOM 5604 N N . VAL B 1 273 ? 34.297 -23.525 98.434 1.00 21.08 486 VAL B N 1
ATOM 5605 C CA . VAL B 1 273 ? 33.830 -22.892 97.222 1.00 21.39 486 VAL B CA 1
ATOM 5606 C C . VAL B 1 273 ? 34.559 -23.505 96.020 1.00 22.01 486 VAL B C 1
ATOM 5607 O O . VAL B 1 273 ? 33.936 -23.865 95.035 1.00 21.55 486 VAL B O 1
ATOM 5611 N N . LEU B 1 274 ? 35.881 -23.598 96.117 1.00 23.14 487 LEU B N 1
ATOM 5612 C CA . LEU B 1 274 ? 36.694 -24.360 95.180 1.00 24.58 487 LEU B CA 1
ATOM 5613 C C . LEU B 1 274 ? 36.776 -25.697 95.870 1.00 25.42 487 LEU B C 1
ATOM 5614 O O . LEU B 1 274 ? 36.835 -25.737 97.101 1.00 26.82 487 LEU B O 1
ATOM 5619 N N . GLY B 1 275 ? 36.762 -26.793 95.140 1.00 25.28 488 GLY B N 1
ATOM 5620 C CA . GLY B 1 275 ? 36.628 -28.075 95.826 1.00 25.17 488 GLY B CA 1
ATOM 5621 C C . GLY B 1 275 ? 37.948 -28.635 96.305 1.00 25.41 488 GLY B C 1
ATOM 5622 O O . GLY B 1 275 ? 38.328 -29.750 95.938 1.00 25.78 488 GLY B O 1
ATOM 5623 N N . LYS B 1 276 ? 38.637 -27.865 97.138 1.00 25.83 489 LYS B N 1
ATOM 5624 C CA . LYS B 1 276 ? 39.961 -28.222 97.657 1.00 26.27 489 LYS B CA 1
ATOM 5625 C C . LYS B 1 276 ? 39.900 -28.476 99.166 1.00 26.10 489 LYS B C 1
ATOM 5626 O O . LYS B 1 276 ? 38.910 -28.152 99.821 1.00 25.78 489 LYS B O 1
ATOM 5632 N N . ASP B 1 277 ? 40.981 -29.041 99.705 1.00 26.28 490 ASP B N 1
ATOM 5633 C CA . ASP B 1 277 ? 41.138 -29.275 101.141 1.00 26.43 490 ASP B CA 1
ATOM 5634 C C . ASP B 1 277 ? 41.415 -27.974 101.896 1.00 25.96 490 ASP B C 1
ATOM 5635 O O . ASP B 1 277 ? 40.947 -27.769 103.016 1.00 26.17 490 ASP B O 1
ATOM 5640 N N . GLU B 1 278 ? 42.227 -27.130 101.286 1.00 25.17 491 GLU B N 1
ATOM 5641 C CA . GLU B 1 278 ? 42.696 -25.919 101.921 1.00 24.69 491 GLU B CA 1
ATOM 5642 C C . GLU B 1 278 ? 43.120 -24.963 100.841 1.00 23.24 491 GLU B C 1
ATOM 5643 O O . GLU B 1 278 ? 43.502 -25.378 99.740 1.00 22.87 491 GLU B O 1
ATOM 5649 N N . ILE B 1 279 ? 43.018 -23.679 101.156 1.00 21.91 492 ILE B N 1
ATOM 5650 C CA . ILE B 1 279 ? 43.593 -22.656 100.324 1.00 20.67 492 ILE B CA 1
ATOM 5651 C C . ILE B 1 279 ? 44.981 -22.440 100.846 1.00 20.52 492 ILE B C 1
ATOM 5652 O O . ILE B 1 279 ? 45.127 -21.995 101.963 1.00 21.25 492 ILE B O 1
ATOM 5657 N N . THR B 1 280 ? 45.996 -22.764 100.056 1.00 20.82 493 THR B N 1
ATOM 5658 C CA . THR B 1 280 ? 47.374 -22.410 100.408 1.00 21.26 493 THR B CA 1
ATOM 5659 C C . THR B 1 280 ? 47.696 -21.002 99.900 1.00 21.38 493 THR B C 1
ATOM 5660 O O . THR B 1 280 ? 46.896 -20.394 99.187 1.00 21.78 493 THR B O 1
ATOM 5664 N N . ASP B 1 281 ? 48.870 -20.489 100.263 1.00 21.58 494 ASP B N 1
ATOM 5665 C CA . ASP B 1 281 ? 49.390 -19.231 99.712 1.00 22.19 494 ASP B CA 1
ATOM 5666 C C . ASP B 1 281 ? 49.311 -19.166 98.179 1.00 21.37 494 ASP B C 1
ATOM 5667 O O . ASP B 1 281 ? 48.884 -18.172 97.620 1.00 21.44 494 ASP B O 1
ATOM 5672 N N . TYR B 1 282 ? 49.764 -20.223 97.515 1.00 21.02 495 TYR B N 1
ATOM 5673 C CA . TYR B 1 282 ? 49.726 -20.304 96.068 1.00 20.35 495 TYR B CA 1
ATOM 5674 C C . TYR B 1 282 ? 48.300 -20.154 95.542 1.00 20.04 495 TYR B C 1
ATOM 5675 O O . TYR B 1 282 ? 48.090 -19.410 94.587 1.00 19.75 495 TYR B O 1
ATOM 5684 N N . ASP B 1 283 ? 47.330 -20.848 96.163 1.00 19.57 496 ASP B N 1
ATOM 5685 C CA . ASP B 1 283 ? 45.927 -20.833 95.694 1.00 19.10 496 ASP B CA 1
ATOM 5686 C C . ASP B 1 283 ? 45.352 -19.447 95.833 1.00 17.97 496 ASP B C 1
ATOM 5687 O O . ASP B 1 283 ? 44.661 -18.952 94.943 1.00 17.46 496 ASP B O 1
ATOM 5692 N N . ASN B 1 284 ? 45.660 -18.813 96.953 1.00 17.30 497 ASN B N 1
ATOM 5693 C CA . ASN B 1 284 ? 45.209 -17.458 97.177 1.00 16.95 497 ASN B CA 1
ATOM 5694 C C . ASN B 1 284 ? 45.829 -16.439 96.201 1.00 17.12 497 ASN B C 1
ATOM 5695 O O . ASN B 1 284 ? 45.149 -15.489 95.780 1.00 17.03 497 ASN B O 1
ATOM 5700 N N . ALA B 1 285 ? 47.099 -16.637 95.835 1.00 16.43 498 ALA B N 1
ATOM 5701 C CA . ALA B 1 285 ? 47.703 -15.838 94.766 1.00 16.60 498 ALA B CA 1
ATOM 5702 C C . ALA B 1 285 ? 46.938 -16.020 93.452 1.00 17.12 498 ALA B C 1
ATOM 5703 O O . ALA B 1 285 ? 46.626 -15.029 92.788 1.00 18.38 498 ALA B O 1
ATOM 5705 N N . GLN B 1 286 ? 46.605 -17.261 93.093 1.00 16.95 499 GLN B N 1
ATOM 5706 C CA . GLN B 1 286 ? 45.748 -17.518 91.924 1.00 17.55 499 GLN B CA 1
ATOM 5707 C C . GLN B 1 286 ? 44.366 -16.856 92.024 1.00 18.12 499 GLN B C 1
ATOM 5708 O O . GLN B 1 286 ? 43.780 -16.518 91.003 1.00 19.36 499 GLN B O 1
ATOM 5714 N N . LEU B 1 287 ? 43.829 -16.715 93.238 1.00 18.36 500 LEU B N 1
ATOM 5715 C CA . LEU B 1 287 ? 42.537 -16.058 93.432 1.00 18.17 500 LEU B CA 1
ATOM 5716 C C . LEU B 1 287 ? 42.602 -14.537 93.303 1.00 18.23 500 LEU B C 1
ATOM 5717 O O . LEU B 1 287 ? 41.600 -13.856 93.553 1.00 18.87 500 LEU B O 1
ATOM 5722 N N . GLN B 1 288 ? 43.773 -14.002 92.946 1.00 17.67 501 GLN B N 1
ATOM 5723 C CA . GLN B 1 288 ? 43.886 -12.561 92.681 1.00 17.37 501 GLN B CA 1
ATOM 5724 C C . GLN B 1 288 ? 43.466 -12.174 91.281 1.00 16.54 501 GLN B C 1
ATOM 5725 O O . GLN B 1 288 ? 43.505 -11.007 90.947 1.00 16.03 501 GLN B O 1
ATOM 5731 N N . ARG B 1 289 ? 43.056 -13.154 90.470 1.00 16.69 502 ARG B N 1
ATOM 5732 C CA . ARG B 1 289 ? 42.520 -12.868 89.153 1.00 16.93 502 ARG B CA 1
ATOM 5733 C C . ARG B 1 289 ? 41.187 -12.126 89.273 1.00 17.11 502 ARG B C 1
ATOM 5734 O O . ARG B 1 289 ? 40.297 -12.544 90.015 1.00 16.91 502 ARG B O 1
ATOM 5742 N N . VAL B 1 290 ? 41.065 -11.018 88.550 1.00 17.04 503 VAL B N 1
ATOM 5743 C CA . VAL B 1 290 ? 39.802 -10.262 88.452 1.00 17.33 503 VAL B CA 1
ATOM 5744 C C . VAL B 1 290 ? 39.403 -10.154 86.959 1.00 17.68 503 VAL B C 1
ATOM 5745 O O . VAL B 1 290 ? 40.286 -10.039 86.094 1.00 17.97 503 VAL B O 1
ATOM 5749 N N . PRO B 1 291 ? 38.090 -10.186 86.643 1.00 17.94 504 PRO B N 1
ATOM 5750 C CA . PRO B 1 291 ? 37.741 -10.199 85.222 1.00 18.24 504 PRO B CA 1
ATOM 5751 C C . PRO B 1 291 ? 38.064 -8.868 84.530 1.00 18.84 504 PRO B C 1
ATOM 5752 O O . PRO B 1 291 ? 38.022 -7.807 85.171 1.00 19.03 504 PRO B O 1
ATOM 5756 N N . LEU B 1 292 ? 38.449 -8.943 83.258 1.00 18.75 505 LEU B N 1
ATOM 5757 C CA . LEU B 1 292 ? 38.594 -7.763 82.403 1.00 18.85 505 LEU B CA 1
ATOM 5758 C C . LEU B 1 292 ? 37.867 -8.024 81.088 1.00 18.71 505 LEU B C 1
ATOM 5759 O O . LEU B 1 292 ? 38.248 -8.919 80.348 1.00 19.21 505 LEU B O 1
ATOM 5764 N N . PHE B 1 293 ? 36.824 -7.245 80.815 1.00 18.68 506 PHE B N 1
ATOM 5765 C CA . PHE B 1 293 ? 36.083 -7.331 79.568 1.00 18.49 506 PHE B CA 1
ATOM 5766 C C . PHE B 1 293 ? 36.292 -6.045 78.783 1.00 18.83 506 PHE B C 1
ATOM 5767 O O . PHE B 1 293 ? 36.198 -4.957 79.353 1.00 19.39 506 PHE B O 1
ATOM 5775 N N . ILE B 1 294 ? 36.553 -6.158 77.480 1.00 19.22 507 ILE B N 1
ATOM 5776 C CA . ILE B 1 294 ? 36.555 -4.988 76.588 1.00 18.93 507 ILE B CA 1
ATOM 5777 C C . ILE B 1 294 ? 35.659 -5.238 75.381 1.00 18.89 507 ILE B C 1
ATOM 5778 O O . ILE B 1 294 ? 36.000 -6.037 74.509 1.00 18.88 507 ILE B O 1
ATOM 5783 N N . HIS B 1 295 ? 34.509 -4.572 75.343 1.00 19.07 508 HIS B N 1
ATOM 5784 C CA . HIS B 1 295 ? 33.687 -4.579 74.134 1.00 19.99 508 HIS B CA 1
ATOM 5785 C C . HIS B 1 295 ? 33.999 -3.337 73.306 1.00 19.92 508 HIS B C 1
ATOM 5786 O O . HIS B 1 295 ? 33.578 -2.232 73.650 1.00 20.17 508 HIS B O 1
ATOM 5793 N N . ALA B 1 296 ? 34.763 -3.533 72.237 1.00 19.89 509 ALA B N 1
ATOM 5794 C CA . ALA B 1 296 ? 35.190 -2.448 71.380 1.00 19.92 509 ALA B CA 1
ATOM 5795 C C . ALA B 1 296 ? 34.418 -2.536 70.087 1.00 20.07 509 ALA B C 1
ATOM 5796 O O . ALA B 1 296 ? 34.792 -3.279 69.170 1.00 20.51 509 ALA B O 1
ATOM 5798 N N . ALA B 1 297 ? 33.320 -1.788 70.024 1.00 20.15 510 ALA B N 1
ATOM 5799 C CA . ALA B 1 297 ? 32.507 -1.699 68.810 1.00 19.97 510 ALA B CA 1
ATOM 5800 C C . ALA B 1 297 ? 33.359 -1.602 67.539 1.00 19.90 510 ALA B C 1
ATOM 5801 O O . ALA B 1 297 ? 34.343 -0.847 67.495 1.00 19.71 510 ALA B O 1
ATOM 5803 N N . GLY B 1 298 ? 32.968 -2.384 66.524 1.00 19.93 511 GLY B N 1
ATOM 5804 C CA . GLY B 1 298 ? 33.634 -2.415 65.221 1.00 19.35 511 GLY B CA 1
ATOM 5805 C C . GLY B 1 298 ? 34.835 -3.338 65.202 1.00 19.25 511 GLY B C 1
ATOM 5806 O O . GLY B 1 298 ? 35.507 -3.475 64.181 1.00 18.84 511 GLY B O 1
ATOM 5807 N N . VAL B 1 299 ? 35.104 -3.974 66.340 1.00 19.30 512 VAL B N 1
ATOM 5808 C CA . VAL B 1 299 ? 36.327 -4.749 66.521 1.00 19.39 512 VAL B CA 1
ATOM 5809 C C . VAL B 1 299 ? 36.020 -6.160 67.001 1.00 19.72 512 VAL B C 1
ATOM 5810 O O . VAL B 1 299 ? 35.345 -6.344 68.007 1.00 19.27 512 VAL B O 1
ATOM 5814 N N . LYS B 1 300 ? 36.496 -7.159 66.261 1.00 20.63 513 LYS B N 1
ATOM 5815 C CA . LYS B 1 300 ? 36.406 -8.530 66.744 1.00 21.15 513 LYS B CA 1
ATOM 5816 C C . LYS B 1 300 ? 37.402 -8.707 67.868 1.00 21.26 513 LYS B C 1
ATOM 5817 O O . LYS B 1 300 ? 38.597 -8.416 67.713 1.00 21.09 513 LYS B O 1
ATOM 5823 N N . GLY B 1 301 ? 36.885 -9.163 69.004 1.00 21.53 514 GLY B N 1
ATOM 5824 C CA . GLY B 1 301 ? 37.689 -9.396 70.186 1.00 21.74 514 GLY B CA 1
ATOM 5825 C C . GLY B 1 301 ? 38.043 -10.860 70.314 1.00 22.04 514 GLY B C 1
ATOM 5826 O O . GLY B 1 301 ? 37.484 -11.706 69.603 1.00 21.79 514 GLY B O 1
ATOM 5827 N N . GLU B 1 302 ? 38.972 -11.153 71.227 1.00 21.93 515 GLU B N 1
ATOM 5828 C CA . GLU B 1 302 ? 39.481 -12.507 71.433 1.00 21.97 515 GLU B CA 1
ATOM 5829 C C . GLU B 1 302 ? 39.563 -12.817 72.925 1.00 21.91 515 GLU B C 1
ATOM 5830 O O . GLU B 1 302 ? 39.808 -11.921 73.747 1.00 21.94 515 GLU B O 1
ATOM 5836 N N . LYS B 1 303 ? 39.333 -14.078 73.277 1.00 21.77 516 LYS B N 1
ATOM 5837 C CA . LYS B 1 303 ? 39.539 -14.526 74.646 1.00 21.54 516 LYS B CA 1
ATOM 5838 C C . LYS B 1 303 ? 41.040 -14.703 74.824 1.00 21.70 516 LYS B C 1
ATOM 5839 O O . LYS B 1 303 ? 41.607 -15.731 74.447 1.00 22.01 516 LYS B O 1
ATOM 5845 N N . VAL B 1 304 ? 41.689 -13.685 75.378 1.00 21.50 517 VAL B N 1
ATOM 5846 C CA . VAL B 1 304 ? 43.139 -13.720 75.500 1.00 21.00 517 VAL B CA 1
ATOM 5847 C C . VAL B 1 304 ? 43.578 -14.229 76.860 1.00 20.13 517 VAL B C 1
ATOM 5848 O O . VAL B 1 304 ? 43.026 -13.855 77.877 1.00 19.61 517 VAL B O 1
ATOM 5852 N N . HIS B 1 305 ? 44.565 -15.120 76.835 1.00 19.92 518 HIS B N 1
ATOM 5853 C CA . HIS B 1 305 ? 45.062 -15.803 78.017 1.00 19.56 518 HIS B CA 1
ATOM 5854 C C . HIS B 1 305 ? 46.412 -15.274 78.487 1.00 19.45 518 HIS B C 1
ATOM 5855 O O . HIS B 1 305 ? 46.941 -15.754 79.493 1.00 19.72 518 HIS B O 1
ATOM 5862 N N . LYS B 1 306 ? 46.975 -14.303 77.768 1.00 18.83 519 LYS B N 1
ATOM 5863 C CA . LYS B 1 306 ? 48.215 -13.672 78.213 1.00 18.67 519 LYS B CA 1
ATOM 5864 C C . LYS B 1 306 ? 48.012 -13.073 79.611 1.00 17.75 519 LYS B C 1
ATOM 5865 O O . LYS B 1 306 ? 46.984 -12.484 79.892 1.00 17.89 519 LYS B O 1
ATOM 5871 N N . TYR B 1 307 ? 48.993 -13.250 80.485 1.00 17.32 520 TYR B N 1
ATOM 5872 C CA . TYR B 1 307 ? 48.969 -12.655 81.820 1.00 16.30 520 TYR B CA 1
ATOM 5873 C C . TYR B 1 307 ? 49.071 -11.146 81.689 1.00 16.21 520 TYR B C 1
ATOM 5874 O O . TYR B 1 307 ? 49.769 -10.653 80.799 1.00 15.53 520 TYR B O 1
ATOM 5883 N N . ALA B 1 308 ? 48.393 -10.438 82.604 1.00 15.84 521 ALA B N 1
ATOM 5884 C CA . ALA B 1 308 ? 48.203 -8.994 82.569 1.00 16.11 521 ALA B CA 1
ATOM 5885 C C . ALA B 1 308 ? 47.780 -8.409 83.942 1.00 16.84 521 ALA B C 1
ATOM 5886 O O . ALA B 1 308 ? 47.169 -9.118 84.783 1.00 16.47 521 ALA B O 1
ATOM 5888 N N . GLY B 1 309 ? 48.110 -7.126 84.159 1.00 16.40 522 GLY B N 1
ATOM 5889 C CA . GLY B 1 309 ? 47.776 -6.428 85.406 1.00 16.95 522 GLY B CA 1
ATOM 5890 C C . GLY B 1 309 ? 47.084 -5.109 85.144 1.00 18.28 522 GLY B C 1
ATOM 5891 O O . GLY B 1 309 ? 47.036 -4.684 83.978 1.00 19.69 522 GLY B O 1
ATOM 5892 N N . ASP B 1 310 ? 46.575 -4.453 86.205 1.00 17.51 523 ASP B N 1
ATOM 5893 C CA . ASP B 1 310 ? 45.840 -3.210 86.107 1.00 16.77 523 ASP B CA 1
ATOM 5894 C C . ASP B 1 310 ? 46.530 -2.155 85.267 1.00 16.99 523 ASP B C 1
ATOM 5895 O O . ASP B 1 310 ? 45.856 -1.402 84.576 1.00 17.34 523 ASP B O 1
ATOM 5900 N N . VAL B 1 311 ? 47.857 -2.069 85.356 1.00 16.64 524 VAL B N 1
ATOM 5901 C CA . VAL B 1 311 ? 48.626 -0.979 84.690 1.00 16.87 524 VAL B CA 1
ATOM 5902 C C . VAL B 1 311 ? 48.672 -1.160 83.180 1.00 17.04 524 VAL B C 1
ATOM 5903 O O . VAL B 1 311 ? 49.119 -0.263 82.465 1.00 16.80 524 VAL B O 1
ATOM 5907 N N . ASP B 1 312 ? 48.196 -2.319 82.711 1.00 16.75 525 ASP B N 1
ATOM 5908 C CA . ASP B 1 312 ? 48.210 -2.638 81.293 1.00 16.97 525 ASP B CA 1
ATOM 5909 C C . ASP B 1 312 ? 46.998 -2.110 80.517 1.00 16.97 525 ASP B C 1
ATOM 5910 O O . ASP B 1 312 ? 47.099 -1.902 79.299 1.00 17.18 525 ASP B O 1
ATOM 5915 N N . VAL B 1 313 ? 45.875 -1.898 81.209 1.00 16.79 526 VAL B N 1
ATOM 5916 C CA . VAL B 1 313 ? 44.618 -1.480 80.569 1.00 16.52 526 VAL B CA 1
ATOM 5917 C C . VAL B 1 313 ? 44.781 -0.171 79.813 1.00 16.75 526 VAL B C 1
ATOM 5918 O O . VAL B 1 313 ? 44.353 -0.064 78.663 1.00 17.60 526 VAL B O 1
ATOM 5922 N N . ALA B 1 314 ? 45.401 0.813 80.453 1.00 16.52 527 ALA B N 1
ATOM 5923 C CA . ALA B 1 314 ? 45.552 2.151 79.862 1.00 16.41 527 ALA B CA 1
ATOM 5924 C C . ALA B 1 314 ? 46.202 2.125 78.484 1.00 16.22 527 ALA B C 1
ATOM 5925 O O . ALA B 1 314 ? 45.592 2.608 77.533 1.00 15.85 527 ALA B O 1
ATOM 5927 N N . PRO B 1 315 ? 47.430 1.551 78.365 1.00 16.54 528 PRO B N 1
ATOM 5928 C CA . PRO B 1 315 ? 48.021 1.383 77.024 1.00 16.77 528 PRO B CA 1
ATOM 5929 C C . PRO B 1 315 ? 47.180 0.568 76.051 1.00 16.84 528 PRO B C 1
ATOM 5930 O O . PRO B 1 315 ? 47.219 0.829 74.850 1.00 17.01 528 PRO B O 1
ATOM 5934 N N . THR B 1 316 ? 46.443 -0.416 76.555 1.00 17.04 529 THR B N 1
ATOM 5935 C CA . THR B 1 316 ? 45.565 -1.213 75.702 1.00 17.45 529 THR B CA 1
ATOM 5936 C C . THR B 1 316 ? 44.456 -0.342 75.111 1.00 17.70 529 THR B C 1
ATOM 5937 O O . THR B 1 316 ? 44.172 -0.443 73.904 1.00 18.15 529 THR B O 1
ATOM 5941 N N . ILE B 1 317 ? 43.833 0.508 75.937 1.00 17.07 530 ILE B N 1
ATOM 5942 C CA . ILE B 1 317 ? 42.676 1.263 75.455 1.00 16.94 530 ILE B CA 1
ATOM 5943 C C . ILE B 1 317 ? 43.172 2.320 74.484 1.00 16.87 530 ILE B C 1
ATOM 5944 O O . ILE B 1 317 ? 42.635 2.481 73.388 1.00 17.94 530 ILE B O 1
ATOM 5949 N N . LEU B 1 318 ? 44.244 2.985 74.863 1.00 16.34 531 LEU B N 1
ATOM 5950 C CA . LEU B 1 318 ? 44.853 4.006 74.050 1.00 16.06 531 LEU B CA 1
ATOM 5951 C C . LEU B 1 318 ? 45.241 3.490 72.669 1.00 16.27 531 LEU B C 1
ATOM 5952 O O . LEU B 1 318 ? 45.010 4.165 71.677 1.00 17.04 531 LEU B O 1
ATOM 5957 N N . HIS B 1 319 ? 45.794 2.287 72.591 1.00 16.21 532 HIS B N 1
ATOM 5958 C CA . HIS B 1 319 ? 46.119 1.720 71.289 1.00 16.49 532 HIS B CA 1
ATOM 5959 C C . HIS B 1 319 ? 44.869 1.404 70.479 1.00 16.43 532 HIS B C 1
ATOM 5960 O O . HIS B 1 319 ? 44.871 1.642 69.292 1.00 16.96 532 HIS B O 1
ATOM 5967 N N . LEU B 1 320 ? 43.803 0.911 71.113 1.00 16.92 533 LEU B N 1
ATOM 5968 C CA . LEU B 1 320 ? 42.514 0.658 70.423 1.00 17.47 533 LEU B CA 1
ATOM 5969 C C . LEU B 1 320 ? 41.929 1.940 69.812 1.00 18.14 533 LEU B C 1
ATOM 5970 O O . LEU B 1 320 ? 41.384 1.924 68.698 1.00 18.13 533 LEU B O 1
ATOM 5975 N N . LEU B 1 321 ? 42.037 3.039 70.556 1.00 18.60 534 LEU B N 1
ATOM 5976 C CA . LEU B 1 321 ? 41.799 4.375 70.023 1.00 19.16 534 LEU B CA 1
ATOM 5977 C C . LEU B 1 321 ? 42.985 4.738 69.116 1.00 19.75 534 LEU B C 1
ATOM 5978 O O . LEU B 1 321 ? 43.868 3.919 68.894 1.00 20.59 534 LEU B O 1
ATOM 5983 N N . GLY B 1 322 ? 43.036 5.947 68.590 1.00 19.84 535 GLY B N 1
ATOM 5984 C CA . GLY B 1 322 ? 44.164 6.278 67.722 1.00 20.95 535 GLY B CA 1
ATOM 5985 C C . GLY B 1 322 ? 45.570 6.325 68.319 1.00 21.14 535 GLY B C 1
ATOM 5986 O O . GLY B 1 322 ? 46.558 6.227 67.596 1.00 21.76 535 GLY B O 1
ATOM 5987 N N . VAL B 1 323 ? 45.678 6.460 69.631 1.00 21.32 536 VAL B N 1
ATOM 5988 C CA . VAL B 1 323 ? 46.882 7.081 70.197 1.00 21.35 536 VAL B CA 1
ATOM 5989 C C . VAL B 1 323 ? 48.053 6.197 70.631 1.00 21.68 536 VAL B C 1
ATOM 5990 O O . VAL B 1 323 ? 47.919 5.292 71.444 1.00 21.80 536 VAL B O 1
ATOM 5994 N N . ASP B 1 324 ? 49.206 6.503 70.050 1.00 22.18 537 ASP B N 1
ATOM 5995 C CA . ASP B 1 324 ? 50.469 5.840 70.322 1.00 22.67 537 ASP B CA 1
ATOM 5996 C C . ASP B 1 324 ? 51.018 6.286 71.677 1.00 22.15 537 ASP B C 1
ATOM 5997 O O . ASP B 1 324 ? 51.113 7.479 71.933 1.00 21.71 537 ASP B O 1
ATOM 6002 N N . THR B 1 325 ? 51.373 5.332 72.541 1.00 22.40 538 THR B N 1
ATOM 6003 C CA . THR B 1 325 ? 51.822 5.658 73.903 1.00 22.36 538 THR B CA 1
ATOM 6004 C C . THR B 1 325 ? 53.333 5.792 74.104 1.00 22.43 538 THR B C 1
ATOM 6005 O O . THR B 1 325 ? 53.789 5.915 75.234 1.00 22.57 538 THR B O 1
ATOM 6009 N N . LYS B 1 326 ? 54.095 5.809 73.014 1.00 22.71 539 LYS B N 1
ATOM 6010 C CA . LYS B 1 326 ? 55.564 5.896 73.067 1.00 22.62 539 LYS B CA 1
ATOM 6011 C C . LYS B 1 326 ? 56.137 7.104 73.828 1.00 21.85 539 LYS B C 1
ATOM 6012 O O . LYS B 1 326 ? 57.196 6.982 74.438 1.00 21.65 539 LYS B O 1
ATOM 6018 N N . ASP B 1 327 ? 55.464 8.252 73.796 1.00 21.31 540 ASP B N 1
ATOM 6019 C CA . ASP B 1 327 ? 56.005 9.414 74.507 1.00 21.33 540 ASP B CA 1
ATOM 6020 C C . ASP B 1 327 ? 55.491 9.683 75.936 1.00 21.08 540 ASP B C 1
ATOM 6021 O O . ASP B 1 327 ? 55.915 10.650 76.559 1.00 20.96 540 ASP B O 1
ATOM 6026 N N . TYR B 1 328 ? 54.610 8.836 76.467 1.00 20.26 541 TYR B N 1
ATOM 6027 C CA . TYR B 1 328 ? 54.199 8.989 77.869 1.00 20.50 541 TYR B CA 1
ATOM 6028 C C . TYR B 1 328 ? 55.061 8.144 78.779 1.00 20.16 541 TYR B C 1
ATOM 6029 O O . TYR B 1 328 ? 55.737 7.218 78.317 1.00 19.73 541 TYR B O 1
ATOM 6038 N N . LEU B 1 329 ? 55.048 8.477 80.069 1.00 19.48 542 LEU B N 1
ATOM 6039 C CA . LEU B 1 329 ? 55.802 7.693 81.032 1.00 18.83 542 LEU B CA 1
ATOM 6040 C C . LEU B 1 329 ? 54.812 6.823 81.730 1.00 18.71 542 LEU B C 1
ATOM 6041 O O . LEU B 1 329 ? 54.132 7.252 82.658 1.00 19.48 542 LEU B O 1
ATOM 6054 N N . SER B 1 331 ? 53.985 2.626 82.977 1.00 20.43 544 SER B N 1
ATOM 6055 C CA . SER B 1 331 ? 54.585 1.357 83.401 1.00 20.68 544 SER B CA 1
ATOM 6056 C C . SER B 1 331 ? 54.063 0.153 82.627 1.00 20.06 544 SER B C 1
ATOM 6057 O O . SER B 1 331 ? 54.794 -0.826 82.417 1.00 19.94 544 SER B O 1
ATOM 6060 N N . GLY B 1 332 ? 52.802 0.228 82.206 1.00 19.21 545 GLY B N 1
ATOM 6061 C CA . GLY B 1 332 ? 52.118 -0.937 81.660 1.00 18.95 545 GLY B CA 1
ATOM 6062 C C . GLY B 1 332 ? 52.422 -1.174 80.201 1.00 18.94 545 GLY B C 1
ATOM 6063 O O . GLY B 1 332 ? 52.971 -0.304 79.526 1.00 18.68 545 GLY B O 1
ATOM 6064 N N . SER B 1 333 ? 52.061 -2.358 79.723 1.00 18.52 546 SER B N 1
ATOM 6065 C CA . SER B 1 333 ? 52.191 -2.688 78.320 1.00 18.96 546 SER B CA 1
ATOM 6066 C C . SER B 1 333 ? 50.872 -3.157 77.726 1.00 18.11 546 SER B C 1
ATOM 6067 O O . SER B 1 333 ? 50.218 -4.045 78.294 1.00 18.37 546 SER B O 1
ATOM 6070 N N . ASP B 1 334 ? 50.503 -2.554 76.591 1.00 17.01 547 ASP B N 1
ATOM 6071 C CA . ASP B 1 334 ? 49.385 -2.974 75.746 1.00 16.27 547 ASP B CA 1
ATOM 6072 C C . ASP B 1 334 ? 49.260 -4.498 75.712 1.00 16.19 547 ASP B C 1
ATOM 6073 O O . ASP B 1 334 ? 50.160 -5.174 75.212 1.00 16.77 547 ASP B O 1
ATOM 6078 N N . ILE B 1 335 ? 48.163 -5.041 76.240 1.00 15.82 548 ILE B N 1
ATOM 6079 C CA . ILE B 1 335 ? 47.974 -6.502 76.273 1.00 15.59 548 ILE B CA 1
ATOM 6080 C C . ILE B 1 335 ? 47.860 -7.173 74.897 1.00 16.28 548 ILE B C 1
ATOM 6081 O O . ILE B 1 335 ? 48.206 -8.359 74.770 1.00 16.42 548 ILE B O 1
ATOM 6086 N N . LEU B 1 336 ? 47.397 -6.432 73.879 1.00 16.46 549 LEU B N 1
ATOM 6087 C CA . LEU B 1 336 ? 47.256 -6.991 72.521 1.00 16.95 549 LEU B CA 1
ATOM 6088 C C . LEU B 1 336 ? 48.518 -6.818 71.648 1.00 17.37 549 LEU B C 1
ATOM 6089 O O . LEU B 1 336 ? 48.498 -7.070 70.462 1.00 16.99 549 LEU B O 1
ATOM 6094 N N . SER B 1 337 ? 49.609 -6.373 72.256 1.00 18.14 550 SER B N 1
ATOM 6095 C CA . SER B 1 337 ? 50.898 -6.303 71.601 1.00 18.84 550 SER B CA 1
ATOM 6096 C C . SER B 1 337 ? 51.523 -7.684 71.670 1.00 19.18 550 SER B C 1
ATOM 6097 O O . SER B 1 337 ? 51.404 -8.372 72.693 1.00 19.10 550 SER B O 1
ATOM 6100 N N . LYS B 1 338 ? 52.195 -8.082 70.593 1.00 19.81 551 LYS B N 1
ATOM 6101 C CA . LYS B 1 338 ? 52.817 -9.410 70.508 1.00 20.77 551 LYS B CA 1
ATOM 6102 C C . LYS B 1 338 ? 53.950 -9.596 71.518 1.00 21.65 551 LYS B C 1
ATOM 6103 O O . LYS B 1 338 ? 54.203 -10.703 71.975 1.00 21.98 551 LYS B O 1
ATOM 6109 N N . GLU B 1 339 ? 54.603 -8.497 71.884 1.00 22.75 552 GLU B N 1
ATOM 6110 C CA . GLU B 1 339 ? 55.651 -8.500 72.917 1.00 23.55 552 GLU B CA 1
ATOM 6111 C C . GLU B 1 339 ? 55.180 -8.089 74.303 1.00 22.95 552 GLU B C 1
ATOM 6112 O O . GLU B 1 339 ? 56.008 -7.735 75.145 1.00 23.55 552 GLU B O 1
ATOM 6118 N N . HIS B 1 340 ? 53.867 -8.119 74.535 1.00 22.07 553 HIS B N 1
ATOM 6119 C CA . HIS B 1 340 ? 53.318 -7.893 75.872 1.00 21.32 553 HIS B CA 1
ATOM 6120 C C . HIS B 1 340 ? 54.066 -8.691 76.922 1.00 21.12 553 HIS B C 1
ATOM 6121 O O . HIS B 1 340 ? 54.144 -9.916 76.838 1.00 21.24 553 HIS B O 1
ATOM 6128 N N . ARG B 1 341 ? 54.635 -7.995 77.897 1.00 20.84 554 ARG B N 1
ATOM 6129 C CA . ARG B 1 341 ? 55.322 -8.677 78.983 1.00 20.91 554 ARG B CA 1
ATOM 6130 C C . ARG B 1 341 ? 54.305 -9.394 79.919 1.00 21.34 554 ARG B C 1
ATOM 6131 O O . ARG B 1 341 ? 53.252 -8.837 80.263 1.00 20.71 554 ARG B O 1
ATOM 6139 N N . GLU B 1 342 ? 54.619 -10.630 80.305 1.00 21.58 555 GLU B N 1
ATOM 6140 C CA . GLU B 1 342 ? 53.673 -11.454 81.075 1.00 21.97 555 GLU B CA 1
ATOM 6141 C C . GLU B 1 342 ? 54.109 -11.698 82.522 1.00 22.46 555 GLU B C 1
ATOM 6142 O O . GLU B 1 342 ? 53.545 -12.559 83.216 1.00 23.13 555 GLU B O 1
ATOM 6148 N N . VAL B 1 343 ? 55.096 -10.920 82.970 1.00 22.20 556 VAL B N 1
ATOM 6149 C CA . VAL B 1 343 ? 55.589 -10.982 84.340 1.00 21.91 556 VAL B CA 1
ATOM 6150 C C . VAL B 1 343 ? 54.960 -9.858 85.143 1.00 21.63 556 VAL B C 1
ATOM 6151 O O . VAL B 1 343 ? 55.405 -8.704 85.065 1.00 21.69 556 VAL B O 1
ATOM 6155 N N . ILE B 1 344 ? 53.936 -10.213 85.916 1.00 20.49 557 ILE B N 1
ATOM 6156 C CA . ILE B 1 344 ? 53.037 -9.228 86.523 1.00 19.94 557 ILE B CA 1
ATOM 6157 C C . ILE B 1 344 ? 53.359 -8.917 87.992 1.00 19.94 557 ILE B C 1
ATOM 6158 O O . ILE B 1 344 ? 53.214 -9.772 88.852 1.00 19.81 557 ILE B O 1
ATOM 6163 N N . PRO B 1 345 ? 53.819 -7.694 88.273 1.00 19.93 558 PRO B N 1
ATOM 6164 C CA . PRO B 1 345 ? 54.144 -7.374 89.672 1.00 20.49 558 PRO B CA 1
ATOM 6165 C C . PRO B 1 345 ? 52.870 -7.245 90.503 1.00 20.79 558 PRO B C 1
ATOM 6166 O O . PRO B 1 345 ? 51.870 -6.738 89.977 1.00 20.53 558 PRO B O 1
ATOM 6170 N N . PHE B 1 346 ? 52.900 -7.746 91.750 1.00 20.94 559 PHE B N 1
ATOM 6171 C CA . PHE B 1 346 ? 51.968 -7.298 92.815 1.00 21.85 559 PHE B CA 1
ATOM 6172 C C . PHE B 1 346 ? 52.614 -6.130 93.527 1.00 21.85 559 PHE B C 1
ATOM 6173 O O . PHE B 1 346 ? 53.848 -5.974 93.476 1.00 21.14 559 PHE B O 1
ATOM 6181 N N . ARG B 1 347 ? 51.803 -5.300 94.189 1.00 22.13 560 ARG B N 1
ATOM 6182 C CA . ARG B 1 347 ? 52.338 -4.108 94.868 1.00 21.04 560 ARG B CA 1
ATOM 6183 C C . ARG B 1 347 ? 53.391 -4.454 95.961 1.00 21.58 560 ARG B C 1
ATOM 6184 O O . ARG B 1 347 ? 54.315 -3.679 96.234 1.00 22.32 560 ARG B O 1
ATOM 6192 N N . ASN B 1 348 ? 53.264 -5.598 96.604 1.00 21.07 561 ASN B N 1
ATOM 6193 C CA . ASN B 1 348 ? 54.158 -5.877 97.729 1.00 21.40 561 ASN B CA 1
ATOM 6194 C C . ASN B 1 348 ? 55.484 -6.533 97.282 1.00 20.88 561 ASN B C 1
ATOM 6195 O O . ASN B 1 348 ? 56.268 -6.986 98.118 1.00 20.98 561 ASN B O 1
ATOM 6200 N N . GLY B 1 349 ? 55.736 -6.582 95.980 1.00 20.33 562 GLY B N 1
ATOM 6201 C CA . GLY B 1 349 ? 56.977 -7.214 95.469 1.00 20.22 562 GLY B CA 1
ATOM 6202 C C . GLY B 1 349 ? 56.775 -8.658 95.061 1.00 19.95 562 GLY B C 1
ATOM 6203 O O . GLY B 1 349 ? 57.625 -9.256 94.432 1.00 20.04 562 GLY B O 1
ATOM 6204 N N . ASP B 1 350 ? 55.631 -9.236 95.411 1.00 20.11 563 ASP B N 1
ATOM 6205 C CA . ASP B 1 350 ? 55.304 -10.562 94.910 1.00 20.00 563 ASP B CA 1
ATOM 6206 C C . ASP B 1 350 ? 55.013 -10.390 93.395 1.00 19.77 563 ASP B C 1
ATOM 6207 O O . ASP B 1 350 ? 54.777 -9.258 92.918 1.00 20.29 563 ASP B O 1
ATOM 6212 N N . PHE B 1 351 ? 55.041 -11.472 92.633 1.00 18.27 564 PHE B N 1
ATOM 6213 C CA . PHE B 1 351 ? 54.626 -11.387 91.248 1.00 17.69 564 PHE B CA 1
ATOM 6214 C C . PHE B 1 351 ? 54.060 -12.682 90.747 1.00 17.63 564 PHE B C 1
ATOM 6215 O O . PHE B 1 351 ? 54.163 -13.697 91.410 1.00 17.14 564 PHE B O 1
ATOM 6223 N N . ILE B 1 352 ? 53.451 -12.637 89.576 1.00 18.00 565 ILE B N 1
ATOM 6224 C CA . ILE B 1 352 ? 52.993 -13.851 88.928 1.00 19.06 565 ILE B CA 1
ATOM 6225 C C . ILE B 1 352 ? 53.323 -13.781 87.447 1.00 19.35 565 ILE B C 1
ATOM 6226 O O . ILE B 1 352 ? 53.219 -12.717 86.840 1.00 19.66 565 ILE B O 1
ATOM 6231 N N . SER B 1 353 ? 53.743 -14.915 86.890 1.00 19.64 566 SER B N 1
ATOM 6232 C CA . SER B 1 353 ? 54.016 -15.054 85.454 1.00 19.85 566 SER B CA 1
ATOM 6233 C C . SER B 1 353 ? 53.561 -16.446 84.960 1.00 20.13 566 SER B C 1
ATOM 6234 O O . SER B 1 353 ? 53.168 -17.280 85.778 1.00 20.22 566 SER B O 1
ATOM 6237 N N . PRO B 1 354 ? 53.593 -16.701 83.625 1.00 20.36 567 PRO B N 1
ATOM 6238 C CA . PRO B 1 354 ? 53.299 -18.060 83.136 1.00 20.82 567 PRO B CA 1
ATOM 6239 C C . PRO B 1 354 ? 54.190 -19.165 83.743 1.00 21.21 567 PRO B C 1
ATOM 6240 O O . PRO B 1 354 ? 53.723 -20.309 83.900 1.00 21.39 567 PRO B O 1
ATOM 6244 N N . LYS B 1 355 ? 55.442 -18.824 84.068 1.00 21.46 568 LYS B N 1
ATOM 6245 C CA . LYS B 1 355 ? 56.384 -19.765 84.690 1.00 21.96 568 LYS B CA 1
ATOM 6246 C C . LYS B 1 355 ? 56.360 -19.732 86.231 1.00 21.99 568 LYS B C 1
ATOM 6247 O O . LYS B 1 355 ? 56.384 -20.786 86.867 1.00 21.63 568 LYS B O 1
ATOM 6253 N N . TYR B 1 356 ? 56.281 -18.547 86.834 1.00 22.10 569 TYR B N 1
ATOM 6254 C CA . TYR B 1 356 ? 56.434 -18.464 88.300 1.00 22.33 569 TYR B CA 1
ATOM 6255 C C . TYR B 1 356 ? 55.325 -17.733 89.038 1.00 22.33 569 TYR B C 1
ATOM 6256 O O . TYR B 1 356 ? 54.839 -16.701 88.570 1.00 22.47 569 TYR B O 1
ATOM 6265 N N . THR B 1 357 ? 54.925 -18.250 90.197 1.00 22.53 570 THR B N 1
ATOM 6266 C CA . THR B 1 357 ? 54.268 -17.385 91.182 1.00 23.03 570 THR B CA 1
ATOM 6267 C C . THR B 1 357 ? 55.152 -17.293 92.432 1.00 23.26 570 THR B C 1
ATOM 6268 O O . THR B 1 357 ? 55.613 -18.321 92.945 1.00 24.10 570 THR B O 1
ATOM 6272 N N . LYS B 1 358 ? 55.408 -16.066 92.882 1.00 22.67 571 LYS B N 1
ATOM 6273 C CA . LYS B 1 358 ? 56.304 -15.785 93.990 1.00 22.51 571 LYS B CA 1
ATOM 6274 C C . LYS B 1 358 ? 55.547 -15.034 95.075 1.00 23.13 571 LYS B C 1
ATOM 6275 O O . LYS B 1 358 ? 55.053 -13.925 94.841 1.00 22.46 571 LYS B O 1
ATOM 6281 N N . ILE B 1 359 ? 55.461 -15.664 96.249 1.00 23.66 572 ILE B N 1
ATOM 6282 C CA . ILE B 1 359 ? 54.687 -15.193 97.396 1.00 24.06 572 ILE B CA 1
ATOM 6283 C C . ILE B 1 359 ? 55.582 -15.210 98.622 1.00 24.80 572 ILE B C 1
ATOM 6284 O O . ILE B 1 359 ? 56.077 -16.272 99.022 1.00 25.52 572 ILE B O 1
ATOM 6289 N N . SER B 1 360 ? 55.816 -14.024 99.193 1.00 24.99 573 SER B N 1
ATOM 6290 C CA . SER B 1 360 ? 56.593 -13.879 100.431 1.00 25.17 573 SER B CA 1
ATOM 6291 C C . SER B 1 360 ? 57.917 -14.626 100.360 1.00 24.86 573 SER B C 1
ATOM 6292 O O . SER B 1 360 ? 58.238 -15.389 101.282 1.00 24.97 573 SER B O 1
ATOM 6295 N N . GLY B 1 361 ? 58.671 -14.424 99.278 1.00 24.27 574 GLY B N 1
ATOM 6296 C CA . GLY B 1 361 ? 60.004 -15.029 99.160 1.00 23.70 574 GLY B CA 1
ATOM 6297 C C . GLY B 1 361 ? 60.038 -16.452 98.614 1.00 22.83 574 GLY B C 1
ATOM 6298 O O . GLY B 1 361 ? 61.074 -16.895 98.155 1.00 22.67 574 GLY B O 1
ATOM 6299 N N . LYS B 1 362 ? 58.906 -17.157 98.641 1.00 22.67 575 LYS B N 1
ATOM 6300 C CA . LYS B 1 362 ? 58.827 -18.526 98.096 1.00 22.26 575 LYS B CA 1
ATOM 6301 C C . LYS B 1 362 ? 58.377 -18.520 96.635 1.00 21.62 575 LYS B C 1
ATOM 6302 O O . LYS B 1 362 ? 57.459 -17.791 96.261 1.00 21.06 575 LYS B O 1
ATOM 6308 N N . TYR B 1 363 ? 59.037 -19.352 95.831 1.00 21.31 576 TYR B N 1
ATOM 6309 C CA . TYR B 1 363 ? 58.695 -19.576 94.423 1.00 21.10 576 TYR B CA 1
ATOM 6310 C C . TYR B 1 363 ? 57.843 -20.834 94.262 1.00 20.83 576 TYR B C 1
ATOM 6311 O O . TYR B 1 363 ? 58.160 -21.871 94.850 1.00 21.37 576 TYR B O 1
ATOM 6320 N N . TYR B 1 364 ? 56.774 -20.742 93.476 1.00 20.50 577 TYR B N 1
ATOM 6321 C CA . TYR B 1 364 ? 55.994 -21.921 93.079 1.00 20.97 577 TYR B CA 1
ATOM 6322 C C . TYR B 1 364 ? 55.902 -21.940 91.565 1.00 21.38 577 TYR B C 1
ATOM 6323 O O . TYR B 1 364 ? 56.021 -20.889 90.919 1.00 21.13 577 TYR B O 1
ATOM 6332 N N . ASP B 1 365 ? 55.710 -23.132 90.998 1.00 21.70 578 ASP B N 1
ATOM 6333 C CA . ASP B 1 365 ? 55.402 -23.269 89.580 1.00 22.04 578 ASP B CA 1
ATOM 6334 C C . ASP B 1 365 ? 53.959 -22.859 89.309 1.00 22.47 578 ASP B C 1
ATOM 6335 O O . ASP B 1 365 ? 53.019 -23.492 89.812 1.00 21.99 578 ASP B O 1
ATOM 6340 N N . THR B 1 366 ? 53.795 -21.814 88.497 1.00 22.93 579 THR B N 1
ATOM 6341 C CA . THR B 1 366 ? 52.477 -21.261 88.214 1.00 23.67 579 THR B CA 1
ATOM 6342 C C . THR B 1 366 ? 51.458 -22.303 87.757 1.00 24.56 579 THR B C 1
ATOM 6343 O O . THR B 1 366 ? 50.326 -22.287 88.233 1.00 25.23 579 THR B O 1
ATOM 6347 N N . LYS B 1 367 ? 51.845 -23.198 86.850 1.00 24.86 580 LYS B N 1
ATOM 6348 C CA . LYS B 1 367 ? 50.888 -24.162 86.326 1.00 25.53 580 LYS B CA 1
ATOM 6349 C C . LYS B 1 367 ? 50.483 -25.210 87.364 1.00 25.47 580 LYS B C 1
ATOM 6350 O O . LYS B 1 367 ? 49.300 -25.445 87.545 1.00 25.62 580 LYS B O 1
ATOM 6356 N N . THR B 1 368 ? 51.461 -25.801 88.056 1.00 25.65 581 THR B N 1
ATOM 6357 C CA . THR B 1 368 ? 51.246 -26.952 88.956 1.00 25.57 581 THR B CA 1
ATOM 6358 C C . THR B 1 368 ? 51.085 -26.622 90.451 1.00 25.76 581 THR B C 1
ATOM 6359 O O . THR B 1 368 ? 50.467 -27.391 91.192 1.00 25.59 581 THR B O 1
ATOM 6363 N N . GLY B 1 369 ? 51.675 -25.511 90.894 1.00 26.06 582 GLY B N 1
ATOM 6364 C CA . GLY B 1 369 ? 51.648 -25.109 92.304 1.00 25.90 582 GLY B CA 1
ATOM 6365 C C . GLY B 1 369 ? 52.649 -25.816 93.208 1.00 26.02 582 GLY B C 1
ATOM 6366 O O . GLY B 1 369 ? 52.582 -25.680 94.435 1.00 25.87 582 GLY B O 1
ATOM 6367 N N . LYS B 1 370 ? 53.568 -26.578 92.610 1.00 25.83 583 LYS B N 1
ATOM 6368 C CA . LYS B 1 370 ? 54.612 -27.272 93.363 1.00 26.00 583 LYS B CA 1
ATOM 6369 C C . LYS B 1 370 ? 55.704 -26.298 93.781 1.00 25.82 583 LYS B C 1
ATOM 6370 O O . LYS B 1 370 ? 56.224 -25.561 92.953 1.00 24.96 583 LYS B O 1
ATOM 6376 N N . GLU B 1 371 ? 56.055 -26.312 95.066 1.00 26.43 584 GLU B N 1
ATOM 6377 C CA . GLU B 1 371 ? 57.115 -25.443 95.570 1.00 27.39 584 GLU B CA 1
ATOM 6378 C C . GLU B 1 371 ? 58.432 -25.735 94.867 1.00 27.47 584 GLU B C 1
ATOM 6379 O O . GLU B 1 371 ? 58.733 -26.877 94.541 1.00 27.39 584 GLU B O 1
ATOM 6385 N N . LEU B 1 372 ? 59.190 -24.678 94.610 1.00 28.06 585 LEU B N 1
ATOM 6386 C CA . LEU B 1 372 ? 60.499 -24.779 93.983 1.00 28.49 585 LEU B CA 1
ATOM 6387 C C . LEU B 1 372 ? 61.541 -24.365 95.001 1.00 28.93 585 LEU B C 1
ATOM 6388 O O . LEU B 1 372 ? 61.251 -23.582 95.894 1.00 29.03 585 LEU B O 1
ATOM 6393 N N . ASP B 1 373 ? 62.750 -24.902 94.884 1.00 29.89 586 ASP B N 1
ATOM 6394 C CA . ASP B 1 373 ? 63.873 -24.390 95.663 1.00 30.43 586 ASP B CA 1
ATOM 6395 C C . ASP B 1 373 ? 64.432 -23.176 94.930 1.00 30.57 586 ASP B C 1
ATOM 6396 O O . ASP B 1 373 ? 64.718 -23.244 93.733 1.00 30.31 586 ASP B O 1
ATOM 6401 N N . GLU B 1 374 ? 64.560 -22.068 95.656 1.00 31.01 587 GLU B N 1
ATOM 6402 C CA . GLU B 1 374 ? 64.988 -20.785 95.085 1.00 31.64 587 GLU B CA 1
ATOM 6403 C C . GLU B 1 374 ? 66.365 -20.873 94.433 1.00 31.58 587 GLU B C 1
ATOM 6404 O O . GLU B 1 374 ? 66.706 -20.055 93.577 1.00 31.82 587 GLU B O 1
ATOM 6410 N N . SER B 1 375 ? 67.146 -21.869 94.848 1.00 31.44 588 SER B N 1
ATOM 6411 C CA . SER B 1 375 ? 68.440 -22.143 94.254 1.00 31.16 588 SER B CA 1
ATOM 6412 C C . SER B 1 375 ? 68.317 -22.661 92.808 1.00 30.81 588 SER B C 1
ATOM 6413 O O . SER B 1 375 ? 69.301 -22.650 92.060 1.00 31.06 588 SER B O 1
ATOM 6416 N N . GLU B 1 376 ? 67.120 -23.119 92.430 1.00 30.09 589 GLU B N 1
ATOM 6417 C CA . GLU B 1 376 ? 66.832 -23.595 91.062 1.00 29.30 589 GLU B CA 1
ATOM 6418 C C . GLU B 1 376 ? 66.349 -22.479 90.144 1.00 28.50 589 GLU B C 1
ATOM 6419 O O . GLU B 1 376 ? 66.529 -22.525 88.926 1.00 28.62 589 GLU B O 1
ATOM 6425 N N . VAL B 1 377 ? 65.739 -21.474 90.753 1.00 27.50 590 VAL B N 1
ATOM 6426 C CA . VAL B 1 377 ? 64.912 -20.499 90.052 1.00 26.25 590 VAL B CA 1
ATOM 6427 C C . VAL B 1 377 ? 65.715 -19.463 89.253 1.00 26.00 590 VAL B C 1
ATOM 6428 O O . VAL B 1 377 ? 66.722 -18.934 89.736 1.00 25.73 590 VAL B O 1
ATOM 6432 N N . ASP B 1 378 ? 65.261 -19.200 88.024 1.00 25.45 591 ASP B N 1
ATOM 6433 C CA . ASP B 1 378 ? 65.834 -18.150 87.170 1.00 24.90 591 ASP B CA 1
ATOM 6434 C C . ASP B 1 378 ? 65.374 -16.771 87.645 1.00 24.48 591 ASP B C 1
ATOM 6435 O O . ASP B 1 378 ? 64.172 -16.447 87.600 1.00 23.98 591 ASP B O 1
ATOM 6440 N N . LYS B 1 379 ? 66.342 -15.960 88.074 1.00 23.72 592 LYS B N 1
ATOM 6441 C CA . LYS B 1 379 ? 66.049 -14.712 88.780 1.00 23.40 592 LYS B CA 1
ATOM 6442 C C . LYS B 1 379 ? 65.764 -13.498 87.893 1.00 22.80 592 LYS B C 1
ATOM 6443 O O . LYS B 1 379 ? 65.488 -12.418 88.410 1.00 22.61 592 LYS B O 1
ATOM 6449 N N . SER B 1 380 ? 65.806 -13.705 86.572 1.00 22.36 593 SER B N 1
ATOM 6450 C CA . SER B 1 380 ? 65.524 -12.678 85.561 1.00 21.88 593 SER B CA 1
ATOM 6451 C C . SER B 1 380 ? 64.178 -12.019 85.765 1.00 21.30 593 SER B C 1
ATOM 6452 O O . SER B 1 380 ? 64.066 -10.802 85.684 1.00 21.45 593 SER B O 1
ATOM 6455 N N . GLU B 1 381 ? 63.150 -12.825 85.999 1.00 20.86 594 GLU B N 1
ATOM 6456 C CA . GLU B 1 381 ? 61.788 -12.292 86.082 1.00 20.13 594 GLU B CA 1
ATOM 6457 C C . GLU B 1 381 ? 61.666 -11.399 87.285 1.00 19.70 594 GLU B C 1
ATOM 6458 O O . GLU B 1 381 ? 61.060 -10.324 87.218 1.00 20.17 594 GLU B O 1
ATOM 6464 N N . ASP B 1 382 ? 62.277 -11.831 88.379 1.00 18.96 595 ASP B N 1
ATOM 6465 C CA . ASP B 1 382 ? 62.279 -11.054 89.598 1.00 18.56 595 ASP B CA 1
ATOM 6466 C C . ASP B 1 382 ? 62.986 -9.719 89.393 1.00 18.35 595 ASP B C 1
ATOM 6467 O O . ASP B 1 382 ? 62.536 -8.698 89.899 1.00 18.42 595 ASP B O 1
ATOM 6472 N N . SER B 1 383 ? 64.073 -9.717 88.629 1.00 18.46 596 SER B N 1
ATOM 6473 C CA . SER B 1 383 ? 64.737 -8.458 88.256 1.00 18.52 596 SER B CA 1
ATOM 6474 C C . SER B 1 383 ? 63.832 -7.543 87.440 1.00 17.66 596 SER B C 1
ATOM 6475 O O . SER B 1 383 ? 63.880 -6.336 87.592 1.00 16.88 596 SER B O 1
ATOM 6478 N N . LEU B 1 384 ? 63.041 -8.125 86.550 1.00 17.75 597 LEU B N 1
ATOM 6479 C CA . LEU B 1 384 ? 62.163 -7.323 85.733 1.00 18.71 597 LEU B CA 1
ATOM 6480 C C . LEU B 1 384 ? 61.120 -6.680 86.624 1.00 19.11 597 LEU B C 1
ATOM 6481 O O . LEU B 1 384 ? 60.819 -5.504 86.448 1.00 19.81 597 LEU B O 1
ATOM 6486 N N . VAL B 1 385 ? 60.627 -7.425 87.619 1.00 18.93 598 VAL B N 1
ATOM 6487 C CA . VAL B 1 385 ? 59.587 -6.916 88.513 1.00 19.20 598 VAL B CA 1
ATOM 6488 C C . VAL B 1 385 ? 60.073 -5.775 89.412 1.00 19.73 598 VAL B C 1
ATOM 6489 O O . VAL B 1 385 ? 59.365 -4.778 89.613 1.00 19.94 598 VAL B O 1
ATOM 6493 N N . LYS B 1 386 ? 61.270 -5.920 89.955 1.00 20.14 599 LYS B N 1
ATOM 6494 C CA . LYS B 1 386 ? 61.803 -4.911 90.864 1.00 20.93 599 LYS B CA 1
ATOM 6495 C C . LYS B 1 386 ? 61.977 -3.580 90.147 1.00 20.23 599 LYS B C 1
ATOM 6496 O O . LYS B 1 386 ? 61.500 -2.540 90.636 1.00 20.93 599 LYS B O 1
ATOM 6502 N N . LYS B 1 387 ? 62.611 -3.618 88.981 1.00 18.76 600 LYS B N 1
ATOM 6503 C CA . LYS B 1 387 ? 62.769 -2.411 88.165 1.00 18.13 600 LYS B CA 1
ATOM 6504 C C . LYS B 1 387 ? 61.453 -1.740 87.714 1.00 17.58 600 LYS B C 1
ATOM 6505 O O . LYS B 1 387 ? 61.346 -0.523 87.745 1.00 16.77 600 LYS B O 1
ATOM 6511 N N . GLU B 1 388 ? 60.459 -2.524 87.303 1.00 17.37 601 GLU B N 1
ATOM 6512 C CA . GLU B 1 388 ? 59.174 -1.949 86.921 1.00 17.37 601 GLU B CA 1
ATOM 6513 C C . GLU B 1 388 ? 58.581 -1.189 88.123 1.00 17.79 601 GLU B C 1
ATOM 6514 O O . GLU B 1 388 ? 58.163 -0.039 87.983 1.00 17.97 601 GLU B O 1
ATOM 6520 N N . LEU B 1 389 ? 58.600 -1.803 89.304 1.00 17.42 602 LEU B N 1
ATOM 6521 C CA . LEU B 1 389 ? 58.154 -1.106 90.518 1.00 17.67 602 LEU B CA 1
ATOM 6522 C C . LEU B 1 389 ? 59.086 0.063 90.916 1.00 18.11 602 LEU B C 1
ATOM 6523 O O . LEU B 1 389 ? 58.618 1.115 91.340 1.00 18.25 602 LEU B O 1
ATOM 6528 N N . GLU B 1 390 ? 60.390 -0.125 90.759 1.00 18.52 603 GLU B N 1
ATOM 6529 C CA . GLU B 1 390 ? 61.365 0.918 91.046 1.00 19.34 603 GLU B CA 1
ATOM 6530 C C . GLU B 1 390 ? 61.159 2.186 90.206 1.00 19.23 603 GLU B C 1
ATOM 6531 O O . GLU B 1 390 ? 61.276 3.307 90.729 1.00 18.98 603 GLU B O 1
ATOM 6545 N N . SER B 1 392 ? 58.336 3.143 88.440 1.00 17.16 605 SER B N 1
ATOM 6546 C CA . SER B 1 392 ? 57.080 3.769 88.859 1.00 16.84 605 SER B CA 1
ATOM 6547 C C . SER B 1 392 ? 57.226 4.596 90.163 1.00 16.21 605 SER B C 1
ATOM 6548 O O . SER B 1 392 ? 56.919 5.786 90.172 1.00 15.91 605 SER B O 1
ATOM 6551 N N . ASP B 1 393 ? 57.740 3.984 91.228 1.00 15.98 606 ASP B N 1
ATOM 6552 C CA . ASP B 1 393 ? 58.003 4.701 92.495 1.00 16.59 606 ASP B CA 1
ATOM 6553 C C . ASP B 1 393 ? 58.867 5.973 92.372 1.00 16.80 606 ASP B C 1
ATOM 6554 O O . ASP B 1 393 ? 58.584 6.970 93.041 1.00 17.05 606 ASP B O 1
ATOM 6559 N N . LYS B 1 394 ? 59.904 5.935 91.533 1.00 16.89 607 LYS B N 1
ATOM 6560 C CA . LYS B 1 394 ? 60.720 7.132 91.236 1.00 17.28 607 LYS B CA 1
ATOM 6561 C C . LYS B 1 394 ? 59.872 8.314 90.750 1.00 16.88 607 LYS B C 1
ATOM 6562 O O . LYS B 1 394 ? 60.035 9.424 91.237 1.00 17.09 607 LYS B O 1
ATOM 6568 N N . ILE B 1 395 ? 58.980 8.063 89.793 1.00 16.48 608 ILE B N 1
ATOM 6569 C CA . ILE B 1 395 ? 58.097 9.084 89.254 1.00 16.35 608 ILE B CA 1
ATOM 6570 C C . ILE B 1 395 ? 57.144 9.630 90.332 1.00 16.78 608 ILE B C 1
ATOM 6571 O O . ILE B 1 395 ? 57.111 10.826 90.578 1.00 16.62 608 ILE B O 1
ATOM 6576 N N . ILE B 1 396 ? 56.377 8.756 90.974 1.00 17.42 609 ILE B N 1
ATOM 6577 C CA . ILE B 1 396 ? 55.419 9.212 91.970 1.00 17.74 609 ILE B CA 1
ATOM 6578 C C . ILE B 1 396 ? 56.084 9.859 93.208 1.00 18.60 609 ILE B C 1
ATOM 6579 O O . ILE B 1 396 ? 55.610 10.893 93.681 1.00 17.99 609 ILE B O 1
ATOM 6584 N N . ASN B 1 397 ? 57.213 9.291 93.663 1.00 18.84 610 ASN B N 1
ATOM 6585 C CA . ASN B 1 397 ? 57.903 9.751 94.881 1.00 19.13 610 ASN B CA 1
ATOM 6586 C C . ASN B 1 397 ? 58.710 10.998 94.656 1.00 19.01 610 ASN B C 1
ATOM 6587 O O . ASN B 1 397 ? 58.958 11.738 95.590 1.00 20.26 610 ASN B O 1
ATOM 6592 N N . GLY B 1 398 ? 59.182 11.187 93.430 1.00 19.06 611 GLY B N 1
ATOM 6593 C CA . GLY B 1 398 ? 59.960 12.365 93.049 1.00 18.10 611 GLY B CA 1
ATOM 6594 C C . GLY B 1 398 ? 59.106 13.402 92.338 1.00 18.13 611 GLY B C 1
ATOM 6595 O O . GLY B 1 398 ? 59.559 14.540 92.124 1.00 18.55 611 GLY B O 1
ATOM 6596 N N . ASP B 1 399 ? 57.874 13.010 91.993 1.00 17.40 612 ASP B N 1
ATOM 6597 C CA . ASP B 1 399 ? 56.902 13.847 91.311 1.00 17.50 612 ASP B CA 1
ATOM 6598 C C . ASP B 1 399 ? 57.512 14.358 89.994 1.00 17.20 612 ASP B C 1
ATOM 6599 O O . ASP B 1 399 ? 57.565 15.584 89.729 1.00 16.68 612 ASP B O 1
ATOM 6604 N N . LEU B 1 400 ? 57.976 13.407 89.182 1.00 16.87 613 LEU B N 1
ATOM 6605 C CA . LEU B 1 400 ? 58.893 13.733 88.045 1.00 17.20 613 LEU B CA 1
ATOM 6606 C C . LEU B 1 400 ? 58.222 14.283 86.784 1.00 16.77 613 LEU B C 1
ATOM 6607 O O . LEU B 1 400 ? 58.888 14.812 85.908 1.00 17.66 613 LEU B O 1
ATOM 6612 N N . LEU B 1 401 ? 56.902 14.147 86.699 1.00 16.92 614 LEU B N 1
ATOM 6613 C CA . LEU B 1 401 ? 56.147 14.610 85.544 1.00 16.61 614 LEU B CA 1
ATOM 6614 C C . LEU B 1 401 ? 56.058 16.143 85.494 1.00 16.66 614 LEU B C 1
ATOM 6615 O O . LEU B 1 401 ? 55.708 16.706 84.457 1.00 16.63 614 LEU B O 1
ATOM 6620 N N . ARG B 1 402 ? 56.389 16.804 86.611 1.00 16.60 615 ARG B N 1
ATOM 6621 C CA . ARG B 1 402 ? 56.735 18.240 86.616 1.00 16.84 615 ARG B CA 1
ATOM 6622 C C . ARG B 1 402 ? 57.831 18.571 85.614 1.00 17.19 615 ARG B C 1
ATOM 6623 O O . ARG B 1 402 ? 57.881 19.688 85.083 1.00 17.32 615 ARG B O 1
ATOM 6631 N N . PHE B 1 403 ? 58.757 17.640 85.399 1.00 17.27 616 PHE B N 1
ATOM 6632 C CA . PHE B 1 403 ? 59.916 17.972 84.568 1.00 18.09 616 PHE B CA 1
ATOM 6633 C C . PHE B 1 403 ? 59.947 17.208 83.232 1.00 18.07 616 PHE B C 1
ATOM 6634 O O . PHE B 1 403 ? 61.010 16.973 82.684 1.00 17.70 616 PHE B O 1
ATOM 6642 N N . TYR B 1 404 ? 58.770 16.819 82.735 1.00 18.43 617 TYR B N 1
ATOM 6643 C CA . TYR B 1 404 ? 58.640 16.056 81.501 1.00 18.09 617 TYR B CA 1
ATOM 6644 C C . TYR B 1 404 ? 57.417 16.486 80.703 1.00 18.71 617 TYR B C 1
ATOM 6645 O O . TYR B 1 404 ? 56.326 16.553 81.250 1.00 19.12 617 TYR B O 1
ATOM 6654 N N . GLU B 1 405 ? 57.599 16.731 79.407 1.00 18.80 618 GLU B N 1
ATOM 6655 C CA . GLU B 1 405 ? 56.517 17.180 78.536 1.00 19.54 618 GLU B CA 1
ATOM 6656 C C . GLU B 1 405 ? 56.358 16.237 77.341 1.00 19.52 618 GLU B C 1
ATOM 6657 O O . GLU B 1 405 ? 57.186 16.269 76.425 1.00 19.15 618 GLU B O 1
ATOM 6663 N N . PRO B 1 406 ? 55.297 15.400 77.331 1.00 19.55 619 PRO B N 1
ATOM 6664 C CA . PRO B 1 406 ? 55.110 14.462 76.215 1.00 19.78 619 PRO B CA 1
ATOM 6665 C C . PRO B 1 406 ? 54.619 15.147 74.937 1.00 19.92 619 PRO B C 1
ATOM 6666 O O . PRO B 1 406 ? 54.115 16.259 75.002 1.00 19.97 619 PRO B O 1
ATOM 6670 N N . LYS B 1 407 ? 54.781 14.499 73.785 1.00 20.23 620 LYS B N 1
ATOM 6671 C CA . LYS B 1 407 ? 54.273 15.041 72.527 1.00 20.52 620 LYS B CA 1
ATOM 6672 C C . LYS B 1 407 ? 52.788 15.320 72.632 1.00 20.56 620 LYS B C 1
ATOM 6673 O O . LYS B 1 407 ? 52.029 14.472 73.144 1.00 21.36 620 LYS B O 1
ATOM 6679 N N . GLY B 1 408 ? 52.391 16.507 72.174 1.00 20.13 621 GLY B N 1
ATOM 6680 C CA . GLY B 1 408 ? 50.985 16.911 72.065 1.00 20.53 621 GLY B CA 1
ATOM 6681 C C . GLY B 1 408 ? 50.124 16.996 73.329 1.00 21.03 621 GLY B C 1
ATOM 6682 O O . GLY B 1 408 ? 48.916 17.211 73.231 1.00 21.00 621 GLY B O 1
ATOM 6683 N N . PHE B 1 409 ? 50.732 16.848 74.507 1.00 21.30 622 PHE B N 1
ATOM 6684 C CA . PHE B 1 409 ? 50.016 16.979 75.782 1.00 21.77 622 PHE B CA 1
ATOM 6685 C C . PHE B 1 409 ? 49.821 18.414 76.316 1.00 22.23 622 PHE B C 1
ATOM 6686 O O . PHE B 1 409 ? 50.779 19.195 76.455 1.00 21.95 622 PHE B O 1
ATOM 6694 N N . LYS B 1 410 ? 48.569 18.733 76.641 1.00 22.72 623 LYS B N 1
ATOM 6695 C CA . LYS B 1 410 ? 48.200 20.020 77.234 1.00 23.03 623 LYS B CA 1
ATOM 6696 C C . LYS B 1 410 ? 48.224 19.890 78.773 1.00 23.11 623 LYS B C 1
ATOM 6697 O O . LYS B 1 410 ? 47.362 19.218 79.374 1.00 22.27 623 LYS B O 1
ATOM 6703 N N . LYS B 1 411 ? 49.222 20.532 79.392 1.00 22.88 624 LYS B N 1
ATOM 6704 C CA . LYS B 1 411 ? 49.429 20.488 80.831 1.00 22.49 624 LYS B CA 1
ATOM 6705 C C . LYS B 1 411 ? 48.148 20.837 81.609 1.00 22.07 624 LYS B C 1
ATOM 6706 O O . LYS B 1 411 ? 47.554 21.897 81.416 1.00 22.12 624 LYS B O 1
ATOM 6712 N N . VAL B 1 412 ? 47.726 19.917 82.470 1.00 21.48 625 VAL B N 1
ATOM 6713 C CA 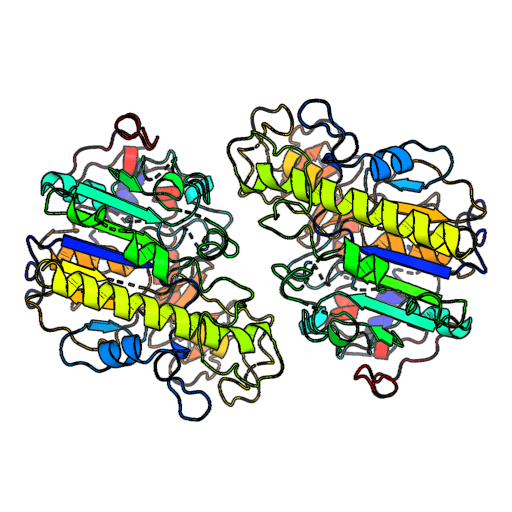. VAL B 1 412 ? 46.530 20.089 83.297 1.00 20.91 625 VAL B CA 1
ATOM 6714 C C . VAL B 1 412 ? 46.690 21.187 84.367 1.00 20.65 625 VAL B C 1
ATOM 6715 O O . VAL B 1 412 ? 47.626 21.159 85.155 1.00 20.01 625 VAL B O 1
ATOM 6719 N N . ASN B 1 413 ? 45.778 22.154 84.378 1.00 21.34 626 ASN B N 1
ATOM 6720 C CA . ASN B 1 413 ? 45.670 23.080 85.514 1.00 21.99 626 ASN B CA 1
ATOM 6721 C C . ASN B 1 413 ? 44.500 22.664 86.415 1.00 22.24 626 ASN B C 1
ATOM 6722 O O . ASN B 1 413 ? 43.329 22.836 86.053 1.00 21.79 626 ASN B O 1
ATOM 6727 N N . PRO B 1 414 ? 44.818 22.105 87.592 1.00 22.55 627 PRO B N 1
ATOM 6728 C CA . PRO B 1 414 ? 43.793 21.576 88.479 1.00 23.15 627 PRO B CA 1
ATOM 6729 C C . PRO B 1 414 ? 42.705 22.600 88.830 1.00 23.68 627 PRO B C 1
ATOM 6730 O O . PRO B 1 414 ? 41.546 22.227 88.996 1.00 23.77 627 PRO B O 1
ATOM 6734 N N . SER B 1 415 ? 43.076 23.874 88.915 1.00 24.32 628 SER B N 1
ATOM 6735 C CA . SER B 1 415 ? 42.135 24.923 89.317 1.00 25.19 628 SER B CA 1
ATOM 6736 C C . SER B 1 415 ? 41.048 25.245 88.262 1.00 25.75 628 SER B C 1
ATOM 6737 O O . SER B 1 415 ? 40.075 25.939 88.561 1.00 25.40 628 SER B O 1
ATOM 6740 N N . ASP B 1 416 ? 41.210 24.715 87.046 1.00 26.42 629 ASP B N 1
ATOM 6741 C CA . ASP B 1 416 ? 40.213 24.852 85.976 1.00 26.71 629 ASP B CA 1
ATOM 6742 C C . ASP B 1 416 ? 38.999 23.946 86.164 1.00 26.97 629 ASP B C 1
ATOM 6743 O O . ASP B 1 416 ? 38.050 24.020 85.388 1.00 26.84 629 ASP B O 1
ATOM 6748 N N . TYR B 1 417 ? 39.031 23.090 87.182 1.00 27.24 630 TYR B N 1
ATOM 6749 C CA . TYR B 1 417 ? 37.967 22.108 87.396 1.00 27.65 630 TYR B CA 1
ATOM 6750 C C . TYR B 1 417 ? 37.122 22.421 88.628 1.00 27.53 630 TYR B C 1
ATOM 6751 O O . TYR B 1 417 ? 37.642 22.646 89.727 1.00 27.62 630 TYR B O 1
ATOM 6760 N N . ASP B 1 418 ? 35.813 22.458 88.419 1.00 27.35 631 ASP B N 1
ATOM 6761 C CA . ASP B 1 418 ? 34.868 22.698 89.488 1.00 27.18 631 ASP B CA 1
ATOM 6762 C C . ASP B 1 418 ? 33.865 21.552 89.448 1.00 26.97 631 ASP B C 1
ATOM 6763 O O . ASP B 1 418 ? 33.268 21.287 88.395 1.00 26.55 631 ASP B O 1
ATOM 6768 N N . TYR B 1 419 ? 33.711 20.859 90.581 1.00 26.62 632 TYR B N 1
ATOM 6769 C CA . TYR B 1 419 ? 32.811 19.714 90.667 1.00 26.33 632 TYR B CA 1
ATOM 6770 C C . TYR B 1 419 ? 31.596 19.919 91.567 1.00 27.43 632 TYR B C 1
ATOM 6771 O O . TYR B 1 419 ? 30.810 18.984 91.761 1.00 27.33 632 TYR B O 1
ATOM 6780 N N . THR B 1 420 ? 31.454 21.114 92.134 1.00 28.26 633 THR B N 1
ATOM 6781 C CA . THR B 1 420 ? 30.282 21.437 92.948 1.00 29.62 633 THR B CA 1
ATOM 6782 C C . THR B 1 420 ? 29.132 21.937 92.077 1.00 29.81 633 THR B C 1
ATOM 6783 O O . THR B 1 420 ? 29.309 22.815 91.232 1.00 29.74 633 THR B O 1
ATOM 6787 N N . LYS B 1 421 ? 27.952 21.373 92.301 1.00 30.34 634 LYS B N 1
ATOM 6788 C CA . LYS B 1 421 ? 26.836 21.515 91.363 1.00 30.84 634 LYS B CA 1
ATOM 6789 C C . LYS B 1 421 ? 25.963 22.772 91.526 1.00 30.85 634 LYS B C 1
ATOM 6790 O O . LYS B 1 421 ? 25.757 23.256 92.644 1.00 30.90 634 LYS B O 1
ATOM 6796 N N . HIS B 1 422 ? 25.456 23.266 90.392 1.00 30.77 635 HIS B N 1
ATOM 6797 C CA . HIS B 1 422 ? 24.461 24.357 90.311 1.00 30.87 635 HIS B CA 1
ATOM 6798 C C . HIS B 1 422 ? 23.851 24.811 91.653 1.00 30.84 635 HIS B C 1
ATOM 6799 O O . HIS B 1 422 ? 22.971 24.155 92.223 1.00 30.69 635 HIS B O 1
#

B-factor: mean 21.15, std 7.28, range [4.1, 67.29]

Organism: Bacillus subtilis (strain 168) (NCBI:txid224308)

Radius of gyration: 28.23 Å; Cα contacts (8 Å, |Δi|>4): 1664; chains: 2; bounding box: 59×56×84 Å

Solvent-accessible surface area: 32640 Å² total

Sequence (815 aa):
DSSDVTEVENYKANYDVPNNVYFGKAEGKNVIYVSLESLQSFIIDYKIDGKEVTPFLNKLAHDNETFYFDNFFHQTGQGKSDAEFENSLYPLAQGSVFVNKAQNTLQSVPAILKSKNYTSATFHGNTQTFWNRNEYKAEGIDKFFDSAYYDNEENTKNYGKDKPFFKESPLLESLPQPFYTKFITLSNHFPFGDEGDTDFPAGDFGDSVVDNYFQSAHYLDQSIEQFFNDLKKDGLYDKSIIVYGDHYGISENHNKAAKVLGKDEITDYDNAQLQRVPLFIHAAGVKGEKVHKYAGDVDVAPTILHLLGVDTKDYLSGSDILSKEHREVIPFRNGDFISPKYTKISGKYYDTKTGKELDESEVDKSEDSLVKKELESDKIINGDLLRFYEPKGFKKVNPSDYDYTKHADSSDVTEVENYKANYDVPNNVYFGKAEGKNVIYVSLESLQSFIIDYKIDGKEVTPFLNKLAHDNETFYFDNFFHQTGQGKSDAEFENSLYPLAQGSVFVNKAQNTLQSVPAILKSKNYTSATFHGNTQTFWNRNEYKAEGIDKFFDSAYYDNEENTKNYGKDKPFFKESPLLESLPQPFYTKFITLSNHFPFGDEGDTDFPAGDFGDSVVDNYFQSAHYLDQSIEQFFNDLKKDGLYDKSIIVYGDHYGISENHNKAAKVLGKDEITDYDNAQLQRVPLFIHAAGVKGEKVHKYAGDVDVAPTILHLLGVDTKDYLSGSDILSKEHREVIPFRNGDFISPKYTKISGKYYDTKTGKELDESEVDKSEDSLVKKELESDKIINGDLLRFYEPKGFKKVNPSDYDYTKH